Protein 8C8U (pdb70)

Solvent-accessible surface area: 48154 Å² total; per-residue (Å²): 81,165,152,40,90,69,194,35,55,10,84,101,9,14,98,93,0,36,116,55,10,108,180,30,99,9,35,83,73,3,24,116,88,23,130,79,100,90,45,10,5,10,5,12,16,14,16,37,0,54,28,88,8,95,6,28,49,0,6,4,7,0,0,5,1,0,6,1,5,4,23,8,4,49,16,38,14,1,40,19,34,8,2,11,23,1,6,3,84,99,8,7,90,41,1,29,184,122,46,66,35,69,45,145,132,59,3,81,164,92,25,25,90,42,0,0,54,59,0,54,116,29,0,54,84,73,59,163,79,0,66,56,0,2,87,50,0,1,5,20,18,59,28,125,81,32,10,28,0,34,76,46,43,4,0,17,1,0,0,14,2,1,0,30,0,32,100,112,55,16,9,77,85,10,44,82,11,27,39,5,0,6,68,50,78,64,61,14,58,98,133,54,16,68,103,10,120,98,116,52,141,33,37,2,0,5,0,28,0,75,4,95,160,102,126,47,13,26,0,0,2,77,12,52,44,0,10,8,1,4,0,3,0,0,0,0,0,32,79,130,29,30,0,1,47,0,67,33,75,118,12,12,16,0,0,0,82,81,11,1,121,133,13,7,99,63,170,58,64,70,77,30,108,41,103,0,75,98,6,115,39,33,50,6,64,12,15,11,103,75,6,148,22,124,114,21,30,63,1,4,26,10,119,75,6,64,70,146,58,12,1,0,2,46,15,0,2,1,0,17,8,127,53,26,41,96,0,3,137,116,56,48,34,24,64,15,37,0,5,40,71,96,0,53,2,41,79,74,0,77,88,16,100,40,87,37,0,43,98,0,14,74,46,0,8,158,84,0,53,112,84,109,28,34,41,52,112,61,153,46,111,53,57,35,31,28,3,132,168,50,90,20,31,4,6,132,13,1,37,95,12,4,4,0,67,0,50,55,50,50,133,57,0,46,135,9,3,92,80,1,80,0,20,25,91,126,5,30,113,20,126,0,9,131,56,0,91,113,17,98,20,23,43,0,9,77,163,22,24,0,0,1,0,0,0,0,0,35,2,108,51,55,120,68,52,23,14,0,49,9,28,146,51,0,50,141,56,16,50,76,175,10,68,114,89,26,45,0,0,15,28,51,0,53,108,5,53,0,57,1,86,100,62,82,22,54,0,104,18,6,86,18,0,0,9,28,104,0,0,4,0,0,3,0,0,3,15,20,29,41,63,81,90,64,60,155,47,9,107,97,6,29,38,0,21,3,0,1,28,20,37,100,36,3,176,5,6,0,22,1,0,0,0,0,0,2,2,34,49,24,131,17,0,1,86,71,0,0,1,8,7,96,6,28,24,96,120,27,79,134,12,40,208,110,129,67,31,56,52,55,0,31,88,3,8,86,82,15,1,0,1,1,0,0,9,7,1,4,10,145,29,19,6,69,64,72,21,122,2,10,86,131,44,0,74,88,8,37,38,146,5,2,43,29,3,9,79,5,4,6,21,2,1,83,25,0,102,80,45,53,19,49,62,155,97,138,51,149,61,127,68,32,79,14,0,80,3,0,7,0,45,0,9,4,6,1,77,95,0,39,96,54,4,88,85,8,25,3,29,26,0,0,121,31,0,32,72,1,1,98,22,1,30,78,10,0,5,88,52,0,79,91,29,2,129,49,179,47,61,90,14,79,1,1,0,0,0,45,0,0,36,42,0,0,24,16,0,1,28,0,0,0,0,0,0,0,2,1,0,1,12,0,8,59,21,20,45,61,146,15,0,6,61,18,90,19,20,85,41,54,105,126,72,20,61,107,136,5,9,143,14,1,44,8,0,47,74,0,5,105,12,0,82,48,4,1,99,105,92,102,26,117,54,73,25,0,0,77,11,0,7,0,34,6,130,104,138,68,14,85,18,154,38,4,76,110,28,0,64,84,11,1,25,6,80,63,5,56,40,24,126,76,19,78,142,11,6,44,50,68,42,138,41,24,148,179,108,19,61,105,67,107,40,51,88,44,28,54,75,53,55,120,122,87,82,51,43,70,5,43,64,23,49,70,78,77,54,34,94,46,78,55,85,113,70,81,73,97,33,61,91,49,42,94,87,96,94,54,52,91,173,25,53,9,32,25,58,64,87,106,6,24,0,4,1,21,31,49,86,73,145,99,10,63,29,15,3,17,0,70,28,1,12,114,9,1,68,74,20,20,136,138,69,128,49,80,66,85,39,128,12,16,2,22,0,13,17,68,114,112,0,70,123,0,2,75,110,33,89,91,32,0,84,145,66,10,70,13,119,42,36,38,62,83,161,107,29,164,128,31,56,82,26,118,2,29,126,51,129,1,42,1,81,42,45,152,139,166

Secondary structure (DSSP, 8-state):
-----TTS-HHHHHHHHHHHHHHTTHHHHHHHTTTTSPB--B-PPP--TTS---HHHHHHHHHHHHHHHHHHHTT-B-----EE---SHHHHHHHHHHHT--HHHHHHHH-HHHHHHHHHHHTTTTHHHHHHHHHHHT----TTS-EETTSHHHHHHHHHHHHHHHHTT-EEEEEEEEEEETTTTEEPPHHHHHTTEEEEEEEEEEEEEEBTTSSSEEEEEEES-GGGGGG--EEEE-TTSEEEEEEETTEEEEEEGGGHHHHS-S--EEEEEEEHHHHTT-BB--S---S--SS--BEEE-TT--SSSTTS-EEE-GGG-HHHHHHHHHTTPPP---B-TTSBB-TTSGGGTTSBGGGGHHHHHHHHHHTT-EEEEEEEEEEEEB-TTT-PBPEEEEEEEEEE-GGGGHHHHHHHHHT-EEESGGGIIIIIHHHHHT---EE-EE-SSSSPBP--EEETTT--EE---SHHHHHHHBSS---TT--SSTTGGGG--EE-TTT--EEEE-S-EE-HHHHHHTHHHHTTTTTTS-HHHHHHT-SBSBEEEEGGGTTTHHHHHHHHHHHHHSS-SBSEEEEEPPPB-TTSPBP-TTTT----HHHHHHHH-HHHHHHHHHSSS-TTS--B--HHHHHHHIIIIIIHHHHHHHHHHHHHHHTT--TTS-------HHHHHHHHHHHHHHHHHHHHHHTT-HHHHHHHHHHHHHHIIIIIIGGGHHHHH-SS--HHHHHHHHHHHHHHHHHHHHHTTTSHHHHHHHHHHHHSS-GGGSPPPPP-GGG--HHHHHHHHHHHHHHHHHHHHHHHTT--TTS-EEEEEEE-SS--S-GGGSHHHHHHHHTEEEEEEES--TTTEEEEEEE-TTT--S---HHHHHHHT--HHHHHHHHHHHHS-EEEE-SS-EEEESSSEEEEEEEPTTEEEEEETTEEEEEE----HHHHHHHHHHHHHHHHHHHHHHTT--TT--EEEEEE--HHHHHHHHHTHHHHHHHS-EEEEEE-SS-SS-EEEEETTEEEEEEEE---

InterPro domains:
  IPR001412 Aminoacyl-tRNA synthetase, class I, conserved site [PS00178] (47-58)
  IPR002300 Aminoacyl-tRNA synthetase, class Ia [PF00133] (17-620)
  IPR002301 Isoleucine-tRNA ligase [PR00984] (40-51)
  IPR002301 Isoleucine-tRNA ligase [PR00984] (220-243)
  IPR002301 Isoleucine-tRNA ligase [PR00984] (382-397)
  IPR002301 Isoleucine-tRNA ligase [PR00984] (509-522)
  IPR002301 Isoleucine-tRNA ligase [PR00984] (549-558)
  IPR002301 Isoleucine-tRNA ligase [TIGR00392] (6-827)
  IPR009008 Valyl/Leucyl/Isoleucyl-tRNA synthetase, editing domain [SSF50677] (198-384)
  IPR009080 Aminoacyl-tRNA synthetase, class Ia, anticodon-binding [SSF47323] (645-878)
  IPR013155 Methionyl/Valyl/Leucyl/Isoleucyl-tRNA synthetase, anticodon-binding [PF08264] (675-818)
  IPR014729 Rossmann-like alpha/beta/alpha sandwich fold [G3DSA:3.40.50.620] (1-216)
  IPR014729 Rossmann-like alpha/beta/alpha sandwich fold [G3DSA:3.40.50.620] (335-629)
  IPR023586 Isoleucine-tRNA ligase, type 2 [MF_02003] (2-1018)
  IPR023586 Isoleucine-tRNA ligase, type 2 [PTHR42780] (4-1009)
  IPR033709 Isoleucyl tRNA synthetase type 2, anticodon-binding domain [cd07961] (629-803)

Sequence (1028 aa):
MKEVNVRESSSQEREQRIQQQWQKGNVFQQQSVQNREGYPSFVFYEGPPTANGLPHVGHALGRTIKDVVARYKTMTGHQVIRKAGWDTHGLPVELGVEKQLGISGKHDIEKYGVEAFINKCKESVFVYEKQWRTFTEQLGYWVDMEDPYITLENSYIESVWNVLGTIHDKGLLYKGHRVSPYCPSCQTSLSSHEVAQGYKDVKDLTVTVKFKVKNRDNEYFLGWTTTPWTLPSNVALAVHEEMSYVRAEQGDSVYIVAEALADKVLKGEYSVLSHHKGNELKGMSYEPPFNFVKVEKGHEVVTADYVTDQSGTGVVHLAPAYGEDDYRVVKENGFSFVNVVDEKGQYTSEVPPFQGRFVKDCDVDIVRYLANQDVLYHKEKHEHSYPFCWRCDSPLLYYANESWFIQTTALKEQFLKNNESVKWYPDHIKHGRFGKFLENMVDWNISRKRYWGTPLNVWECEGCQHQVAPKSIKELQKHASHHYVDDSIELHKPYVDDVQLTCPVCSGEMKRTPEVIDVWFDSGSMPFAQYHYPFENSELFQKQFPADVIAEGIDQTTRGWFYSLMAVSTLFTGKAPYKRVLSLGHVLDENGQKMSKSKGNALDPVDLIHHTFGADALRWALLADDSAPWNPKKFSERVVQEAKSKVIDTLVNVYGFYVLYAKLDGYDPEQTYELKKTKLDEWILSRLHSTVKRATVHLEDYGFTSAAREIAVFIEELSNWYVRRSRDRFWSEGMDGEKAAAYDTLHEVLVTLSQLLAPFTPFVADDVHENLTGKSVHLADYPACDQTKVNEKLEKEMAAVLQVVELGRSIRNTHSLKVKQPLQSLSLVVTEEDVEWKAYRDVIKDELNVKNFNVEQDDDKVLSYVLKLDFKQAGPKFGKQVNEVNQASEEKGKEFVEQGKLSVTLASGENLTLETEDVLVEKVPKEGFAVASNGMYTAVLDTALTEELVQEGVAREVIRAVQDYRKKLDLPVNSRINLELSGDEEVQKAVAKFETLLQENLLLHSLSVKETIKNGETVKVGTKQVVLRVLNQS

B-factor: mean 40.5, std 16.94, range [14.44, 107.88]

Foldseek 3Di:
DDFADLPPAQVRLLVVLLVVCVVVVPLVVLQVVLVVWAAAFEDAQAEFQLDADFVQVLLQLLLVLLLQLQVSQARHRYADAYAHLQFDDVLLVVLCVVVVHDDDVVCVVVPLVVSQVSSVVSTNPRVVNVVVVCSQLVRDHDPVQHYYCQAQLLLLLLLLLLQLLVVVVQKDKDKAWAKAALVVLDGDDPVQQVVFKDKDKDKKFWWFWAFPPDFAETEIWIDPQLLLQLQFFEKEAAQAFKWFQWDDPRHTYIFTPLCCVPAADDDTDTPDMDGLNVQFFTATHGLHPLADKPFGRGYDYDNVQDPPDTRRIYTARLFFDRVSVVRCVVVVTDHDDQADSNQAGDCSVVVRGGHRSRVCNVVSQVSSVVVVTTNDMDMDIDMFTARPVPRDGITTGMDIAMWGQLVVCLVLLLVQLVQACEVVRCCSCPVQVVCSVVDDIGRWWDPDFTAQFQQWWAFPPPRDIRRDSRPVSLQVFFPDHDDPPQRRGPPSQQPTWGQDPPPRGIIGGDRTHTDSLLSSLCCLASRQSPPVDDPVVSVSNFQHAERERAPVCSVGNCVSVSSSCCSRPSHGRYHYYHHAAQAAALVRHGDDDVVPRGDGVVVLCVVQNSLLVLLLSQEDDGRHPHYRDDSVSSVVSSVLPVSLLSVLLSVLVQLCVVQVPDPVDDDQADEALLLLQLLQLLLVLLVVLVVCVVVSNSHVNSVSLSVSSCCCRVPSCVLCVCLSVDPDCDRHVNSSSVSSLVSLQLSLLSCCSRRVSVSQVSNCVSPVDGSSSHRRDHRDVVSHDVLSNVQVVVVVVQLVFLVVQCVVVVNDQLQEFAEKEKAFQDPRHPVVSCFVVSCVSNRHPYYHYDPACQVWWAKQKDFQCVVPVPDPPPVQSVVQSVVVNRVQRSVCVVVQKHWTQGPHGIDIGHVRMDMDTHTDPQWDWDDDDRMIMITRNDDDLLSVLSSLVSLVLVQVVVVCVVVVHRQPDAWAKEKEFDPSSVVSCVVCVVVSVVSHRYPYYHYDNDDDPFDWDDSPNTTMTMDTDDDD

Organism: Priestia megaterium (strain ATCC 14581 / DSM 32 / CCUG 1817 / JCM 2506 / NBRC 15308 / NCIMB 9376 / NCTC 10342 / NRRL B-14308 / VKM B-512 / Ford 19) (NCBI:txid1348623)

CATH classification: 1.10.730.10

Structure (mmCIF, N/CA/C/O backbone):
data_8C8U
#
_entry.id   8C8U
#
_cell.length_a   89.580
_cell.length_b   124.830
_cell.length_c   114.460
_cell.angle_alpha   90.000
_cell.angle_beta   90.000
_cell.angle_gamma   90.000
#
_symmetry.space_group_name_H-M   'P 21 21 2'
#
loop_
_entity.id
_entity.type
_entity.pdbx_description
1 polymer 'Isoleucine--tRNA ligase'
2 non-polymer 'ZINC ION'
3 non-polymer MUPIROCIN
4 non-polymer 'L(+)-TARTARIC ACID'
5 non-polymer 'PENTAETHYLENE GLYCOL'
6 water water
#
loop_
_atom_site.group_PDB
_atom_site.id
_atom_site.type_symbol
_atom_site.label_atom_id
_atom_site.label_alt_id
_atom_site.label_comp_id
_atom_site.label_asym_id
_atom_site.label_entity_id
_atom_site.label_seq_id
_atom_site.pdbx_PDB_ins_code
_atom_site.Cartn_x
_atom_site.Cartn_y
_atom_site.Cartn_z
_atom_site.occupancy
_atom_site.B_iso_or_equiv
_atom_site.auth_seq_id
_atom_site.auth_comp_id
_atom_site.auth_asym_id
_atom_site.auth_atom_id
_atom_site.pdbx_PDB_model_num
ATOM 1 N N . MET A 1 1 ? -25.93900 20.96200 2.38200 1.000 69.78000 1 MET A N 1
ATOM 2 C CA . MET A 1 1 ? -24.82400 20.34900 3.09900 1.000 56.05000 1 MET A CA 1
ATOM 3 C C . MET A 1 1 ? -23.99900 19.44400 2.19700 1.000 62.64000 1 MET A C 1
ATOM 4 O O . MET A 1 1 ? -24.53400 18.51900 1.57800 1.000 64.39000 1 MET A O 1
ATOM 9 N N . LYS A 1 2 ? -22.69700 19.71200 2.13000 1.000 54.78000 2 LYS A N 1
ATOM 10 C CA . LYS A 1 2 ? -21.78800 18.81700 1.43600 1.000 52.46000 2 LYS A CA 1
ATOM 11 C C . LYS A 1 2 ? -21.63300 17.52700 2.23200 1.000 58.94000 2 LYS A C 1
ATOM 12 O O . LYS A 1 2 ? -21.77100 17.50900 3.45700 1.000 51.69000 2 LYS A O 1
ATOM 18 N N . GLU A 1 3 ? -21.34900 16.43700 1.52300 1.000 61.10000 3 GLU A N 1
ATOM 19 C CA . GLU A 1 3 ? -21.10200 15.17500 2.20100 1.000 62.08000 3 GLU A CA 1
ATOM 20 C C . GLU A 1 3 ? -19.83500 15.26500 3.05300 1.000 61.90000 3 GLU A C 1
ATOM 21 O O . GLU A 1 3 ? -18.98200 16.13500 2.86000 1.000 63.30000 3 GLU A O 1
ATOM 27 N N . VAL A 1 4 ? -19.73100 14.35700 4.01900 1.000 55.39000 4 VAL A N 1
ATOM 28 C CA . VAL A 1 4 ? -18.62300 14.31700 4.96600 1.000 55.76000 4 VAL A CA 1
ATOM 29 C C . VAL A 1 4 ? -17.86400 13.01700 4.75000 1.000 61.62000 4 VAL A C 1
ATOM 30 O O . VAL A 1 4 ? -18.45900 11.93200 4.79600 1.000 59.46000 4 VAL A O 1
ATOM 34 N N . ASN A 1 5 ? -16.55900 13.12400 4.50200 1.000 56.64000 5 ASN A N 1
ATOM 35 C CA . ASN A 1 5 ? -15.66000 11.97200 4.57400 1.000 54.54000 5 ASN A CA 1
ATOM 36 C C . ASN A 1 5 ? -15.12500 11.92100 6.00000 1.000 62.19000 5 ASN A C 1
ATOM 37 O O . ASN A 1 5 ? -14.26500 12.72200 6.37700 1.000 58.45000 5 ASN A O 1
ATOM 42 N N . VAL A 1 6 ? -15.63500 10.98400 6.80900 1.000 57.81000 6 VAL A N 1
ATOM 43 C CA . VAL A 1 6 ? -15.14000 10.87100 8.18000 1.000 58.35000 6 VAL A CA 1
ATOM 44 C C . VAL A 1 6 ? -13.72200 10.31900 8.24400 1.000 60.54000 6 VAL A C 1
ATOM 45 O O . VAL A 1 6 ? -13.08300 10.40000 9.30500 1.000 50.53000 6 VAL A O 1
ATOM 49 N N . ARG A 1 7 ? -13.21000 9.77300 7.13100 1.000 57.43000 7 ARG A N 1
ATOM 50 C CA . ARG A 1 7 ? -11.82500 9.32800 7.02600 1.000 55.40000 7 ARG A CA 1
ATOM 51 C C . ARG A 1 7 ? -10.87900 10.38600 6.45000 1.000 57.97000 7 ARG A C 1
ATOM 52 O O . ARG A 1 7 ? -9.66300 10.14100 6.44200 1.000 50.64000 7 ARG A O 1
ATOM 60 N N . GLU A 1 8 ? -11.40200 11.52500 5.94900 1.000 56.03000 8 GLU A N 1
ATOM 61 C CA . GLU A 1 8 ? -10.56500 12.63200 5.46900 1.000 44.43000 8 GLU A CA 1
ATOM 62 C C . GLU A 1 8 ? -9.51900 12.96600 6.51900 1.000 40.18000 8 GLU A C 1
ATOM 63 O O . GLU A 1 8 ? -9.81300 12.98900 7.71500 1.000 44.85000 8 GLU A O 1
ATOM 69 N N . SER A 1 9 ? -8.28200 13.17800 6.08300 1.000 35.42000 9 SER A N 1
ATOM 70 C CA . SER A 1 9 ? -7.24100 13.42900 7.06900 1.000 38.58000 9 SER A CA 1
ATOM 71 C C . SER A 1 9 ? -7.43700 14.80400 7.70500 1.000 31.87000 9 SER A C 1
ATOM 72 O O . SER A 1 9 ? -8.10400 15.68400 7.15200 1.000 31.78000 9 SER A O 1
ATOM 75 N N A SER A 1 10 ? -6.86200 14.97500 8.89900 0.560 30.67000 10 SER A N 1
ATOM 76 N N B SER A 1 10 ? -6.86700 14.96400 8.90400 0.440 30.77000 10 SER A N 1
ATOM 77 C CA A SER A 1 10 ? -6.91900 16.27600 9.55600 0.560 35.77000 10 SER A CA 1
ATOM 78 C CA B SER A 1 10 ? -6.89600 16.26000 9.57400 0.440 35.75000 10 SER A CA 1
ATOM 79 C C A SER A 1 10 ? -6.24500 17.34400 8.70800 0.560 35.19000 10 SER A C 1
ATOM 80 C C B SER A 1 10 ? -6.24200 17.33500 8.71700 0.440 35.16000 10 SER A C 1
ATOM 81 O O A SER A 1 10 ? -6.76100 18.46200 8.57600 0.560 34.66000 10 SER A O 1
ATOM 82 O O B SER A 1 10 ? -6.76900 18.44900 8.59600 0.440 34.63000 10 SER A O 1
ATOM 87 N N . GLN A 1 11 ? -5.09800 17.01300 8.10700 1.000 32.02000 11 GLN A N 1
ATOM 88 C CA . GLN A 1 11 ? -4.39300 17.98700 7.28200 1.000 41.07000 11 GLN A CA 1
ATOM 89 C C . GLN A 1 11 ? -5.25800 18.45400 6.11400 1.000 37.63000 11 GLN A C 1
ATOM 90 O O . GLN A 1 11 ? -5.25300 19.63800 5.76700 1.000 34.59000 11 GLN A O 1
ATOM 96 N N . GLU A 1 12 ? -6.02300 17.54300 5.51000 1.000 34.37000 12 GLU A N 1
ATOM 97 C CA . GLU A 1 12 ? -6.88800 17.93000 4.40100 1.000 35.65000 12 GLU A CA 1
ATOM 98 C C . GLU A 1 12 ? -8.06800 18.76600 4.87700 1.000 31.58000 12 GLU A C 1
ATOM 99 O O . GLU A 1 12 ? -8.47600 19.71000 4.19900 1.000 31.65000 12 GLU A O 1
ATOM 105 N N . ARG A 1 13 ? -8.67400 18.39200 6.00500 1.000 30.92000 13 ARG A N 1
ATOM 106 C CA . ARG A 1 13 ? -9.77500 19.17800 6.54100 1.000 30.74000 13 ARG A CA 1
ATOM 107 C C . ARG A 1 13 ? -9.30700 20.59000 6.86600 1.000 33.98000 13 ARG A C 1
ATOM 108 O O . ARG A 1 13 ? -9.92900 21.58000 6.45800 1.000 30.50000 13 ARG A O 1
ATOM 116 N N . GLU A 1 14 ? -8.18200 20.70300 7.57000 1.000 28.71000 14 GLU A N 1
ATOM 117 C CA . GLU A 1 14 ? -7.74300 22.01600 8.01800 1.000 29.93000 14 GLU A CA 1
ATOM 118 C C . GLU A 1 14 ? -7.30500 22.89600 6.85300 1.000 30.12000 14 GLU A C 1
ATOM 119 O O . GLU A 1 14 ? -7.51500 24.11100 6.89600 1.000 27.87000 14 GLU A O 1
ATOM 125 N N . GLN A 1 15 ? -6.71200 22.31300 5.80300 1.000 30.72000 15 GLN A N 1
ATOM 126 C CA . GLN A 1 15 ? -6.38700 23.11200 4.62200 1.000 33.07000 15 GLN A CA 1
ATOM 127 C C . GLN A 1 15 ? -7.65300 23.56300 3.89500 1.000 34.07000 15 GLN A C 1
ATOM 128 O O . GLN A 1 15 ? -7.71600 24.68300 3.38100 1.000 38.26000 15 GLN A O 1
ATOM 134 N N . ARG A 1 16 ? -8.67900 22.71300 3.86600 1.000 36.38000 16 ARG A N 1
ATOM 135 C CA . ARG A 1 16 ? -9.95800 23.10000 3.27500 1.000 31.71000 16 ARG A CA 1
ATOM 136 C C . ARG A 1 16 ? -10.59200 24.27000 4.03000 1.000 36.33000 16 ARG A C 1
ATOM 137 O O . ARG A 1 16 ? -11.13300 25.19700 3.41600 1.000 33.38000 16 ARG A O 1
ATOM 145 N N . ILE A 1 17 ? -10.54700 24.24400 5.36800 1.000 28.04000 17 ILE A N 1
ATOM 146 C CA . ILE A 1 17 ? -11.13100 25.33200 6.14100 1.000 31.44000 17 ILE A CA 1
ATOM 147 C C . ILE A 1 17 ? -10.28900 26.59500 5.99400 1.000 33.12000 17 ILE A C 1
ATOM 148 O O . ILE A 1 17 ? -10.81700 27.70800 5.89700 1.000 31.85000 17 ILE A O 1
ATOM 153 N N . GLN A 1 18 ? -8.96800 26.43900 5.97400 1.000 32.81000 18 GLN A N 1
ATOM 154 C CA . GLN A 1 18 ? -8.09800 27.58200 5.73900 1.000 32.80000 18 GLN A CA 1
ATOM 155 C C . GLN A 1 18 ? -8.45700 28.26300 4.42300 1.000 37.85000 18 GLN A C 1
ATOM 156 O O . GLN A 1 18 ? -8.52100 29.49600 4.33800 1.000 35.37000 18 GLN A O 1
ATOM 162 N N . GLN A 1 19 ? -8.75700 27.46500 3.39900 1.000 36.15000 19 GLN A N 1
ATOM 163 C CA . GLN A 1 19 ? -9.13700 28.02900 2.11400 1.000 35.51000 19 GLN A CA 1
ATOM 164 C C . GLN A 1 19 ? -10.47500 28.75600 2.19800 1.000 37.12000 19 GLN A C 1
ATOM 165 O O . GLN A 1 19 ? -10.63400 29.82600 1.59600 1.000 43.30000 19 GLN A O 1
ATOM 171 N N . GLN A 1 20 ? -11.43800 28.22000 2.96000 1.000 35.23000 20 GLN A N 1
ATOM 172 C CA . GLN A 1 20 ? -12.67500 28.96600 3.19800 1.000 33.97000 20 GLN A CA 1
ATOM 173 C C . GLN A 1 20 ? -12.39200 30.30900 3.86900 1.000 39.41000 20 GLN A C 1
ATOM 174 O O . GLN A 1 20 ? -13.03000 31.32200 3.54900 1.000 34.84000 20 GLN A O 1
ATOM 180 N N . TRP A 1 21 ? -11.45700 30.33100 4.82600 1.000 36.92000 21 TRP A N 1
ATOM 181 C CA . TRP A 1 21 ? -11.18500 31.55700 5.57700 1.000 29.35000 21 TRP A CA 1
ATOM 182 C C . TRP A 1 21 ? -10.59300 32.63700 4.67200 1.000 30.68000 21 TRP A C 1
ATOM 183 O O . TRP A 1 21 ? -10.94800 33.81800 4.78800 1.000 33.14000 21 TRP A O 1
ATOM 194 N N . GLN A 1 22 ? -9.68600 32.25900 3.77300 1.000 33.69000 22 GLN A N 1
ATOM 195 C CA . GLN A 1 22 ? -9.14800 33.23200 2.82700 1.000 36.33000 22 GLN A CA 1
ATOM 196 C C . GLN A 1 22 ? -10.23000 33.69800 1.86300 1.000 42.52000 22 GLN A C 1
ATOM 197 O O . GLN A 1 22 ? -10.42200 34.90200 1.66300 1.000 45.01000 22 GLN A O 1
ATOM 203 N N . LYS A 1 23 ? -10.95200 32.74800 1.26700 1.000 40.18000 23 LYS A N 1
ATOM 204 C CA . LYS A 1 23 ? -12.00300 33.07900 0.31000 1.000 43.79000 23 LYS A CA 1
ATOM 205 C C . LYS A 1 23 ? -13.03700 34.02300 0.90900 1.000 44.48000 23 LYS A C 1
ATOM 206 O O . LYS A 1 23 ? -13.53500 34.92500 0.22500 1.000 46.65000 23 LYS A O 1
ATOM 212 N N . GLY A 1 24 ? -13.37900 33.82900 2.17400 1.000 39.92000 24 GLY A N 1
ATOM 213 C CA . GLY A 1 24 ? -14.39500 34.63300 2.81300 1.000 38.40000 24 GLY A CA 1
ATOM 214 C C . GLY A 1 24 ? -13.88300 35.82800 3.57700 1.000 34.63000 24 GLY A C 1
ATOM 215 O O . GLY A 1 24 ? -14.67900 36.53200 4.20900 1.000 36.64000 24 GLY A O 1
ATOM 216 N N . ASN A 1 25 ? -12.57500 36.07900 3.53000 1.000 37.12000 25 ASN A N 1
ATOM 217 C CA . ASN A 1 25 ? -11.92900 37.11000 4.34700 1.000 40.44000 25 ASN A CA 1
ATOM 218 C C . ASN A 1 25 ? -12.41200 37.06400 5.79900 1.000 37.56000 25 ASN A C 1
ATOM 219 O O . ASN A 1 25 ? -12.75500 38.08300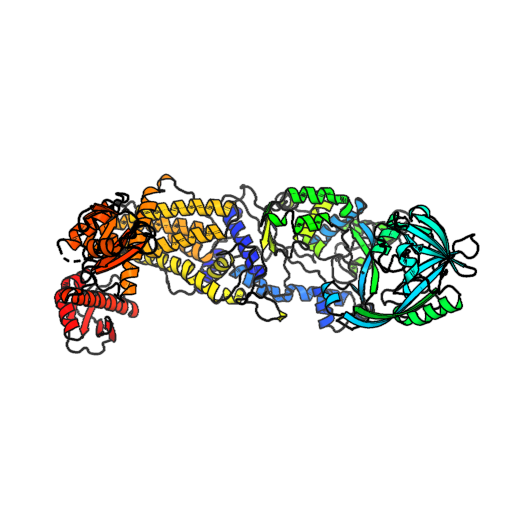 6.39400 1.000 34.24000 25 ASN A O 1
ATOM 224 N N . VAL A 1 26 ? -12.42200 35.85700 6.38300 1.000 36.88000 26 VAL A N 1
ATOM 225 C CA . VAL A 1 26 ? -13.18100 35.66100 7.61800 1.000 34.44000 26 VAL A CA 1
ATOM 226 C C . VAL A 1 26 ? -12.50900 36.35300 8.79900 1.000 31.73000 26 VAL A C 1
ATOM 227 O O . VAL A 1 26 ? -13.18500 36.94000 9.64900 1.000 28.11000 26 VAL A O 1
ATOM 231 N N . PHE A 1 27 ? -11.18000 36.29400 8.88500 1.000 32.37000 27 PHE A N 1
ATOM 232 C CA . PHE A 1 27 ? -10.50800 36.94000 10.00800 1.000 32.52000 27 PHE A CA 1
ATOM 233 C C . PHE A 1 27 ? -10.80800 38.43900 10.02100 1.000 33.32000 27 PHE A C 1
ATOM 234 O O . PHE A 1 27 ? -11.24700 38.98800 11.03900 1.000 36.32000 27 PHE A O 1
ATOM 242 N N . GLN A 1 28 ? -10.63000 39.10700 8.88200 1.000 32.07000 28 GLN A N 1
ATOM 243 C CA . GLN A 1 28 ? -10.89000 40.54000 8.84500 1.000 34.27000 28 GLN A CA 1
ATOM 244 C C . GLN A 1 28 ? -12.36300 40.83200 9.08500 1.000 38.18000 28 GLN A C 1
ATOM 245 O O . GLN A 1 28 ? -12.70100 41.80800 9.76400 1.000 32.80000 28 GLN A O 1
ATOM 251 N N A GLN A 1 29 ? -13.25700 39.99500 8.54500 0.550 34.62000 29 GLN A N 1
ATOM 252 N N B GLN A 1 29 ? -13.25300 39.98900 8.55400 0.450 34.65000 29 GLN A N 1
ATOM 253 C CA A GLN A 1 29 ? -14.68400 40.18100 8.80600 0.550 36.55000 29 GLN A CA 1
ATOM 254 C CA B GLN A 1 29 ? -14.67900 40.17300 8.81100 0.450 36.57000 29 GLN A CA 1
ATOM 255 C C A GLN A 1 29 ? -15.00000 40.03100 10.29000 0.550 37.00000 29 GLN A C 1
ATOM 256 C C B GLN A 1 29 ? -14.99600 40.03000 10.29300 0.450 37.01000 29 GLN A C 1
ATOM 257 O O A GLN A 1 29 ? -15.84900 40.75200 10.82300 0.550 37.22000 29 GLN A O 1
ATOM 258 O O B GLN A 1 29 ? -15.83500 40.76400 10.82600 0.450 37.23000 29 GLN A O 1
ATOM 269 N N . SER A 1 30 ? -14.33400 39.09100 10.97700 1.000 34.88000 30 SER A N 1
ATOM 270 C CA . SER A 1 30 ? -14.59100 38.90900 12.40600 1.000 30.43000 30 SER A CA 1
ATOM 271 C C . SER A 1 30 ? -14.25300 40.16300 13.20200 1.000 32.86000 30 SER A C 1
ATOM 272 O O . SER A 1 30 ? -14.86800 40.42200 14.24500 1.000 29.56000 30 SER A O 1
ATOM 275 N N . VAL A 1 31 ? -13.31500 40.97000 12.71100 1.000 31.20000 31 VAL A N 1
ATOM 276 C CA . VAL A 1 31 ? -12.95300 42.21000 13.39700 1.000 37.15000 31 VAL A CA 1
ATOM 277 C C . VAL A 1 31 ? -13.86600 43.35800 12.98500 1.000 34.58000 31 VAL A C 1
ATOM 278 O O . VAL A 1 31 ? -14.40800 44.04100 13.85100 1.000 29.19000 31 VAL A O 1
ATOM 282 N N . GLN A 1 32 ? -14.08600 43.54600 11.67400 1.000 35.22000 32 GLN A N 1
ATOM 283 C CA . GLN A 1 32 ? -14.96600 44.62000 11.19900 1.000 43.15000 32 GLN A CA 1
ATOM 284 C C . GLN A 1 32 ? -16.37100 44.49900 11.76900 1.000 42.35000 32 GLN A C 1
ATOM 285 O O . GLN A 1 32 ? -16.99400 45.50800 12.12200 1.000 40.47000 32 GLN A O 1
ATOM 291 N N . ASN A 1 33 ? -16.91000 43.27900 11.82000 1.000 44.82000 33 ASN A N 1
ATOM 292 C CA . ASN A 1 33 ? -18.26300 43.10700 12.33400 1.000 36.13000 33 ASN A CA 1
ATOM 293 C C . ASN A 1 33 ? -18.38500 43.56900 13.76500 1.000 33.36000 33 ASN A C 1
ATOM 294 O O . ASN A 1 33 ? -19.50600 43.78500 14.23100 1.000 45.81000 33 ASN A O 1
ATOM 299 N N . ARG A 1 34 ? -17.26700 43.73000 14.47900 1.000 33.33000 34 ARG A N 1
ATOM 300 C CA . ARG A 1 34 ? -17.29400 44.24300 15.84600 1.000 30.89000 34 ARG A CA 1
ATOM 301 C C . ARG A 1 34 ? -16.95600 45.73600 15.94700 1.000 31.40000 34 ARG A C 1
ATOM 302 O O . ARG A 1 34 ? -16.71800 46.23800 17.05500 1.000 34.20000 34 ARG A O 1
ATOM 310 N N . GLU A 1 35 ? -16.93100 46.45900 14.82700 1.000 38.73000 35 GLU A N 1
ATOM 311 C CA . GLU A 1 35 ? -16.75400 47.91100 14.88300 1.000 41.19000 35 GLU A CA 1
ATOM 312 C C . GLU A 1 35 ? -17.89600 48.53200 15.67900 1.000 36.59000 35 GLU A C 1
ATOM 313 O O . GLU A 1 35 ? -19.07000 48.28600 15.38500 1.000 38.89000 35 GLU A O 1
ATOM 319 N N . GLY A 1 36 ? -17.55200 49.29100 16.71800 1.000 32.39000 36 GLY A N 1
ATOM 320 C CA . GLY A 1 36 ? -18.51400 49.85500 17.63500 1.000 37.09000 36 GLY A CA 1
ATOM 321 C C . GLY A 1 36 ? -18.63800 49.12000 18.95500 1.000 45.65000 36 GLY A C 1
ATOM 322 O O . GLY A 1 36 ? -19.10100 49.71500 19.93800 1.000 34.51000 36 GLY A O 1
ATOM 323 N N . TYR A 1 37 ? -18.24900 47.83600 19.00400 1.000 32.74000 37 TYR A N 1
ATOM 324 C CA . TYR A 1 37 ? -18.31000 47.09000 20.24700 1.000 31.79000 37 TYR A CA 1
ATOM 325 C C . TYR A 1 37 ? -17.12400 47.45100 21.13100 1.000 30.47000 37 TYR A C 1
ATOM 326 O O . TYR A 1 37 ? -16.10000 47.90600 20.63900 1.000 33.35000 37 TYR A O 1
ATOM 335 N N . PRO A 1 38 ? -17.23400 47.25300 22.44200 1.000 34.25000 38 PRO A N 1
ATOM 336 C CA . PRO A 1 38 ? -16.09800 47.55100 23.32000 1.000 30.84000 38 PRO A CA 1
ATOM 337 C C . PRO A 1 38 ? -14.83600 46.80800 22.89500 1.000 39.33000 38 PRO A C 1
ATOM 338 O O . PRO A 1 38 ? -14.88100 45.69100 22.36800 1.000 33.24000 38 PRO A O 1
ATOM 342 N N . SER A 1 39 ? -13.69900 47.45800 23.11100 1.000 35.12000 39 SER A N 1
ATOM 343 C CA . SER A 1 39 ? -12.41400 46.90600 22.71100 1.000 35.42000 39 SER A CA 1
ATOM 344 C C . SER A 1 39 ? -11.89700 45.95400 23.78200 1.000 33.72000 39 SER A C 1
ATOM 345 O O . SER A 1 39 ? -12.02900 46.21200 24.98200 1.000 39.76000 39 SER A O 1
ATOM 348 N N . PHE A 1 40 ? -11.32300 44.84000 23.34000 1.000 27.92000 40 PHE A N 1
ATOM 349 C CA . PHE A 1 40 ? -10.59400 43.94500 24.22100 1.000 27.44000 40 PHE A CA 1
ATOM 350 C C . PHE A 1 40 ? -9.15800 43.90100 23.72400 1.000 25.33000 40 PHE A C 1
ATOM 351 O O . PHE A 1 40 ? -8.92300 43.71300 22.52600 1.000 26.40000 40 PHE A O 1
ATOM 359 N N . VAL A 1 41 ? -8.20300 44.13200 24.62300 1.000 20.10000 41 VAL A N 1
ATOM 360 C CA . VAL A 1 41 ? -6.81700 44.37300 24.22500 1.000 24.43000 41 VAL A CA 1
ATOM 361 C C . VAL A 1 41 ? -5.92200 43.26100 24.77500 1.000 21.71000 41 VAL A C 1
ATOM 362 O O . VAL A 1 41 ? -5.97300 42.96000 25.96800 1.000 20.66000 41 VAL A O 1
ATOM 366 N N . PHE A 1 42 ? -5.05900 42.69500 23.92900 1.000 19.96000 42 PHE A N 1
ATOM 367 C CA . PHE A 1 42 ? -3.98600 41.84200 24.43400 1.000 23.80000 42 PHE A CA 1
ATOM 368 C C . PHE A 1 42 ? -2.69800 42.20700 23.71200 1.000 22.66000 42 PHE A C 1
ATOM 369 O O . PHE A 1 42 ? -2.72800 42.64900 22.56000 1.000 21.97000 42 PHE A O 1
ATOM 377 N N . TYR A 1 43 ? -1.57300 42.07100 24.41600 1.000 19.37000 43 TYR A N 1
ATOM 378 C CA . TYR A 1 43 ? -0.23800 42.20800 23.84400 1.000 22.83000 43 TYR A CA 1
ATOM 379 C C . TYR A 1 43 ? 0.43600 40.84500 23.81300 1.000 29.54000 43 TYR A C 1
ATOM 380 O O . TYR A 1 43 ? 0.41300 40.11300 24.81000 1.000 23.56000 43 TYR A O 1
ATOM 389 N N . GLU A 1 44 ? 1.08700 40.52300 22.69600 1.000 23.40000 44 GLU A N 1
ATOM 390 C CA . GLU A 1 44 ? 1.98900 39.37600 22.68000 1.000 21.16000 44 GLU A CA 1
ATOM 391 C C . GLU A 1 44 ? 3.41300 39.83100 22.98200 1.000 22.14000 44 GLU A C 1
ATOM 392 O O . GLU A 1 44 ? 3.84300 40.89100 22.52400 1.000 21.97000 44 GLU A O 1
ATOM 398 N N . GLY A 1 45 ? 4.16400 39.01000 23.73000 1.000 22.44000 45 GLY A N 1
ATOM 399 C CA . GLY A 1 45 ? 5.57800 39.27400 23.90200 1.000 19.36000 45 GLY A CA 1
ATOM 400 C C . GLY A 1 45 ? 6.26900 38.95300 22.59400 1.000 24.29000 45 GLY A C 1
ATOM 401 O O . GLY A 1 45 ? 6.17600 37.83000 22.09600 1.000 20.46000 45 GLY A O 1
ATOM 402 N N . PRO A 1 46 ? 6.95900 39.92000 22.00100 1.000 23.05000 46 PRO A N 1
ATOM 403 C CA . PRO A 1 46 ? 7.42900 39.73500 20.62400 1.000 21.73000 46 PRO A CA 1
ATOM 404 C C . PRO A 1 46 ? 8.52700 38.68800 20.54400 1.000 21.18000 46 PRO A C 1
ATOM 405 O O . PRO A 1 46 ? 9.55800 38.78600 21.22700 1.000 22.90000 46 PRO A O 1
ATOM 409 N N . PRO A 1 47 ? 8.32800 37.66200 19.69800 1.000 22.82000 47 PRO A N 1
ATOM 410 C CA . PRO A 1 47 ? 9.33300 36.61500 19.50800 1.000 22.43000 47 PRO A CA 1
ATOM 411 C C . PRO A 1 47 ? 10.39100 37.02500 18.49200 1.000 24.01000 47 PRO A C 1
ATOM 412 O O . PRO A 1 47 ? 10.36800 38.15900 18.03900 1.000 21.87000 47 PRO A O 1
ATOM 416 N N . THR A 1 48 ? 11.30900 36.13800 18.10200 1.000 31.82000 48 THR A N 1
ATOM 417 C CA . THR A 1 48 ? 12.33200 36.48800 17.11600 1.000 30.45000 48 THR A CA 1
ATOM 418 C C . THR A 1 48 ? 12.41500 35.42000 16.04700 1.000 33.06000 48 THR A C 1
ATOM 419 O O . THR A 1 48 ? 12.35400 34.22900 16.36200 1.000 25.19000 48 THR A O 1
ATOM 423 N N . ALA A 1 49 ? 12.58600 35.83700 14.78500 1.000 28.16000 49 ALA A N 1
ATOM 424 C CA . ALA A 1 49 ? 12.61300 34.87000 13.69300 1.000 31.80000 49 ALA A CA 1
ATOM 425 C C . ALA A 1 49 ? 14.03100 34.43300 13.31400 1.000 32.21000 49 ALA A C 1
ATOM 426 O O . ALA A 1 49 ? 14.23500 33.93400 12.20300 1.000 39.47000 49 ALA A O 1
ATOM 428 N N . ASN A 1 50 ? 15.01500 34.60700 14.20000 1.000 35.81000 50 ASN A N 1
ATOM 429 C CA . ASN A 1 50 ? 16.29800 33.93000 14.03300 1.000 30.81000 50 ASN A CA 1
ATOM 430 C C . ASN A 1 50 ? 16.30600 32.52500 14.63800 1.000 35.94000 50 ASN A C 1
ATOM 431 O O . ASN A 1 50 ? 17.35400 31.87300 14.63900 1.000 34.69000 50 ASN A O 1
ATOM 436 N N . GLY A 1 51 ? 15.18200 32.06900 15.19200 1.000 37.39000 51 GLY A N 1
ATOM 437 C CA . GLY A 1 51 ? 15.02400 30.67900 15.56500 1.000 33.07000 51 GLY A CA 1
ATOM 438 C C . GLY A 1 51 ? 13.65100 30.20500 15.13900 1.000 30.87000 51 GLY A C 1
ATOM 439 O O . GLY A 1 51 ? 12.74900 31.00700 14.88600 1.000 35.82000 51 GLY A O 1
ATOM 440 N N . LEU A 1 52 ? 13.50300 28.88800 15.06200 1.000 32.53000 52 LEU A N 1
ATOM 441 C CA . LEU A 1 52 ? 12.21600 28.31300 14.71200 1.000 27.20000 52 LEU A CA 1
ATOM 442 C C . LEU A 1 52 ? 11.24100 28.43600 15.88300 1.000 30.30000 52 LEU A C 1
ATOM 443 O O . LEU A 1 52 ? 11.65600 28.43600 17.04900 1.000 25.31000 52 LEU A O 1
ATOM 448 N N . PRO A 1 53 ? 9.94000 28.54300 15.60400 1.000 27.63000 53 PRO A N 1
ATOM 449 C CA . PRO A 1 53 ? 8.96100 28.50000 16.69200 1.000 23.30000 53 PRO A CA 1
ATOM 450 C C . PRO A 1 53 ? 8.97500 27.12700 17.34400 1.000 27.25000 53 PRO A C 1
ATOM 451 O O . PRO A 1 53 ? 9.23700 26.10100 16.69500 1.000 22.97000 53 PRO A O 1
ATOM 455 N N . HIS A 1 54 ? 8.69800 27.10900 18.64900 1.000 21.31000 54 HIS A N 1
ATOM 456 C CA . HIS A 1 54 ? 8.68600 25.85500 19.40000 1.000 19.61000 54 HIS A CA 1
ATOM 457 C C . HIS A 1 54 ? 7.37400 25.74900 20.16800 1.000 24.54000 54 HIS A C 1
ATOM 458 O O . HIS A 1 54 ? 6.52600 26.64700 20.11300 1.000 22.38000 54 HIS A O 1
ATOM 465 N N . VAL A 1 55 ? 7.21400 24.63600 20.89300 1.000 19.55000 55 VAL A N 1
ATOM 466 C CA . VAL A 1 55 ? 5.93900 24.33600 21.53900 1.000 19.94000 55 VAL A CA 1
ATOM 467 C C . VAL A 1 55 ? 5.64500 25.30400 22.69500 1.000 17.94000 55 VAL A C 1
ATOM 468 O O . VAL A 1 55 ? 4.49200 25.43000 23.11500 1.000 21.91000 55 VAL A O 1
ATOM 472 N N . GLY A 1 56 ? 6.64400 26.01700 23.20100 1.000 18.53000 56 GLY A N 1
ATOM 473 C CA . GLY A 1 56 ? 6.35500 27.12000 24.10900 1.000 18.74000 56 GLY A CA 1
ATOM 474 C C . GLY A 1 56 ? 5.56400 28.22900 23.43500 1.000 21.67000 56 GLY A C 1
ATOM 475 O O . GLY A 1 56 ? 4.63000 28.78100 24.02400 1.000 20.88000 56 GLY A O 1
ATOM 476 N N . HIS A 1 57 ? 5.96000 28.60900 22.20700 1.000 22.44000 57 HIS A N 1
ATOM 477 C CA . HIS A 1 57 ? 5.17200 29.58200 21.44000 1.000 22.41000 57 HIS A CA 1
ATOM 478 C C . HIS A 1 57 ? 3.78700 29.03400 21.15200 1.000 19.93000 57 HIS A C 1
ATOM 479 O O . HIS A 1 57 ? 2.80200 29.77300 21.17900 1.000 19.68000 57 HIS A O 1
ATOM 486 N N . ALA A 1 58 ? 3.69900 27.74300 20.82000 1.000 18.38000 58 ALA A N 1
ATOM 487 C CA . ALA A 1 58 ? 2.40200 27.16300 20.49200 1.000 20.65000 58 ALA A CA 1
ATOM 488 C C . ALA A 1 58 ? 1.45600 27.20900 21.69800 1.000 18.96000 58 ALA A C 1
ATOM 489 O O . ALA A 1 58 ? 0.25400 27.46300 21.55200 1.000 18.87000 58 ALA A O 1
ATOM 491 N N . LEU A 1 59 ? 1.97700 26.94800 22.89800 1.000 20.93000 59 LEU A N 1
ATOM 492 C CA . LEU A 1 59 ? 1.14300 27.04600 24.10400 1.000 20.66000 59 LEU A CA 1
ATOM 493 C C . LEU A 1 59 ? 0.63500 28.47000 24.31100 1.000 20.53000 59 LEU A C 1
ATOM 494 O O . LEU A 1 59 ? -0.56900 28.69700 24.50300 1.000 20.61000 59 LEU A O 1
ATOM 499 N N . GLY A 1 60 ? 1.53800 29.44900 24.27400 1.000 19.55000 60 GLY A N 1
ATOM 500 C CA . GLY A 1 60 ? 1.12100 30.82200 24.48000 1.000 18.56000 60 GLY A CA 1
ATOM 501 C C . GLY A 1 60 ? 0.24400 31.36400 23.36400 1.000 23.24000 60 GLY A C 1
ATOM 502 O O . GLY A 1 60 ? -0.64700 32.17600 23.61700 1.000 22.88000 60 GLY A O 1
ATOM 503 N N . ARG A 1 61 ? 0.49000 30.95300 22.11500 1.000 20.94000 61 ARG A N 1
ATOM 504 C CA . ARG A 1 61 ? -0.35200 31.49000 21.05400 1.000 23.97000 61 ARG A CA 1
ATOM 505 C C . ARG A 1 61 ? -1.70200 30.79100 21.01200 1.000 21.86000 61 ARG A C 1
ATOM 506 O O . ARG A 1 61 ? -2.70800 31.42700 20.67100 1.000 22.25000 61 ARG A O 1
ATOM 514 N N . THR A 1 62 ? -1.77700 29.52400 21.44200 1.000 20.95000 62 THR A N 1
ATOM 515 C CA . THR A 1 62 ? -3.09500 28.89700 21.57100 1.000 23.70000 62 THR A CA 1
ATOM 516 C C . THR A 1 62 ? -3.93700 29.63600 22.60500 1.000 21.28000 62 THR A C 1
ATOM 517 O O . THR A 1 62 ? -5.11900 29.92300 22.38000 1.000 21.34000 62 THR A O 1
ATOM 521 N N . ILE A 1 63 ? -3.34200 29.96500 23.74700 1.000 19.71000 63 ILE A N 1
ATOM 522 C CA . ILE A 1 63 ? -4.10800 30.62300 24.79500 1.000 25.61000 63 ILE A CA 1
ATOM 523 C C . ILE A 1 63 ? -4.53700 32.02800 24.36800 1.000 21.42000 63 ILE A C 1
ATOM 524 O O . ILE A 1 63 ? -5.69000 32.42800 24.56900 1.000 22.65000 63 ILE A O 1
ATOM 529 N N . LYS A 1 64 ? -3.63600 32.79400 23.75400 1.000 20.98000 64 LYS A N 1
ATOM 530 C CA . LYS A 1 64 ? -4.03800 34.11900 23.29000 1.000 22.58000 64 LYS A CA 1
ATOM 531 C C . LYS A 1 64 ? -5.14400 34.01200 22.24700 1.000 27.72000 64 LYS A C 1
ATOM 532 O O . LYS A 1 64 ? -6.07700 34.82000 22.24300 1.000 23.55000 64 LYS A O 1
ATOM 538 N N . ASP A 1 65 ? -5.06100 33.01200 21.35700 1.000 20.77000 65 ASP A N 1
ATOM 539 C CA . ASP A 1 65 ? -6.06200 32.90300 20.29800 1.000 21.73000 65 ASP A CA 1
ATOM 540 C C . ASP A 1 65 ? -7.41000 32.46100 20.84900 1.000 25.46000 65 ASP A C 1
ATOM 541 O O . ASP A 1 65 ? -8.45300 32.96000 20.40900 1.000 23.16000 65 ASP A O 1
ATOM 546 N N . VAL A 1 66 ? -7.41100 31.52700 21.81400 1.000 23.65000 66 VAL A N 1
ATOM 547 C CA . VAL A 1 66 ? -8.65300 31.15600 22.48700 1.000 22.89000 66 VAL A CA 1
ATOM 548 C C . VAL A 1 66 ? -9.32300 32.40400 23.06700 1.000 25.35000 66 VAL A C 1
ATOM 549 O O . VAL A 1 66 ? -10.52100 32.64800 22.86500 1.000 24.71000 66 VAL A O 1
ATOM 553 N N . VAL A 1 67 ? -8.55800 33.19800 23.82300 1.000 24.74000 67 VAL A N 1
ATOM 554 C CA . VAL A 1 67 ? -9.11200 34.41200 24.43000 1.000 25.41000 67 VAL A CA 1
ATOM 555 C C . VAL A 1 67 ? -9.65200 35.35300 23.36100 1.000 26.81000 67 VAL A C 1
ATOM 556 O O . VAL A 1 67 ? -10.75900 35.88800 23.49000 1.000 24.21000 67 VAL A O 1
ATOM 560 N N . ALA A 1 68 ? -8.88400 35.57000 22.28500 1.000 23.10000 68 ALA A N 1
ATOM 561 C CA . ALA A 1 68 ? -9.31300 36.52300 21.26000 1.000 24.79000 68 ALA A CA 1
ATOM 562 C C . ALA A 1 68 ? -10.60000 36.07000 20.57400 1.000 28.61000 68 ALA A C 1
ATOM 563 O O . ALA A 1 68 ? -11.51700 36.88200 20.35400 1.000 25.03000 68 ALA A O 1
ATOM 565 N N . ARG A 1 69 ? -10.68200 34.78000 20.21900 1.000 22.99000 69 ARG A N 1
ATOM 566 C CA . ARG A 1 69 ? -11.90300 34.24100 19.60900 1.000 23.24000 69 ARG A CA 1
ATOM 567 C C . ARG A 1 69 ? -13.07800 34.29500 20.57400 1.000 25.36000 69 ARG A C 1
ATOM 568 O O . ARG A 1 69 ? -14.18500 34.67100 20.18100 1.000 27.27000 69 ARG A O 1
ATOM 576 N N . TYR A 1 70 ? -12.86300 33.90100 21.83700 1.000 26.68000 70 TYR A N 1
ATOM 577 C CA . TYR A 1 70 ? -13.94700 33.93100 22.81100 1.000 21.38000 70 TYR A CA 1
ATOM 578 C C . TYR A 1 70 ? -14.44700 35.35700 23.03300 1.000 31.36000 70 TYR A C 1
ATOM 579 O O . TYR A 1 70 ? -15.66000 35.59700 23.07000 1.000 27.48000 70 TYR A O 1
ATOM 588 N N . LYS A 1 71 ? -13.53300 36.32300 23.16200 1.000 26.42000 71 LYS A N 1
ATOM 589 C CA . LYS A 1 71 ? -13.98600 37.69200 23.41400 1.000 31.14000 71 LYS A CA 1
ATOM 590 C C . LYS A 1 71 ? -14.63200 38.30800 22.17300 1.000 25.01000 71 LYS A C 1
ATOM 591 O O . LYS A 1 71 ? -15.56200 39.11700 22.29300 1.000 31.84000 71 LYS A O 1
ATOM 597 N N . THR A 1 72 ? -14.18000 37.92500 20.97900 1.000 26.12000 72 THR A N 1
ATOM 598 C CA . THR A 1 72 ? -14.89300 38.31600 19.77000 1.000 25.44000 72 THR A CA 1
ATOM 599 C C . THR A 1 72 ? -16.33000 37.80100 19.79500 1.000 31.27000 72 THR A C 1
ATOM 600 O O . THR A 1 72 ? -17.26800 38.54400 19.49900 1.000 26.97000 72 THR A O 1
ATOM 604 N N . MET A 1 73 ? -16.52900 36.52200 20.16400 1.000 29.43000 73 MET A N 1
ATOM 605 C CA . MET A 1 73 ? -17.86800 35.93900 20.13500 1.000 27.69000 73 MET A CA 1
ATOM 606 C C . MET A 1 73 ? -18.77100 36.47200 21.24200 1.000 29.98000 73 MET A C 1
ATOM 607 O O . MET A 1 73 ? -19.99500 36.39700 21.09800 1.000 25.97000 73 MET A O 1
ATOM 612 N N . THR A 1 74 ? -18.21400 36.98400 22.34400 1.000 26.08000 74 THR A N 1
ATOM 613 C CA . THR A 1 74 ? -19.02900 37.54100 23.41500 1.000 29.23000 74 THR A CA 1
ATOM 614 C C . THR A 1 74 ? -19.16600 39.05900 23.31300 1.000 31.49000 74 THR A C 1
ATOM 615 O O . THR A 1 74 ? -19.48600 39.71200 24.30900 1.000 33.52000 74 THR A O 1
ATOM 619 N N . GLY A 1 75 ? -18.91200 39.63400 22.14000 1.000 28.78000 75 GLY A N 1
ATOM 620 C CA . GLY A 1 75 ? -19.21100 41.04100 21.90600 1.000 33.22000 75 GLY A CA 1
ATOM 621 C C . GLY A 1 75 ? -18.09300 42.03800 22.16000 1.000 35.51000 75 GLY A C 1
ATOM 622 O O . GLY A 1 75 ? -18.32400 43.11300 22.72900 1.000 30.25000 75 GLY A O 1
ATOM 623 N N . HIS A 1 76 ? -16.88200 41.71400 21.72000 1.000 29.69000 76 HIS A N 1
ATOM 624 C CA . HIS A 1 76 ? -15.75700 42.63300 21.79000 1.000 28.43000 76 HIS A CA 1
ATOM 625 C C . HIS A 1 76 ? -15.07300 42.66900 20.43700 1.000 28.86000 76 HIS A C 1
ATOM 626 O O . HIS A 1 76 ? -15.06000 41.67500 19.70700 1.000 27.84000 76 HIS A O 1
ATOM 633 N N . GLN A 1 77 ? -14.50100 43.82400 20.10200 1.000 26.00000 77 GLN A N 1
ATOM 634 C CA . GLN A 1 77 ? -13.59000 43.92500 18.97300 1.000 28.90000 77 GLN A CA 1
ATOM 635 C C . GLN A 1 77 ? -12.17900 43.68400 19.48600 1.000 31.74000 77 GLN A C 1
ATOM 636 O O . GLN A 1 77 ? -11.74400 44.33800 20.44000 1.000 27.90000 77 GLN A O 1
ATOM 642 N N . VAL A 1 78 ? -11.46600 42.75000 18.85100 1.000 30.31000 78 VAL A N 1
ATOM 643 C CA . VAL A 1 78 ? -10.14900 42.32100 19.31300 1.000 26.94000 78 VAL A CA 1
ATOM 644 C C . VAL A 1 78 ? -9.15400 42.55700 18.18900 1.000 28.19000 78 VAL A C 1
ATOM 645 O O . VAL A 1 78 ? -9.04400 41.74100 17.27200 1.000 27.15000 78 VAL A O 1
ATOM 649 N N . ILE A 1 79 ? -8.40500 43.65900 18.26400 1.000 23.69000 79 ILE A N 1
ATOM 650 C CA . ILE A 1 79 ? -7.35200 43.93500 17.29000 1.000 22.64000 79 ILE A CA 1
ATOM 651 C C . ILE A 1 79 ? -6.14900 43.05400 17.60100 1.000 29.96000 79 ILE A C 1
ATOM 652 O O . ILE A 1 79 ? -5.66500 43.02400 18.73500 1.000 32.92000 79 ILE A O 1
ATOM 657 N N . ARG A 1 80 ? -5.64800 42.34800 16.59900 1.000 28.93000 80 ARG A N 1
ATOM 658 C CA . ARG A 1 80 ? -4.48500 41.48800 16.77000 1.000 26.94000 80 ARG A CA 1
ATOM 659 C C . ARG A 1 80 ? -3.26400 42.16700 16.18200 1.000 32.56000 80 ARG A C 1
ATOM 660 O O . ARG A 1 80 ? -3.32100 42.70000 15.07100 1.000 36.86000 80 ARG A O 1
ATOM 668 N N . LYS A 1 81 ? -2.15500 42.12000 16.91000 1.000 22.66000 81 LYS A N 1
ATOM 669 C CA . LYS A 1 81 ? -0.92100 42.71300 16.43700 1.000 25.66000 81 LYS A CA 1
ATOM 670 C C . LYS A 1 81 ? 0.23000 41.79400 16.79400 1.000 28.79000 81 LYS A C 1
ATOM 671 O O . LYS A 1 81 ? 0.27400 41.24400 17.90000 1.000 30.16000 81 LYS A O 1
ATOM 677 N N . ALA A 1 82 ? 1.14800 41.61700 15.85900 1.000 26.52000 82 ALA A N 1
ATOM 678 C CA . ALA A 1 82 ? 2.36300 40.86200 16.12300 1.000 28.92000 82 ALA A CA 1
ATOM 679 C C . ALA A 1 82 ? 3.58500 41.73200 15.87400 1.000 23.28000 82 ALA A C 1
ATOM 680 O O . ALA A 1 82 ? 3.53000 42.74000 15.16800 1.000 23.96000 82 ALA A O 1
ATOM 682 N N . GLY A 1 83 ? 4.70500 41.33100 16.46800 1.000 20.69000 83 GLY A N 1
ATOM 683 C CA . GLY A 1 83 ? 5.93100 42.06200 16.24900 1.000 22.58000 83 GLY A CA 1
ATOM 684 C C . GLY A 1 83 ? 7.11900 41.13800 16.34600 1.000 22.16000 83 GLY A C 1
ATOM 685 O O . GLY A 1 83 ? 6.99100 39.96000 16.66900 1.000 21.75000 83 GLY A O 1
ATOM 686 N N . TRP A 1 84 ? 8.28800 41.69300 16.05900 1.000 22.71000 84 TRP A N 1
ATOM 687 C CA . TRP A 1 84 ? 9.53800 40.95000 16.06500 1.000 24.93000 84 TRP A CA 1
ATOM 688 C C . TRP A 1 84 ? 10.52100 41.71500 16.93100 1.000 22.39000 84 TRP A C 1
ATOM 689 O O . TRP A 1 84 ? 10.70600 42.91200 16.72700 1.000 22.64000 84 TRP A O 1
ATOM 700 N N . ASP A 1 85 ? 11.16200 41.01300 17.86300 1.000 22.01000 85 ASP A N 1
ATOM 701 C CA . ASP A 1 85 ? 12.14200 41.56300 18.80400 1.000 24.15000 85 ASP A CA 1
ATOM 702 C C . ASP A 1 85 ? 13.51400 41.24100 18.21100 1.000 25.28000 85 ASP A C 1
ATOM 703 O O . ASP A 1 85 ? 13.98000 40.10200 18.28900 1.000 26.64000 85 ASP A O 1
ATOM 708 N N . THR A 1 86 ? 14.15600 42.23400 17.59900 1.000 23.30000 86 THR A N 1
ATOM 709 C CA . THR A 1 86 ? 15.28200 41.96800 16.71300 1.000 26.44000 86 THR A CA 1
ATOM 710 C C . THR A 1 86 ? 16.64800 42.35200 17.27600 1.000 26.19000 86 THR A C 1
ATOM 711 O O . THR A 1 86 ? 17.66300 41.97400 16.68200 1.000 30.17000 86 THR A O 1
ATOM 715 N N . HIS A 1 87 ? 16.72400 43.10800 18.36700 1.000 24.78000 87 HIS A N 1
ATOM 716 C CA . HIS A 1 87 ? 18.02100 43.47800 18.90200 1.000 27.41000 87 HIS A CA 1
ATOM 717 C C . HIS A 1 87 ? 18.40800 42.35300 19.87100 1.000 31.75000 87 HIS A C 1
ATOM 718 O O . HIS A 1 87 ? 17.79000 41.28500 19.89400 1.000 38.95000 87 HIS A O 1
ATOM 725 N N . GLY A 1 88 ? 19.39000 42.53800 20.72200 1.000 34.03000 88 GLY A N 1
ATOM 726 C CA . GLY A 1 88 ? 19.56800 41.38700 21.60700 1.000 33.35000 88 GLY A CA 1
ATOM 727 C C . GLY A 1 88 ? 20.90000 40.71200 21.40500 1.000 32.42000 88 GLY A C 1
ATOM 728 O O . GLY A 1 88 ? 21.32400 40.47000 20.26600 1.000 33.76000 88 GLY A O 1
ATOM 729 N N . LEU A 1 89 ? 21.58600 40.48300 22.52000 1.000 31.43000 89 LEU A N 1
ATOM 730 C CA . LEU A 1 89 ? 22.93500 39.93500 22.47300 1.000 31.57000 89 LEU A CA 1
ATOM 731 C C . LEU A 1 89 ? 23.07300 38.65600 21.65100 1.000 35.90000 89 LEU A C 1
ATOM 732 O O . LEU A 1 89 ? 24.09300 38.52500 20.95600 1.000 34.30000 89 LEU A O 1
ATOM 737 N N . PRO A 1 90 ? 22.15400 37.68400 21.69500 1.000 34.53000 90 PRO A N 1
ATOM 738 C CA . PRO A 1 90 ? 22.36300 36.46800 20.89400 1.000 31.65000 90 PRO A CA 1
ATOM 739 C C . PRO A 1 90 ? 22.55800 36.74900 19.41600 1.000 35.39000 90 PRO A C 1
ATOM 740 O O . PRO A 1 90 ? 23.34500 36.04800 18.76400 1.000 33.91000 90 PRO A O 1
ATOM 744 N N . VAL A 1 91 ? 21.87900 37.76700 18.87500 1.000 30.70000 91 VAL A N 1
ATOM 745 C CA . VAL A 1 91 ? 22.06000 38.12600 17.47400 1.000 32.42000 91 VAL A CA 1
ATOM 746 C C . VAL A 1 91 ? 23.50700 38.51400 17.20900 1.000 37.66000 91 VAL A C 1
ATOM 747 O O . VAL A 1 91 ? 24.12600 38.05400 16.24400 1.000 36.57000 91 VAL A O 1
ATOM 751 N N . GLU A 1 92 ? 24.05400 39.40300 18.04300 1.000 33.34000 92 GLU A N 1
ATOM 752 C CA . GLU A 1 92 ? 25.43900 39.82800 17.86100 1.000 35.25000 92 GLU A CA 1
ATOM 753 C C . GLU A 1 92 ? 26.40900 38.66700 18.06900 1.000 34.83000 92 GLU A C 1
ATOM 754 O O . GLU A 1 92 ? 27.39400 38.53400 17.33700 1.000 38.64000 92 GLU A O 1
ATOM 760 N N . LEU A 1 93 ? 26.16000 37.83100 19.07600 1.000 34.76000 93 LEU A N 1
ATOM 761 C CA . LEU A 1 93 ? 27.04100 36.68500 19.31100 1.000 37.98000 93 LEU A CA 1
ATOM 762 C C . LEU A 1 93 ? 27.00600 35.71200 18.13800 1.000 36.48000 93 LEU A C 1
ATOM 763 O O . LEU A 1 93 ? 28.04700 35.18400 17.73000 1.000 41.27000 93 LEU A O 1
ATOM 768 N N . GLY A 1 94 ? 25.82400 35.48600 17.56400 1.000 38.47000 94 GLY A N 1
ATOM 769 C CA . GLY A 1 94 ? 25.73300 34.62100 16.39600 1.000 37.04000 94 GLY A CA 1
ATOM 770 C C . GLY A 1 94 ? 26.51400 35.14600 15.20800 1.000 43.00000 94 GLY A C 1
ATOM 771 O O . GLY A 1 94 ? 27.05000 34.37000 14.41800 1.000 43.01000 94 GLY A O 1
ATOM 772 N N . VAL A 1 95 ? 26.61000 36.46500 15.06700 1.000 39.01000 95 VAL A N 1
ATOM 773 C CA . VAL A 1 95 ? 27.38400 37.00200 13.95200 1.000 41.17000 95 VAL A CA 1
ATOM 774 C C . VAL A 1 95 ? 28.87800 36.90800 14.23300 1.000 45.18000 95 VAL A C 1
ATOM 775 O O . VAL A 1 95 ? 29.67400 36.60800 13.33400 1.000 43.52000 95 VAL A O 1
ATOM 779 N N . GLU A 1 96 ? 29.28100 37.16100 15.48000 1.000 43.27000 96 GLU A N 1
ATOM 780 C CA . GLU A 1 96 ? 30.67300 36.96900 15.86800 1.000 45.80000 96 GLU A CA 1
ATOM 781 C C . GLU A 1 96 ? 31.12100 35.53200 15.62100 1.000 50.05000 96 GLU A C 1
ATOM 782 O O . GLU A 1 96 ? 32.22100 35.30000 15.10900 1.000 55.22000 96 GLU A O 1
ATOM 788 N N . LYS A 1 97 ? 30.27800 34.55700 15.97200 1.000 46.19000 97 LYS A N 1
ATOM 789 C CA . LYS A 1 97 ? 30.63600 33.15300 15.76900 1.000 49.38000 97 LYS A CA 1
ATOM 790 C C . LYS A 1 97 ? 30.68300 32.79900 14.28800 1.000 51.06000 97 LYS A C 1
ATOM 791 O O . LYS A 1 97 ? 31.52700 32.00400 13.86200 1.000 54.32000 97 LYS A O 1
ATOM 797 N N . GLN A 1 98 ? 29.80000 33.40100 13.49700 1.000 48.60000 98 GLN A N 1
ATOM 798 C CA . GLN A 1 98 ? 29.75500 33.17500 12.05900 1.000 50.60000 98 GLN A CA 1
ATOM 799 C C . GLN A 1 98 ? 30.94700 33.79700 11.34200 1.000 55.36000 98 GLN A C 1
ATOM 800 O O . GLN A 1 98 ? 31.41300 33.25500 10.33300 1.000 56.55000 98 GLN A O 1
ATOM 806 N N . LEU A 1 99 ? 31.45100 34.92500 11.83800 1.000 52.49000 99 LEU A N 1
ATOM 807 C CA . LEU A 1 99 ? 32.57500 35.61100 11.21200 1.000 52.71000 99 LEU A CA 1
ATOM 808 C C . LEU A 1 99 ? 33.92300 35.24500 11.81200 1.000 50.93000 99 LEU A C 1
ATOM 809 O O . LEU A 1 99 ? 34.95500 35.55500 11.20900 1.000 56.90000 99 LEU A O 1
ATOM 814 N N . GLY A 1 100 ? 33.94200 34.63500 12.99000 1.000 59.05000 100 GLY A N 1
ATOM 815 C CA . GLY A 1 100 ? 35.19700 34.29900 13.62700 1.000 62.58000 100 GLY A CA 1
ATOM 816 C C . GLY A 1 100 ? 35.95300 35.45700 14.23500 1.000 61.59000 100 GLY A C 1
ATOM 817 O O . GLY A 1 100 ? 37.16800 35.35800 14.41700 1.000 66.00000 100 GLY A O 1
ATOM 818 N N . ILE A 1 101 ? 35.27800 36.55600 14.57100 1.000 65.23000 101 ILE A N 1
ATOM 819 C CA . ILE A 1 101 ? 35.93700 37.70300 15.18400 1.000 60.42000 101 ILE A CA 1
ATOM 820 C C . ILE A 1 101 ? 35.17600 38.11600 16.43600 1.000 63.43000 101 ILE A C 1
ATOM 821 O O . ILE A 1 101 ? 34.00000 37.79500 16.61000 1.000 63.77000 101 ILE A O 1
ATOM 826 N N . SER A 1 102 ? 35.86800 38.84600 17.31000 1.000 63.16000 102 SER A N 1
ATOM 827 C CA . SER A 1 102 ? 35.26200 39.40200 18.51500 1.000 61.14000 102 SER A CA 1
ATOM 828 C C . SER A 1 102 ? 36.04000 40.64000 18.92800 1.000 63.35000 102 SER A C 1
ATOM 829 O O . SER A 1 102 ? 37.10900 40.94100 18.38600 1.000 65.58000 102 SER A O 1
ATOM 832 N N . GLY A 1 103 ? 35.50400 41.34600 19.91300 1.000 57.20000 103 GLY A N 1
ATOM 833 C CA . GLY A 1 103 ? 36.18900 42.48800 20.47000 1.000 68.15000 103 GLY A CA 1
ATOM 834 C C . GLY A 1 103 ? 36.16700 43.69500 19.55100 1.000 67.88000 103 GLY A C 1
ATOM 835 O O . GLY A 1 103 ? 35.92400 43.60300 18.34700 1.000 66.46000 103 GLY A O 1
ATOM 836 N N . LYS A 1 104 ? 36.45900 44.85400 20.15100 1.000 65.29000 104 LYS A N 1
ATOM 837 C CA . LYS A 1 104 ? 36.29100 46.12200 19.44700 1.000 67.28000 104 LYS A CA 1
ATOM 838 C C . LYS A 1 104 ? 37.26100 46.26100 18.27800 1.000 68.08000 104 LYS A C 1
ATOM 839 O O . LYS A 1 104 ? 36.89400 46.79200 17.22200 1.000 63.57000 104 LYS A O 1
ATOM 845 N N . HIS A 1 105 ? 38.50300 45.79600 18.44000 1.000 70.19000 105 HIS A N 1
ATOM 846 C CA . HIS A 1 105 ? 39.49500 46.01500 17.39100 1.000 69.16000 105 HIS A CA 1
ATOM 847 C C . HIS A 1 105 ? 39.16400 45.22400 16.12800 1.000 65.87000 105 HIS A C 1
ATOM 848 O O . HIS A 1 105 ? 39.29900 45.74200 15.01300 1.000 66.47000 105 HIS A O 1
ATOM 855 N N . ASP A 1 106 ? 38.72600 43.97100 16.27800 1.000 67.15000 106 ASP A N 1
ATOM 856 C CA . ASP A 1 106 ? 38.45700 43.13500 15.11100 1.000 66.79000 106 ASP A CA 1
ATOM 857 C C . ASP A 1 106 ? 37.16500 43.53100 14.40900 1.000 63.88000 106 ASP A C 1
ATOM 858 O O . ASP A 1 106 ? 37.08600 43.47000 13.17600 1.000 58.52000 106 ASP A O 1
ATOM 863 N N . ILE A 1 107 ? 36.13700 43.91200 15.17100 1.000 62.64000 107 ILE A N 1
ATOM 864 C CA . ILE A 1 107 ? 34.88300 44.31300 14.54600 1.000 53.68000 107 ILE A CA 1
ATOM 865 C C . ILE A 1 107 ? 35.07900 45.58900 13.75000 1.000 50.05000 107 ILE A C 1
ATOM 866 O O . ILE A 1 107 ? 34.54600 45.73600 12.64600 1.000 52.62000 107 ILE A O 1
ATOM 871 N N . GLU A 1 108 ? 35.85800 46.52700 14.28500 1.000 58.68000 108 GLU A N 1
ATOM 872 C CA . GLU A 1 108 ? 36.09000 47.77500 13.57300 1.000 53.83000 108 GLU A CA 1
ATOM 873 C C . GLU A 1 108 ? 37.08400 47.59200 12.43900 1.000 58.44000 108 GLU A C 1
ATOM 874 O O . GLU A 1 108 ? 36.94600 48.22300 11.38500 1.000 55.69000 108 GLU A O 1
ATOM 880 N N . LYS A 1 109 ? 38.09100 46.73800 12.64100 1.000 62.89000 109 LYS A N 1
ATOM 881 C CA . LYS A 1 109 ? 38.89800 46.26000 11.52300 1.000 62.50000 109 LYS A CA 1
ATOM 882 C C . LYS A 1 109 ? 38.00700 45.70400 10.41700 1.000 61.12000 109 LYS A C 1
ATOM 883 O O . LYS A 1 109 ? 38.23700 45.96000 9.22800 1.000 69.22000 109 LYS A O 1
ATOM 889 N N . TYR A 1 110 ? 36.96100 44.96500 10.79800 1.000 58.08000 110 TYR A N 1
ATOM 890 C CA . TYR A 1 110 ? 36.03000 44.40100 9.82400 1.000 59.98000 110 TYR A CA 1
ATOM 891 C C . TYR A 1 110 ? 35.13600 45.47300 9.20200 1.000 57.28000 110 TYR A C 1
ATOM 892 O O . TYR A 1 110 ? 34.74400 45.34800 8.03200 1.000 53.71000 110 TYR A O 1
ATOM 901 N N . GLY A 1 111 ? 34.80700 46.52500 9.95900 1.000 62.17000 111 GLY A N 1
ATOM 902 C CA . GLY A 1 111 ? 33.87300 47.55300 9.52500 1.000 53.34000 111 GLY A CA 1
ATOM 903 C C . GLY A 1 111 ? 32.56400 47.48500 10.29100 1.000 51.36000 111 GLY A C 1
ATOM 904 O O . GLY A 1 111 ? 31.79800 46.52900 10.12700 1.000 47.74000 111 GLY A O 1
ATOM 905 N N . VAL A 1 112 ? 32.30000 48.48300 11.14000 1.000 45.24000 112 VAL A N 1
ATOM 906 C CA . VAL A 1 112 ? 31.09000 48.45900 11.96500 1.000 45.07000 112 VAL A CA 1
ATOM 907 C C . VAL A 1 112 ? 29.84900 48.35700 11.09000 1.000 37.00000 112 VAL A C 1
ATOM 908 O O . VAL A 1 112 ? 28.96600 47.52200 11.32200 1.000 38.02000 112 VAL A O 1
ATOM 912 N N . GLU A 1 113 ? 29.76200 49.20400 10.06400 1.000 43.57000 113 GLU A N 1
ATOM 913 C CA . GLU A 1 113 ? 28.60700 49.15400 9.17800 1.000 44.36000 113 GLU A CA 1
ATOM 914 C C . GLU A 1 113 ? 28.39400 47.75100 8.60800 1.000 46.10000 113 GLU A C 1
ATOM 915 O O . GLU A 1 113 ? 27.27500 47.21700 8.63500 1.000 45.09000 113 GLU A O 1
ATOM 921 N N . ALA A 1 114 ? 29.46500 47.13200 8.09500 1.000 47.28000 114 ALA A N 1
ATOM 922 C CA . ALA A 1 114 ? 29.33800 45.78900 7.53600 1.000 46.02000 114 ALA A CA 1
ATOM 923 C C . ALA A 1 114 ? 28.90300 44.79600 8.60200 1.000 45.29000 114 ALA A C 1
ATOM 924 O O . ALA A 1 114 ? 28.07200 43.91500 8.34300 1.000 47.41000 114 ALA A O 1
ATOM 926 N N . PHE A 1 115 ? 29.45500 44.92100 9.81100 1.000 43.89000 115 PHE A N 1
ATOM 927 C CA . PHE A 1 115 ? 29.02900 44.06100 10.91200 1.000 45.63000 115 PHE A CA 1
ATOM 928 C C . PHE A 1 115 ? 27.54800 44.26500 11.22900 1.000 43.22000 115 PHE A C 1
ATOM 929 O O . PHE A 1 115 ? 26.80800 43.29700 11.41600 1.000 41.95000 115 PHE A O 1
ATOM 937 N N . ILE A 1 116 ? 27.09600 45.52100 11.26800 1.000 42.73000 116 ILE A N 1
ATOM 938 C CA . ILE A 1 116 ? 25.68700 45.81200 11.52200 1.000 40.69000 116 ILE A CA 1
ATOM 939 C C . ILE A 1 116 ? 24.79700 45.16500 10.46100 1.000 44.70000 116 ILE A C 1
ATOM 940 O O . ILE A 1 116 ? 23.69400 44.68600 10.76100 1.000 38.05000 116 ILE A O 1
ATOM 945 N N . ASN A 1 117 ? 25.26500 45.11800 9.20800 1.000 43.04000 117 ASN A N 1
ATOM 946 C CA . ASN A 1 117 ? 24.42900 44.53900 8.15500 1.000 49.29000 117 ASN A CA 1
ATOM 947 C C . ASN A 1 117 ? 24.27700 43.03000 8.30900 1.000 37.51000 117 ASN A C 1
ATOM 948 O O . ASN A 1 117 ? 23.21200 42.49400 7.99400 1.000 41.43000 117 ASN A O 1
ATOM 953 N N . LYS A 1 118 ? 25.31100 42.32800 8.78800 1.000 39.51000 118 LYS A N 1
ATOM 954 C CA . LYS A 1 118 ? 25.16000 40.89800 9.05300 1.000 40.80000 118 LYS A CA 1
ATOM 955 C C . LYS A 1 118 ? 24.10800 40.64700 10.12400 1.000 38.60000 118 LYS A C 1
ATOM 956 O O . LYS A 1 118 ? 23.29600 39.72300 10.00100 1.000 36.67000 118 LYS A O 1
ATOM 962 N N . CYS A 1 119 ? 24.11700 41.45000 11.19500 1.000 38.99000 119 CYS A N 1
ATOM 963 C CA . CYS A 1 119 ? 23.10000 41.30900 12.23100 1.000 36.39000 119 CYS A CA 1
ATOM 964 C C . CYS A 1 119 ? 21.70800 41.46600 11.64500 1.000 31.60000 119 CYS A C 1
ATOM 965 O O . CYS A 1 119 ? 20.81000 40.66300 11.92000 1.000 33.58000 119 CYS A O 1
ATOM 968 N N . LYS A 1 120 ? 21.51200 42.50200 10.82700 1.000 35.74000 120 LYS A N 1
ATOM 969 C CA . LYS A 1 120 ? 20.22400 42.69000 10.17600 1.000 36.16000 120 LYS A CA 1
ATOM 970 C C . LYS A 1 120 ? 19.82000 41.45800 9.39100 1.000 42.50000 120 LYS A C 1
ATOM 971 O O . LYS A 1 120 ? 18.66800 41.01700 9.46200 1.000 41.72000 120 LYS A O 1
ATOM 977 N N . GLU A 1 121 ? 20.76700 40.88100 8.64500 1.000 44.01000 121 GLU A N 1
ATOM 978 C CA . GLU A 1 121 ? 20.45400 39.75000 7.78300 1.000 47.23000 121 GLU A CA 1
ATOM 979 C C . GLU A 1 121 ? 20.05700 38.53100 8.59600 1.000 44.26000 121 GLU A C 1
ATOM 980 O O . GLU A 1 121 ? 19.19800 37.75800 8.16700 1.000 47.02000 121 GLU A O 1
ATOM 986 N N . SER A 1 122 ? 20.62500 38.37900 9.79400 1.000 37.46000 122 SER A N 1
ATOM 987 C CA . SER A 1 122 ? 20.44400 37.16900 10.57400 1.000 40.90000 122 SER A CA 1
ATOM 988 C C . SER A 1 122 ? 19.08000 37.06200 11.24600 1.000 40.46000 122 SER A C 1
ATOM 989 O O . SER A 1 122 ? 18.70700 35.95800 11.66100 1.000 33.83000 122 SER A O 1
ATOM 992 N N . VAL A 1 123 ? 18.31800 38.15800 11.37000 1.000 36.99000 123 VAL A N 1
ATOM 993 C CA . VAL A 1 123 ? 17.16700 38.11200 12.27400 1.000 38.28000 123 VAL A CA 1
ATOM 994 C C . VAL A 1 123 ? 15.89100 37.59800 11.62400 1.000 33.78000 123 VAL A C 1
ATOM 995 O O . VAL A 1 123 ? 14.92900 37.29500 12.34500 1.000 32.18000 123 VAL A O 1
ATOM 999 N N . PHE A 1 124 ? 15.82700 37.50200 10.29500 1.000 30.29000 124 PHE A N 1
ATOM 1000 C CA . PHE A 1 124 ? 14.61400 36.99000 9.66100 1.000 30.99000 124 PHE A CA 1
ATOM 1001 C C . PHE A 1 124 ? 14.84700 35.70300 8.87000 1.000 34.41000 124 PHE A C 1
ATOM 1002 O O . PHE A 1 124 ? 14.09900 35.39300 7.93800 1.000 37.31000 124 PHE A O 1
ATOM 1010 N N . VAL A 1 125 ? 15.83100 34.90700 9.27000 1.000 26.49000 125 VAL A N 1
ATOM 1011 C CA . VAL A 1 125 ? 16.15800 33.73300 8.46900 1.000 31.37000 125 VAL A CA 1
ATOM 1012 C C . VAL A 1 125 ? 15.03300 32.70300 8.49900 1.000 34.36000 125 VAL A C 1
ATOM 1013 O O . VAL A 1 125 ? 14.86100 31.94500 7.54000 1.000 29.92000 125 VAL A O 1
ATOM 1017 N N . TYR A 1 126 ? 14.20800 32.68300 9.54900 1.000 27.39000 126 TYR A N 1
ATOM 1018 C CA . TYR A 1 126 ? 13.15800 31.67600 9.65800 1.000 36.55000 126 TYR A CA 1
ATOM 1019 C C . TYR A 1 126 ? 11.76600 32.26200 9.46700 1.000 31.10000 126 TYR A C 1
ATOM 1020 O O . TYR A 1 126 ? 10.77800 31.70500 9.95400 1.000 29.91000 126 TYR A O 1
ATOM 1029 N N . GLU A 1 127 ? 11.68100 33.37000 8.73000 1.000 27.51000 127 GLU A N 1
ATOM 1030 C CA . GLU A 1 127 ? 10.41500 34.07500 8.59200 1.000 32.07000 127 GLU A CA 1
ATOM 1031 C C . GLU A 1 127 ? 9.36200 33.19500 7.93900 1.000 28.21000 127 GLU A C 1
ATOM 1032 O O . GLU A 1 127 ? 8.18900 33.23000 8.31800 1.000 31.38000 127 GLU A O 1
ATOM 1038 N N . LYS A 1 128 ? 9.76700 32.39200 6.95600 1.000 33.12000 128 LYS A N 1
ATOM 1039 C CA . LYS A 1 128 ? 8.81900 31.54800 6.24000 1.000 29.01000 128 LYS A CA 1
ATOM 1040 C C . LYS A 1 128 ? 8.27700 30.43300 7.13800 1.000 28.23000 128 LYS A C 1
ATOM 1041 O O . LYS A 1 128 ? 7.07800 30.14000 7.11600 1.000 24.95000 128 LYS A O 1
ATOM 1047 N N . GLN A 1 129 ? 9.14000 29.82000 7.94400 1.000 27.41000 129 GLN A N 1
ATOM 1048 C CA . GLN A 1 129 ? 8.66700 28.83400 8.90500 1.000 30.59000 129 GLN A CA 1
ATOM 1049 C C . GLN A 1 129 ? 7.70900 29.46500 9.91200 1.000 31.52000 129 GLN A C 1
ATOM 1050 O O . GLN A 1 129 ? 6.71000 28.84600 10.29300 1.000 26.88000 129 GLN A O 1
ATOM 1056 N N . TRP A 1 130 ? 8.00500 30.69100 10.36500 1.000 25.42000 130 TRP A N 1
ATOM 1057 C CA . TRP A 1 130 ? 7.08300 31.37300 11.26600 1.000 27.98000 130 TRP A CA 1
ATOM 1058 C C . TRP A 1 130 ? 5.72400 31.59100 10.61800 1.000 30.19000 130 TRP A C 1
ATOM 1059 O O . TRP A 1 130 ? 4.69200 31.41400 11.27500 1.000 22.09000 130 TRP A O 1
ATOM 1070 N N . ARG A 1 131 ? 5.69300 31.98500 9.33300 1.000 24.37000 131 ARG A N 1
ATOM 1071 C CA . ARG A 1 131 ? 4.40200 32.19800 8.67800 1.000 28.64000 131 ARG A CA 1
ATOM 1072 C C . ARG A 1 131 ? 3.59900 30.91200 8.63400 1.000 23.84000 131 ARG A C 1
ATOM 1073 O O . ARG A 1 131 ? 2.40300 30.90700 8.94400 1.000 27.06000 131 ARG A O 1
ATOM 1081 N N . THR A 1 132 ? 4.23900 29.80300 8.24200 1.000 26.30000 132 THR A N 1
ATOM 1082 C CA . THR A 1 132 ? 3.52300 28.53400 8.14000 1.000 28.37000 132 THR A CA 1
ATOM 1083 C C . THR A 1 132 ? 2.98000 28.10100 9.49700 1.000 25.71000 132 THR A C 1
ATOM 1084 O O . THR A 1 132 ? 1.81400 27.71200 9.61400 1.000 26.24000 132 THR A O 1
ATOM 1088 N N . PHE A 1 133 ? 3.81800 28.18500 10.53500 1.000 27.38000 133 PHE A N 1
ATOM 1089 C CA . PHE A 1 133 ? 3.41500 27.83400 11.89900 1.000 22.60000 133 PHE A CA 1
ATOM 1090 C C . PHE A 1 133 ? 2.20500 28.64000 12.34900 1.000 23.01000 133 PHE A C 1
ATOM 1091 O O . PHE A 1 133 ? 1.20700 28.07900 12.82000 1.000 26.80000 133 PHE A O 1
ATOM 1099 N N . THR A 1 134 ? 2.27800 29.96300 12.18100 1.000 23.48000 134 THR A N 1
ATOM 1100 C CA . THR A 1 134 ? 1.20500 30.86300 12.58500 1.000 24.86000 134 THR A CA 1
ATOM 1101 C C . THR A 1 134 ? -0.10700 30.53300 11.88100 1.000 28.50000 134 THR A C 1
ATOM 1102 O O . THR A 1 134 ? -1.15600 30.42400 12.52300 1.000 22.53000 134 THR A O 1
ATOM 1106 N N . GLU A 1 135 ? -0.06800 30.37900 10.55100 1.000 26.85000 135 GLU A N 1
ATOM 1107 C CA . GLU A 1 135 ? -1.28200 30.06000 9.80000 1.000 26.45000 135 GLU A CA 1
ATOM 1108 C C . GLU A 1 135 ? -1.84800 28.70000 10.18200 1.000 23.80000 135 GLU A C 1
ATOM 1109 O O . GLU A 1 135 ? -3.06000 28.55800 10.38800 1.000 24.09000 135 GLU A O 1
ATOM 1115 N N . GLN A 1 136 ? -0.98900 27.67300 10.23000 1.000 24.16000 136 GLN A N 1
ATOM 1116 C CA . GLN A 1 1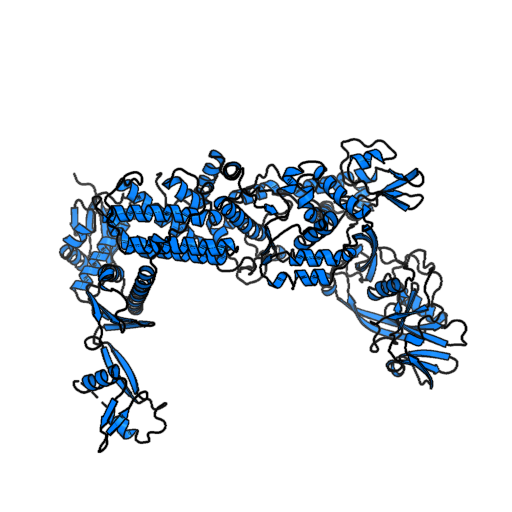36 ? -1.46700 26.31400 10.48000 1.000 29.19000 136 GLN A CA 1
ATOM 1117 C C . GLN A 1 136 ? -1.97100 26.14000 11.90900 1.000 26.19000 136 GLN A C 1
ATOM 1118 O O . GLN A 1 136 ? -2.85100 25.29900 12.16100 1.000 22.31000 136 GLN A O 1
ATOM 1124 N N . LEU A 1 137 ? -1.44300 26.91800 12.85800 1.000 23.88000 137 LEU A N 1
ATOM 1125 C CA . LEU A 1 137 ? -1.98300 26.81500 14.22000 1.000 21.42000 137 LEU A CA 1
ATOM 1126 C C . LEU A 1 137 ? -3.34000 27.48600 14.35000 1.000 25.12000 137 LEU A C 1
ATOM 1127 O O . LEU A 1 137 ? -4.05300 27.25200 15.33800 1.000 24.25000 137 LEU A O 1
ATOM 1132 N N . GLY A 1 138 ? -3.74700 28.26200 13.35000 1.000 24.89000 138 GLY A N 1
ATOM 1133 C CA . GLY A 1 138 ? -4.96000 29.03300 13.48100 1.000 25.01000 138 GLY A CA 1
ATOM 1134 C C . GLY A 1 138 ? -4.82300 30.24500 14.38400 1.000 22.46000 138 GLY A C 1
ATOM 1135 O O . GLY A 1 138 ? -5.81800 30.70100 14.94400 1.000 23.12000 138 GLY A O 1
ATOM 1136 N N . TYR A 1 139 ? -3.61200 30.78700 14.52200 1.000 23.45000 139 TYR A N 1
ATOM 1137 C CA . TYR A 1 139 ? -3.38000 32.02400 15.27000 1.000 26.28000 139 TYR A CA 1
ATOM 1138 C C . TYR A 1 139 ? -3.60000 33.19400 14.31900 1.000 24.23000 139 TYR A C 1
ATOM 1139 O O . TYR A 1 139 ? -2.71200 33.54100 13.54000 1.000 21.95000 139 TYR A O 1
ATOM 1148 N N . TRP A 1 140 ? -4.78600 33.81200 14.37700 1.000 25.31000 140 TRP A N 1
ATOM 1149 C CA . TRP A 1 140 ? -5.13800 34.85600 13.42000 1.000 29.41000 140 TRP A CA 1
ATOM 1150 C C . TRP A 1 140 ? -4.42500 36.16400 13.77100 1.000 29.17000 140 TRP A C 1
ATOM 1151 O O . TRP A 1 140 ? -4.56700 36.68000 14.88500 1.000 24.14000 140 TRP A O 1
ATOM 1162 N N . VAL A 1 141 ? -3.69000 36.70000 12.80200 1.000 29.55000 141 VAL A N 1
ATOM 1163 C CA . VAL A 1 141 ? -2.94100 37.94700 12.91500 1.000 34.02000 141 VAL A CA 1
ATOM 1164 C C . VAL A 1 141 ? -2.47600 38.28500 11.50500 1.000 32.14000 141 VAL A C 1
ATOM 1165 O O . VAL A 1 141 ? -2.32800 37.38800 10.67300 1.000 33.20000 141 VAL A O 1
ATOM 1169 N N . ASP A 1 142 ? -2.26600 39.56700 11.20500 1.000 29.98000 142 ASP A N 1
ATOM 1170 C CA . ASP A 1 142 ? -1.76500 39.97300 9.89200 1.000 31.58000 142 ASP A CA 1
ATOM 1171 C C . ASP A 1 142 ? -0.24300 39.93300 9.92400 1.000 32.98000 142 ASP A C 1
ATOM 1172 O O . ASP A 1 142 ? 0.39500 40.79600 10.52900 1.000 33.87000 142 ASP A O 1
ATOM 1177 N N . MET A 1 143 ? 0.35000 38.95000 9.26100 1.000 32.87000 143 MET A N 1
ATOM 1178 C CA . MET A 1 143 ? 1.79900 38.90400 9.27400 1.000 30.49000 143 MET A CA 1
ATOM 1179 C C . MET A 1 143 ? 2.44200 39.86200 8.28400 1.000 33.75000 143 MET A C 1
ATOM 1180 O O . MET A 1 143 ? 3.67200 39.97700 8.27500 1.000 29.94000 143 MET A O 1
ATOM 1185 N N . GLU A 1 144 ? 1.65700 40.56000 7.46800 1.000 30.76000 144 GLU A N 1
ATOM 1186 C CA . GLU A 1 144 ? 2.21800 41.61300 6.63000 1.000 34.09000 144 GLU A CA 1
ATOM 1187 C C . GLU A 1 144 ? 2.33800 42.94000 7.34700 1.000 31.49000 144 GLU A C 1
ATOM 1188 O O . GLU A 1 144 ? 2.89900 43.87200 6.77300 1.000 31.73000 144 GLU A O 1
ATOM 1194 N N . ASP A 1 145 ? 1.81200 43.06400 8.56900 1.000 30.22000 145 ASP A N 1
ATOM 1195 C CA . ASP A 1 145 ? 1.80200 44.34400 9.29100 1.000 28.87000 145 ASP A CA 1
ATOM 1196 C C . ASP A 1 145 ? 2.37700 44.20600 10.70200 1.000 28.10000 145 ASP A C 1
ATOM 1197 O O . ASP A 1 145 ? 1.74100 44.60200 11.69000 1.000 28.73000 145 ASP A O 1
ATOM 1202 N N . PRO A 1 146 ? 3.58100 43.66300 10.86800 1.000 27.54000 146 PRO A N 1
ATOM 1203 C CA . PRO A 1 146 ? 4.17100 43.56700 12.20700 1.000 26.30000 146 PRO A CA 1
ATOM 1204 C C . PRO A 1 146 ? 4.84500 44.87300 12.59500 1.000 28.99000 146 PRO A C 1
ATOM 1205 O O . PRO A 1 146 ? 5.18900 45.69600 11.75000 1.000 25.16000 146 PRO A O 1
ATOM 1209 N N . TYR A 1 147 ? 5.05200 45.05400 13.89200 1.000 23.91000 147 TYR A N 1
ATOM 1210 C CA . TYR A 1 147 ? 6.06000 46.03600 14.27000 1.000 27.20000 147 TYR A CA 1
ATOM 1211 C C . TYR A 1 147 ? 7.38600 45.30200 14.34800 1.000 22.87000 147 TYR A C 1
ATOM 1212 O O . TYR A 1 147 ? 7.42200 44.08300 14.50400 1.000 22.86000 147 TYR A O 1
ATOM 1221 N N . ILE A 1 148 ? 8.48100 46.05000 14.23700 1.000 22.03000 148 ILE A N 1
ATOM 1222 C CA . ILE A 1 148 ? 9.81300 45.46400 14.12500 1.000 22.33000 148 ILE A CA 1
ATOM 1223 C C . ILE A 1 148 ? 10.76500 46.37200 14.88000 1.000 25.25000 148 ILE A C 1
ATOM 1224 O O . ILE A 1 148 ? 10.88000 47.55900 14.54500 1.000 24.39000 148 ILE A O 1
ATOM 1229 N N . THR A 1 149 ? 11.47300 45.82300 15.88000 1.000 22.42000 149 THR A N 1
ATOM 1230 C CA . THR A 1 149 ? 12.14200 46.73900 16.80900 1.000 22.86000 149 THR A CA 1
ATOM 1231 C C . THR A 1 149 ? 13.36800 47.40000 16.19200 1.000 28.20000 149 THR A C 1
ATOM 1232 O O . THR A 1 149 ? 13.84900 48.40200 16.74200 1.000 20.94000 149 THR A O 1
ATOM 1236 N N . LEU A 1 150 ? 13.87700 46.88000 15.06400 1.000 23.85000 150 LEU A N 1
ATOM 1237 C CA . LEU A 1 150 ? 14.99100 47.53900 14.39100 1.000 23.25000 150 LEU A CA 1
ATOM 1238 C C . LEU A 1 150 ? 14.55000 48.65700 13.45400 1.000 23.85000 150 LEU A C 1
ATOM 1239 O O . LEU A 1 150 ? 15.41400 49.31700 12.87500 1.000 23.63000 150 LEU A O 1
ATOM 1244 N N . GLU A 1 151 ? 13.24600 48.86900 13.25800 1.000 24.53000 151 GLU A N 1
ATOM 1245 C CA . GLU A 1 151 ? 12.79700 49.94200 12.37600 1.000 30.66000 151 GLU A CA 1
ATOM 1246 C C . GLU A 1 151 ? 12.93200 51.30000 13.04700 1.000 25.11000 151 GLU A C 1
ATOM 1247 O O . GLU A 1 151 ? 12.74100 51.44200 14.25700 1.000 25.10000 151 GLU A O 1
ATOM 1253 N N . ASN A 1 152 ? 13.24500 52.31100 12.23600 1.000 22.31000 152 ASN A N 1
ATOM 1254 C CA . ASN A 1 152 ? 13.45500 53.66300 12.76400 1.000 27.60000 152 ASN A CA 1
ATOM 1255 C C . ASN A 1 152 ? 12.28200 54.14700 13.60900 1.000 24.10000 152 ASN A C 1
ATOM 1256 O O . ASN A 1 152 ? 12.47700 54.73000 14.68200 1.000 23.66000 152 ASN A O 1
ATOM 1261 N N . SER A 1 153 ? 11.05400 53.95700 13.13100 1.000 22.05000 153 SER A N 1
ATOM 1262 C CA . SER A 1 153 ? 9.91400 54.49000 13.88300 1.000 24.69000 153 SER A CA 1
ATOM 1263 C C . SER A 1 153 ? 9.81400 53.85100 15.27100 1.000 23.86000 153 SER A C 1
ATOM 1264 O O . SER A 1 153 ? 9.59700 54.55100 16.27200 1.000 22.82000 153 SER A O 1
ATOM 1267 N N . TYR A 1 154 ? 9.99600 52.52900 15.35500 1.000 22.71000 154 TYR A N 1
ATOM 1268 C CA . TYR A 1 154 ? 10.02000 51.87300 16.66300 1.000 22.31000 154 TYR A CA 1
ATOM 1269 C C . TYR A 1 154 ? 11.08300 52.49300 17.55300 1.000 22.24000 154 TYR A C 1
ATOM 1270 O O . TYR A 1 154 ? 10.82300 52.84400 18.71300 1.000 21.03000 154 TYR A O 1
ATOM 1279 N N . ILE A 1 155 ? 12.30600 52.59400 17.03400 1.000 21.38000 155 ILE A N 1
ATOM 1280 C CA . ILE A 1 155 ? 13.41200 53.12100 17.82800 1.000 23.92000 155 ILE A CA 1
ATOM 1281 C C . ILE A 1 155 ? 13.12400 54.56100 18.23700 1.000 23.92000 155 ILE A C 1
ATOM 1282 O O . ILE A 1 155 ? 13.44100 54.97200 19.36000 1.000 20.90000 155 ILE A O 1
ATOM 1287 N N . GLU A 1 156 ? 12.47500 55.33900 17.35100 1.000 24.31000 156 GLU A N 1
ATOM 1288 C CA . GLU A 1 156 ? 12.17900 56.73400 17.67400 1.000 23.35000 156 GLU A CA 1
ATOM 1289 C C . GLU A 1 156 ? 11.22500 56.85600 18.86200 1.000 22.97000 156 GLU A C 1
ATOM 1290 O O . GLU A 1 156 ? 11.35600 57.77400 19.68300 1.000 18.64000 156 GLU A O 1
ATOM 1296 N N . SER A 1 157 ? 10.24900 55.95200 18.96800 1.000 24.14000 157 SER A N 1
ATOM 1297 C CA . SER A 1 157 ? 9.36900 55.94600 20.13700 1.000 20.68000 157 SER A CA 1
ATOM 1298 C C . SER A 1 157 ? 10.11800 55.53300 21.40700 1.000 22.26000 157 SER A C 1
ATOM 1299 O O . SER A 1 157 ? 9.82600 56.03400 22.50600 1.000 19.96000 157 SER A O 1
ATOM 1302 N N . VAL A 1 158 ? 11.06900 54.60400 21.28400 1.000 20.67000 158 VAL A N 1
ATOM 1303 C CA . VAL A 1 158 ? 11.87200 54.20100 22.43900 1.000 22.33000 158 VAL A CA 1
ATOM 1304 C C . VAL A 1 158 ? 12.74000 55.36900 22.91500 1.000 19.95000 158 VAL A C 1
ATOM 1305 O O . VAL A 1 158 ? 12.86200 55.61300 24.12100 1.000 24.53000 158 VAL A O 1
ATOM 1309 N N . TRP A 1 159 ? 13.37700 56.08100 21.97800 1.000 19.30000 159 TRP A N 1
ATOM 1310 C CA . TRP A 1 159 ? 14.11500 57.30300 22.31400 1.000 23.45000 159 TRP A CA 1
ATOM 1311 C C . TRP A 1 159 ? 13.22000 58.32400 22.99600 1.000 24.96000 159 TRP A C 1
ATOM 1312 O O . TRP A 1 159 ? 13.65800 59.03300 23.91300 1.000 22.78000 159 TRP A O 1
ATOM 1323 N N . ASN A 1 160 ? 11.98400 58.47300 22.51200 1.000 23.40000 160 ASN A N 1
ATOM 1324 C CA . ASN A 1 160 ? 11.08600 59.43500 23.14700 1.000 24.06000 160 ASN A CA 1
ATOM 1325 C C . ASN A 1 160 ? 10.83900 59.07100 24.60700 1.000 24.51000 160 ASN A C 1
ATOM 1326 O O . ASN A 1 160 ? 10.86000 59.94700 25.48400 1.000 26.13000 160 ASN A O 1
ATOM 1331 N N . VAL A 1 161 ? 10.60600 57.78000 24.89300 1.000 23.76000 161 VAL A N 1
ATOM 1332 C CA . VAL A 1 161 ? 10.42800 57.35100 26.28300 1.000 22.48000 161 VAL A CA 1
ATOM 1333 C C . VAL A 1 161 ? 11.68900 57.62700 27.09000 1.000 22.79000 161 VAL A C 1
ATOM 1334 O O . VAL A 1 161 ? 11.62600 58.13700 28.21600 1.000 21.26000 161 VAL A O 1
ATOM 1338 N N . LEU A 1 162 ? 12.84800 57.22800 26.55300 1.000 22.58000 162 LEU A N 1
ATOM 1339 C CA . LEU A 1 162 ? 14.10600 57.42400 27.26900 1.000 23.80000 162 LEU A CA 1
ATOM 1340 C C . LEU A 1 162 ? 14.38300 58.90300 27.51000 1.000 25.02000 162 LEU A C 1
ATOM 1341 O O . LEU A 1 162 ? 14.88700 59.27800 28.57200 1.000 22.26000 162 LEU A O 1
ATOM 1346 N N . GLY A 1 163 ? 14.07500 59.76000 26.53700 1.000 22.59000 163 GLY A N 1
ATOM 1347 C CA . GLY A 1 163 ? 14.31800 61.18300 26.73600 1.000 27.78000 163 GLY A CA 1
ATOM 1348 C C . GLY A 1 163 ? 13.40700 61.75700 27.80700 1.000 28.78000 163 GLY A C 1
ATOM 1349 O O . GLY A 1 163 ? 13.82400 62.58200 28.61500 1.000 27.73000 163 GLY A O 1
ATOM 1350 N N . THR A 1 164 ? 12.16500 61.27700 27.85800 1.000 26.06000 164 THR A N 1
ATOM 1351 C CA . THR A 1 164 ? 11.24000 61.65700 28.91700 1.000 25.34000 164 THR A CA 1
ATOM 1352 C C . THR A 1 164 ? 11.76300 61.24400 30.28700 1.000 28.96000 164 THR A C 1
ATOM 1353 O O . THR A 1 164 ? 11.65000 62.01000 31.25300 1.000 28.69000 164 THR A O 1
ATOM 1357 N N . ILE A 1 165 ? 12.30300 60.02000 30.39200 1.000 22.08000 165 ILE A N 1
ATOM 1358 C CA . ILE A 1 165 ? 12.92900 59.54500 31.62700 1.000 25.41000 165 ILE A CA 1
ATOM 1359 C C . ILE A 1 165 ? 14.11100 60.42800 32.01200 1.000 31.43000 165 ILE A C 1
ATOM 1360 O O . ILE A 1 165 ? 14.30100 60.78200 33.18700 1.000 30.57000 165 ILE A O 1
ATOM 1365 N N . HIS A 1 166 ? 14.93800 60.77100 31.03300 1.000 26.52000 166 HIS A N 1
ATOM 1366 C CA . HIS A 1 166 ? 16.07400 61.63800 31.29200 1.000 29.74000 166 HIS A CA 1
ATOM 1367 C C . HIS A 1 166 ? 15.62300 62.99700 31.80000 1.000 30.08000 166 HIS A C 1
ATOM 1368 O O . HIS A 1 166 ? 16.26400 63.56600 32.69000 1.000 30.63000 166 HIS A O 1
ATOM 1375 N N . ASP A 1 167 ? 14.52200 63.52900 31.23700 1.000 27.45000 167 ASP A N 1
ATOM 1376 C CA . ASP A 1 167 ? 13.98000 64.81800 31.66900 1.000 35.60000 167 ASP A CA 1
ATOM 1377 C C . ASP A 1 167 ? 13.65800 64.81700 33.15500 1.000 35.65000 167 ASP A C 1
ATOM 1378 O O . ASP A 1 167 ? 13.74800 65.85700 33.81600 1.000 30.88000 167 ASP A O 1
ATOM 1383 N N . LYS A 1 168 ? 13.18800 63.68500 33.66900 1.000 32.44000 168 LYS A N 1
ATOM 1384 C CA . LYS A 1 168 ? 12.84700 63.52700 35.07400 1.000 31.61000 168 LYS A CA 1
ATOM 1385 C C . LYS A 1 168 ? 14.06900 63.32300 35.95700 1.000 30.01000 168 LYS A C 1
ATOM 1386 O O . LYS A 1 168 ? 13.90500 63.09700 37.15600 1.000 36.87000 168 LYS A O 1
ATOM 1392 N N . GLY A 1 169 ? 15.27600 63.36500 35.39800 1.000 32.45000 169 GLY A N 1
ATOM 1393 C CA . GLY A 1 169 ? 16.46900 63.06600 36.17100 1.000 31.65000 169 GLY A CA 1
ATOM 1394 C C . GLY A 1 169 ? 16.61700 61.62900 36.62500 1.000 34.15000 169 GLY A C 1
ATOM 1395 O O . GLY A 1 169 ? 17.31700 61.36700 37.60800 1.000 31.69000 169 GLY A O 1
ATOM 1396 N N . LEU A 1 170 ? 15.98800 60.67200 35.94700 1.000 28.23000 170 LEU A N 1
ATOM 1397 C CA . LEU A 1 170 ? 16.04100 59.28900 36.40700 1.000 30.73000 170 LEU A CA 1
ATOM 1398 C C . LEU A 1 170 ? 17.01700 58.41500 35.62500 1.000 32.18000 170 LEU A C 1
ATOM 1399 O O . LEU A 1 170 ? 17.04800 57.20400 35.84700 1.000 33.87000 170 LEU A O 1
ATOM 1404 N N . LEU A 1 171 ? 17.81500 58.98700 34.73000 1.000 31.77000 171 LEU A N 1
ATOM 1405 C CA . LEU A 1 171 ? 18.77300 58.23700 33.92300 1.000 33.29000 171 LEU A CA 1
ATOM 1406 C C . LEU A 1 171 ? 20.16700 58.76700 34.23400 1.000 35.06000 171 LEU A C 1
ATOM 1407 O O . LEU A 1 171 ? 20.46200 59.93100 33.95400 1.000 40.73000 171 LEU A O 1
ATOM 1412 N N . TYR A 1 172 ? 21.02500 57.92200 34.81600 1.000 30.87000 172 TYR A N 1
ATOM 1413 C CA . TYR A 1 172 ? 22.28500 58.39800 35.37200 1.000 34.46000 172 TYR A CA 1
ATOM 1414 C C . TYR A 1 172 ? 23.40300 57.40300 35.08100 1.000 36.56000 172 TYR A C 1
ATOM 1415 O O . TYR A 1 172 ? 23.15800 56.23900 34.74300 1.000 35.96000 172 TYR A O 1
ATOM 1424 N N . LYS A 1 173 ? 24.64700 57.88000 35.20300 1.000 40.39000 173 LYS A N 1
ATOM 1425 C CA . LYS A 1 173 ? 25.83400 57.03900 35.05600 1.000 38.19000 173 LYS A CA 1
ATOM 1426 C C . LYS A 1 173 ? 26.29600 56.59800 36.43100 1.000 41.91000 173 LYS A C 1
ATOM 1427 O O . LYS A 1 173 ? 26.38400 57.42100 37.34600 1.000 40.19000 173 LYS A O 1
ATOM 1433 N N . GLY A 1 174 ? 26.60300 55.31000 36.56800 1.000 35.10000 174 GLY A N 1
ATOM 1434 C CA . GLY A 1 174 ? 26.93100 54.75500 37.86700 1.000 36.97000 174 GLY A CA 1
ATOM 1435 C C . GLY A 1 174 ? 27.80200 53.52600 37.77200 1.000 35.61000 174 GLY A C 1
ATOM 1436 O O . GLY A 1 174 ? 28.35600 53.24400 36.71200 1.000 35.12000 174 GLY A O 1
ATOM 1437 N N . HIS A 1 175 ? 27.95400 52.79200 38.87000 1.000 38.10000 175 HIS A N 1
ATOM 1438 C CA . HIS A 1 175 ? 28.72200 51.55600 38.86700 1.000 38.67000 175 HIS A CA 1
ATOM 1439 C C . HIS A 1 175 ? 27.96100 50.49300 39.64500 1.000 34.46000 175 HIS A C 1
ATOM 1440 O O . HIS A 1 175 ? 27.23500 50.78900 40.59900 1.000 42.04000 175 HIS A O 1
ATOM 1447 N N . ARG A 1 176 ? 28.13200 49.25000 39.23200 1.000 34.50000 176 ARG A N 1
ATOM 1448 C CA . ARG A 1 176 ? 27.57800 48.12300 39.97300 1.000 39.22000 176 ARG A CA 1
ATOM 1449 C C . ARG A 1 176 ? 28.59000 46.98500 39.99400 1.000 36.31000 176 ARG A C 1
ATOM 1450 O O . ARG A 1 176 ? 29.17100 46.64000 38.96200 1.000 40.63000 176 ARG A O 1
ATOM 1458 N N . VAL A 1 177 ? 28.81300 46.42700 41.17300 1.000 37.02000 177 VAL A N 1
ATOM 1459 C CA . VAL A 1 177 ? 29.77200 45.34200 41.34700 1.000 31.98000 177 VAL A CA 1
ATOM 1460 C C . VAL A 1 177 ? 29.11100 44.02300 40.96400 1.000 37.53000 177 VAL A C 1
ATOM 1461 O O . VAL A 1 177 ? 27.95900 43.76100 41.33300 1.000 36.41000 177 VAL A O 1
ATOM 1465 N N . SER A 1 178 ? 29.84000 43.17200 40.24800 1.000 35.02000 178 SER A N 1
ATOM 1466 C CA . SER A 1 178 ? 29.33600 41.84800 39.90200 1.000 45.07000 178 SER A CA 1
ATOM 1467 C C . SER A 1 178 ? 30.51400 40.91300 39.69500 1.000 46.58000 178 SER A C 1
ATOM 1468 O O . SER A 1 178 ? 31.64600 41.37100 39.48100 1.000 40.87000 178 SER A O 1
ATOM 1471 N N . PRO A 1 179 ? 30.29300 39.59000 39.76300 1.000 49.14000 179 PRO A N 1
ATOM 1472 C CA . PRO A 1 179 ? 31.34900 38.65400 39.36000 1.000 41.90000 179 PRO A CA 1
ATOM 1473 C C . PRO A 1 179 ? 31.71100 38.89300 37.90500 1.000 45.85000 179 PRO A C 1
ATOM 1474 O O . PRO A 1 179 ? 30.85500 39.20600 37.07800 1.000 48.93000 179 PRO A O 1
ATOM 1478 N N . TYR A 1 180 ? 32.99500 38.77300 37.59600 1.000 39.88000 180 TYR A N 1
ATOM 1479 C CA . TYR A 1 180 ? 33.48700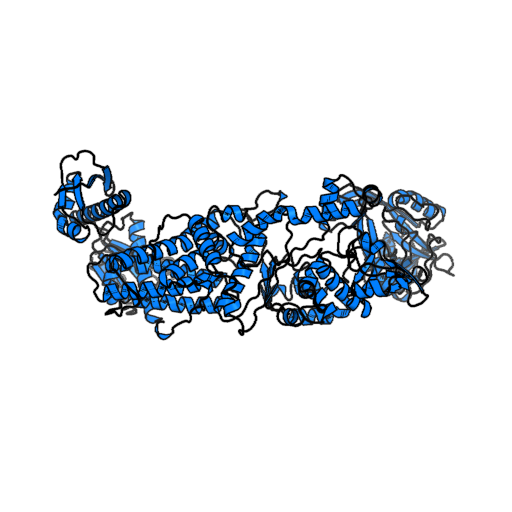 39.34900 36.35600 1.000 43.71000 180 TYR A CA 1
ATOM 1480 C C . TYR A 1 180 ? 34.66500 38.52800 35.86200 1.000 47.74000 180 TYR A C 1
ATOM 1481 O O . TYR A 1 180 ? 35.54200 38.17000 36.65300 1.000 48.04000 180 TYR A O 1
ATOM 1490 N N . CYS A 1 181 ? 34.68200 38.21800 34.56500 1.000 46.23000 181 CYS A N 1
ATOM 1491 C CA . CYS A 1 181 ? 35.86200 37.58100 34.00100 1.000 49.41000 181 CYS A CA 1
ATOM 1492 C C . CYS A 1 181 ? 36.72400 38.63200 33.33200 1.000 43.66000 181 CYS A C 1
ATOM 1493 O O . CYS A 1 181 ? 36.23400 39.33900 32.43700 1.000 50.30000 181 CYS A O 1
ATOM 1496 N N . PRO A 1 182 ? 37.99000 38.78500 33.73100 1.000 49.13000 182 PRO A N 1
ATOM 1497 C CA . PRO A 1 182 ? 38.84900 39.79700 33.09900 1.000 50.35000 182 PRO A CA 1
ATOM 1498 C C . PRO A 1 182 ? 39.36000 39.40000 31.72600 1.000 52.13000 182 PRO A C 1
ATOM 1499 O O . PRO A 1 182 ? 39.90100 40.26000 31.01100 1.000 49.83000 182 PRO A O 1
ATOM 1503 N N . SER A 1 183 ? 39.22500 38.12500 31.36000 1.000 57.79000 183 SER A N 1
ATOM 1504 C CA . SER A 1 183 ? 39.64300 37.63500 30.04900 1.000 58.91000 183 SER A CA 1
ATOM 1505 C C . SER A 1 183 ? 38.54200 37.84600 29.01200 1.000 54.19000 183 SER A C 1
ATOM 1506 O O . SER A 1 183 ? 38.74400 38.53700 28.00700 1.000 55.31000 183 SER A O 1
ATOM 1509 N N . CYS A 1 184 ? 37.35700 37.27500 29.25800 1.000 50.92000 184 CYS A N 1
ATOM 1510 C CA . CYS A 1 184 ? 36.21600 37.49300 28.37200 1.000 57.28000 184 CYS A CA 1
ATOM 1511 C C . CYS A 1 184 ? 35.65900 38.90700 28.46700 1.000 58.83000 184 CYS A C 1
ATOM 1512 O O . CYS A 1 184 ? 34.90600 39.31800 27.57700 1.000 60.33000 184 CYS A O 1
ATOM 1515 N N . GLN A 1 185 ? 35.99100 39.64500 29.52600 1.000 57.66000 185 GLN A N 1
ATOM 1516 C CA . GLN A 1 185 ? 35.44700 40.97500 29.79500 1.000 46.97000 185 GLN A CA 1
ATOM 1517 C C . GLN A 1 185 ? 33.91800 40.94900 29.83300 1.000 49.56000 185 GLN A C 1
ATOM 1518 O O . GLN A 1 185 ? 33.24100 41.65000 29.08500 1.000 56.32000 185 GLN A O 1
ATOM 1524 N N . THR A 1 186 ? 33.37800 40.13600 30.74700 1.000 51.67000 186 THR A N 1
ATOM 1525 C CA . THR A 1 186 ? 31.93300 40.00700 30.90100 1.000 52.13000 186 THR A CA 1
ATOM 1526 C C . THR A 1 186 ? 31.57900 39.57300 32.32100 1.000 52.85000 186 THR A C 1
ATOM 1527 O O . THR A 1 186 ? 32.36500 38.90200 32.99800 1.000 51.30000 186 THR A O 1
ATOM 1531 N N . SER A 1 187 ? 30.36400 39.94500 32.74800 1.000 48.17000 187 SER A N 1
ATOM 1532 C CA . SER A 1 187 ? 29.82200 39.58000 34.05600 1.000 51.57000 187 SER A CA 1
ATOM 1533 C C . SER A 1 187 ? 29.09200 38.24000 33.99900 1.000 60.17000 187 SER A C 1
ATOM 1534 O O . SER A 1 187 ? 28.18100 38.05300 33.18600 1.000 62.59000 187 SER A O 1
ATOM 1537 N N . LEU A 1 188 ? 29.46100 37.33100 34.89500 1.000 58.62000 188 LEU A N 1
ATOM 1538 C CA . LEU A 1 188 ? 28.89800 35.99100 34.94900 1.000 55.60000 188 LEU A CA 1
ATOM 1539 C C . LEU A 1 188 ? 27.75900 35.92000 35.96100 1.000 62.77000 188 LEU A C 1
ATOM 1540 O O . LEU A 1 188 ? 27.70000 36.69200 36.92000 1.000 59.02000 188 LEU A O 1
ATOM 1545 N N . SER A 1 189 ? 26.84600 34.98200 35.73200 1.000 65.91000 189 SER A N 1
ATOM 1546 C CA . SER A 1 189 ? 25.72600 34.75300 36.62800 1.000 57.62000 189 SER A CA 1
ATOM 1547 C C . SER A 1 189 ? 26.14100 33.84100 37.78000 1.000 68.16000 189 SER A C 1
ATOM 1548 O O . SER A 1 189 ? 27.17500 33.16500 37.72900 1.000 67.70000 189 SER A O 1
ATOM 1551 N N . SER A 1 190 ? 25.31300 33.82700 38.83200 1.000 68.62000 190 SER A N 1
ATOM 1552 C CA . SER A 1 190 ? 25.57200 32.93900 39.96400 1.000 73.61000 190 SER A CA 1
ATOM 1553 C C . SER A 1 190 ? 25.66400 31.49000 39.50800 1.000 72.17000 190 SER A C 1
ATOM 1554 O O . SER A 1 190 ? 26.53800 30.74100 39.96200 1.000 72.48000 190 SER A O 1
ATOM 1557 N N . HIS A 1 191 ? 24.77800 31.08500 38.59500 1.000 71.31000 191 HIS A N 1
ATOM 1558 C CA . HIS A 1 191 ? 24.85200 29.74100 38.03500 1.000 75.84000 191 HIS A CA 1
ATOM 1559 C C . HIS A 1 191 ? 26.15100 29.53800 37.26200 1.000 78.64000 191 HIS A C 1
ATOM 1560 O O . HIS A 1 191 ? 26.78200 28.47800 37.36200 1.000 78.88000 191 HIS A O 1
ATOM 1567 N N . GLU A 1 192 ? 26.57400 30.54600 36.49000 1.000 68.79000 192 GLU A N 1
ATOM 1568 C CA . GLU A 1 192 ? 27.85100 30.44800 35.78800 1.000 68.35000 192 GLU A CA 1
ATOM 1569 C C . GLU A 1 192 ? 29.01700 30.37400 36.76300 1.000 72.91000 192 GLU A C 1
ATOM 1570 O O . GLU A 1 192 ? 29.99600 29.65500 36.51700 1.000 71.23000 192 GLU A O 1
ATOM 1576 N N . VAL A 1 193 ? 28.93400 31.12000 37.86700 1.000 68.64000 193 VAL A N 1
ATOM 1577 C CA . VAL A 1 193 ? 29.99600 31.09500 38.86500 1.000 64.26000 193 VAL A CA 1
ATOM 1578 C C . VAL A 1 193 ? 30.04100 29.74300 39.56700 1.000 68.18000 193 VAL A C 1
ATOM 1579 O O . VAL A 1 193 ? 31.12400 29.21400 39.85300 1.000 65.30000 193 VAL A O 1
ATOM 1583 N N . ALA A 1 194 ? 28.87000 29.16000 39.85300 1.000 66.35000 194 ALA A N 1
ATOM 1584 C CA . ALA A 1 194 ? 28.82200 27.89700 40.58800 1.000 72.46000 194 ALA A CA 1
ATOM 1585 C C . ALA A 1 194 ? 29.41900 26.75000 39.78400 1.000 69.07000 194 ALA A C 1
ATOM 1586 O O . ALA A 1 194 ? 29.89900 25.77000 40.36700 1.000 70.36000 194 ALA A O 1
ATOM 1588 N N . GLN A 1 195 ? 29.41200 26.86300 38.45200 1.000 67.75000 195 GLN A N 1
ATOM 1589 C CA . GLN A 1 195 ? 29.95000 25.83200 37.57200 1.000 73.49000 195 GLN A CA 1
ATOM 1590 C C . GLN A 1 195 ? 31.47400 25.78800 37.54400 1.000 67.94000 195 GLN A C 1
ATOM 1591 O O . GLN A 1 195 ? 32.03400 24.80400 37.05100 1.000 69.28000 195 GLN A O 1
ATOM 1597 N N . GLY A 1 196 ? 32.15900 26.81400 38.04800 1.000 70.77000 196 GLY A N 1
ATOM 1598 C CA . GLY A 1 196 ? 33.57700 26.95100 37.76700 1.000 67.71000 196 GLY A CA 1
ATOM 1599 C C . GLY A 1 196 ? 34.52100 27.08100 38.94700 1.000 65.34000 196 GLY A C 1
ATOM 1600 O O . GLY A 1 196 ? 35.65700 27.52900 38.77000 1.000 68.49000 196 GLY A O 1
ATOM 1601 N N . TYR A 1 197 ? 34.09100 26.68700 40.14400 1.000 67.03000 197 TYR A N 1
ATOM 1602 C CA . TYR A 1 197 ? 34.98600 26.73800 41.29000 1.000 66.30000 197 TYR A CA 1
ATOM 1603 C C . TYR A 1 197 ? 36.17800 25.79500 41.09000 1.000 70.04000 197 TYR A C 1
ATOM 1604 O O . TYR A 1 197 ? 36.19800 24.93700 40.20100 1.000 73.29000 197 TYR A O 1
ATOM 1613 N N . LYS A 1 198 ? 37.18000 25.96800 41.94800 1.000 68.58000 198 LYS A N 1
ATOM 1614 C CA . LYS A 1 198 ? 38.45400 25.26500 41.87800 1.000 65.37000 198 LYS A CA 1
ATOM 1615 C C . LYS A 1 198 ? 39.23600 25.61300 43.13700 1.000 70.57000 198 LYS A C 1
ATOM 1616 O O . LYS A 1 198 ? 39.09300 26.71600 43.67600 1.000 68.25000 198 LYS A O 1
ATOM 1622 N N . ASP A 1 199 ? 40.05000 24.66700 43.60600 1.000 69.13000 199 ASP A N 1
ATOM 1623 C CA . ASP A 1 199 ? 40.77300 24.82300 44.86800 1.000 73.39000 199 ASP A CA 1
ATOM 1624 C C . ASP A 1 199 ? 42.12300 25.49100 44.64100 1.000 76.85000 199 ASP A C 1
ATOM 1625 O O . ASP A 1 199 ? 42.83300 25.16800 43.68300 1.000 76.65000 199 ASP A O 1
ATOM 1630 N N . VAL A 1 200 ? 42.48200 26.42100 45.53500 1.000 67.83000 200 VAL A N 1
ATOM 1631 C CA . VAL A 1 200 ? 43.71500 27.18600 45.39700 1.000 67.54000 200 VAL A CA 1
ATOM 1632 C C . VAL A 1 200 ? 44.32700 27.44500 46.77000 1.000 66.50000 200 VAL A C 1
ATOM 1633 O O . VAL A 1 200 ? 43.65400 27.38200 47.80300 1.000 61.75000 200 VAL A O 1
ATOM 1637 N N . LYS A 1 201 ? 45.63600 27.70800 46.75900 1.000 63.49000 201 LYS A N 1
ATOM 1638 C CA . LYS A 1 201 ? 46.38200 28.20800 47.90900 1.000 71.13000 201 LYS A CA 1
ATOM 1639 C C . LYS A 1 201 ? 46.83800 29.63200 47.60500 1.000 70.29000 201 LYS A C 1
ATOM 1640 O O . LYS A 1 201 ? 47.56000 29.85100 46.62400 1.000 62.47000 201 LYS A O 1
ATOM 1646 N N . ASP A 1 202 ? 46.42500 30.59100 48.43900 1.000 64.99000 202 ASP A N 1
ATOM 1647 C CA . ASP A 1 202 ? 46.87500 31.98400 48.32500 1.000 62.87000 202 ASP A CA 1
ATOM 1648 C C . ASP A 1 202 ? 47.04600 32.56700 49.73300 1.000 62.45000 202 ASP A C 1
ATOM 1649 O O . ASP A 1 202 ? 46.98300 31.85100 50.73600 1.000 60.81000 202 ASP A O 1
ATOM 1654 N N . LEU A 1 203 ? 47.26600 33.88100 49.80700 1.000 51.90000 203 LEU A N 1
ATOM 1655 C CA . LEU A 1 203 ? 47.65300 34.56900 51.03500 1.000 49.10000 203 LEU A CA 1
ATOM 1656 C C . LEU A 1 203 ? 46.52200 35.43300 51.58500 1.000 51.96000 203 LEU A C 1
ATOM 1657 O O . LEU A 1 203 ? 45.88300 36.18300 50.84000 1.000 41.12000 203 LEU A O 1
ATOM 1662 N N . THR A 1 204 ? 46.31400 35.36800 52.90000 1.000 47.67000 204 THR A N 1
ATOM 1663 C CA . THR A 1 204 ? 45.51300 36.35300 53.61400 1.000 44.49000 204 THR A CA 1
ATOM 1664 C C . THR A 1 204 ? 46.42100 37.12700 54.56200 1.000 43.21000 204 THR A C 1
ATOM 1665 O O . THR A 1 204 ? 47.41400 36.58800 55.05900 1.000 40.52000 204 THR A O 1
ATOM 1669 N N . VAL A 1 205 ? 46.10800 38.41300 54.78300 1.000 34.19000 205 VAL A N 1
ATOM 1670 C CA . VAL A 1 205 ? 46.99000 39.26100 55.57200 1.000 33.54000 205 VAL A CA 1
ATOM 1671 C C . VAL A 1 205 ? 46.18300 40.08400 56.56800 1.000 30.46000 205 VAL A C 1
ATOM 1672 O O . VAL A 1 205 ? 45.02200 40.43200 56.33500 1.000 31.95000 205 VAL A O 1
ATOM 1676 N N . THR A 1 206 ? 46.81800 40.37800 57.69100 1.000 28.59000 206 THR A N 1
ATOM 1677 C CA . THR A 1 206 ? 46.32500 41.33100 58.67600 1.000 29.20000 206 THR A CA 1
ATOM 1678 C C . THR A 1 206 ? 47.20900 42.56700 58.58200 1.000 24.68000 206 THR A C 1
ATOM 1679 O O . THR A 1 206 ? 48.43100 42.46600 58.73200 1.000 30.22000 206 THR A O 1
ATOM 1683 N N . VAL A 1 207 ? 46.59600 43.72200 58.32500 1.000 24.33000 207 VAL A N 1
ATOM 1684 C CA . VAL A 1 207 ? 47.30500 44.93600 57.92100 1.000 23.18000 207 VAL A CA 1
ATOM 1685 C C . VAL A 1 207 ? 47.13700 46.00600 58.98600 1.000 20.52000 207 VAL A C 1
ATOM 1686 O O . VAL A 1 207 ? 46.05300 46.14000 59.56700 1.000 23.51000 207 VAL A O 1
ATOM 1690 N N . LYS A 1 208 ? 48.20500 46.78200 59.23600 1.000 19.52000 208 LYS A N 1
ATOM 1691 C CA . LYS A 1 208 ? 48.14000 47.90500 60.17200 1.000 23.56000 208 LYS A CA 1
ATOM 1692 C C . LYS A 1 208 ? 47.72500 49.19500 59.46400 1.000 29.99000 208 LYS A C 1
ATOM 1693 O O . LYS A 1 208 ? 48.34500 49.60600 58.46700 1.000 24.14000 208 LYS A O 1
ATOM 1699 N N . PHE A 1 209 ? 46.68500 49.83400 59.99800 1.000 21.36000 209 PHE A N 1
ATOM 1700 C CA . PHE A 1 209 ? 46.22200 51.15800 59.57000 1.000 29.99000 209 PHE A CA 1
ATOM 1701 C C . PHE A 1 209 ? 46.46200 52.13600 60.72500 1.000 25.44000 209 PHE A C 1
ATOM 1702 O O . PHE A 1 209 ? 45.66000 52.20500 61.66300 1.000 21.43000 209 PHE A O 1
ATOM 1710 N N . LYS A 1 210 ? 47.54300 52.91800 60.64200 1.000 27.40000 210 LYS A N 1
ATOM 1711 C CA . LYS A 1 210 ? 47.94800 53.77100 61.76100 1.000 28.23000 210 LYS A CA 1
ATOM 1712 C C . LYS A 1 210 ? 46.93100 54.87300 62.04100 1.000 26.94000 210 LYS A C 1
ATOM 1713 O O . LYS A 1 210 ? 46.49100 55.57800 61.12500 1.000 28.89000 210 LYS A O 1
ATOM 1719 N N . VAL A 1 211 ? 46.58300 55.03900 63.32100 1.000 21.07000 211 VAL A N 1
ATOM 1720 C CA . VAL A 1 211 ? 45.70900 56.13000 63.74900 1.000 26.96000 211 VAL A CA 1
ATOM 1721 C C . VAL A 1 211 ? 46.47500 57.44700 63.69200 1.000 26.50000 211 VAL A C 1
ATOM 1722 O O . VAL A 1 211 ? 47.54300 57.58800 64.30700 1.000 28.21000 211 VAL A O 1
ATOM 1726 N N . LYS A 1 212 ? 45.92200 58.43100 62.97200 1.000 24.91000 212 LYS A N 1
ATOM 1727 C CA . LYS A 1 212 ? 46.58400 59.72600 62.86400 1.000 26.49000 212 LYS A CA 1
ATOM 1728 C C . LYS A 1 212 ? 46.64400 60.41800 64.21900 1.000 28.61000 212 LYS A C 1
ATOM 1729 O O . LYS A 1 212 ? 45.66100 60.42300 64.96800 1.000 26.22000 212 LYS A O 1
ATOM 1735 N N . ASN A 1 213 ? 47.80300 61.04000 64.50000 1.000 26.33000 213 ASN A N 1
ATOM 1736 C CA . ASN A 1 213 ? 48.06800 61.84700 65.71000 1.000 27.98000 213 ASN A CA 1
ATOM 1737 C C . ASN A 1 213 ? 47.91800 61.03000 66.99300 1.000 26.76000 213 ASN A C 1
ATOM 1738 O O . ASN A 1 213 ? 47.45000 61.52900 68.02200 1.000 26.57000 213 ASN A O 1
ATOM 1743 N N . ARG A 1 214 ? 48.26800 59.76400 66.91200 1.000 27.65000 214 ARG A N 1
ATOM 1744 C CA . ARG A 1 214 ? 48.46000 58.93700 68.08900 1.000 32.79000 214 ARG A CA 1
ATOM 1745 C C . ARG A 1 214 ? 49.82800 58.30300 67.99500 1.000 37.73000 214 ARG A C 1
ATOM 1746 O O . ARG A 1 214 ? 50.39800 58.15400 66.90900 1.000 37.43000 214 ARG A O 1
ATOM 1754 N N . ASP A 1 215 ? 50.34800 57.95700 69.15600 1.000 39.24000 215 ASP A N 1
ATOM 1755 C CA . ASP A 1 215 ? 51.63300 57.29700 69.28200 1.000 46.24000 215 ASP A CA 1
ATOM 1756 C C . ASP A 1 215 ? 51.42500 55.78900 69.12800 1.000 40.47000 215 ASP A C 1
ATOM 1757 O O . ASP A 1 215 ? 50.84000 55.14400 70.00400 1.000 44.27000 215 ASP A O 1
ATOM 1762 N N . ASN A 1 216 ? 51.86100 55.24800 67.99400 1.000 34.32000 216 ASN A N 1
ATOM 1763 C CA . ASN A 1 216 ? 52.00200 53.80700 67.76400 1.000 35.11000 216 ASN A CA 1
ATOM 1764 C C . ASN A 1 216 ? 50.72200 53.01100 68.04200 1.000 36.32000 216 ASN A C 1
ATOM 1765 O O . ASN A 1 216 ? 50.76600 51.93100 68.64000 1.000 29.62000 216 ASN A O 1
ATOM 1770 N N . GLU A 1 217 ? 49.57700 53.52700 67.56100 1.000 31.90000 217 GLU A N 1
ATOM 1771 C CA . GLU A 1 217 ? 48.30100 52.81100 67.58400 1.000 26.65000 217 GLU A CA 1
ATOM 1772 C C . GLU A 1 217 ? 47.79200 52.59000 66.16900 1.000 27.19000 217 GLU A C 1
ATOM 1773 O O . GLU A 1 217 ? 47.88600 53.48000 65.31700 1.000 24.67000 217 GLU A O 1
ATOM 1779 N N . TYR A 1 218 ? 47.19300 51.42300 65.95000 1.000 21.98000 218 TYR A N 1
ATOM 1780 C CA . TYR A 1 218 ? 46.79900 50.98100 64.61600 1.000 27.94000 218 TYR A CA 1
ATOM 1781 C C . TYR A 1 218 ? 45.49000 50.22100 64.71400 1.000 26.97000 218 TYR A C 1
ATOM 1782 O O . TYR A 1 218 ? 45.33900 49.36600 65.58800 1.000 24.35000 218 TYR A O 1
ATOM 1791 N N . PHE A 1 219 ? 44.56300 50.49600 63.80100 1.000 24.49000 219 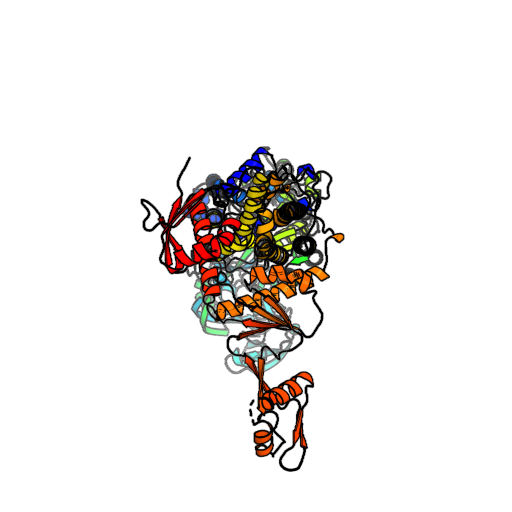PHE A N 1
ATOM 1792 C CA . PHE A 1 219 ? 43.55400 49.49400 63.49100 1.000 21.42000 219 PHE A CA 1
ATOM 1793 C C . PHE A 1 219 ? 44.23200 48.32500 62.78800 1.000 27.13000 219 PHE A C 1
ATOM 1794 O O . PHE A 1 219 ? 45.19300 48.51500 62.03200 1.000 23.95000 219 PHE A O 1
ATOM 1802 N N . LEU A 1 220 ? 43.77000 47.10600 63.06900 1.000 20.89000 220 LEU A N 1
ATOM 1803 C CA . LEU A 1 220 ? 44.16100 45.93300 62.29500 1.000 24.69000 220 LEU A CA 1
ATOM 1804 C C . LEU A 1 220 ? 43.00200 45.52300 61.40500 1.000 25.10000 220 LEU A C 1
ATOM 1805 O O . LEU A 1 220 ? 41.88200 45.31400 61.89500 1.000 25.00000 220 LEU A O 1
ATOM 1810 N N . GLY A 1 221 ? 43.28600 45.37700 60.11000 1.000 22.90000 221 GLY A N 1
ATOM 1811 C CA . GLY A 1 221 ? 42.31000 44.86600 59.16200 1.000 27.07000 221 GLY A CA 1
ATOM 1812 C C . GLY A 1 221 ? 42.80100 43.60800 58.45900 1.000 26.13000 221 GLY A C 1
ATOM 1813 O O . GLY A 1 221 ? 43.94500 43.56500 57.98900 1.000 28.34000 221 GLY A O 1
ATOM 1814 N N . TRP A 1 222 ? 41.93800 42.60200 58.36500 1.000 26.21000 222 TRP A N 1
ATOM 1815 C CA . TRP A 1 222 ? 42.24600 41.31500 57.74100 1.000 30.63000 222 TRP A CA 1
ATOM 1816 C C . TRP A 1 222 ? 41.63400 41.23600 56.33900 1.000 28.13000 222 TRP A C 1
ATOM 1817 O O . TRP A 1 222 ? 40.50000 41.66500 56.13100 1.000 33.84000 222 TRP A O 1
ATOM 1828 N N . THR A 1 223 ? 42.38300 40.69500 55.37500 1.000 26.80000 223 THR A N 1
ATOM 1829 C CA . THR A 1 223 ? 41.84000 40.60000 54.01900 1.000 38.22000 223 THR A CA 1
ATOM 1830 C C . THR A 1 223 ? 42.36500 39.36100 53.29800 1.000 35.31000 223 THR A C 1
ATOM 1831 O O . THR A 1 223 ? 43.51600 38.95700 53.48200 1.000 34.49000 223 THR A O 1
ATOM 1835 N N . THR A 1 224 ? 41.50500 38.77400 52.45200 1.000 40.35000 224 THR A N 1
ATOM 1836 C CA . THR A 1 224 ? 41.90400 37.67300 51.57700 1.000 45.68000 224 THR A CA 1
ATOM 1837 C C . THR A 1 224 ? 42.38400 38.13800 50.20900 1.000 46.98000 224 THR A C 1
ATOM 1838 O O . THR A 1 224 ? 42.88800 37.31000 49.43900 1.000 40.58000 224 THR A O 1
ATOM 1842 N N . THR A 1 225 ? 42.24200 39.42900 49.88900 1.000 31.44000 225 THR A N 1
ATOM 1843 C CA . THR A 1 225 ? 42.58300 39.97800 48.57300 1.000 33.85000 225 THR A CA 1
ATOM 1844 C C . THR A 1 225 ? 43.51900 41.16400 48.76100 1.000 36.71000 225 THR A C 1
ATOM 1845 O O . THR A 1 225 ? 43.09000 42.32900 48.73800 1.000 36.13000 225 THR A O 1
ATOM 1849 N N . PRO A 1 226 ? 44.80700 40.90200 48.95400 1.000 33.41000 226 PRO A N 1
ATOM 1850 C CA . PRO A 1 226 ? 45.77700 42.00100 49.07100 1.000 36.28000 226 PRO A CA 1
ATOM 1851 C C . PRO A 1 226 ? 45.68700 43.03000 47.95700 1.000 35.73000 226 PRO A C 1
ATOM 1852 O O . PRO A 1 226 ? 45.93600 44.22000 48.20700 1.000 31.97000 226 PRO A O 1
ATOM 1856 N N . TRP A 1 227 ? 45.33100 42.62300 46.73400 1.000 32.71000 227 TRP A N 1
ATOM 1857 C CA . TRP A 1 227 ? 45.39200 43.56300 45.62000 1.000 28.19000 227 TRP A CA 1
ATOM 1858 C C . TRP A 1 227 ? 44.33400 44.65300 45.71600 1.000 26.83000 227 TRP A C 1
ATOM 1859 O O . TRP A 1 227 ? 44.44300 45.65800 45.01200 1.000 27.14000 227 TRP A O 1
ATOM 1870 N N . THR A 1 228 ? 43.32500 44.50100 46.57300 1.000 26.45000 228 THR A N 1
ATOM 1871 C CA . THR A 1 228 ? 42.41800 45.61300 46.80600 1.000 31.31000 228 THR A CA 1
ATOM 1872 C C . THR A 1 228 ? 42.96200 46.63400 47.80500 1.000 30.18000 228 THR A C 1
ATOM 1873 O O . THR A 1 228 ? 42.36000 47.69800 47.94200 1.000 28.90000 228 THR A O 1
ATOM 1877 N N . LEU A 1 229 ? 44.08800 46.36800 48.47500 1.000 28.72000 229 LEU A N 1
ATOM 1878 C CA . LEU A 1 229 ? 44.57600 47.32000 49.47600 1.000 28.16000 229 LEU A CA 1
ATOM 1879 C C . LEU A 1 229 ? 44.98900 48.68800 48.92200 1.000 30.96000 229 LEU A C 1
ATOM 1880 O O . LEU A 1 229 ? 44.69100 49.69900 49.57900 1.000 31.39000 229 LEU A O 1
ATOM 1885 N N . PRO A 1 230 ? 45.65400 48.80800 47.75700 1.000 28.53000 230 PRO A N 1
ATOM 1886 C CA . PRO A 1 230 ? 45.96400 50.17000 47.25500 1.000 29.50000 230 PRO A CA 1
ATOM 1887 C C . PRO A 1 230 ? 44.72700 51.03300 47.01600 1.000 27.75000 230 PRO A C 1
ATOM 1888 O O . PRO A 1 230 ? 44.85100 52.25600 46.88300 1.000 25.26000 230 PRO A O 1
ATOM 1892 N N . SER A 1 231 ? 43.54000 50.43400 46.99300 1.000 26.26000 231 SER A N 1
ATOM 1893 C CA . SER A 1 231 ? 42.28300 51.10700 46.71000 1.000 26.69000 231 SER A CA 1
ATOM 1894 C C . SER A 1 231 ? 41.42400 51.26600 47.96800 1.000 27.04000 231 SER A C 1
ATOM 1895 O O . SER A 1 231 ? 40.21000 51.47100 47.87000 1.000 27.30000 231 SER A O 1
ATOM 1898 N N . ASN A 1 232 ? 42.02800 51.14700 49.15100 1.000 25.01000 232 ASN A N 1
ATOM 1899 C CA . ASN A 1 232 ? 41.28800 51.35300 50.39200 1.000 28.84000 232 ASN A CA 1
ATOM 1900 C C . ASN A 1 232 ? 40.66900 52.74600 50.44600 1.000 19.82000 232 ASN A C 1
ATOM 1901 O O . ASN A 1 232 ? 41.31900 53.74800 50.14100 1.000 25.34000 232 ASN A O 1
ATOM 1906 N N . VAL A 1 233 ? 39.39700 52.79800 50.83300 1.000 24.94000 233 VAL A N 1
ATOM 1907 C CA . VAL A 1 233 ? 38.65900 54.04100 50.99700 1.000 29.45000 233 VAL A CA 1
ATOM 1908 C C . VAL A 1 233 ? 38.17400 54.22100 52.44200 1.000 24.47000 233 VAL A C 1
ATOM 1909 O O . VAL A 1 233 ? 38.06800 55.35700 52.92900 1.000 25.85000 233 VAL A O 1
ATOM 1913 N N . ALA A 1 234 ? 37.88800 53.12400 53.14700 1.000 26.74000 234 ALA A N 1
ATOM 1914 C CA . ALA A 1 234 ? 37.37500 53.24100 54.51300 1.000 23.32000 234 ALA A CA 1
ATOM 1915 C C . ALA A 1 234 ? 37.66700 51.96900 55.30400 1.000 23.22000 234 ALA A C 1
ATOM 1916 O O . ALA A 1 234 ? 38.07100 50.93800 54.75000 1.000 25.06000 234 ALA A O 1
ATOM 1918 N N . LEU A 1 235 ? 37.45900 52.06700 56.62600 1.000 23.76000 235 LEU A N 1
ATOM 1919 C CA . LEU A 1 235 ? 37.39400 50.92200 57.53500 1.000 25.95000 235 LEU A CA 1
ATOM 1920 C C . LEU A 1 235 ? 36.01000 50.88400 58.16200 1.000 23.94000 235 LEU A C 1
ATOM 1921 O O . LEU A 1 235 ? 35.54300 51.89400 58.69000 1.000 28.81000 235 LEU A O 1
ATOM 1926 N N . ALA A 1 236 ? 35.36000 49.72400 58.13200 1.000 25.20000 236 ALA A N 1
ATOM 1927 C CA . ALA A 1 236 ? 34.03800 49.59100 58.72600 1.000 26.34000 236 ALA A CA 1
ATOM 1928 C C . ALA A 1 236 ? 34.11200 48.78000 60.00800 1.000 27.07000 236 ALA A C 1
ATOM 1929 O O . ALA A 1 236 ? 34.80100 47.75600 60.06300 1.000 27.47000 236 ALA A O 1
ATOM 1931 N N . VAL A 1 237 ? 33.40900 49.25900 61.03500 1.000 27.68000 237 VAL A N 1
ATOM 1932 C CA . VAL A 1 237 ? 33.17300 48.51300 62.26200 1.000 29.67000 237 VAL A CA 1
ATOM 1933 C C . VAL A 1 237 ? 31.66700 48.41200 62.46400 1.000 31.36000 237 VAL A C 1
ATOM 1934 O O . VAL A 1 237 ? 30.88100 49.12000 61.82800 1.000 29.57000 237 VAL A O 1
ATOM 1938 N N . HIS A 1 238 ? 31.27300 47.54900 63.39400 1.000 29.59000 238 HIS A N 1
ATOM 1939 C CA . HIS A 1 238 ? 29.87600 47.46700 63.79500 1.000 31.70000 238 HIS A CA 1
ATOM 1940 C C . HIS A 1 238 ? 29.64100 48.36200 65.00000 1.000 33.43000 238 HIS A C 1
ATOM 1941 O O . HIS A 1 238 ? 30.35600 48.28000 66.00800 1.000 30.40000 238 HIS A O 1
ATOM 1948 N N . GLU A 1 239 ? 28.63300 49.21200 64.86900 1.000 31.98000 239 GLU A N 1
ATOM 1949 C CA . GLU A 1 239 ? 28.15900 50.18200 65.84500 1.000 32.13000 239 GLU A CA 1
ATOM 1950 C C . GLU A 1 239 ? 28.09800 49.65000 67.26900 1.000 35.46000 239 GLU A C 1
ATOM 1951 O O . GLU A 1 239 ? 28.44100 50.36600 68.22100 1.000 35.39000 239 GLU A O 1
ATOM 1957 N N . GLU A 1 240 ? 27.64700 48.40300 67.42700 1.000 37.83000 240 GLU A N 1
ATOM 1958 C CA . GLU A 1 240 ? 27.37700 47.85900 68.74500 1.000 40.38000 240 GLU A CA 1
ATOM 1959 C C . GLU A 1 240 ? 28.40000 46.84000 69.21500 1.000 39.97000 240 GLU A C 1
ATOM 1960 O O . GLU A 1 240 ? 28.35900 46.46300 70.38700 1.000 42.48000 240 GLU A O 1
ATOM 1966 N N . MET A 1 241 ? 29.31500 46.39700 68.35300 1.000 35.72000 241 MET A N 1
ATOM 1967 C CA . MET A 1 241 ? 30.31600 45.42200 68.76600 1.000 34.45000 241 MET A CA 1
ATOM 1968 C C . MET A 1 241 ? 31.31800 46.05800 69.72500 1.000 32.21000 241 MET A C 1
ATOM 1969 O O . MET A 1 241 ? 31.54300 47.27300 69.71100 1.000 31.15000 241 MET A O 1
ATOM 1974 N N . SER A 1 242 ? 31.92200 45.22600 70.57300 1.000 30.26000 242 SER A N 1
ATOM 1975 C CA . SER A 1 242 ? 32.92900 45.71400 71.51100 1.000 30.08000 242 SER A CA 1
ATOM 1976 C C . SER A 1 242 ? 34.31200 45.56200 70.89500 1.000 25.68000 242 SER A C 1
ATOM 1977 O O . SER A 1 242 ? 34.62000 44.53100 70.29600 1.000 27.06000 242 SER A O 1
ATOM 1980 N N . TYR A 1 243 ? 35.13600 46.59900 71.04700 1.000 28.33000 243 TYR A N 1
ATOM 1981 C CA . TYR A 1 243 ? 36.50100 46.64000 70.54200 1.000 25.38000 243 TYR A CA 1
ATOM 1982 C C . TYR A 1 243 ? 37.43700 46.94100 71.70600 1.000 24.66000 243 TYR A C 1
ATOM 1983 O O . TYR A 1 243 ? 37.04800 47.61000 72.65900 1.000 27.26000 243 TYR A O 1
ATOM 1992 N N . VAL A 1 244 ? 38.67000 46.43100 71.63400 1.000 24.15000 244 VAL A N 1
ATOM 1993 C CA . VAL A 1 244 ? 39.69500 46.70800 72.63100 1.000 28.28000 244 VAL A CA 1
ATOM 1994 C C . VAL A 1 244 ? 40.84900 47.45700 71.98200 1.000 25.28000 244 VAL A C 1
ATOM 1995 O O . VAL A 1 244 ? 41.14400 47.28100 70.79500 1.000 24.18000 244 VAL A O 1
ATOM 1999 N N . ARG A 1 245 ? 41.48300 48.32300 72.77700 1.000 21.46000 245 ARG A N 1
ATOM 2000 C CA . ARG A 1 245 ? 42.84700 48.78300 72.53000 1.000 26.35000 245 ARG A CA 1
ATOM 2001 C C . ARG A 1 245 ? 43.78300 47.79300 73.23200 1.000 22.25000 245 ARG A C 1
ATOM 2002 O O . ARG A 1 245 ? 43.80100 47.71400 74.46300 1.000 26.05000 245 ARG A O 1
ATOM 2010 N N . ALA A 1 246 ? 44.52400 47.00800 72.45400 1.000 21.91000 246 ALA A N 1
ATOM 2011 C CA . ALA A 1 246 ? 45.34900 45.92000 72.96400 1.000 23.31000 246 ALA A CA 1
ATOM 2012 C C . ALA A 1 246 ? 46.81600 46.28700 72.81300 1.000 28.65000 246 ALA A C 1
ATOM 2013 O O . ALA A 1 246 ? 47.27700 46.54700 71.70000 1.000 24.06000 246 ALA A O 1
ATOM 2015 N N . GLU A 1 247 ? 47.56300 46.26900 73.91300 1.000 24.60000 247 GLU A N 1
ATOM 2016 C CA . GLU A 1 247 ? 48.97600 46.61100 73.86000 1.000 24.96000 247 GLU A CA 1
ATOM 2017 C C . GLU A 1 247 ? 49.85400 45.37000 73.71600 1.000 26.38000 247 GLU A C 1
ATOM 2018 O O . GLU A 1 247 ? 49.65900 44.37500 74.42100 1.000 26.25000 247 GLU A O 1
ATOM 2024 N N . GLN A 1 248 ? 50.81600 45.42900 72.78800 1.000 26.97000 248 GLN A N 1
ATOM 2025 C CA . GLN A 1 248 ? 51.83600 44.39700 72.61300 1.000 30.16000 248 GLN A CA 1
ATOM 2026 C C . GLN A 1 248 ? 53.17900 45.10000 72.45000 1.000 38.18000 248 GLN A C 1
ATOM 2027 O O . GLN A 1 248 ? 53.40800 45.77700 71.44200 1.000 32.20000 248 GLN A O 1
ATOM 2033 N N . GLY A 1 249 ? 54.07200 44.95000 73.42600 1.000 33.08000 249 GLY A N 1
ATOM 2034 C CA . GLY A 1 249 ? 55.31200 45.70900 73.36500 1.000 27.13000 249 GLY A CA 1
ATOM 2035 C C . GLY A 1 249 ? 55.05800 47.19600 73.17100 1.000 36.54000 249 GLY A C 1
ATOM 2036 O O . GLY A 1 249 ? 54.33900 47.81200 73.95900 1.000 31.31000 249 GLY A O 1
ATOM 2037 N N . ASP A 1 250 ? 55.58700 47.78000 72.09900 1.000 37.04000 250 ASP A N 1
ATOM 2038 C CA . ASP A 1 250 ? 55.53000 49.22400 71.92300 1.000 38.85000 250 ASP A CA 1
ATOM 2039 C C . ASP A 1 250 ? 54.31700 49.70500 71.12600 1.000 40.37000 250 ASP A C 1
ATOM 2040 O O . ASP A 1 250 ? 54.21400 50.90600 70.85300 1.000 35.94000 250 ASP A O 1
ATOM 2045 N N . SER A 1 251 ? 53.39100 48.82200 70.76900 1.000 28.92000 251 SER A N 1
ATOM 2046 C CA . SER A 1 251 ? 52.28100 49.21700 69.90900 1.000 30.59000 251 SER A CA 1
ATOM 2047 C C . SER A 1 251 ? 50.95100 48.84100 70.53400 1.000 31.29000 251 SER A C 1
ATOM 2048 O O . SER A 1 251 ? 50.85100 47.94700 71.38600 1.000 30.20000 251 SER A O 1
ATOM 2051 N N . VAL A 1 252 ? 49.93100 49.56100 70.09200 1.000 22.68000 252 VAL A N 1
ATOM 2052 C CA . VAL A 1 252 ? 48.55000 49.35700 70.49100 1.000 24.14000 252 VAL A CA 1
ATOM 2053 C C . VAL A 1 252 ? 47.77000 48.99000 69.23500 1.000 28.99000 252 VAL A C 1
ATOM 2054 O O . VAL A 1 252 ? 47.89000 49.67100 68.20700 1.000 27.18000 252 VAL A O 1
ATOM 2058 N N . TYR A 1 253 ? 46.98300 47.92000 69.30900 1.000 21.23000 253 TYR A N 1
ATOM 2059 C CA . TYR A 1 253 ? 46.16500 47.50000 68.17600 1.000 21.55000 253 TYR A CA 1
ATOM 2060 C C . TYR A 1 253 ? 44.69300 47.52200 68.54500 1.000 25.84000 253 TYR A C 1
ATOM 2061 O O . TYR A 1 253 ? 44.31100 47.10000 69.64300 1.000 26.42000 253 TYR A O 1
ATOM 2070 N N . ILE A 1 254 ? 43.87400 47.97800 67.60800 1.000 24.31000 254 ILE A N 1
ATOM 2071 C CA . ILE A 1 254 ? 42.43200 48.09300 67.79600 1.000 26.42000 254 ILE A CA 1
ATOM 2072 C C . ILE A 1 254 ? 41.76500 46.99700 66.97300 1.000 25.66000 254 ILE A C 1
ATOM 2073 O O . ILE A 1 254 ? 41.83400 47.00200 65.73500 1.000 20.61000 254 ILE A O 1
ATOM 2078 N N . VAL A 1 255 ? 41.12500 46.05600 67.66600 1.000 23.39000 255 VAL A N 1
ATOM 2079 C CA . VAL A 1 255 ? 40.39200 44.93700 67.07800 1.000 26.21000 255 VAL A CA 1
ATOM 2080 C C . VAL A 1 255 ? 39.18500 44.64600 67.96500 1.000 27.68000 255 VAL A C 1
ATOM 2081 O O . VAL A 1 255 ? 39.08200 45.13300 69.10300 1.000 25.93000 255 VAL A O 1
ATOM 2085 N N . ALA A 1 256 ? 38.28800 43.81000 67.45500 1.000 22.82000 256 ALA A N 1
ATOM 2086 C CA . ALA A 1 256 ? 37.10700 43.40100 68.21400 1.000 25.96000 256 ALA A CA 1
ATOM 2087 C C . ALA A 1 256 ? 37.50100 42.56800 69.42300 1.000 24.81000 256 ALA A C 1
ATOM 2088 O O . ALA A 1 256 ? 38.39500 41.71900 69.34900 1.000 24.51000 256 ALA A O 1
ATOM 2090 N N . GLU A 1 257 ? 36.81100 42.80300 70.54600 1.000 25.89000 257 GLU A N 1
ATOM 2091 C CA . GLU A 1 257 ? 37.15300 42.09000 71.77500 1.000 29.41000 257 GLU A CA 1
ATOM 2092 C C . GLU A 1 257 ? 37.06500 40.58100 71.58400 1.000 30.09000 257 GLU A C 1
ATOM 2093 O O . GLU A 1 257 ? 37.96900 39.83900 71.99500 1.000 29.16000 257 GLU A O 1
ATOM 2099 N N . ALA A 1 258 ? 36.01500 40.11300 70.91700 1.000 31.11000 258 ALA A N 1
ATOM 2100 C CA . ALA A 1 258 ? 35.80300 38.67100 70.79900 1.000 32.08000 258 ALA A CA 1
ATOM 2101 C C . ALA A 1 258 ? 36.77200 38.00600 69.83800 1.000 34.16000 258 ALA A C 1
ATOM 2102 O O . ALA A 1 258 ? 36.89000 36.77700 69.86600 1.000 33.83000 258 ALA A O 1
ATOM 2104 N N . LEU A 1 259 ? 37.47800 38.76600 68.99600 1.000 30.52000 259 LEU A N 1
ATOM 2105 C CA . LEU A 1 259 ? 38.39100 38.17000 68.02700 1.000 24.94000 259 LEU A CA 1
ATOM 2106 C C . LEU A 1 259 ? 39.85700 38.37100 68.37500 1.000 29.32000 259 LEU A C 1
ATOM 2107 O O . LEU A 1 259 ? 40.72500 37.80900 67.68800 1.000 24.64000 259 LEU A O 1
ATOM 2112 N N . ALA A 1 260 ? 40.14900 39.14700 69.42400 1.000 26.66000 260 ALA A N 1
ATOM 2113 C CA . ALA A 1 260 ? 41.52500 39.49800 69.73700 1.000 27.70000 260 ALA A CA 1
ATOM 2114 C C . ALA A 1 260 ? 42.37500 38.26400 70.02000 1.000 27.30000 260 ALA A C 1
ATOM 2115 O O . ALA A 1 260 ? 43.55200 38.22900 69.65100 1.000 24.59000 260 ALA A O 1
ATOM 2117 N N . ASP A 1 261 ? 41.82000 37.26300 70.71900 1.000 25.42000 261 ASP A N 1
ATOM 2118 C CA . ASP A 1 261 ? 42.62300 36.07000 71.04300 1.000 27.70000 261 ASP A CA 1
ATOM 2119 C C . ASP A 1 261 ? 43.00100 35.28700 69.79800 1.000 28.60000 261 ASP A C 1
ATOM 2120 O O . ASP A 1 261 ? 44.01900 34.58700 69.79200 1.000 34.39000 261 ASP A O 1
ATOM 2125 N N . LYS A 1 262 ? 42.19600 35.37800 68.74800 1.000 26.07000 262 LYS A N 1
ATOM 2126 C CA . LYS A 1 262 ? 42.49600 34.67200 67.50400 1.000 31.61000 262 LYS A CA 1
ATOM 2127 C C . LYS A 1 262 ? 43.43400 35.48200 66.62100 1.000 36.40000 262 LYS A C 1
ATOM 2128 O O . LYS A 1 262 ? 44.42300 34.94900 66.09400 1.000 33.62000 262 LYS A O 1
ATOM 2134 N N . VAL A 1 263 ? 43.14900 36.78400 66.48900 1.000 25.63000 263 VAL A N 1
ATOM 2135 C CA . VAL A 1 263 ? 43.79600 37.62100 65.49100 1.000 30.17000 263 VAL A CA 1
ATOM 2136 C C . VAL A 1 263 ? 45.15200 38.13500 65.96900 1.000 32.63000 263 VAL A C 1
ATOM 2137 O O . VAL A 1 263 ? 46.08200 38.28500 65.16500 1.000 29.25000 263 VAL A O 1
ATOM 2141 N N . LEU A 1 264 ? 45.29800 38.43500 67.26600 1.000 24.09000 264 LEU A N 1
ATOM 2142 C CA . LEU A 1 264 ? 46.59100 38.89200 67.76800 1.000 32.42000 264 LEU A CA 1
ATOM 2143 C C . LEU A 1 264 ? 47.47500 37.68300 68.03600 1.000 28.24000 264 LEU A C 1
ATOM 2144 O O . LEU A 1 264 ? 47.00300 36.66100 68.53300 1.000 25.27000 264 LEU A O 1
ATOM 2149 N N . LYS A 1 265 ? 48.75500 37.80400 67.71500 1.000 26.76000 265 LYS A N 1
ATOM 2150 C CA . LYS A 1 265 ? 49.71200 36.72300 67.90400 1.000 31.16000 265 LYS A CA 1
ATOM 2151 C C . LYS A 1 265 ? 50.53800 37.00300 69.14800 1.000 33.03000 265 LYS A C 1
ATOM 2152 O O . LYS A 1 265 ? 51.12700 38.08300 69.27300 1.000 34.00000 265 LYS A O 1
ATOM 2158 N N . GLY A 1 266 ? 50.58600 36.03900 70.06200 1.000 30.71000 266 GLY A N 1
ATOM 2159 C CA . GLY A 1 266 ? 51.19300 36.30000 71.35400 1.000 32.97000 266 GLY A CA 1
ATOM 2160 C C . GLY A 1 266 ? 50.23700 37.02400 72.29200 1.000 31.06000 266 GLY A C 1
ATOM 2161 O O . GLY A 1 266 ? 49.10800 37.38800 71.94200 1.000 30.15000 266 GLY A O 1
ATOM 2162 N N . GLU A 1 267 ? 50.71000 37.24000 73.51600 1.000 25.75000 267 GLU A N 1
ATOM 2163 C CA . GLU A 1 267 ? 49.89700 37.86000 74.55700 1.000 29.49000 267 GLU A CA 1
ATOM 2164 C C . GLU A 1 267 ? 49.68400 39.35000 74.27900 1.000 26.05000 267 GLU A C 1
ATOM 2165 O O . GLU A 1 267 ? 50.42200 39.97100 73.51900 1.000 26.23000 267 GLU A O 1
ATOM 2171 N N . TYR A 1 268 ? 48.65700 39.91700 74.91800 1.000 21.90000 268 TYR A N 1
ATOM 2172 C CA . TYR A 1 268 ? 48.38200 41.34800 74.85900 1.000 26.97000 268 TYR A CA 1
ATOM 2173 C C . TYR A 1 268 ? 47.71700 41.77500 76.16500 1.000 24.98000 268 TYR A C 1
ATOM 2174 O O . TYR A 1 268 ? 47.07600 40.96300 76.84900 1.000 22.64000 268 TYR A O 1
ATOM 2183 N N . SER A 1 269 ? 47.88000 43.05000 76.50900 1.000 27.75000 269 SER A N 1
ATOM 2184 C CA . SER A 1 269 ? 47.16800 43.66500 77.62700 1.000 24.73000 269 SER A CA 1
ATOM 2185 C C . SER A 1 269 ? 46.00900 44.47000 77.07800 1.000 25.32000 269 SER A C 1
ATOM 2186 O O . SER A 1 269 ? 46.16200 45.16100 76.07500 1.000 26.09000 269 SER A O 1
ATOM 2189 N N . VAL A 1 270 ? 44.86300 44.40600 77.74100 1.000 24.44000 270 VAL A N 1
ATOM 2190 C CA . VAL A 1 270 ? 43.73700 45.25200 77.35300 1.000 24.88000 270 VAL A CA 1
ATOM 2191 C C . VAL A 1 270 ? 43.88500 46.60500 78.03000 1.000 28.18000 270 VAL A C 1
ATOM 2192 O O . VAL A 1 270 ? 43.86200 46.70600 79.26600 1.000 26.26000 270 VAL A O 1
ATOM 2196 N N . LEU A 1 271 ? 44.04600 47.65100 77.22300 1.000 20.85000 271 LEU A N 1
ATOM 2197 C CA . LEU A 1 271 ? 44.15200 48.99300 77.77600 1.000 25.09000 271 LEU A CA 1
ATOM 2198 C C . LEU A 1 271 ? 42.79600 49.62500 78.00200 1.000 29.61000 271 LEU A C 1
ATOM 2199 O O . LEU A 1 271 ? 42.64400 50.40200 78.94900 1.000 26.96000 271 LEU A O 1
ATOM 2204 N N . SER A 1 272 ? 41.81100 49.31800 77.15900 1.000 21.21000 272 SER A N 1
ATOM 2205 C CA . SER A 1 272 ? 40.50800 49.97600 77.22900 1.000 23.49000 272 SER A CA 1
ATOM 2206 C C . SER A 1 272 ? 39.54500 49.26400 76.28600 1.000 28.20000 272 SER A C 1
ATOM 2207 O O . SER A 1 272 ? 39.95800 48.53900 75.37500 1.000 23.56000 272 SER A O 1
ATOM 2210 N N . HIS A 1 273 ? 38.25600 49.46200 76.54100 1.000 24.57000 273 HIS A N 1
ATOM 2211 C CA . HIS A 1 273 ? 37.15900 48.89800 75.77400 1.000 25.85000 273 HIS A CA 1
ATOM 2212 C C . HIS A 1 273 ? 36.36500 50.02600 75.12800 1.000 30.28000 273 HIS A C 1
ATOM 2213 O O . HIS A 1 273 ? 36.27800 51.12800 75.68000 1.000 29.12000 273 HIS A O 1
ATOM 2220 N N . HIS A 1 274 ? 35.77600 49.74600 73.96300 1.000 27.87000 274 HIS A N 1
ATOM 2221 C CA . HIS A 1 274 ? 35.02900 50.74500 73.19700 1.000 24.37000 274 HIS A CA 1
ATOM 2222 C C . HIS A 1 274 ? 33.96200 50.05400 72.35400 1.000 29.74000 274 HIS A C 1
ATOM 2223 O O . HIS A 1 274 ? 34.22300 49.00400 71.76200 1.000 34.28000 274 HIS A O 1
ATOM 2230 N N . LYS A 1 275 ? 32.76800 50.64300 72.29700 1.000 32.93000 275 LYS A N 1
ATOM 2231 C CA . LYS A 1 275 ? 31.80200 50.27000 71.26600 1.000 33.47000 275 LYS A CA 1
ATOM 2232 C C . LYS A 1 275 ? 32.24600 50.81900 69.91400 1.000 30.01000 275 LYS A C 1
ATOM 2233 O O . LYS A 1 275 ? 32.91800 51.84400 69.83100 1.000 30.09000 275 LYS A O 1
ATOM 2239 N N . GLY A 1 276 ? 31.85300 50.13000 68.84600 1.000 27.09000 276 GLY A N 1
ATOM 2240 C CA . GLY A 1 276 ? 32.25700 50.55700 67.51800 1.000 28.53000 276 GLY A CA 1
ATOM 2241 C C . GLY A 1 276 ? 31.79900 51.95300 67.17500 1.000 30.89000 276 GLY A C 1
ATOM 2242 O O . GLY A 1 276 ? 32.51000 52.69500 66.48200 1.000 26.59000 276 GLY A O 1
ATOM 2243 N N . ASN A 1 277 ? 30.63100 52.35600 67.68000 1.000 30.26000 277 ASN A N 1
ATOM 2244 C CA . ASN A 1 277 ? 30.17800 53.71500 67.43000 1.000 32.00000 277 ASN A CA 1
ATOM 2245 C C . ASN A 1 277 ? 31.15100 54.76200 67.96800 1.000 33.00000 277 ASN A C 1
ATOM 2246 O O . ASN A 1 277 ? 31.19600 55.87300 67.43100 1.000 29.88000 277 ASN A O 1
ATOM 2251 N N . GLU A 1 278 ? 31.96400 54.43200 68.98100 1.000 31.87000 278 GLU A N 1
ATOM 2252 C CA . GLU A 1 278 ? 32.95200 55.40500 69.45100 1.000 31.41000 278 GLU A CA 1
ATOM 2253 C C . GLU A 1 278 ? 34.13400 55.54400 68.50800 1.000 28.82000 278 GLU A C 1
ATOM 2254 O O . GLU A 1 278 ? 34.84400 56.55600 68.56700 1.000 29.31000 278 GLU A O 1
ATOM 2260 N N . LEU A 1 279 ? 34.38900 54.54000 67.67400 1.000 28.69000 279 LEU A N 1
ATOM 2261 C CA . LEU A 1 279 ? 35.47500 54.59800 66.70100 1.000 26.54000 279 LEU A CA 1
ATOM 2262 C C . LEU A 1 279 ? 35.09100 55.35500 65.42800 1.000 29.20000 279 LEU A C 1
ATOM 2263 O O . LEU A 1 279 ? 35.98600 55.74500 64.66700 1.000 24.96000 279 LEU A O 1
ATOM 2268 N N . LYS A 1 280 ? 33.80300 55.60200 65.20800 1.000 30.88000 280 LYS A N 1
ATOM 2269 C CA . LYS A 1 280 ? 33.35000 56.23500 63.97100 1.000 32.37000 280 LYS A CA 1
ATOM 2270 C C . LYS A 1 280 ? 33.97000 57.61700 63.78600 1.000 31.27000 280 LYS A C 1
ATOM 2271 O O . LYS A 1 280 ? 34.05300 58.41600 64.72200 1.000 32.69000 280 LYS A O 1
ATOM 2277 N N . GLY A 1 281 ? 34.40500 57.90200 62.55900 1.000 26.01000 281 GLY A N 1
ATOM 2278 C CA . GLY A 1 281 ? 35.04400 59.15500 62.26100 1.000 23.48000 281 GLY A CA 1
ATOM 2279 C C . GLY A 1 281 ? 36.52800 59.22900 62.55900 1.000 29.52000 281 GLY A C 1
ATOM 2280 O O . GLY A 1 281 ? 37.15700 60.22500 62.18800 1.000 25.58000 281 GLY A O 1
ATOM 2281 N N . MET A 1 282 ? 37.12800 58.21300 63.18600 1.000 22.91000 282 MET A N 1
ATOM 2282 C CA . MET A 1 282 ? 38.57400 58.23800 63.42300 1.000 22.17000 282 MET A CA 1
ATOM 2283 C C . MET A 1 282 ? 39.35000 58.15500 62.10700 1.000 24.18000 282 MET A C 1
ATOM 2284 O O . MET A 1 282 ? 39.09300 57.27000 61.28800 1.000 22.50000 282 MET A O 1
ATOM 2289 N N . SER A 1 283 ? 40.33800 59.04700 61.93500 1.000 27.08000 283 SER A N 1
ATOM 2290 C CA . SER A 1 283 ? 41.18600 59.08900 60.74300 1.000 25.62000 283 SER A CA 1
ATOM 2291 C C . SER A 1 283 ? 42.36300 58.15000 60.87400 1.000 25.16000 283 SER A C 1
ATOM 2292 O O . SER A 1 283 ? 42.96500 58.03100 61.94600 1.000 21.92000 283 SER A O 1
ATOM 2295 N N . TYR A 1 284 ? 42.72700 57.52100 59.76300 1.000 21.67000 284 TYR A N 1
ATOM 2296 C CA . TYR A 1 284 ? 43.85900 56.60700 59.75600 1.000 24.26000 284 TYR A CA 1
ATOM 2297 C C . TYR A 1 284 ? 44.65600 56.81500 58.48000 1.000 29.39000 284 TYR A C 1
ATOM 2298 O O . TYR A 1 284 ? 44.17300 57.41200 57.50500 1.000 23.99000 284 TYR A O 1
ATOM 2307 N N . GLU A 1 285 ? 45.87800 56.26800 58.50100 1.000 26.68000 285 GLU A N 1
ATOM 2308 C CA . GLU A 1 285 ? 46.76800 56.22300 57.34900 1.000 31.84000 285 GLU A CA 1
ATOM 2309 C C . GLU A 1 285 ? 46.58200 54.91200 56.57600 1.000 30.81000 285 GLU A C 1
ATOM 2310 O O . GLU A 1 285 ? 46.72800 53.82700 57.16400 1.000 27.99000 285 GLU A O 1
ATOM 2316 N N . PRO A 1 286 ? 46.27500 54.96200 55.28600 1.000 27.20000 286 PRO A N 1
ATOM 2317 C CA . PRO A 1 286 ? 46.15300 53.74200 54.49600 1.000 28.40000 286 PRO A CA 1
ATOM 2318 C C . PRO A 1 286 ? 47.52600 53.15500 54.21800 1.000 24.25000 286 PRO A C 1
ATOM 2319 O O . PRO A 1 286 ? 48.54200 53.85800 54.31500 1.000 25.63000 286 PRO A O 1
ATOM 2323 N N . PRO A 1 287 ? 47.60800 51.87500 53.86700 1.000 25.57000 287 PRO A N 1
ATOM 2324 C CA . PRO A 1 287 ? 48.93600 51.28800 53.60700 1.000 30.76000 287 PRO A CA 1
ATOM 2325 C C . PRO A 1 287 ? 49.59700 51.80600 52.34000 1.000 32.51000 287 PRO A C 1
ATOM 2326 O O . PRO A 1 287 ? 50.83000 51.80300 52.26000 1.000 35.42000 287 PRO A O 1
ATOM 2330 N N . PHE A 1 288 ? 48.82000 52.26800 51.35800 1.000 30.91000 288 PHE A N 1
ATOM 2331 C CA . PHE A 1 288 ? 49.33100 52.91100 50.15200 1.000 31.40000 288 PHE A CA 1
ATOM 2332 C C . PHE A 1 288 ? 48.67000 54.27400 50.00700 1.000 33.05000 288 PHE A C 1
ATOM 2333 O O . PHE A 1 288 ? 47.48500 54.43500 50.32400 1.000 30.01000 288 PHE A O 1
ATOM 2341 N N . ASN A 1 289 ? 49.40400 55.26700 49.51700 1.000 31.77000 289 ASN A N 1
ATOM 2342 C CA . ASN A 1 289 ? 48.71400 56.53900 49.35500 1.000 35.42000 289 ASN A CA 1
ATOM 2343 C C . ASN A 1 289 ? 48.88000 57.13900 47.96500 1.000 34.04000 289 ASN A C 1
ATOM 2344 O O . ASN A 1 289 ? 48.81400 58.36300 47.81400 1.000 38.52000 289 ASN A O 1
ATOM 2349 N N . PHE A 1 290 ? 49.04400 56.32600 46.92100 1.000 35.38000 290 PHE A N 1
ATOM 2350 C CA . PHE A 1 290 ? 49.10900 56.99600 45.62600 1.000 40.55000 290 PHE A CA 1
ATOM 2351 C C . PHE A 1 290 ? 47.75900 57.18200 44.94800 1.000 38.33000 290 PHE A C 1
ATOM 2352 O O . PHE A 1 290 ? 47.65400 58.06700 44.09400 1.000 39.00000 290 PHE A O 1
ATOM 2360 N N . VAL A 1 291 ? 46.70800 56.43800 45.28900 1.000 34.75000 291 VAL A N 1
ATOM 2361 C CA . VAL A 1 291 ? 45.43100 56.74600 44.65300 1.000 28.92000 291 VAL A CA 1
ATOM 2362 C C . VAL A 1 291 ? 44.69500 57.80000 45.46700 1.000 34.65000 291 VAL A C 1
ATOM 2363 O O . VAL A 1 291 ? 44.64500 57.76200 46.70600 1.000 30.07000 291 VAL A O 1
ATOM 2367 N N . LYS A 1 292 ? 44.19800 58.79000 44.75400 1.000 34.78000 292 LYS A N 1
ATOM 2368 C CA . LYS A 1 292 ? 43.51900 59.91700 45.35100 1.000 30.03000 292 LYS A CA 1
ATOM 2369 C C . LYS A 1 292 ? 42.15200 59.47500 45.84900 1.000 34.63000 292 LYS A C 1
ATOM 2370 O O . LYS A 1 292 ? 41.34100 58.96700 45.07100 1.000 29.15000 292 LYS A O 1
ATOM 2376 N N . VAL A 1 293 ? 41.88300 59.63600 47.14000 1.000 26.38000 293 VAL A N 1
ATOM 2377 C CA . VAL A 1 293 ? 40.51800 59.50100 47.62100 1.000 27.57000 293 VAL A CA 1
ATOM 2378 C C . VAL A 1 293 ? 40.18200 60.79200 48.33700 1.000 36.03000 293 VAL A C 1
ATOM 2379 O O . VAL A 1 293 ? 40.79200 61.14800 49.36100 1.000 27.05000 293 VAL A O 1
ATOM 2383 N N . GLU A 1 294 ? 39.26100 61.53700 47.72600 1.000 29.84000 294 GLU A N 1
ATOM 2384 C CA . GLU A 1 294 ? 38.95000 62.88800 48.15300 1.000 32.30000 294 GLU A CA 1
ATOM 2385 C C . GLU A 1 294 ? 38.23900 62.89100 49.49700 1.000 35.81000 294 GLU A C 1
ATOM 2386 O O . GLU A 1 294 ? 38.55500 63.71200 50.36500 1.000 32.47000 294 GLU A O 1
ATOM 2392 N N . LYS A 1 295 ? 37.29800 61.96900 49.70300 1.000 32.15000 295 LYS A N 1
ATOM 2393 C CA . LYS A 1 295 ? 36.62600 61.82200 50.99100 1.000 31.93000 295 LYS A CA 1
ATOM 2394 C C . LYS A 1 295 ? 36.74400 60.37600 51.43700 1.000 24.77000 295 LYS A C 1
ATOM 2395 O O . LYS A 1 295 ? 36.23800 59.47300 50.76400 1.000 28.05000 295 LYS A O 1
ATOM 2401 N N . GLY A 1 296 ? 37.39500 60.15700 52.57000 1.000 26.70000 296 GLY A N 1
ATOM 2402 C CA . GLY A 1 296 ? 37.56200 58.80100 53.06200 1.000 25.12000 296 GLY A CA 1
ATOM 2403 C C . GLY A 1 296 ? 38.68200 58.73100 54.08500 1.000 26.31000 296 GLY A C 1
ATOM 2404 O O . GLY A 1 296 ? 39.02400 59.72900 54.71600 1.000 23.54000 296 GLY A O 1
ATOM 2405 N N . HIS A 1 297 ? 39.21800 57.51100 54.22400 1.000 28.12000 297 HIS A N 1
ATOM 2406 C CA . HIS A 1 297 ? 40.24900 57.13900 55.19800 1.000 26.23000 297 HIS A CA 1
ATOM 2407 C C . HIS A 1 297 ? 39.81300 57.50800 56.61700 1.000 24.92000 297 HIS A C 1
ATOM 2408 O O . HIS A 1 297 ? 40.57800 58.04700 57.42000 1.000 23.98000 297 HIS A O 1
ATOM 2415 N N . GLU A 1 298 ? 38.56400 57.17700 56.92300 1.000 22.64000 298 GLU A N 1
ATOM 2416 C CA . GLU A 1 298 ? 38.00700 57.28900 58.26300 1.000 25.99000 298 GLU A CA 1
ATOM 2417 C C . GLU A 1 298 ? 37.25500 56.00900 58.55000 1.000 28.68000 298 GLU A C 1
ATOM 2418 O O . GLU A 1 298 ? 36.86400 55.29100 57.63300 1.000 23.40000 298 GLU A O 1
ATOM 2424 N N . VAL A 1 299 ? 37.06600 55.72800 59.84100 1.000 24.40000 299 VAL A N 1
ATOM 2425 C CA . VAL A 1 299 ? 36.21200 54.62600 60.27100 1.000 22.56000 299 VAL A CA 1
ATOM 2426 C C . VAL A 1 299 ? 34.75400 55.00300 60.06000 1.000 27.62000 299 VAL A C 1
ATOM 2427 O O . VAL A 1 299 ? 34.33000 56.13200 60.38500 1.000 27.70000 299 VAL A O 1
ATOM 2431 N N . VAL A 1 300 ? 33.98300 54.05900 59.50700 1.000 24.98000 300 VAL A N 1
ATOM 2432 C CA . VAL A 1 300 ? 32.52900 54.14700 59.39700 1.000 30.84000 300 VAL A CA 1
ATOM 2433 C C . VAL A 1 300 ? 31.91600 52.95900 60.13500 1.000 29.64000 300 VAL A C 1
ATOM 2434 O O . VAL A 1 300 ? 32.58200 51.95000 60.39300 1.000 26.29000 300 VAL A O 1
ATOM 2438 N N . THR A 1 301 ? 30.63000 53.08200 60.48000 1.000 28.66000 301 THR A N 1
ATOM 2439 C CA . THR A 1 301 ? 29.88300 51.96800 61.06500 1.000 29.09000 301 THR A CA 1
ATOM 2440 C C . THR A 1 301 ? 28.92800 51.38600 60.03100 1.000 37.41000 301 THR A C 1
ATOM 2441 O O . THR A 1 301 ? 28.33500 52.12300 59.23900 1.000 39.50000 301 THR A O 1
ATOM 2445 N N . ALA A 1 302 ? 28.79800 50.05700 60.02700 1.000 36.88000 302 ALA A N 1
ATOM 2446 C CA . ALA A 1 302 ? 27.90400 49.37400 59.10100 1.000 42.16000 302 ALA A CA 1
ATOM 2447 C C . ALA A 1 302 ? 27.41000 48.08700 59.73700 1.000 42.26000 302 ALA A C 1
ATOM 2448 O O . ALA A 1 302 ? 28.19700 47.33700 60.32100 1.000 40.77000 302 ALA A O 1
ATOM 2450 N N . ASP A 1 303 ? 26.11400 47.81100 59.56500 1.000 46.31000 303 ASP A N 1
ATOM 2451 C CA . ASP A 1 303 ? 25.47700 46.70000 60.26900 1.000 48.80000 303 ASP A CA 1
ATOM 2452 C C . ASP A 1 303 ? 25.96900 45.33500 59.81500 1.000 45.23000 303 ASP A C 1
ATOM 2453 O O . ASP A 1 303 ? 25.81400 44.36700 60.56700 1.000 49.55000 303 ASP A O 1
ATOM 2458 N N . TYR A 1 304 ? 26.54000 45.21900 58.61300 1.000 39.52000 304 TYR A N 1
ATOM 2459 C CA . TYR A 1 304 ? 26.89300 43.89900 58.10100 1.000 38.74000 304 TYR A CA 1
ATOM 2460 C C . TYR A 1 304 ? 28.19600 43.36000 58.69200 1.000 45.52000 304 TYR A C 1
ATOM 2461 O O . TYR A 1 304 ? 28.48800 42.16600 58.52900 1.000 40.74000 304 TYR A O 1
ATOM 2470 N N . VAL A 1 305 ? 28.97100 44.20400 59.38000 1.000 44.60000 305 VAL A N 1
ATOM 2471 C CA . VAL A 1 305 ? 30.19800 43.76000 60.03600 1.000 42.93000 305 VAL A CA 1
ATOM 2472 C C . VAL A 1 305 ? 29.84100 42.81300 61.17400 1.000 42.45000 305 VAL A C 1
ATOM 2473 O O . VAL A 1 305 ? 29.02000 43.14000 62.04000 1.000 40.67000 305 VAL A O 1
ATOM 2477 N N . THR A 1 306 ? 30.46600 41.64400 61.18400 1.000 42.41000 306 THR A N 1
ATOM 2478 C CA . THR A 1 306 ? 30.16300 40.59300 62.13600 1.000 50.97000 306 THR A CA 1
ATOM 2479 C C . THR A 1 306 ? 31.37700 40.32200 63.01500 1.000 54.54000 306 THR A C 1
ATOM 2480 O O . THR A 1 306 ? 32.50200 40.73900 62.72000 1.000 49.87000 306 THR A O 1
ATOM 2484 N N . ASP A 1 307 ? 31.13500 39.58300 64.09700 1.000 53.62000 307 ASP A N 1
ATOM 2485 C CA . ASP A 1 307 ? 32.19100 39.15000 65.00100 1.000 55.13000 307 ASP A CA 1
ATOM 2486 C C . ASP A 1 307 ? 32.72800 37.75600 64.67000 1.000 57.25000 307 ASP A C 1
ATOM 2487 O O . ASP A 1 307 ? 33.32100 37.11300 65.54000 1.000 55.51000 307 ASP A O 1
ATOM 2492 N N . GLN A 1 308 ?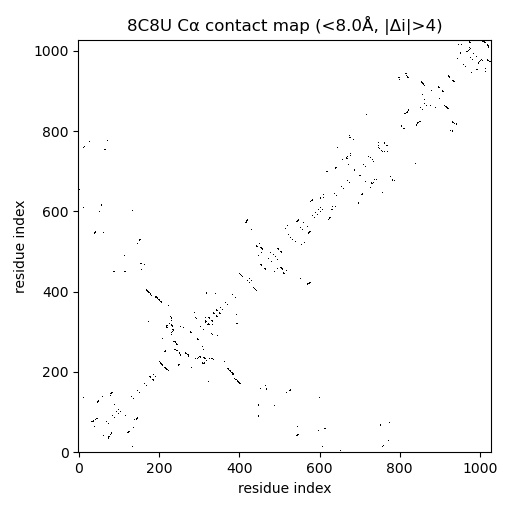 32.55700 37.28200 63.43700 1.000 51.68000 308 GLN A N 1
ATOM 2493 C CA . GLN A 1 308 ? 32.89300 35.90200 63.11000 1.000 67.31000 308 GLN A CA 1
ATOM 2494 C C . GLN A 1 308 ? 33.99500 35.75900 62.06900 1.000 65.38000 308 GLN A C 1
ATOM 2495 O O . GLN A 1 308 ? 34.29400 34.63200 61.66200 1.000 72.71000 308 GLN A O 1
ATOM 2501 N N . SER A 1 309 ? 34.60700 36.85100 61.62200 1.000 62.28000 309 SER A N 1
ATOM 2502 C CA . SER A 1 309 ? 35.66600 36.70500 60.63200 1.000 63.12000 309 SER A CA 1
ATOM 2503 C C . SER A 1 309 ? 36.46700 37.99700 60.55100 1.000 52.61000 309 SER A C 1
ATOM 2504 O O . SER A 1 309 ? 35.94700 39.08800 60.80500 1.000 57.44000 309 SER A O 1
ATOM 2507 N N . GLY A 1 310 ? 37.73400 37.85600 60.17000 1.000 46.53000 310 GLY A N 1
ATOM 2508 C CA . GLY A 1 310 ? 38.61600 38.99500 60.18700 1.000 46.36000 310 GLY A CA 1
ATOM 2509 C C . GLY A 1 310 ? 38.85900 39.47200 61.60800 1.000 37.89000 310 GLY A C 1
ATOM 2510 O O . GLY A 1 310 ? 38.87200 38.69600 62.57500 1.000 32.13000 310 GLY A O 1
ATOM 2511 N N . THR A 1 311 ? 39.01200 40.78400 61.73400 1.000 25.18000 311 THR A N 1
ATOM 2512 C CA . THR A 1 311 ? 39.33500 41.41800 62.99900 1.000 32.30000 311 THR A CA 1
ATOM 2513 C C . THR A 1 311 ? 38.16200 42.15300 63.61000 1.000 26.01000 311 THR A C 1
ATOM 2514 O O . THR A 1 311 ? 38.31600 42.72200 64.69800 1.000 26.97000 311 THR A O 1
ATOM 2518 N N . GLY A 1 312 ? 37.02400 42.21700 62.91500 1.000 24.24000 312 GLY A N 1
ATOM 2519 C CA . GLY A 1 312 ? 35.96000 43.15200 63.25000 1.000 23.64000 312 GLY A CA 1
ATOM 2520 C C . GLY A 1 312 ? 36.12800 44.53900 62.66500 1.000 26.45000 312 GLY A C 1
ATOM 2521 O O . GLY A 1 312 ? 35.24000 45.39100 62.84900 1.000 23.06000 312 GLY A O 1
ATOM 2522 N N . VAL A 1 313 ? 37.24700 44.81200 61.99900 1.000 24.36000 313 VAL A N 1
ATOM 2523 C CA . VAL A 1 313 ? 37.48900 46.08700 61.32500 1.000 22.11000 313 VAL A CA 1
ATOM 2524 C C . VAL A 1 313 ? 37.75700 45.76500 59.85900 1.000 28.38000 313 VAL A C 1
ATOM 2525 O O . VAL A 1 313 ? 38.75200 45.10700 59.54800 1.000 25.66000 313 VAL A O 1
ATOM 2529 N N . VAL A 1 314 ? 36.89000 46.23600 58.96100 1.000 25.90000 314 VAL A N 1
ATOM 2530 C CA . VAL A 1 314 ? 36.84100 45.71800 57.59400 1.000 22.97000 314 VAL A CA 1
ATOM 2531 C C . VAL A 1 314 ? 37.32400 46.78800 56.60900 1.000 25.38000 314 VAL A C 1
ATOM 2532 O O . VAL A 1 314 ? 36.75300 47.88000 56.52600 1.000 27.20000 314 VAL A O 1
ATOM 2536 N N . HIS A 1 315 ? 38.39200 46.46000 55.88900 1.000 25.54000 315 HIS A N 1
ATOM 2537 C CA . HIS A 1 315 ? 38.91800 47.27500 54.80200 1.000 30.56000 315 HIS A CA 1
ATOM 2538 C C . HIS A 1 315 ? 37.91100 47.33600 53.65400 1.000 27.26000 315 HIS A C 1
ATOM 2539 O O . HIS A 1 315 ? 37.38900 46.30400 53.23300 1.000 27.31000 315 HIS A O 1
ATOM 2546 N N . LEU A 1 316 ? 37.59000 48.54600 53.18600 1.000 29.49000 316 LEU A N 1
ATOM 2547 C CA . LEU A 1 316 ? 36.63300 48.73800 52.09100 1.000 30.78000 316 LEU A CA 1
ATOM 2548 C C . LEU A 1 316 ? 37.30300 49.30700 50.84600 1.000 30.65000 316 LEU A C 1
ATOM 2549 O O . LEU A 1 316 ? 37.97400 50.35100 50.90900 1.000 28.50000 316 LEU A O 1
ATOM 2554 N N . ALA A 1 317 ? 37.09400 48.62700 49.71600 1.000 26.92000 317 ALA A N 1
ATOM 2555 C CA . ALA A 1 317 ? 37.51200 49.07700 48.38800 1.000 29.79000 317 ALA A CA 1
ATOM 2556 C C . ALA A 1 317 ? 36.25400 49.03500 47.52100 1.000 29.14000 317 ALA A C 1
ATOM 2557 O O . ALA A 1 317 ? 35.81300 47.94800 47.12800 1.000 29.48000 317 ALA A O 1
ATOM 2559 N N . PRO A 1 318 ? 35.63700 50.18900 47.24200 1.000 27.19000 318 PRO A N 1
ATOM 2560 C CA . PRO A 1 318 ? 34.24000 50.18000 46.76400 1.000 31.01000 318 PRO A CA 1
ATOM 2561 C C . PRO A 1 318 ? 34.03100 49.55900 45.37800 1.000 34.09000 318 PRO A C 1
ATOM 2562 O O . PRO A 1 318 ? 32.90100 49.16300 45.07000 1.000 32.09000 318 PRO A O 1
ATOM 2566 N N . ALA A 1 319 ? 35.06000 49.46800 44.53600 1.000 31.63000 319 ALA A N 1
ATOM 2567 C CA . ALA A 1 319 ? 34.88900 48.88100 43.20800 1.000 29.11000 319 ALA A CA 1
ATOM 2568 C C . ALA A 1 319 ? 34.98900 47.35300 43.20000 1.000 37.12000 319 ALA A C 1
ATOM 2569 O O . ALA A 1 319 ? 34.70600 46.73600 42.16400 1.000 31.60000 319 ALA A O 1
ATOM 2571 N N . TYR A 1 320 ? 35.39800 46.71500 44.30600 1.000 28.06000 320 TYR A N 1
ATOM 2572 C CA . TYR A 1 320 ? 35.67400 45.27700 44.29000 1.000 26.64000 320 TYR A CA 1
ATOM 2573 C C . TYR A 1 320 ? 34.84200 44.50900 45.31500 1.000 33.17000 320 TYR A C 1
ATOM 2574 O O . TYR A 1 320 ? 35.23000 43.41700 45.73700 1.000 38.58000 320 TYR A O 1
ATOM 2583 N N . GLY A 1 321 ? 33.69900 45.05900 45.71300 1.000 29.83000 321 GLY A N 1
ATOM 2584 C CA . GLY A 1 321 ? 32.78900 44.37600 46.60600 1.000 32.06000 321 GLY A CA 1
ATOM 2585 C C . GLY A 1 321 ? 31.46500 45.10300 46.71400 1.000 30.55000 321 GLY A C 1
ATOM 2586 O O . GLY A 1 321 ? 31.42400 46.33500 46.74700 1.000 27.67000 321 GLY A O 1
ATOM 2587 N N . GLU A 1 322 ? 30.37500 44.33500 46.76900 1.000 37.26000 322 GLU A N 1
ATOM 2588 C CA . GLU A 1 322 ? 29.03300 44.91000 46.81400 1.000 37.96000 322 GLU A CA 1
ATOM 2589 C C . GLU A 1 322 ? 28.75700 45.60500 48.14400 1.000 37.59000 322 GLU A C 1
ATOM 2590 O O . GLU A 1 322 ? 28.11700 46.66600 48.18300 1.000 33.89000 322 GLU A O 1
ATOM 2596 N N . ASP A 1 323 ? 29.17900 45.00100 49.25500 1.000 38.50000 323 ASP A N 1
ATOM 2597 C CA . ASP A 1 323 ? 29.04100 45.69500 50.52800 1.000 35.93000 323 ASP A CA 1
ATOM 2598 C C . ASP A 1 323 ? 29.93400 46.92900 50.55200 1.000 28.56000 323 ASP A C 1
ATOM 2599 O O . ASP A 1 323 ? 29.50100 48.00300 50.98100 1.000 30.13000 323 ASP A O 1
ATOM 2604 N N . ASP A 1 324 ? 31.18300 46.78500 50.09100 1.000 31.26000 324 ASP A N 1
ATOM 2605 C CA . ASP A 1 324 ? 32.09500 47.92400 50.02200 1.000 29.04000 324 ASP A CA 1
ATOM 2606 C C . ASP A 1 324 ? 31.44700 49.08200 49.28700 1.000 32.21000 324 ASP A C 1
ATOM 2607 O O . ASP A 1 324 ? 31.46800 50.22400 49.76100 1.000 29.76000 324 ASP A O 1
ATOM 2612 N N . TYR A 1 325 ? 30.87100 48.79700 48.11700 1.000 28.76000 325 TYR A N 1
ATOM 2613 C CA . TYR A 1 325 ? 30.27600 49.85400 47.30200 1.000 29.82000 325 TYR A CA 1
ATOM 2614 C C . TYR A 1 325 ? 29.18100 50.56300 48.07200 1.000 29.54000 325 TYR A C 1
ATOM 2615 O O . TYR A 1 325 ? 29.18700 51.79400 48.20900 1.000 31.39000 325 TYR A O 1
ATOM 2624 N N . ARG A 1 326 ? 28.24300 49.78400 48.60200 1.000 30.55000 326 ARG A N 1
ATOM 2625 C CA . ARG A 1 326 ? 27.09300 50.32900 49.31900 1.000 35.34000 326 ARG A CA 1
ATOM 2626 C C . ARG A 1 326 ? 27.51800 51.20200 50.49400 1.000 34.37000 326 ARG A C 1
ATOM 2627 O O . ARG A 1 326 ? 26.99000 52.30500 50.68900 1.000 31.69000 326 ARG A O 1
ATOM 2635 N N . VAL A 1 327 ? 28.46300 50.71100 51.30100 1.000 31.77000 327 VAL A N 1
ATOM 2636 C CA . VAL A 1 327 ? 28.80200 51.38600 52.55500 1.000 30.99000 327 VAL A CA 1
ATOM 2637 C C . VAL A 1 327 ? 29.54800 52.68200 52.27000 1.000 27.50000 327 VAL A C 1
ATOM 2638 O O . VAL A 1 327 ? 29.26000 53.72700 52.87100 1.000 30.74000 327 VAL A O 1
ATOM 2642 N N . VAL A 1 328 ? 30.49700 52.64300 51.33100 1.000 32.78000 328 VAL A N 1
ATOM 2643 C CA . VAL A 1 328 ? 31.20300 53.85800 50.91800 1.000 27.00000 328 VAL A CA 1
ATOM 2644 C C . VAL A 1 328 ? 30.20400 54.91800 50.46700 1.000 32.90000 328 VAL A C 1
ATOM 2645 O O . VAL A 1 328 ? 30.25600 56.07600 50.89900 1.000 28.46000 328 VAL A O 1
ATOM 2649 N N . LYS A 1 329 ? 29.24400 54.51800 49.63300 1.000 37.40000 329 LYS A N 1
ATOM 2650 C CA . LYS A 1 329 ? 28.25300 55.44900 49.09500 1.000 32.83000 329 LYS A CA 1
ATOM 2651 C C . LYS A 1 329 ? 27.34000 55.98500 50.19100 1.000 35.28000 329 LYS A C 1
ATOM 2652 O O . LYS A 1 329 ? 27.06800 57.19000 50.24000 1.000 42.20000 329 LYS A O 1
ATOM 2658 N N . GLU A 1 330 ? 26.85400 55.10000 51.07700 1.000 38.07000 330 GLU A N 1
ATOM 2659 C CA . GLU A 1 330 ? 26.05300 55.50700 52.23500 1.000 33.62000 330 GLU A CA 1
ATOM 2660 C C . GLU A 1 330 ? 26.71800 56.59900 53.04900 1.000 33.37000 330 GLU A C 1
ATOM 2661 O O . GLU A 1 330 ? 26.03500 57.37100 53.73700 1.000 33.14000 330 GLU A O 1
ATOM 2667 N N . ASN A 1 331 ? 28.04400 56.64100 53.05000 1.000 34.41000 331 ASN A N 1
ATOM 2668 C CA . ASN A 1 331 ? 28.77200 57.60500 53.86600 1.000 34.25000 331 ASN A CA 1
ATOM 2669 C C . ASN A 1 331 ? 29.27100 58.80500 53.07000 1.000 35.58000 331 ASN A C 1
ATOM 2670 O O . ASN A 1 331 ? 29.94800 59.66600 53.63400 1.000 33.77000 331 ASN A O 1
ATOM 2675 N N . GLY A 1 332 ? 28.94400 58.89500 51.78500 1.000 35.75000 332 GLY A N 1
ATOM 2676 C CA . GLY A 1 332 ? 29.40500 60.03000 51.01700 1.000 30.03000 332 GLY A CA 1
ATOM 2677 C C . GLY A 1 332 ? 30.89100 60.01100 50.75100 1.000 33.26000 332 GLY A C 1
ATOM 2678 O O . GLY A 1 332 ? 31.49500 61.07200 50.60100 1.000 31.46000 332 GLY A O 1
ATOM 2679 N N . PHE A 1 333 ? 31.50600 58.82800 50.70900 1.000 32.23000 333 PHE A N 1
ATOM 2680 C CA . PHE A 1 333 ? 32.93900 58.70600 50.47500 1.000 29.67000 333 PHE A CA 1
ATOM 2681 C C . PHE A 1 333 ? 33.19100 58.45100 48.99400 1.000 29.65000 333 PHE A C 1
ATOM 2682 O O . PHE A 1 333 ? 32.31000 57.98800 48.27000 1.000 27.42000 333 PHE A O 1
ATOM 2690 N N . SER A 1 334 ? 34.42400 58.71200 48.56600 1.000 31.08000 334 SER A N 1
ATOM 2691 C CA . SER A 1 334 ? 34.75400 58.68600 47.14600 1.000 33.40000 334 SER A CA 1
ATOM 2692 C C . SER A 1 334 ? 34.70100 57.27500 46.58400 1.000 30.81000 334 SER A C 1
ATOM 2693 O O . SER A 1 334 ? 35.24200 56.33300 47.17500 1.000 26.83000 334 SER A O 1
ATOM 2696 N N . PHE A 1 335 ? 34.09100 57.14100 45.40100 1.000 28.00000 335 PHE A N 1
ATOM 2697 C CA . PHE A 1 335 ? 34.24700 55.92400 44.61200 1.000 27.62000 335 PHE A CA 1
ATOM 2698 C C . PHE A 1 335 ? 35.53100 56.02400 43.80500 1.000 31.14000 335 PHE A C 1
ATOM 2699 O O . PHE A 1 335 ? 35.78100 57.03500 43.14400 1.000 31.96000 335 PHE A O 1
ATOM 2707 N N . VAL A 1 336 ? 36.33900 54.97500 43.85100 1.000 31.28000 336 VAL A N 1
ATOM 2708 C CA . VAL A 1 336 ? 37.57000 54.91100 43.08100 1.000 28.64000 336 VAL A CA 1
ATOM 2709 C C . VAL A 1 336 ? 37.65600 53.51900 42.46500 1.000 32.42000 336 VAL A C 1
ATOM 2710 O O . VAL A 1 336 ? 37.13900 52.54100 43.01900 1.000 29.67000 336 VAL A O 1
ATOM 2714 N N . ASN A 1 337 ? 38.33100 53.43100 41.31800 1.000 34.30000 337 ASN A N 1
ATOM 2715 C CA . ASN A 1 337 ? 38.54700 52.15300 40.63400 1.000 28.30000 337 ASN A CA 1
ATOM 2716 C C . ASN A 1 337 ? 39.88000 52.24900 39.91900 1.000 30.02000 337 ASN A C 1
ATOM 2717 O O . ASN A 1 337 ? 40.02200 53.06700 39.00800 1.000 35.05000 337 ASN A O 1
ATOM 2722 N N . VAL A 1 338 ? 40.84400 51.43300 40.32200 1.000 29.89000 338 VAL A N 1
ATOM 2723 C CA . VAL A 1 338 ? 42.20800 51.53100 39.81800 1.000 26.90000 338 VAL A CA 1
ATOM 2724 C C . VAL A 1 338 ? 42.57400 50.31300 38.97600 1.000 35.88000 338 VAL A C 1
ATOM 2725 O O . VAL A 1 338 ? 43.75600 50.01500 38.80100 1.000 34.73000 338 VAL A O 1
ATOM 2729 N N . VAL A 1 339 ? 41.56500 49.60800 38.45800 1.000 32.68000 339 VAL A N 1
ATOM 2730 C CA . VAL A 1 339 ? 41.74200 48.38900 37.67800 1.000 32.73000 339 VAL A CA 1
ATOM 2731 C C . VAL A 1 339 ? 40.96400 48.54900 36.36600 1.000 37.81000 339 VAL A C 1
ATOM 2732 O O . VAL A 1 339 ? 39.84400 49.07600 36.35700 1.000 31.52000 339 VAL A O 1
ATOM 2736 N N . ASP A 1 340 ? 41.56800 48.13200 35.24700 1.000 38.05000 340 ASP A N 1
ATOM 2737 C CA . ASP A 1 340 ? 40.87800 48.27300 33.96700 1.000 41.18000 340 ASP A CA 1
ATOM 2738 C C . ASP A 1 340 ? 40.03400 47.02900 33.68300 1.000 42.98000 340 ASP A C 1
ATOM 2739 O O . ASP A 1 340 ? 39.95000 46.09800 34.49100 1.000 37.68000 340 ASP A O 1
ATOM 2744 N N . GLU A 1 341 ? 39.39600 47.01200 32.50900 1.000 43.20000 341 GLU A N 1
ATOM 2745 C CA . GLU A 1 341 ? 38.45500 45.94500 32.18600 1.000 43.66000 341 GLU A CA 1
ATOM 2746 C C . GLU A 1 341 ? 39.14100 44.59900 31.98200 1.000 41.67000 341 GLU A C 1
ATOM 2747 O O . GLU A 1 341 ? 38.45100 43.57200 31.90700 1.000 41.78000 341 GLU A O 1
ATOM 2753 N N . LYS A 1 342 ? 40.47000 44.57700 31.89200 1.000 44.03000 342 LYS A N 1
ATOM 2754 C CA . LYS A 1 342 ? 41.24000 43.34500 31.78900 1.000 40.35000 342 LYS A CA 1
ATOM 2755 C C . LYS A 1 342 ? 41.75800 42.85900 33.14300 1.000 42.34000 342 LYS A C 1
ATOM 2756 O O . LYS A 1 342 ? 42.60800 41.96000 33.19100 1.000 40.78000 342 LYS A O 1
ATOM 2762 N N . GLY A 1 343 ? 41.26900 43.42600 34.24500 1.000 41.84000 343 GLY A N 1
ATOM 2763 C CA . GLY A 1 343 ? 41.80100 43.06700 35.54600 1.000 32.80000 343 GLY A CA 1
ATOM 2764 C C . GLY A 1 343 ? 43.20500 43.56700 35.81100 1.000 31.45000 343 GLY A C 1
ATOM 2765 O O . GLY A 1 343 ? 43.90000 43.00500 36.65400 1.000 37.69000 343 GLY A O 1
ATOM 2766 N N . GLN A 1 344 ? 43.64600 44.61600 35.12400 1.000 36.12000 344 GLN A N 1
ATOM 2767 C CA . GLN A 1 344 ? 45.00500 45.11700 35.28000 1.000 37.11000 344 GLN A CA 1
ATOM 2768 C C . GLN A 1 344 ? 44.98600 46.47500 35.97000 1.000 36.87000 344 GLN A C 1
ATOM 2769 O O . GLN A 1 344 ? 44.10400 47.30200 35.71500 1.000 39.61000 344 GLN A O 1
ATOM 2775 N N . TYR A 1 345 ? 45.96100 46.69500 36.84800 1.000 35.41000 345 TYR A N 1
ATOM 2776 C CA . TYR A 1 345 ? 46.11300 48.00000 37.47600 1.000 37.95000 345 TYR A CA 1
ATOM 2777 C C . TYR A 1 345 ? 46.28600 49.09100 36.42300 1.000 44.16000 345 TYR A C 1
ATOM 2778 O O . TYR A 1 345 ? 47.03800 48.92900 35.45700 1.000 41.87000 345 TYR A O 1
ATOM 2787 N N . THR A 1 346 ? 45.60500 50.22200 36.63100 1.000 36.71000 346 THR A N 1
ATOM 2788 C CA . THR A 1 346 ? 45.77800 51.39100 35.78000 1.000 37.47000 346 THR A CA 1
ATOM 2789 C C . THR A 1 346 ? 47.01700 52.17700 36.21300 1.000 41.48000 346 THR A C 1
ATOM 2790 O O . THR A 1 346 ? 47.73800 51.79700 37.13900 1.000 38.88000 346 THR A O 1
ATOM 2794 N N . SER A 1 347 ? 47.26800 53.30100 35.53700 1.000 44.90000 347 SER A N 1
ATOM 2795 C CA . SER A 1 347 ? 48.38800 54.16000 35.91600 1.000 49.60000 347 SER A CA 1
ATOM 2796 C C . SER A 1 347 ? 48.22600 54.77200 37.31000 1.000 44.38000 347 SER A C 1
ATOM 2797 O O . SER A 1 347 ? 49.18300 55.35700 37.82600 1.000 44.20000 347 SER A O 1
ATOM 2800 N N . GLU A 1 348 ? 47.05000 54.64300 37.93300 1.000 42.21000 348 GLU A N 1
ATOM 2801 C CA . GLU A 1 348 ? 46.84900 55.14300 39.28500 1.000 42.82000 348 GLU A CA 1
ATOM 2802 C C . GLU A 1 348 ? 47.60900 54.33800 40.33500 1.000 41.43000 348 GLU A C 1
ATOM 2803 O O . GLU A 1 348 ? 47.75800 54.81000 41.46700 1.000 41.33000 348 GLU A O 1
ATOM 2809 N N . VAL A 1 349 ? 48.07900 53.14100 39.99600 1.000 39.06000 349 VAL A N 1
ATOM 2810 C CA . VAL A 1 349 ? 48.91300 52.33100 40.88100 1.000 38.91000 349 VAL A CA 1
ATOM 2811 C C . VAL A 1 349 ? 50.25100 52.14800 40.17700 1.000 43.54000 349 VAL A C 1
ATOM 2812 O O . VAL A 1 349 ? 50.51300 51.06700 39.61600 1.000 37.23000 349 VAL A O 1
ATOM 2816 N N . PRO A 1 350 ? 51.11500 53.16500 40.18300 1.000 40.24000 350 PRO A N 1
ATOM 2817 C CA . PRO A 1 350 ? 52.30200 53.16000 39.30700 1.000 44.84000 350 PRO A CA 1
ATOM 2818 C C . PRO A 1 350 ? 53.17600 51.92800 39.48200 1.000 42.05000 350 PRO A C 1
ATOM 2819 O O . PRO A 1 350 ? 53.49900 51.28000 38.47700 1.000 44.89000 350 PRO A O 1
ATOM 2823 N N . PRO A 1 351 ? 53.55800 51.52700 40.70700 1.000 42.62000 351 PRO A N 1
ATOM 2824 C CA . PRO A 1 351 ? 54.51500 50.40700 40.82300 1.000 45.05000 351 PRO A CA 1
ATOM 2825 C C . PRO A 1 351 ? 53.99200 49.04800 40.33100 1.000 44.45000 351 PRO A C 1
ATOM 2826 O O . PRO A 1 351 ? 54.79800 48.12700 40.17600 1.000 43.82000 351 PRO A O 1
ATOM 2830 N N . PHE A 1 352 ? 52.69100 48.88700 40.08300 1.000 43.96000 352 PHE A N 1
ATOM 2831 C CA . PHE A 1 352 ? 52.13200 47.61400 39.63100 1.000 45.23000 352 PHE A CA 1
ATOM 2832 C C . PHE A 1 352 ? 51.36000 47.76200 38.32900 1.000 45.75000 352 PHE A C 1
ATOM 2833 O O . PHE A 1 352 ? 50.65200 46.82900 37.92000 1.000 40.42000 352 PHE A O 1
ATOM 2841 N N . GLN A 1 353 ? 51.48600 48.91400 37.68100 1.000 44.07000 353 GLN A N 1
ATOM 2842 C CA . GLN A 1 353 ? 50.65300 49.28400 36.55100 1.000 47.88000 353 GLN A CA 1
ATOM 2843 C C . GLN A 1 353 ? 50.76000 48.27200 35.41700 1.000 42.08000 353 GLN A C 1
ATOM 2844 O O . GLN A 1 353 ? 51.84800 47.79300 35.08800 1.000 42.39000 353 GLN A O 1
ATOM 2850 N N . GLY A 1 354 ? 49.61300 47.93000 34.83400 1.000 41.45000 354 GLY A N 1
ATOM 2851 C CA . GLY A 1 354 ? 49.57000 47.00200 33.72800 1.000 44.00000 354 GLY A CA 1
ATOM 2852 C C . GLY A 1 354 ? 49.57000 45.53600 34.09500 1.000 48.27000 354 GLY A C 1
ATOM 2853 O O . GLY A 1 354 ? 49.29400 44.70300 33.22000 1.000 46.34000 354 GLY A O 1
ATOM 2854 N N . ARG A 1 355 ? 49.86500 45.18100 35.34500 1.000 41.88000 355 ARG A N 1
ATOM 2855 C CA . ARG A 1 355 ? 49.90000 43.78300 35.75200 1.000 36.42000 355 ARG A CA 1
ATOM 2856 C C . ARG A 1 355 ? 48.52600 43.31500 36.22400 1.000 42.41000 355 ARG A C 1
ATOM 2857 O O . ARG A 1 355 ? 47.72000 44.09500 36.74200 1.000 41.13000 355 ARG A O 1
ATOM 2865 N N . PHE A 1 356 ? 48.26400 42.02500 36.03100 1.000 36.55000 356 PHE A N 1
ATOM 2866 C CA . PHE A 1 356 ? 47.02200 41.42900 36.50100 1.000 44.61000 356 PHE A CA 1
ATOM 2867 C C . PHE A 1 356 ? 47.00500 41.45900 38.02200 1.000 40.36000 356 PHE A C 1
ATOM 2868 O O . PHE A 1 356 ? 47.98800 41.06400 38.65400 1.000 41.46000 356 PHE A O 1
ATOM 2876 N N . VAL A 1 357 ? 45.88300 41.90500 38.61100 1.000 37.88000 357 VAL A N 1
ATOM 2877 C CA . VAL A 1 357 ? 45.87900 42.21100 40.04800 1.000 38.03000 357 VAL A CA 1
ATOM 2878 C C . VAL A 1 357 ? 46.23300 40.98500 40.87700 1.000 42.48000 357 VAL A C 1
ATOM 2879 O O . VAL A 1 357 ? 46.98300 41.08800 41.85800 1.000 40.54000 357 VAL A O 1
ATOM 2883 N N . LYS A 1 358 ? 45.73200 39.80200 40.49300 1.000 36.75000 358 LYS A N 1
ATOM 2884 C CA . LYS A 1 358 ? 45.97400 38.62400 41.32300 1.000 41.19000 358 LYS A CA 1
ATOM 2885 C C . LYS A 1 358 ? 47.43500 38.20000 41.27500 1.000 45.84000 358 LYS A C 1
ATOM 2886 O O . LYS A 1 358 ? 47.95400 37.65400 42.25900 1.000 43.66000 358 LYS A O 1
ATOM 2892 N N . ASP A 1 359 ? 48.11900 38.47800 40.16200 1.000 45.06000 359 ASP A N 1
ATOM 2893 C CA . ASP A 1 359 ? 49.54900 38.22800 40.05600 1.000 43.96000 359 ASP A CA 1
ATOM 2894 C C . ASP A 1 359 ? 50.37500 39.12600 40.96400 1.000 45.35000 359 ASP A C 1
ATOM 2895 O O . ASP A 1 359 ? 51.57100 38.86000 41.13900 1.000 47.54000 359 ASP A O 1
ATOM 2900 N N . CYS A 1 360 ? 49.79200 40.19300 41.51300 1.000 44.89000 360 CYS A N 1
ATOM 2901 C CA . CYS A 1 360 ? 50.53700 41.14800 42.32500 1.000 40.03000 360 CYS A CA 1
ATOM 2902 C C . CYS A 1 360 ? 50.44800 40.87100 43.82100 1.000 42.28000 360 CYS A C 1
ATOM 2903 O O . CYS A 1 360 ? 51.12300 41.55800 44.59600 1.000 39.01000 360 CYS A O 1
ATOM 2906 N N . ASP A 1 361 ? 49.63800 39.89000 44.23600 1.000 42.74000 361 ASP A N 1
ATOM 2907 C CA . ASP A 1 361 ? 49.40500 39.62900 45.65900 1.000 43.69000 361 ASP A CA 1
ATOM 2908 C C . ASP A 1 361 ? 50.71000 39.44500 46.42900 1.000 43.11000 361 ASP A C 1
ATOM 2909 O O . ASP A 1 361 ? 50.89800 40.02700 47.50400 1.000 36.81000 361 ASP A O 1
ATOM 2914 N N . VAL A 1 362 ? 51.63200 38.64400 45.88900 1.000 45.04000 362 VAL A N 1
ATOM 2915 C CA . VAL A 1 362 ? 52.88900 38.37700 46.59200 1.000 45.21000 362 VAL A CA 1
ATOM 2916 C C . VAL A 1 362 ? 53.69100 39.66100 46.76600 1.000 41.74000 362 VAL A C 1
ATOM 2917 O O . VAL A 1 362 ? 54.18700 39.96300 47.86300 1.000 41.99000 362 VAL A O 1
ATOM 2921 N N . ASP A 1 363 ? 53.83400 40.43400 45.68300 1.000 41.37000 363 ASP A N 1
ATOM 2922 C CA . ASP A 1 363 ? 54.60000 41.67700 45.73200 1.000 44.39000 363 ASP A CA 1
ATOM 2923 C C . ASP A 1 363 ? 53.98800 42.68900 46.69500 1.000 46.96000 363 ASP A C 1
ATOM 2924 O O . ASP A 1 363 ? 54.71900 43.46700 47.32300 1.000 40.81000 363 ASP A O 1
ATOM 2929 N N . ILE A 1 364 ? 52.65800 42.71300 46.81200 1.000 40.59000 364 ILE A N 1
ATOM 2930 C CA . ILE A 1 364 ? 52.03600 43.63000 47.76700 1.000 40.80000 364 ILE A CA 1
ATOM 2931 C C . ILE A 1 364 ? 52.34900 43.20100 49.19900 1.000 35.31000 364 ILE A C 1
ATOM 2932 O O . ILE A 1 364 ? 52.63600 44.04000 50.05800 1.000 41.41000 364 ILE A O 1
ATOM 2937 N N . VAL A 1 365 ? 52.33000 41.89400 49.47400 1.000 39.02000 365 VAL A N 1
ATOM 2938 C CA . VAL A 1 365 ? 52.62700 41.42800 50.82900 1.000 35.97000 365 VAL A CA 1
ATOM 2939 C C . VAL A 1 365 ? 54.08300 41.71500 51.19000 1.000 36.40000 365 VAL A C 1
ATOM 2940 O O . VAL A 1 365 ? 54.38900 42.09800 52.32400 1.000 38.44000 365 VAL A O 1
ATOM 2944 N N . ARG A 1 366 ? 55.00200 41.56700 50.23000 1.000 42.55000 366 ARG A N 1
ATOM 2945 C CA . ARG A 1 366 ? 56.38700 41.97200 50.46700 1.000 44.50000 366 ARG A CA 1
ATOM 2946 C C . ARG A 1 366 ? 56.49400 43.46200 50.73500 1.000 42.85000 366 ARG A C 1
ATOM 2947 O O . ARG A 1 366 ? 57.32400 43.90200 51.54500 1.000 44.56000 366 ARG A O 1
ATOM 2955 N N . TYR A 1 367 ? 55.67500 44.26200 50.05000 1.000 41.51000 367 TYR A N 1
ATOM 2956 C CA . TYR A 1 367 ? 55.70400 45.70000 50.27800 1.000 39.83000 367 TYR A CA 1
ATOM 2957 C C . TYR A 1 367 ? 55.19000 46.04700 51.67500 1.000 40.04000 367 TYR A C 1
ATOM 2958 O O . TYR A 1 367 ? 55.79000 46.86400 52.38400 1.000 40.60000 367 TYR A O 1
ATOM 2967 N N . LEU A 1 368 ? 54.05900 45.45900 52.07300 1.000 36.35000 368 LEU A N 1
ATOM 2968 C CA . LEU A 1 368 ? 53.53600 45.68400 53.42100 1.000 33.31000 368 LEU A CA 1
ATOM 2969 C C . LEU A 1 368 ? 54.58300 45.32900 54.47900 1.000 32.85000 368 LEU A C 1
ATOM 2970 O O . LEU A 1 368 ? 54.84100 46.10800 55.40300 1.000 34.24000 368 LEU A O 1
ATOM 2975 N N . ALA A 1 369 ? 55.23000 44.16700 54.32800 1.000 37.76000 369 ALA A N 1
ATOM 2976 C CA . ALA A 1 369 ? 56.26000 43.76700 55.28600 1.000 38.59000 369 ALA A CA 1
ATOM 2977 C C . ALA A 1 369 ? 57.43100 44.73300 55.25700 1.000 43.87000 369 ALA A C 1
ATOM 2978 O O . ALA A 1 369 ? 57.95300 45.12500 56.30600 1.000 43.98000 369 ALA A O 1
ATOM 2980 N N . ASN A 1 370 ? 57.83200 45.15900 54.06100 1.000 46.89000 370 ASN A N 1
ATOM 2981 C CA . ASN A 1 370 ? 58.93700 46.09700 53.93900 1.000 43.40000 370 ASN A CA 1
ATOM 2982 C C . ASN A 1 370 ? 58.60500 47.45900 54.54100 1.000 46.66000 370 ASN A C 1
ATOM 2983 O O . ASN A 1 370 ? 59.51000 48.18900 54.96400 1.000 45.51000 370 ASN A O 1
ATOM 2988 N N . GLN A 1 371 ? 57.32800 47.82600 54.58600 1.000 41.91000 371 GLN A N 1
ATOM 2989 C CA . GLN A 1 371 ? 56.91400 49.12000 55.09500 1.000 35.27000 371 GLN A CA 1
ATOM 2990 C C . GLN A 1 371 ? 56.45000 49.06300 56.54800 1.000 36.03000 371 GLN A C 1
ATOM 2991 O O . GLN A 1 371 ? 55.98700 50.07800 57.07800 1.000 36.64000 371 GLN A O 1
ATOM 2997 N N . ASP A 1 372 ? 56.57000 47.90400 57.19200 1.000 39.73000 372 ASP A N 1
ATOM 2998 C CA . ASP A 1 372 ? 56.22200 47.71200 58.60100 1.000 46.09000 372 ASP A CA 1
ATOM 2999 C C . ASP A 1 372 ? 54.72900 47.86900 58.86200 1.000 45.98000 372 ASP A C 1
ATOM 3000 O O . ASP A 1 372 ? 54.33700 48.29200 59.95000 1.000 41.38000 372 ASP A O 1
ATOM 3005 N N . VAL A 1 373 ? 53.87500 47.52200 57.89600 1.000 37.83000 373 VAL A N 1
ATOM 3006 C CA . VAL A 1 373 ? 52.43500 47.55900 58.11500 1.000 30.04000 373 VAL A CA 1
ATOM 3007 C C . VAL A 1 373 ? 51.80200 46.18100 57.98700 1.000 33.45000 373 VAL A C 1
ATOM 3008 O O . VAL A 1 373 ? 50.57500 46.06200 57.98200 1.000 34.20000 373 VAL A O 1
ATOM 3012 N N . LEU A 1 374 ? 52.60700 45.12600 57.89300 1.000 33.63000 374 LEU A N 1
ATOM 3013 C CA . LEU A 1 374 ? 52.08000 43.76800 57.83900 1.000 34.58000 374 LEU A CA 1
ATOM 3014 C C . LEU A 1 374 ? 52.11600 43.19900 59.25100 1.000 37.31000 374 LEU A C 1
ATOM 3015 O O . LEU A 1 374 ? 53.19400 42.92600 59.78300 1.000 43.40000 374 LEU A O 1
ATOM 3020 N N . TYR A 1 375 ? 50.94100 43.00700 59.85000 1.000 37.92000 375 TYR A N 1
ATOM 3021 C CA . TYR A 1 375 ? 50.91900 42.47400 61.20400 1.000 35.87000 375 TYR A CA 1
ATOM 3022 C C . TYR A 1 375 ? 51.09300 40.96700 61.19900 1.000 39.23000 375 TYR A C 1
ATOM 3023 O O . TYR A 1 375 ? 51.79600 40.42800 62.05600 1.000 34.05000 375 TYR A O 1
ATOM 3032 N N . HIS A 1 376 ? 50.45600 40.28400 60.24500 1.000 39.66000 376 HIS A N 1
ATOM 3033 C CA . HIS A 1 376 ? 50.47300 38.83300 60.13500 1.000 35.40000 376 HIS A CA 1
ATOM 3034 C C . HIS A 1 376 ? 50.04800 38.42200 58.73100 1.000 38.84000 376 HIS A C 1
ATOM 3035 O O . HIS A 1 376 ? 49.19600 39.06400 58.10800 1.000 33.88000 376 HIS A O 1
ATOM 3042 N N . LYS A 1 377 ? 50.62400 37.32300 58.26300 1.000 36.57000 377 LYS A N 1
ATOM 3043 C CA . LYS A 1 377 ? 50.21200 36.67700 57.02500 1.000 42.91000 377 LYS A CA 1
ATOM 3044 C C . LYS A 1 377 ? 50.04800 35.18400 57.27400 1.000 42.97000 377 LYS A C 1
ATOM 3045 O O . LYS A 1 377 ? 50.65500 34.62100 58.19100 1.000 44.99000 377 LYS A O 1
ATOM 3051 N N . GLU A 1 378 ? 49.19200 34.54600 56.48200 1.000 45.76000 378 GLU A N 1
ATOM 3052 C CA . GLU A 1 378 ? 49.10900 33.09400 56.54000 1.000 46.44000 378 GLU A CA 1
ATOM 3053 C C . GLU A 1 378 ? 48.71400 32.53700 55.17800 1.000 55.33000 378 GLU A C 1
ATOM 3054 O O . GLU A 1 378 ? 48.06300 33.21200 54.37100 1.000 52.69000 378 GLU A O 1
ATOM 3060 N N . LYS A 1 379 ? 49.15500 31.30000 54.93200 1.000 53.95000 379 LYS A N 1
ATOM 3061 C CA . LYS A 1 379 ? 48.75400 30.52500 53.76300 1.000 50.84000 379 LYS A CA 1
ATOM 3062 C C . LYS A 1 379 ? 47.28200 30.14800 53.87200 1.000 52.63000 379 LYS A C 1
ATOM 3063 O O . LYS A 1 379 ? 46.80200 29.75400 54.93800 1.000 63.32000 379 LYS A O 1
ATOM 3069 N N . HIS A 1 380 ? 46.55700 30.28100 52.76600 1.000 62.50000 380 HIS A N 1
ATOM 3070 C CA . HIS A 1 380 ? 45.10700 30.10700 52.75300 1.000 65.22000 380 HIS A CA 1
ATOM 3071 C C . HIS A 1 380 ? 44.74400 29.09200 51.68200 1.000 72.23000 380 HIS A C 1
ATOM 3072 O O . HIS A 1 380 ? 45.00700 29.31700 50.49500 1.000 69.11000 380 HIS A O 1
ATOM 3079 N N . GLU A 1 381 ? 44.13600 27.98800 52.09500 1.000 73.17000 381 GLU A N 1
ATOM 3080 C CA . GLU A 1 381 ? 43.69900 26.94900 51.17400 1.000 73.31000 381 GLU A CA 1
ATOM 3081 C C . GLU A 1 381 ? 42.17700 26.95600 51.15200 1.000 71.24000 381 GLU A C 1
ATOM 3082 O O . GLU A 1 381 ? 41.53500 26.76600 52.19300 1.000 71.25000 381 GLU A O 1
ATOM 3088 N N . HIS A 1 382 ? 41.60900 27.22100 49.97900 1.000 64.56000 382 HIS A N 1
ATOM 3089 C CA . HIS A 1 382 ? 40.17100 27.39600 49.84000 1.000 64.05000 382 HIS A CA 1
ATOM 3090 C C . HIS A 1 382 ? 39.82700 27.30100 48.36400 1.000 60.38000 382 HIS A C 1
ATOM 3091 O O . HIS A 1 382 ? 40.71100 27.25900 47.50300 1.000 64.02000 382 HIS A O 1
ATOM 3098 N N . SER A 1 383 ? 38.52600 27.28000 48.08300 1.000 67.13000 383 SER A N 1
ATOM 3099 C CA . SER A 1 383 ? 38.00900 27.20000 46.72400 1.000 71.17000 383 SER A CA 1
ATOM 3100 C C . SER A 1 383 ? 37.68800 28.59500 46.20300 1.000 70.55000 383 SER A C 1
ATOM 3101 O O . SER A 1 383 ? 37.09300 29.41600 46.91000 1.000 70.60000 383 SER A O 1
ATOM 3104 N N . TYR A 1 384 ? 38.07200 28.84600 44.95400 1.000 71.14000 384 TYR A N 1
ATOM 3105 C CA . TYR A 1 384 ? 37.93400 30.14200 44.31300 1.000 69.21000 384 TYR A CA 1
ATOM 3106 C C . TYR A 1 384 ? 37.23800 29.97800 42.97100 1.000 70.47000 384 TYR A C 1
ATOM 3107 O O . TYR A 1 384 ? 37.51400 29.01600 42.23400 1.000 62.41000 384 TYR A O 1
ATOM 3116 N N . PRO A 1 385 ? 36.32400 30.88700 42.61600 1.000 68.64000 385 PRO A N 1
ATOM 3117 C CA . PRO A 1 385 ? 35.58400 30.73900 41.35600 1.000 62.88000 385 PRO A CA 1
ATOM 3118 C C . PRO A 1 385 ? 36.43300 31.09300 40.14600 1.000 62.12000 385 PRO A C 1
ATOM 3119 O O . PRO A 1 385 ? 37.16000 32.08700 40.14100 1.000 62.91000 385 PRO A O 1
ATOM 3123 N N . PHE A 1 386 ? 36.32000 30.27600 39.10400 1.000 61.59000 386 PHE A N 1
ATOM 3124 C CA . PHE A 1 386 ? 36.99900 30.52900 37.84500 1.000 55.39000 386 PHE A CA 1
ATOM 3125 C C . PHE A 1 386 ? 35.98600 30.61900 36.71600 1.000 63.08000 386 PHE A C 1
ATOM 3126 O O . PHE A 1 386 ? 34.80600 30.28400 36.86700 1.000 68.41000 386 PHE A O 1
ATOM 3134 N N . CYS A 1 387 ? 36.47200 31.07100 35.56500 1.000 60.29000 387 CYS A N 1
ATOM 3135 C CA . CYS A 1 387 ? 35.63500 31.23700 34.38400 1.000 67.72000 387 CYS A CA 1
ATOM 3136 C C . CYS A 1 387 ? 35.52800 29.90200 33.64900 1.000 72.38000 387 CYS A C 1
ATOM 3137 O O . CYS A 1 387 ? 36.51100 29.42600 33.07100 1.000 66.31000 387 CYS A O 1
ATOM 3140 N N . TRP A 1 388 ? 34.33300 29.30000 33.66100 1.000 70.62000 388 TRP A N 1
ATOM 3141 C CA . TRP A 1 388 ? 34.11000 28.07300 32.89900 1.000 70.72000 388 TRP A CA 1
ATOM 3142 C C . TRP A 1 388 ? 34.60600 28.20800 31.46500 1.000 71.75000 388 TRP A C 1
ATOM 3143 O O . TRP A 1 388 ? 35.08600 27.23100 30.87500 1.000 72.22000 388 TRP A O 1
ATOM 3154 N N . ARG A 1 389 ? 34.53200 29.41900 30.90400 1.000 68.93000 389 ARG A N 1
ATOM 3155 C CA . ARG A 1 389 ? 34.83300 29.65400 29.50000 1.000 65.62000 389 ARG A CA 1
ATOM 3156 C C . ARG A 1 389 ? 36.32400 29.80100 29.21400 1.000 71.33000 389 ARG A C 1
ATOM 3157 O O . ARG A 1 389 ? 36.73100 29.60600 28.06200 1.000 65.11000 389 ARG A O 1
ATOM 3165 N N . CYS A 1 390 ? 37.15100 30.14600 30.22000 1.000 63.79000 390 CYS A N 1
ATOM 3166 C CA . CYS A 1 390 ? 38.59200 30.19200 29.99000 1.000 61.58000 390 CYS A CA 1
ATOM 3167 C C . CYS A 1 390 ? 39.43000 29.81700 31.20400 1.000 65.76000 390 CYS A C 1
ATOM 3168 O O . CYS A 1 390 ? 40.65800 29.88000 31.11000 1.000 66.52000 390 CYS A O 1
ATOM 3171 N N . ASP A 1 391 ? 38.82200 29.38800 32.31400 1.000 65.47000 391 ASP A N 1
ATOM 3172 C CA . ASP A 1 391 ? 39.44200 29.23900 33.63500 1.000 72.68000 391 ASP A CA 1
ATOM 3173 C C . ASP A 1 391 ? 40.46000 30.33000 33.97400 1.000 69.51000 391 ASP A C 1
ATOM 3174 O O . ASP A 1 391 ? 41.46300 30.06800 34.64800 1.000 68.77000 391 ASP A O 1
ATOM 3179 N N . SER A 1 392 ? 40.19900 31.56000 33.54200 1.000 61.42000 392 SER A N 1
ATOM 3180 C CA . SER A 1 392 ? 40.79400 32.69700 34.22400 1.000 65.20000 392 SER A CA 1
ATOM 3181 C C . SER A 1 392 ? 40.11800 32.85600 35.58500 1.000 58.30000 392 SER A C 1
ATOM 3182 O O . SER A 1 392 ? 38.92000 32.58300 35.71800 1.000 60.46000 392 SER A O 1
ATOM 3185 N N . PRO A 1 393 ? 40.85100 33.25300 36.61900 1.000 59.46000 393 PRO A N 1
ATOM 3186 C CA . PRO A 1 393 ? 40.18700 33.57000 37.89100 1.000 55.85000 393 PRO A CA 1
ATOM 3187 C C . PRO A 1 393 ? 39.18300 34.69800 37.68800 1.000 48.90000 393 PRO A C 1
ATOM 3188 O O . PRO A 1 393 ? 39.38700 35.58600 36.86000 1.000 52.32000 393 PRO A O 1
ATOM 3192 N N . LEU A 1 394 ? 38.07100 34.63600 38.42300 1.000 48.16000 394 LEU A N 1
ATOM 3193 C CA . LEU A 1 394 ? 37.09900 35.71700 38.37300 1.000 49.85000 394 LEU A CA 1
ATOM 3194 C C . LEU A 1 394 ? 37.49000 36.83600 39.34600 1.000 43.15000 394 LEU A C 1
ATOM 3195 O O . LEU A 1 394 ? 38.43500 36.72000 40.13100 1.000 44.79000 394 LEU A O 1
ATOM 3200 N N . LEU A 1 395 ? 36.74800 37.94000 39.27800 1.000 42.25000 395 LEU A N 1
ATOM 3201 C CA . LEU A 1 395 ? 36.93500 39.06700 40.17800 1.000 33.57000 395 LEU A CA 1
ATOM 3202 C C . LEU A 1 395 ? 35.58500 39.67600 40.50000 1.000 43.07000 395 LEU A C 1
ATOM 3203 O O . LEU A 1 395 ? 34.66600 39.64600 39.68200 1.000 45.19000 395 LEU A O 1
ATOM 3208 N N . TYR A 1 396 ? 35.48400 40.27200 41.67900 1.000 37.78000 396 TYR A N 1
ATOM 3209 C CA . TYR A 1 396 ? 34.39300 41.19100 41.94800 1.000 40.78000 396 TYR A CA 1
ATOM 3210 C C . TYR A 1 396 ? 34.76900 42.54500 41.35500 1.000 39.44000 396 TYR A C 1
ATOM 3211 O O . TYR A 1 396 ? 35.77300 43.14800 41.75700 1.000 37.00000 396 TYR A O 1
ATOM 3220 N N . TYR A 1 397 ? 33.98300 43.02400 40.40200 1.000 37.36000 397 TYR A N 1
ATOM 3221 C CA . TYR A 1 397 ? 34.39400 44.19900 39.64600 1.000 36.97000 397 TYR A CA 1
ATOM 3222 C C . TYR A 1 397 ? 33.19800 45.07100 39.30600 1.000 37.47000 397 TYR A C 1
ATOM 3223 O O . TYR A 1 397 ? 32.13500 44.56500 38.94200 1.000 40.03000 397 TYR A O 1
ATOM 3232 N N . ALA A 1 398 ? 33.38800 46.38600 39.40600 1.000 35.79000 398 ALA A N 1
ATOM 3233 C CA . ALA A 1 398 ? 32.36300 47.36600 39.06700 1.000 38.86000 398 ALA A CA 1
ATOM 3234 C C . ALA A 1 398 ? 32.68900 47.97700 37.70400 1.000 46.75000 398 ALA A C 1
ATOM 3235 O O . ALA A 1 398 ? 33.68500 48.69000 37.55700 1.000 41.02000 398 ALA A O 1
ATOM 3237 N N . ASN A 1 399 ? 31.86200 47.68700 36.70600 1.000 51.51000 399 ASN A N 1
ATOM 3238 C CA . ASN A 1 399 ? 31.94300 48.40600 35.44200 1.000 41.83000 399 ASN A CA 1
ATOM 3239 C C . ASN A 1 399 ? 31.15100 49.70100 35.54100 1.000 40.56000 399 ASN A C 1
ATOM 3240 O O . ASN A 1 399 ? 30.17100 49.79600 36.28400 1.000 42.41000 399 ASN A O 1
ATOM 3245 N N . GLU A 1 400 ? 31.58500 50.71300 34.80200 1.000 40.85000 400 GLU A N 1
ATOM 3246 C CA . GLU A 1 400 ? 30.76400 51.90600 34.67100 1.000 40.00000 400 GLU A CA 1
ATOM 3247 C C . GLU A 1 400 ? 29.66000 51.65200 33.64900 1.000 43.61000 400 GLU A C 1
ATOM 3248 O O . GLU A 1 400 ? 29.87600 50.98000 32.63600 1.000 45.19000 400 GLU A O 1
ATOM 3254 N N . SER A 1 401 ? 28.47400 52.18900 33.92300 1.000 35.63000 401 SER A N 1
ATOM 3255 C CA . SER A 1 401 ? 27.26700 51.77900 33.21800 1.000 36.68000 401 SER A CA 1
ATOM 3256 C C . SER A 1 401 ? 26.21800 52.86400 33.41100 1.000 35.17000 401 SER A C 1
ATOM 3257 O O . SER A 1 401 ? 26.33200 53.70200 34.31000 1.000 33.10000 401 SER A O 1
ATOM 3260 N N . TRP A 1 402 ? 25.18700 52.83800 32.56900 1.000 32.11000 402 TRP A N 1
ATOM 3261 C CA . TRP A 1 402 ? 24.04100 53.72600 32.73300 1.000 27.51000 402 TRP A CA 1
ATOM 3262 C C . TRP A 1 402 ? 22.88300 52.99500 33.40700 1.000 27.42000 402 TRP A C 1
ATOM 3263 O O . TRP A 1 402 ? 22.61100 51.82800 33.10000 1.000 33.11000 402 TRP A O 1
ATOM 3274 N N . PHE A 1 403 ? 22.16500 53.71200 34.28100 1.000 27.21000 403 PHE A N 1
ATOM 3275 C CA . PHE A 1 403 ? 21.09300 53.15300 35.08600 1.000 30.71000 403 PHE A CA 1
ATOM 3276 C C . PHE A 1 403 ? 19.83500 54.00100 34.95100 1.000 28.07000 403 PHE A C 1
ATOM 3277 O O . PHE A 1 403 ? 19.90300 55.21800 34.75900 1.000 27.33000 403 PHE A O 1
ATOM 3285 N N . ILE A 1 404 ? 18.67700 53.35000 35.03100 1.000 27.63000 404 ILE A N 1
ATOM 3286 C CA . ILE A 1 404 ? 17.42500 54.06500 35.25000 1.000 28.22000 404 ILE A CA 1
ATOM 3287 C C . ILE A 1 404 ? 17.04800 53.88700 36.71000 1.000 29.98000 404 ILE A C 1
ATOM 3288 O O . ILE A 1 404 ? 17.06400 52.76200 37.22400 1.000 24.39000 404 ILE A O 1
ATOM 3293 N N . GLN A 1 405 ? 16.75700 54.99800 37.39700 1.000 31.26000 405 GLN A N 1
ATOM 3294 C CA . GLN A 1 405 ? 16.51200 54.96200 38.84400 1.000 30.31000 405 GLN A CA 1
ATOM 3295 C C . GLN A 1 405 ? 15.07800 54.49400 39.12400 1.000 26.60000 405 GLN A C 1
ATOM 3296 O O . GLN A 1 405 ? 14.23300 55.22200 39.64600 1.000 28.22000 405 GLN A O 1
ATOM 3302 N N . THR A 1 406 ? 14.80300 53.23100 38.76800 1.000 25.97000 406 THR A N 1
ATOM 3303 C CA . THR A 1 406 ? 13.46000 52.69900 39.00300 1.000 28.14000 406 THR A CA 1
ATOM 3304 C C . THR A 1 406 ? 13.10100 52.70500 40.49000 1.000 32.37000 406 THR A C 1
ATOM 3305 O O . THR A 1 406 ? 11.91900 52.82600 40.84000 1.000 30.64000 406 THR A O 1
ATOM 3309 N N . THR A 1 407 ? 14.09600 52.57200 41.37500 1.000 26.92000 407 THR A N 1
ATOM 3310 C CA . THR A 1 407 ? 13.80600 52.58900 42.81400 1.000 34.67000 407 THR A CA 1
ATOM 3311 C C . THR A 1 407 ? 13.16800 53.90100 43.24700 1.000 32.22000 407 THR A C 1
ATOM 3312 O O . THR A 1 407 ? 12.41500 53.92600 44.22400 1.000 33.13000 407 THR A O 1
ATOM 3316 N N . ALA A 1 408 ? 13.41800 54.99100 42.51800 1.000 33.44000 408 ALA A N 1
ATOM 3317 C CA . ALA A 1 408 ? 12.75500 56.24600 42.84400 1.000 33.04000 408 ALA A CA 1
ATOM 3318 C C . ALA A 1 408 ? 11.23900 56.14400 42.73000 1.000 39.28000 408 ALA A C 1
ATOM 3319 O O . ALA A 1 408 ? 10.53300 56.97600 43.30800 1.000 32.38000 408 ALA A O 1
ATOM 3321 N N . LEU A 1 409 ? 10.71900 55.15200 41.99600 1.000 32.78000 409 LEU A N 1
ATOM 3322 C CA . LEU A 1 409 ? 9.28100 54.98500 41.81200 1.000 33.48000 409 LEU A CA 1
ATOM 3323 C C . LEU A 1 409 ? 8.78200 53.67100 42.40100 1.000 36.17000 409 LEU A C 1
ATOM 3324 O O . LEU A 1 409 ? 7.72800 53.17500 41.99300 1.000 32.38000 409 LEU A O 1
ATOM 3329 N N . LYS A 1 410 ? 9.53200 53.09000 43.33400 1.000 33.80000 410 LYS A N 1
ATOM 3330 C CA . LYS A 1 410 ? 9.17000 51.78900 43.87400 1.000 30.53000 410 LYS A CA 1
ATOM 3331 C C . LYS A 1 410 ? 7.72800 51.76300 44.35400 1.000 32.72000 410 LYS A C 1
ATOM 3332 O O . LYS A 1 410 ? 7.01500 50.78000 44.13900 1.000 32.00000 410 LYS A O 1
ATOM 3338 N N . GLU A 1 411 ? 7.27100 52.84100 44.98800 1.000 34.53000 411 GLU A N 1
ATOM 3339 C CA . GLU A 1 411 ? 5.91900 52.84900 45.52500 1.000 34.17000 411 GLU A CA 1
ATOM 3340 C C . GLU A 1 411 ? 4.88300 52.78600 44.41000 1.000 35.03000 411 GLU A C 1
ATOM 3341 O O . GLU A 1 411 ? 3.84900 52.12100 44.55200 1.000 29.02000 411 GLU A O 1
ATOM 3347 N N . GLN A 1 412 ? 5.13900 53.46400 43.29000 1.000 28.50000 412 GLN A N 1
ATOM 3348 C CA . GLN A 1 412 ? 4.23000 53.34400 42.15600 1.000 31.38000 412 GLN A CA 1
ATOM 3349 C C . GLN A 1 412 ? 4.25400 51.92700 41.56500 1.000 27.16000 412 GLN A C 1
ATOM 3350 O O . GLN A 1 412 ? 3.20000 51.40000 41.18500 1.000 26.92000 412 GLN A O 1
ATOM 3356 N N . PHE A 1 413 ? 5.43400 51.28700 41.48800 1.000 24.82000 413 PHE A N 1
ATOM 3357 C CA . PHE A 1 413 ? 5.48700 49.90000 41.00600 1.000 23.78000 413 PHE A CA 1
ATOM 3358 C C . PHE A 1 413 ? 4.56000 49.01600 41.82200 1.000 34.15000 413 PHE A C 1
ATOM 3359 O O . PHE A 1 413 ? 3.80600 48.19500 41.27600 1.000 27.44000 413 PHE A O 1
ATOM 3367 N N . LEU A 1 414 ? 4.64700 49.14000 43.14800 1.000 29.56000 414 LEU A N 1
ATOM 3368 C CA . LEU A 1 414 ? 3.87700 48.26800 44.02200 1.000 31.36000 414 LEU A CA 1
ATOM 3369 C C . LEU A 1 414 ? 2.38800 48.52900 43.87300 1.000 28.12000 414 LEU A C 1
ATOM 3370 O O . LEU A 1 414 ? 1.58700 47.59500 43.84100 1.000 33.05000 414 LEU A O 1
ATOM 3375 N N . LYS A 1 415 ? 2.00900 49.79600 43.76500 1.000 29.34000 415 LYS A N 1
ATOM 3376 C CA . LYS A 1 415 ? 0.60800 50.14500 43.59400 1.000 27.78000 415 LYS A CA 1
ATOM 3377 C C . LYS A 1 415 ? 0.06200 49.59100 42.28600 1.000 36.99000 415 LYS A C 1
ATOM 3378 O O . LYS A 1 415 ? -1.06600 49.08100 42.23300 1.000 29.41000 415 LYS A O 1
ATOM 3384 N N . ASN A 1 416 ? 0.84800 49.68800 41.21500 1.000 28.52000 416 ASN A N 1
ATOM 3385 C CA . ASN A 1 416 ? 0.38900 49.18500 39.92800 1.000 30.00000 416 ASN A CA 1
ATOM 3386 C C . ASN A 1 416 ? 0.23800 47.67100 39.95300 1.000 25.86000 416 ASN A C 1
ATOM 3387 O O . ASN A 1 416 ? -0.76000 47.13600 39.44900 1.000 28.73000 416 ASN A O 1
ATOM 3392 N N . ASN A 1 417 ? 1.21100 46.97100 40.54100 1.000 29.46000 417 ASN A N 1
ATOM 3393 C CA . ASN A 1 417 ? 1.10400 45.52700 40.70400 1.000 28.62000 417 ASN A CA 1
ATOM 3394 C C . ASN A 1 417 ? -0.15500 45.14400 41.47700 1.000 29.61000 417 ASN A C 1
ATOM 3395 O O . ASN A 1 417 ? -0.82900 44.16900 41.13200 1.000 28.03000 417 ASN A O 1
ATOM 3400 N N . GLU A 1 418 ? -0.48500 45.89400 42.53200 1.000 35.93000 418 GLU A N 1
ATOM 3401 C CA . GLU A 1 418 ? -1.68900 45.58800 43.31000 1.000 31.01000 418 GLU A CA 1
ATOM 3402 C C . GLU A 1 418 ? -2.94600 45.58700 42.44200 1.000 28.82000 418 GLU A C 1
ATOM 3403 O O . GLU A 1 418 ? -3.91200 44.88500 42.75700 1.000 36.30000 418 GLU A O 1
ATOM 3409 N N . SER A 1 419 ? -2.95600 46.36700 41.35800 1.000 26.68000 419 SER A N 1
ATOM 3410 C CA . SER A 1 419 ? -4.10600 46.41500 40.46500 1.000 30.17000 419 SER A CA 1
ATOM 3411 C C . SER A 1 419 ? -4.18400 45.22800 39.50900 1.000 30.97000 419 SER A C 1
ATOM 3412 O O . SER A 1 419 ? -5.20900 45.07300 38.83500 1.000 28.42000 419 SER A O 1
ATOM 3415 N N . VAL A 1 420 ? -3.16500 44.38500 39.44800 1.000 26.55000 420 VAL A N 1
ATOM 3416 C CA . VAL A 1 420 ? -3.11400 43.29800 38.45900 1.000 25.95000 420 VAL A CA 1
ATOM 3417 C C . VAL A 1 420 ? -3.71900 42.02600 39.03600 1.000 30.66000 420 VAL A C 1
ATOM 3418 O O . VAL A 1 420 ? -3.45300 41.66200 40.18500 1.000 29.16000 420 VAL A O 1
ATOM 3422 N N . LYS A 1 421 ? -4.52500 41.32900 38.23400 1.000 24.71000 421 LYS A N 1
ATOM 3423 C CA . LYS A 1 421 ? -4.96400 39.97800 38.55600 1.000 25.68000 421 LYS A CA 1
ATOM 3424 C C . LYS A 1 421 ? -3.98300 38.98100 37.94500 1.000 29.11000 421 LYS A C 1
ATOM 3425 O O . LYS A 1 421 ? -3.85400 38.91100 36.71800 1.000 24.11000 421 LYS A O 1
ATOM 3431 N N . TRP A 1 422 ? -3.28500 38.22800 38.78900 1.000 22.67000 422 TRP A N 1
ATOM 3432 C CA . TRP A 1 422 ? -2.31300 37.24200 38.34000 1.000 28.70000 422 TRP A CA 1
ATOM 3433 C C . TRP A 1 422 ? -2.90900 35.83700 38.36600 1.000 26.96000 422 TRP A C 1
ATOM 3434 O O . TRP A 1 422 ? -3.71800 35.49900 39.23500 1.000 27.16000 422 TRP A O 1
ATOM 3445 N N . TYR A 1 423 ? -2.49500 35.01200 37.41000 1.000 27.08000 423 TYR A N 1
ATOM 3446 C CA . TYR A 1 423 ? -2.88800 33.60100 37.36600 1.000 22.50000 423 TYR A CA 1
ATOM 3447 C C . TYR A 1 423 ? -1.62000 32.76700 37.29100 1.000 24.43000 423 TYR A C 1
ATOM 3448 O O . TYR A 1 423 ? -0.93300 32.79400 36.24800 1.000 23.16000 423 TYR A O 1
ATOM 3457 N N . PRO A 1 424 ? -1.28100 31.99200 38.32200 1.000 27.08000 424 PRO A N 1
ATOM 3458 C CA . PRO A 1 424 ? -2.10000 31.82400 39.53000 1.000 21.92000 424 PRO A CA 1
ATOM 3459 C C . PRO A 1 424 ? -1.89700 32.98000 40.52400 1.000 26.88000 424 PRO A C 1
ATOM 3460 O O . PRO A 1 424 ? -0.92400 33.74400 40.41500 1.000 26.78000 424 PRO A O 1
ATOM 3464 N N . ASP A 1 425 ? -2.80400 33.08200 41.50300 1.000 25.46000 425 ASP A N 1
ATOM 3465 C CA . ASP A 1 425 ? -2.87200 34.26800 42.35000 1.000 29.11000 425 ASP A CA 1
ATOM 3466 C C . ASP A 1 425 ? -1.57300 34.51600 43.10700 1.000 29.63000 425 ASP A C 1
ATOM 3467 O O . ASP A 1 425 ? -1.17100 35.67200 43.29900 1.000 26.14000 425 ASP A O 1
ATOM 3472 N N . HIS A 1 426 ? -0.88200 33.45600 43.52200 1.000 24.41000 426 HIS A N 1
ATOM 3473 C CA . HIS A 1 426 ? 0.24800 33.65800 44.42900 1.000 27.21000 426 HIS A CA 1
ATOM 3474 C C . HIS A 1 426 ? 1.43700 34.35000 43.77100 1.000 30.58000 426 HIS A C 1
ATOM 3475 O O . HIS A 1 426 ? 2.31700 34.84500 44.49000 1.000 26.09000 426 HIS A O 1
ATOM 3482 N N . ILE A 1 427 ? 1.49700 34.41100 42.43300 1.000 24.65000 427 ILE A N 1
ATOM 3483 C CA . ILE A 1 427 ? 2.59400 35.16100 41.81300 1.000 25.55000 427 ILE A CA 1
ATOM 3484 C C . ILE A 1 427 ? 2.56500 36.63700 42.22600 1.000 25.41000 427 ILE A C 1
ATOM 3485 O O . ILE A 1 427 ? 3.61500 37.29800 42.30000 1.000 25.31000 427 ILE A O 1
ATOM 3490 N N . LYS A 1 428 ? 1.37100 37.19100 42.43500 1.000 27.09000 428 LYS A N 1
ATOM 3491 C CA . LYS A 1 428 ? 1.24400 38.63500 42.64800 1.000 20.73000 428 LYS A CA 1
ATOM 3492 C C . LYS A 1 428 ? 2.09500 39.10400 43.82300 1.000 29.72000 428 LYS A C 1
ATOM 3493 O O . LYS A 1 428 ? 2.90300 40.02700 43.68700 1.000 27.18000 428 LYS A O 1
ATOM 3499 N N . HIS A 1 429 ? 1.92800 38.48600 44.99200 1.000 31.36000 429 HIS A N 1
ATOM 3500 C CA . HIS A 1 429 ? 2.74600 38.84200 46.14600 1.000 34.82000 429 HIS A CA 1
ATOM 3501 C C . HIS A 1 429 ? 3.88000 37.86000 46.38800 1.000 36.68000 429 HIS A C 1
ATOM 3502 O O . HIS A 1 429 ? 4.66700 38.06900 47.31600 1.000 37.93000 429 HIS A O 1
ATOM 3509 N N . GLY A 1 430 ? 4.01200 36.82900 45.55000 1.000 30.09000 430 GLY A N 1
ATOM 3510 C CA . GLY A 1 430 ? 5.14200 35.91800 45.61100 1.000 34.55000 430 GLY A CA 1
ATOM 3511 C C . GLY A 1 430 ? 6.22800 36.27300 44.61200 1.000 34.92000 430 GLY A C 1
ATOM 3512 O O . GLY A 1 430 ? 6.85300 37.33100 44.74200 1.000 32.32000 430 GLY A O 1
ATOM 3513 N N . ARG A 1 431 ? 6.43400 35.42200 43.59500 1.000 28.71000 431 ARG A N 1
ATOM 3514 C CA . ARG A 1 431 ? 7.56500 35.58300 42.67600 1.000 33.90000 431 ARG A CA 1
ATOM 3515 C C . ARG A 1 431 ? 7.68300 37.00800 42.15500 1.000 29.54000 431 ARG A C 1
ATOM 3516 O O . ARG A 1 431 ? 8.77100 37.59100 42.16000 1.000 32.68000 431 ARG A O 1
ATOM 3524 N N . PHE A 1 432 ? 6.57100 37.59600 41.71300 1.000 28.20000 432 PHE A N 1
ATOM 3525 C CA . PHE A 1 432 ? 6.67200 38.92700 41.12800 1.000 27.20000 432 PHE A CA 1
ATOM 3526 C C . PHE A 1 432 ? 6.75600 40.00900 42.20300 1.000 31.05000 432 PHE A C 1
ATOM 3527 O O . PHE A 1 432 ? 7.68600 40.82000 42.18800 1.000 28.84000 432 PHE A O 1
ATOM 3535 N N . GLY A 1 433 ? 5.80100 40.03100 43.14300 1.000 29.71000 433 GLY A N 1
ATOM 3536 C CA . GLY A 1 433 ? 5.78600 41.08400 44.15600 1.000 26.52000 433 GLY A CA 1
ATOM 3537 C C . GLY A 1 433 ? 7.08500 41.16700 44.93800 1.000 26.85000 433 GLY A C 1
ATOM 3538 O O . GLY A 1 433 ? 7.54500 42.25800 45.28000 1.000 30.24000 433 GLY A O 1
ATOM 3539 N N . LYS A 1 434 ? 7.68400 40.01300 45.24700 1.000 29.09000 434 LYS A N 1
ATOM 3540 C CA . LYS A 1 434 ? 8.93200 40.00000 46.00500 1.000 33.17000 434 LYS A CA 1
ATOM 3541 C C . LYS A 1 434 ? 10.09700 40.47600 45.16100 1.000 35.75000 434 LYS A C 1
ATOM 3542 O O . LYS A 1 434 ? 11.03200 41.08000 45.68800 1.000 32.82000 434 LYS A O 1
ATOM 3548 N N . PHE A 1 435 ? 10.07400 40.19900 43.85700 1.000 30.53000 435 PHE A N 1
ATOM 3549 C CA . PHE A 1 435 ? 11.06000 40.81500 42.97700 1.000 31.35000 435 PHE A CA 1
ATOM 3550 C C . PHE A 1 435 ? 10.96000 42.34200 43.01500 1.000 33.00000 435 PHE A C 1
ATOM 3551 O O . PHE A 1 435 ? 11.98400 43.03400 43.08200 1.000 33.79000 435 PHE A O 1
ATOM 3559 N N . LEU A 1 436 ? 9.74000 42.89200 43.00600 1.000 27.50000 436 LEU A N 1
ATOM 3560 C CA . LEU A 1 436 ? 9.59300 44.34600 43.12000 1.000 27.69000 436 LEU A CA 1
ATOM 3561 C C . LEU A 1 436 ? 10.09200 44.85800 44.46700 1.000 38.92000 436 LEU A C 1
ATOM 3562 O O . LEU A 1 436 ? 10.74100 45.91000 44.54300 1.000 33.14000 436 LEU A O 1
ATOM 3567 N N . GLU A 1 437 ? 9.74600 44.15200 45.55000 1.000 36.72000 437 GLU A N 1
ATOM 3568 C CA . GLU A 1 437 ? 10.14200 44.57900 46.88800 1.000 40.37000 437 GLU A CA 1
ATOM 3569 C C . GLU A 1 437 ? 11.65900 44.68200 47.01800 1.000 42.56000 437 GLU A C 1
ATOM 3570 O O . GLU A 1 437 ? 12.16600 45.55800 47.72600 1.000 45.38000 437 GLU A O 1
ATOM 3576 N N . ASN A 1 438 ? 12.39900 43.81500 46.33500 1.000 36.51000 438 ASN A N 1
ATOM 3577 C CA . ASN A 1 438 ? 13.85300 43.82800 46.37100 1.000 37.98000 438 ASN A CA 1
ATOM 3578 C C . ASN A 1 438 ? 14.45600 44.52600 45.15600 1.000 34.03000 438 ASN A C 1
ATOM 3579 O O . ASN A 1 438 ? 15.58900 44.22900 44.77400 1.000 34.52000 438 ASN A O 1
ATOM 3584 N N . MET A 1 439 ? 13.71400 45.44600 44.55300 1.000 37.39000 439 MET A N 1
ATOM 3585 C CA . MET A 1 439 ? 14.14400 46.12900 43.32900 1.000 37.10000 439 MET A CA 1
ATOM 3586 C C . MET A 1 439 ? 15.48800 46.83300 43.48800 1.000 34.58000 439 MET A C 1
ATOM 3587 O O . MET A 1 439 ? 15.74900 47.48500 44.50000 1.000 33.58000 439 MET A O 1
ATOM 3592 N N . VAL A 1 440 ? 16.33900 46.71300 42.46700 1.000 33.91000 440 VAL A N 1
ATOM 3593 C CA . VAL A 1 440 ? 17.50200 47.58000 42.30700 1.000 27.26000 440 VAL A CA 1
ATOM 3594 C C . VAL A 1 440 ? 17.32000 48.35200 41.00500 1.000 33.26000 440 VAL A C 1
ATOM 3595 O O . VAL A 1 440 ? 16.46200 48.02800 40.18700 1.000 32.53000 440 VAL A O 1
ATOM 3599 N N . ASP A 1 441 ? 18.12500 49.39400 40.82200 1.000 25.50000 441 ASP A N 1
ATOM 3600 C CA . ASP A 1 441 ? 17.96700 50.21800 39.62900 1.000 30.24000 441 ASP A CA 1
ATOM 3601 C C . ASP A 1 441 ? 18.31200 49.42700 38.35800 1.000 28.18000 441 ASP A C 1
ATOM 3602 O O . ASP A 1 441 ? 19.10200 48.47400 38.36700 1.000 29.63000 441 ASP A O 1
ATOM 3607 N N . TRP A 1 442 ? 17.70900 49.85200 37.25200 1.000 32.59000 442 TRP A N 1
ATOM 3608 C CA . TRP A 1 442 ? 17.77200 49.12900 35.99000 1.000 26.15000 442 TRP A CA 1
ATOM 3609 C C . TRP A 1 442 ? 19.06700 49.48300 35.28400 1.000 21.03000 442 TRP A C 1
ATOM 3610 O O . TRP A 1 442 ? 19.22700 50.60200 34.80300 1.000 28.93000 442 TRP A O 1
ATOM 3621 N N . ASN A 1 443 ? 19.99100 48.53600 35.21700 1.000 25.05000 443 ASN A N 1
ATOM 3622 C CA . ASN A 1 443 ? 21.23300 48.71200 34.47300 1.000 27.78000 443 ASN A CA 1
ATOM 3623 C C . ASN A 1 443 ? 20.90200 48.61700 32.98900 1.000 30.23000 443 ASN A C 1
ATOM 3624 O O . ASN A 1 443 ? 20.72200 47.52000 32.46100 1.000 26.72000 443 ASN A O 1
ATOM 3629 N N . ILE A 1 444 ? 20.86400 49.76300 32.30100 1.000 28.40000 444 ILE A N 1
ATOM 3630 C CA . ILE A 1 444 ? 20.23900 49.85300 30.98200 1.000 30.98000 444 ILE A CA 1
ATOM 3631 C C . ILE A 1 444 ? 21.22100 49.78400 29.80700 1.000 30.32000 444 ILE A C 1
ATOM 3632 O O . ILE A 1 444 ? 20.80400 49.44000 28.69100 1.000 30.91000 444 ILE A O 1
ATOM 3637 N N . SER A 1 445 ? 22.50100 50.07400 30.01300 1.000 28.48000 445 SER A N 1
ATOM 3638 C CA . SER A 1 445 ? 23.40600 50.16900 28.87500 1.000 28.54000 445 SER A CA 1
ATOM 3639 C C . SER A 1 445 ? 24.07900 48.82700 28.58000 1.000 29.13000 445 SER A C 1
ATOM 3640 O O . SER A 1 445 ? 24.23000 47.96800 29.45900 1.000 28.25000 445 SER A O 1
ATOM 3643 N N . ARG A 1 446 ? 24.46100 48.64000 27.31600 1.000 25.81000 446 ARG A N 1
ATOM 3644 C CA . ARG A 1 446 ? 25.18300 47.44400 26.89000 1.000 29.48000 446 ARG A CA 1
ATOM 3645 C C . ARG A 1 446 ? 26.29500 47.86200 25.94500 1.000 33.10000 446 ARG A C 1
ATOM 3646 O O . ARG A 1 446 ? 26.07200 48.68200 25.05600 1.000 28.30000 446 ARG A O 1
ATOM 3654 N N . LYS A 1 447 ? 27.48400 47.28700 26.14000 1.000 28.31000 447 LYS A N 1
ATOM 3655 C CA . LYS A 1 447 ? 28.67600 47.64500 25.37000 1.000 35.35000 447 LYS A CA 1
ATOM 3656 C C . LYS A 1 447 ? 28.80000 46.73800 24.14800 1.000 36.23000 447 LYS A C 1
ATOM 3657 O O . LYS A 1 447 ? 29.67800 45.88700 24.05100 1.000 35.44000 447 LYS A O 1
ATOM 3663 N N . ARG A 1 448 ? 27.89500 46.93300 23.19700 1.000 33.53000 448 ARG A N 1
ATOM 3664 C CA . ARG A 1 448 ? 27.93100 46.15800 21.97000 1.000 30.74000 448 ARG A CA 1
ATOM 3665 C C . ARG A 1 448 ? 27.45500 47.04800 20.83100 1.000 31.84000 448 ARG A C 1
ATOM 3666 O O . ARG A 1 448 ? 27.08500 48.21100 21.03900 1.000 29.10000 448 ARG A O 1
ATOM 3674 N N . TYR A 1 449 ? 27.48400 46.50000 19.61300 1.000 31.22000 449 TYR A N 1
ATOM 3675 C CA . TYR A 1 449 ? 27.24200 47.28400 18.40800 1.000 29.13000 449 TYR A CA 1
ATOM 3676 C C . TYR A 1 449 ? 25.79000 47.24800 17.93200 1.000 34.06000 449 TYR A C 1
ATOM 3677 O O . TYR A 1 449 ? 25.27500 48.26400 17.43600 1.000 27.43000 449 TYR A O 1
ATOM 3686 N N . TRP A 1 450 ? 25.13200 46.09800 18.05400 1.000 26.20000 450 TRP A N 1
ATOM 3687 C CA . TRP A 1 450 ? 23.77400 45.90500 17.56000 1.000 28.43000 450 TRP A CA 1
ATOM 3688 C C . TRP A 1 450 ? 22.79400 46.15600 18.70000 1.000 27.69000 450 TRP A C 1
ATOM 3689 O O . TRP A 1 450 ? 22.86300 45.49600 19.74000 1.000 26.59000 450 TRP A O 1
ATOM 3700 N N . GLY A 1 451 ? 21.89500 47.10200 18.50300 1.000 28.12000 451 GLY A N 1
ATOM 3701 C CA . GLY A 1 451 ? 20.88600 47.39500 19.50100 1.000 23.32000 451 GLY A CA 1
ATOM 3702 C C . GLY A 1 451 ? 20.40300 48.82000 19.35700 1.000 27.25000 451 GLY A C 1
ATOM 3703 O O . GLY A 1 451 ? 20.93700 49.61200 18.57300 1.000 23.47000 451 GLY A O 1
ATOM 3704 N N . THR A 1 452 ? 19.35400 49.12900 20.10700 1.000 26.31000 452 THR A N 1
ATOM 3705 C CA . THR A 1 452 ? 18.87800 50.51200 20.15900 1.000 24.98000 452 THR A CA 1
ATOM 3706 C C . THR A 1 452 ? 19.96100 51.38900 20.77600 1.000 20.81000 452 THR A C 1
ATOM 3707 O O . THR A 1 452 ? 20.33800 51.16600 21.93400 1.000 23.01000 452 THR A O 1
ATOM 3711 N N . PRO A 1 453 ? 20.47100 52.39200 20.06100 1.000 23.45000 453 PRO A N 1
ATOM 3712 C CA . PRO A 1 453 ? 21.48200 53.28400 20.65200 1.000 23.76000 453 PRO A CA 1
ATOM 3713 C C . PRO A 1 453 ? 20.91800 54.05800 21.83400 1.000 24.01000 453 PRO A C 1
ATOM 3714 O O . PRO A 1 453 ? 19.82100 54.62600 21.76900 1.000 22.66000 453 PRO A O 1
ATOM 3718 N N . LEU A 1 454 ? 21.68100 54.09400 22.92000 1.000 20.06000 454 LEU A N 1
ATOM 3719 C CA . LEU A 1 454 ? 21.31500 54.96700 24.03200 1.000 23.81000 454 LEU A CA 1
ATOM 3720 C C . LEU A 1 454 ? 21.43900 56.42300 23.59600 1.000 27.87000 454 LEU A C 1
ATOM 3721 O O . LEU A 1 454 ? 22.53300 56.88600 23.26200 1.000 27.89000 454 LEU A O 1
ATOM 3726 N N . ASN A 1 455 ? 20.32700 57.15700 23.63200 1.000 24.14000 455 ASN A N 1
ATOM 3727 C CA . ASN A 1 455 ? 20.25800 58.48500 23.04400 1.000 26.15000 455 ASN A CA 1
ATOM 3728 C C . ASN A 1 455 ? 20.67800 59.56000 24.05000 1.000 25.96000 455 ASN A C 1
ATOM 3729 O O . ASN A 1 455 ? 19.92400 60.47900 24.34000 1.000 23.78000 455 ASN A O 1
ATOM 3734 N N . VAL A 1 456 ? 21.88600 59.43300 24.59200 1.000 23.98000 456 VAL A N 1
ATOM 3735 C CA . VAL A 1 456 ? 22.44300 60.46000 25.47200 1.000 26.88000 456 VAL A CA 1
ATOM 3736 C C . VAL A 1 456 ? 23.74200 60.96400 24.85700 1.000 28.01000 456 VAL A C 1
ATOM 3737 O O . VAL A 1 456 ? 24.66000 60.17600 24.59600 1.000 31.23000 456 VAL A O 1
ATOM 3741 N N . TRP A 1 457 ? 23.79600 62.27200 24.60400 1.000 27.21000 457 TRP A N 1
ATOM 3742 C CA . TRP A 1 457 ? 24.98000 62.98300 24.13900 1.000 28.10000 457 TRP A CA 1
ATOM 3743 C C . TRP A 1 457 ? 25.57600 63.75800 25.30800 1.000 34.65000 457 TRP A C 1
ATOM 3744 O O . TRP A 1 457 ? 24.83800 64.37800 26.08100 1.000 34.51000 457 TRP A O 1
ATOM 3755 N N . GLU A 1 458 ? 26.90700 63.70800 25.45200 1.000 30.25000 458 GLU A N 1
ATOM 3756 C CA . GLU A 1 458 ? 27.61300 64.40900 26.53200 1.000 33.05000 458 GLU A CA 1
ATOM 3757 C C . GLU A 1 458 ? 28.60600 65.41500 25.96100 1.000 37.47000 458 GLU A C 1
ATOM 3758 O O . GLU A 1 458 ? 29.44400 65.04900 25.12900 1.000 32.98000 458 GLU A O 1
ATOM 3764 N N . CYS A 1 459 ? 28.54300 66.65900 26.44500 1.000 40.27000 459 CYS A N 1
ATOM 3765 C CA . CYS A 1 459 ? 29.44000 67.71800 25.97900 1.000 42.05000 459 CYS A CA 1
ATOM 3766 C C . CYS A 1 459 ? 30.87800 67.43000 26.40600 1.000 43.47000 459 CYS A C 1
ATOM 3767 O O . CYS A 1 459 ? 31.15100 67.24800 27.59400 1.000 39.95000 459 CYS A O 1
ATOM 3770 N N . GLU A 1 460 ? 31.80600 67.40900 25.44100 1.000 44.89000 460 GLU A N 1
ATOM 3771 C CA . GLU A 1 460 ? 33.20800 67.15900 25.77900 1.000 46.37000 460 GLU A CA 1
ATOM 3772 C C . GLU A 1 460 ? 33.79800 68.27200 26.63600 1.000 50.46000 460 GLU A C 1
ATOM 3773 O O . GLU A 1 460 ? 34.78500 68.03700 27.34000 1.000 61.32000 460 GLU A O 1
ATOM 3779 N N . GLY A 1 461 ? 33.21000 69.46700 26.60500 1.000 50.09000 461 GLY A N 1
ATOM 3780 C CA . GLY A 1 461 ? 33.64900 70.56500 27.44000 1.000 50.80000 461 GLY A CA 1
ATOM 3781 C C . GLY A 1 461 ? 33.23900 70.44100 28.89500 1.000 57.05000 461 GLY A C 1
ATOM 3782 O O . GLY A 1 461 ? 34.09900 70.35300 29.77900 1.000 62.09000 461 GLY A O 1
ATOM 3783 N N . CYS A 1 462 ? 31.93100 70.40900 29.16200 1.000 53.19000 462 CYS A N 1
ATOM 3784 C CA . CYS A 1 462 ? 31.42200 70.49700 30.52700 1.000 54.21000 462 CYS A CA 1
ATOM 3785 C C . CYS A 1 462 ? 30.61400 69.28200 30.97400 1.000 50.62000 462 CYS A C 1
ATOM 3786 O O . CYS A 1 462 ? 30.03800 69.31200 32.06700 1.000 53.36000 462 CYS A O 1
ATOM 3789 N N . GLN A 1 463 ? 30.54400 68.22500 30.16800 1.000 50.28000 463 GLN A N 1
ATOM 3790 C CA . GLN A 1 463 ? 29.86300 66.96900 30.48300 1.000 53.39000 463 GLN A CA 1
ATOM 3791 C C . GLN A 1 463 ? 28.34300 67.09900 30.54300 1.000 48.91000 463 GLN A C 1
ATOM 3792 O O . GLN A 1 463 ? 27.68000 66.11800 30.89600 1.000 49.33000 463 GLN A O 1
ATOM 3798 N N . HIS A 1 464 ? 27.76900 68.25900 30.20700 1.000 43.01000 464 HIS A N 1
ATOM 3799 C CA . HIS A 1 464 ? 26.31700 68.39800 30.11100 1.000 46.60000 464 HIS A CA 1
ATOM 3800 C C . HIS A 1 464 ? 25.72200 67.31800 29.20300 1.000 39.54000 464 HIS A C 1
ATOM 3801 O O . HIS A 1 464 ? 26.37000 66.85600 28.26000 1.000 38.95000 464 HIS A O 1
ATOM 3808 N N . GLN A 1 465 ? 24.48500 66.90100 29.51400 1.000 36.83000 465 GLN A N 1
ATOM 3809 C CA . GLN A 1 465 ? 23.78900 65.81700 28.81900 1.000 35.05000 465 GLN A CA 1
ATOM 3810 C C . GLN A 1 465 ? 22.58000 66.35500 28.05100 1.000 35.47000 465 GLN A C 1
ATOM 3811 O O . GLN A 1 465 ? 21.77900 67.12100 28.59900 1.000 38.89000 465 GLN A O 1
ATOM 3817 N N . VAL A 1 466 ? 22.44500 65.95200 26.78300 1.000 35.02000 466 VAL A N 1
ATOM 3818 C CA . VAL A 1 466 ? 21.22300 66.17900 26.01100 1.000 29.08000 466 VAL A CA 1
ATOM 3819 C C . VAL A 1 466 ? 20.74600 64.82000 25.49700 1.000 34.20000 466 VAL A C 1
ATOM 3820 O O . VAL A 1 466 ? 21.56000 64.00000 25.05700 1.000 28.59000 466 VAL A O 1
ATOM 3824 N N . ALA A 1 467 ? 19.42400 64.57600 25.56200 1.000 27.41000 467 ALA A N 1
ATOM 3825 C CA . ALA A 1 467 ? 18.81700 63.30700 25.14700 1.000 28.41000 467 ALA A CA 1
ATOM 3826 C C . ALA A 1 467 ? 17.73700 63.53700 24.10200 1.000 27.52000 467 ALA A C 1
ATOM 3827 O O . ALA A 1 467 ? 16.55800 63.73500 24.44400 1.000 28.61000 467 ALA A O 1
ATOM 3829 N N . PRO A 1 468 ? 18.06000 63.49200 22.81300 1.000 24.83000 468 PRO A N 1
ATOM 3830 C CA . PRO A 1 468 ? 17.05100 63.78500 21.78300 1.000 27.34000 468 PRO A CA 1
ATOM 3831 C C . PRO A 1 468 ? 15.88200 62.80200 21.84000 1.000 26.45000 468 PRO A C 1
ATOM 3832 O O . PRO A 1 468 ? 16.07500 61.58300 21.91100 1.000 26.16000 468 PRO A O 1
ATOM 3836 N N . LYS A 1 469 ? 14.65800 63.34000 21.82000 1.000 23.43000 469 LYS A N 1
ATOM 3837 C CA . LYS A 1 469 ? 13.46600 62.49300 21.88300 1.000 25.43000 469 LYS A CA 1
ATOM 3838 C C . LYS A 1 469 ? 13.05200 61.95800 20.52500 1.000 27.40000 469 LYS A C 1
ATOM 3839 O O . LYS A 1 469 ? 12.14800 61.11600 20.45600 1.000 21.83000 469 LYS A O 1
ATOM 3845 N N . SER A 1 470 ? 13.65500 62.45200 19.44500 1.000 25.93000 470 SER A N 1
ATOM 3846 C CA . SER A 1 470 ? 13.12700 62.21900 18.11000 1.000 26.64000 470 SER A CA 1
ATOM 3847 C C . SER A 1 470 ? 14.20500 62.52800 17.08500 1.000 25.95000 470 SER A C 1
ATOM 3848 O O . SER A 1 470 ? 15.26300 63.07500 17.40100 1.000 24.09000 470 SER A O 1
ATOM 3851 N N . ILE A 1 471 ? 13.91900 62.17100 15.84100 1.000 27.30000 471 ILE A N 1
ATOM 3852 C CA . ILE A 1 471 ? 14.83800 62.54300 14.77300 1.000 23.21000 471 ILE A CA 1
ATOM 3853 C C . ILE A 1 471 ? 14.87000 64.05700 14.61900 1.000 26.34000 471 ILE A C 1
ATOM 3854 O O . ILE A 1 471 ? 15.93900 64.65900 14.42600 1.000 27.85000 471 ILE A O 1
ATOM 3859 N N . LYS A 1 472 ? 13.71600 64.70600 14.77900 1.000 26.57000 472 LYS A N 1
ATOM 3860 C CA . LYS A 1 472 ? 13.67500 66.16400 14.64800 1.000 25.55000 472 LYS A CA 1
ATOM 3861 C C . LYS A 1 472 ? 14.57800 66.84700 15.67300 1.000 24.59000 472 LYS A C 1
ATOM 3862 O O . LYS A 1 472 ? 15.29000 67.80500 15.34500 1.000 29.32000 472 LYS A O 1
ATOM 3868 N N . GLU A 1 473 ? 14.55000 66.38000 16.92600 1.000 23.51000 473 GLU A N 1
ATOM 3869 C CA . GLU A 1 473 ? 15.41200 66.95700 17.95200 1.000 22.36000 473 GLU A CA 1
ATOM 3870 C C . GLU A 1 473 ? 16.88100 66.66600 17.67600 1.000 26.45000 473 GLU A C 1
ATOM 3871 O O . GLU A 1 473 ? 17.74800 67.49900 17.97100 1.000 26.45000 473 GLU A O 1
ATOM 3877 N N . LEU A 1 474 ? 17.18300 65.47300 17.16400 1.000 24.83000 474 LEU A N 1
ATOM 3878 C CA . LEU A 1 474 ? 18.56200 65.14600 16.80600 1.000 25.55000 474 LEU A CA 1
ATOM 3879 C C . LEU A 1 474 ? 19.06900 66.10700 15.73900 1.000 27.64000 474 LEU A C 1
ATOM 3880 O O . LEU A 1 474 ? 20.15600 66.68800 15.86300 1.000 30.53000 474 LEU A O 1
ATOM 3885 N N . GLN A 1 475 ? 18.26200 66.30700 14.70000 1.000 25.94000 475 GLN A N 1
ATOM 3886 C CA . GLN A 1 475 ? 18.61300 67.19600 13.60300 1.000 29.69000 475 GLN A CA 1
ATOM 3887 C C . GLN A 1 475 ? 18.72400 68.64700 14.06600 1.000 32.63000 475 GLN A C 1
ATOM 3888 O O . GLN A 1 475 ? 19.56200 69.40300 13.55900 1.000 30.38000 475 GLN A O 1
ATOM 3894 N N . LYS A 1 476 ? 17.86200 69.06200 14.99900 1.000 25.43000 476 LYS A N 1
ATOM 3895 C CA . LYS A 1 476 ? 17.84000 70.45400 15.43600 1.000 34.50000 476 LYS A CA 1
ATOM 3896 C C . LYS A 1 476 ? 19.08600 70.79600 16.23100 1.000 32.76000 476 LYS A C 1
ATOM 3897 O O . LYS A 1 476 ? 19.62100 71.90900 16.11900 1.000 35.31000 476 LYS A O 1
ATOM 3903 N N . HIS A 1 477 ? 19.53900 69.87300 17.06900 1.000 30.89000 477 HIS A N 1
ATOM 3904 C CA . HIS A 1 477 ? 20.66600 70.13300 17.94500 1.000 33.33000 477 HIS A CA 1
ATOM 3905 C C . HIS A 1 477 ? 22.00300 69.78600 17.31800 1.000 34.11000 477 HIS A C 1
ATOM 3906 O O . HIS A 1 477 ? 23.03700 70.13300 17.89600 1.000 35.32000 477 HIS A O 1
ATOM 3913 N N . ALA A 1 478 ? 22.01100 69.10500 16.17000 1.000 32.94000 478 ALA A N 1
ATOM 3914 C CA . ALA A 1 478 ? 23.26900 68.64900 15.59700 1.000 32.34000 478 ALA A CA 1
ATOM 3915 C C . ALA A 1 478 ? 24.08900 69.84300 15.12400 1.000 35.24000 478 ALA A C 1
ATOM 3916 O O . ALA A 1 478 ? 23.55900 70.78000 14.52700 1.000 34.57000 478 ALA A O 1
ATOM 3918 N N . SER A 1 479 ? 25.39200 69.80900 15.40700 1.000 36.39000 479 SER A N 1
ATOM 3919 C CA . SER A 1 479 ? 26.30400 70.85900 14.97300 1.000 37.66000 479 SER A CA 1
ATOM 3920 C C . SER A 1 479 ? 26.58500 70.81500 13.47600 1.000 40.52000 479 SER A C 1
ATOM 3921 O O . SER A 1 479 ? 27.30900 71.67700 12.97100 1.000 39.81000 479 SER A O 1
ATOM 3924 N N A HIS A 1 480 ? 25.98500 69.86700 12.76700 0.540 36.09000 480 HIS A N 1
ATOM 3925 N N B HIS A 1 480 ? 26.05800 69.83000 12.75400 0.460 36.12000 480 HIS A N 1
ATOM 3926 C CA A HIS A 1 480 ? 26.15300 69.68100 11.33400 0.540 34.69000 480 HIS A CA 1
ATOM 3927 C CA B HIS A 1 480 ? 26.15500 69.77400 11.30000 0.460 34.72000 480 HIS A CA 1
ATOM 3928 C C A HIS A 1 480 ? 24.81600 69.24000 10.75900 0.540 33.39000 480 HIS A C 1
ATOM 3929 C C B HIS A 1 480 ? 24.85600 69.19800 10.75700 0.460 33.41000 480 HIS A C 1
ATOM 3930 O O A HIS A 1 480 ? 23.88100 68.91900 11.49500 0.540 35.53000 480 HIS A O 1
ATOM 3931 O O B HIS A 1 480 ? 23.99900 68.73600 11.51000 0.460 35.53000 480 HIS A O 1
ATOM 3944 N N . TYR A 1 481 ? 24.71600 69.21400 9.43600 1.000 30.36000 481 TYR A N 1
ATOM 3945 C CA . TYR A 1 481 ? 23.49800 68.70600 8.81700 1.000 32.27000 481 TYR A CA 1
ATOM 3946 C C . TYR A 1 481 ? 23.30700 67.20800 9.11600 1.000 34.79000 481 TYR A C 1
ATOM 3947 O O . TYR A 1 481 ? 24.27100 66.44800 9.23700 1.000 33.64000 481 TYR A O 1
ATOM 3956 N N . VAL A 1 482 ? 22.04200 66.80200 9.27100 1.000 29.43000 482 VAL A N 1
ATOM 3957 C CA . VAL A 1 482 ? 21.64100 65.40700 9.47800 1.000 29.14000 482 VAL A CA 1
ATOM 3958 C C . VAL A 1 482 ? 20.43300 65.14700 8.60100 1.000 27.78000 482 VAL A C 1
ATOM 3959 O O . VAL A 1 482 ? 19.37600 65.75100 8.81300 1.000 28.98000 482 VAL A O 1
ATOM 3963 N N . ASP A 1 483 ? 20.56900 64.20900 7.66100 1.000 30.61000 483 ASP A N 1
ATOM 3964 C CA . ASP A 1 483 ? 19.53100 63.93500 6.67500 1.000 29.06000 483 ASP A CA 1
ATOM 3965 C C . ASP A 1 483 ? 18.29900 63.29300 7.31100 1.000 32.29000 483 ASP A C 1
ATOM 3966 O O . ASP A 1 483 ? 18.38200 62.62500 8.34600 1.000 34.71000 483 ASP A O 1
ATOM 3971 N N . ASP A 1 484 ? 17.13300 63.50800 6.68400 1.000 31.10000 484 ASP A N 1
ATOM 3972 C CA . ASP A 1 484 ? 15.91200 62.88800 7.20400 1.000 33.46000 484 ASP A CA 1
ATOM 3973 C C . ASP A 1 484 ? 16.04300 61.37500 7.30200 1.000 34.08000 484 ASP A C 1
ATOM 3974 O O . ASP A 1 484 ? 15.35500 60.74300 8.11200 1.000 29.71000 484 ASP A O 1
ATOM 3979 N N . SER A 1 485 ? 16.90300 60.78100 6.48100 1.000 32.03000 485 SER A N 1
ATOM 3980 C CA . SER A 1 485 ? 16.97600 59.33700 6.31900 1.000 42.02000 485 SER A CA 1
ATOM 3981 C C . SER A 1 485 ? 17.91000 58.67100 7.32200 1.000 34.95000 485 SER A C 1
ATOM 3982 O O . SER A 1 485 ? 18.17800 57.47300 7.18800 1.000 36.12000 485 SER A O 1
ATOM 3985 N N . ILE A 1 486 ? 18.43000 59.42800 8.29500 1.000 33.97000 486 ILE A N 1
ATOM 3986 C CA . ILE A 1 486 ? 19.41800 58.89900 9.23600 1.000 32.17000 486 ILE A CA 1
ATOM 3987 C C . ILE A 1 486 ? 18.86200 57.65300 9.91500 1.000 27.35000 486 ILE A C 1
ATOM 3988 O O . ILE A 1 486 ? 17.71300 57.62500 10.38100 1.000 27.58000 486 ILE A O 1
ATOM 3993 N N . GLU A 1 487 ? 19.66300 56.59400 9.92100 1.000 33.70000 487 GLU A N 1
ATOM 3994 C CA . GLU A 1 487 ? 19.28300 55.32900 10.53300 1.000 28.98000 487 GLU A CA 1
ATOM 3995 C C . GLU A 1 487 ? 19.64700 55.38100 12.01100 1.000 24.82000 487 GLU A C 1
ATOM 3996 O O . GLU A 1 487 ? 20.77600 55.72700 12.35300 1.000 26.45000 487 GLU A O 1
ATOM 4002 N N . LEU A 1 488 ? 18.68800 55.04600 12.88500 1.000 27.17000 488 LEU A N 1
ATOM 4003 C CA . LEU A 1 488 ? 18.89400 55.11500 14.33500 1.000 26.55000 488 LEU A CA 1
ATOM 4004 C C . LEU A 1 488 ? 19.59600 53.85200 14.86700 1.000 26.94000 488 LEU A C 1
ATOM 4005 O O . LEU A 1 488 ? 19.08700 53.11000 15.71800 1.000 23.27000 488 LEU A O 1
ATOM 4010 N N . HIS A 1 489 ? 20.78900 53.60000 14.31200 1.000 28.32000 489 HIS A N 1
ATOM 4011 C CA . HIS A 1 489 ? 21.68200 52.53000 14.74800 1.000 26.58000 489 HIS A CA 1
ATOM 4012 C C . HIS A 1 489 ? 23.10800 53.06800 14.74200 1.000 25.71000 489 HIS A C 1
ATOM 4013 O O . HIS A 1 489 ? 23.41300 54.04500 14.05700 1.000 29.47000 489 HIS A O 1
ATOM 4020 N N . LYS A 1 490 ? 23.97700 52.40900 15.50200 1.000 28.54000 490 LYS A N 1
ATOM 4021 C CA . LYS A 1 490 ? 25.40800 52.51700 15.27200 1.000 32.63000 490 LYS A CA 1
ATOM 4022 C C . LYS A 1 490 ? 25.74800 51.93600 13.89800 1.000 33.39000 490 LYS A C 1
ATOM 4023 O O . LYS A 1 490 ? 25.11600 50.97200 13.44000 1.000 29.16000 490 LYS A O 1
ATOM 4029 N N . PRO A 1 491 ? 26.73600 52.51200 13.20000 1.000 30.67000 491 PRO A N 1
ATOM 4030 C CA . PRO A 1 491 ? 27.56300 53.64900 13.61000 1.000 29.78000 491 PRO A CA 1
ATOM 4031 C C . PRO A 1 491 ? 26.98500 55.00800 13.21700 1.000 31.74000 491 PRO A C 1
ATOM 4032 O O . PRO A 1 491 ? 27.58700 56.02600 13.55400 1.000 32.06000 491 PRO A O 1
ATOM 4036 N N . TYR A 1 492 ? 25.85400 55.01000 12.50000 1.000 30.66000 492 TYR A N 1
ATOM 4037 C CA . TYR A 1 492 ? 25.34200 56.24400 11.90200 1.000 33.11000 492 TYR A CA 1
ATOM 4038 C C . TYR A 1 492 ? 25.14700 57.33400 12.94200 1.000 35.98000 492 TYR A C 1
ATOM 4039 O O . TYR A 1 492 ? 25.49300 58.49900 12.70400 1.000 29.16000 492 TYR A O 1
ATOM 4048 N N . VAL A 1 493 ? 24.58900 56.97900 14.10400 1.000 28.70000 493 VAL A N 1
ATOM 4049 C CA . VAL A 1 493 ? 24.36400 57.98100 15.14000 1.000 26.49000 493 VAL A CA 1
ATOM 4050 C C . VAL A 1 493 ? 25.63600 58.32800 15.90200 1.000 34.08000 493 VAL A C 1
ATOM 4051 O O . VAL A 1 493 ? 25.67000 59.35500 16.58900 1.000 32.24000 493 VAL A O 1
ATOM 4055 N N . ASP A 1 494 ? 26.68500 57.50200 15.82700 1.000 32.31000 494 ASP A N 1
ATOM 4056 C CA . ASP A 1 494 ? 27.93000 57.89700 16.47900 1.000 32.12000 494 ASP A CA 1
ATOM 4057 C C . ASP A 1 494 ? 28.63700 59.00400 15.71700 1.000 31.98000 494 ASP A C 1
ATOM 4058 O O . ASP A 1 494 ? 29.44600 59.73000 16.30700 1.000 34.45000 494 ASP A O 1
ATOM 4063 N N . ASP A 1 495 ? 28.32900 59.16400 14.43600 1.000 32.76000 495 ASP A N 1
ATOM 4064 C CA . ASP A 1 495 ? 28.87700 60.25100 13.63000 1.000 37.38000 495 ASP A CA 1
ATOM 4065 C C . ASP A 1 495 ? 28.09700 61.55800 13.77300 1.000 38.81000 495 ASP A C 1
ATOM 4066 O O . ASP A 1 495 ? 28.46000 62.55500 13.13900 1.000 36.81000 495 ASP A O 1
ATOM 4071 N N . VAL A 1 496 ? 27.05000 61.59500 14.58500 1.000 33.67000 496 VAL A N 1
ATOM 4072 C CA . VAL A 1 496 ? 26.29800 62.82100 14.81700 1.000 32.52000 496 VAL A CA 1
ATOM 4073 C C . VAL A 1 496 ? 26.78800 63.44500 16.11900 1.000 32.13000 496 VAL A C 1
ATOM 4074 O O . VAL A 1 496 ? 26.77100 62.79700 17.17600 1.000 31.93000 496 VAL A O 1
ATOM 4078 N N . GLN A 1 497 ? 27.24500 64.69200 16.04100 1.000 29.88000 497 GLN A N 1
ATOM 4079 C CA . GLN A 1 497 ? 27.58700 65.49400 17.21300 1.000 35.54000 497 GLN A CA 1
ATOM 4080 C C . GLN A 1 497 ? 26.61600 66.66600 17.37600 1.000 32.28000 497 GLN A C 1
ATOM 4081 O O . GLN A 1 497 ? 26.07400 67.19400 16.40000 1.000 30.94000 497 GLN A O 1
ATOM 4087 N N . LEU A 1 498 ? 26.38900 67.06500 18.62200 1.000 31.92000 498 LEU A N 1
ATOM 4088 C CA . LEU A 1 498 ? 25.47700 68.15700 18.92100 1.000 36.39000 498 LEU A CA 1
ATOM 4089 C C . LEU A 1 498 ? 26.23600 69.34900 19.49100 1.000 38.96000 498 LEU A C 1
ATOM 4090 O O . LEU A 1 498 ? 27.35300 69.22400 19.99800 1.000 31.06000 498 LEU A O 1
ATOM 4095 N N . THR A 1 499 ? 25.57800 70.50200 19.41600 1.000 37.65000 499 THR A N 1
ATOM 4096 C CA . THR A 1 499 ? 26.06400 71.74300 20.00400 1.000 36.63000 499 THR A CA 1
ATOM 4097 C C . THR A 1 499 ? 25.55500 71.83200 21.43400 1.000 31.94000 499 THR A C 1
ATOM 4098 O O . THR A 1 499 ? 24.34300 71.82800 21.66400 1.000 34.68000 499 THR A O 1
ATOM 4102 N N . CYS A 1 500 ? 26.47400 71.90200 22.38500 1.000 35.29000 500 CYS A N 1
ATOM 4103 C CA . CYS A 1 500 ? 26.10900 71.93200 23.79900 1.000 44.61000 500 CYS A CA 1
ATOM 4104 C C . CYS A 1 500 ? 25.33900 73.20000 24.12700 1.000 41.55000 500 CYS A C 1
ATOM 4105 O O . CYS A 1 500 ? 25.86000 74.29500 23.91300 1.000 40.45000 500 CYS A O 1
ATOM 4108 N N . PRO A 1 501 ? 24.10800 73.10800 24.63400 1.000 46.08000 501 PRO A N 1
ATOM 4109 C CA . PRO A 1 501 ? 23.34000 74.33400 24.92300 1.000 41.15000 501 PRO A CA 1
ATOM 4110 C C . PRO A 1 501 ? 23.92800 75.17900 26.04000 1.000 42.26000 501 PRO A C 1
ATOM 4111 O O . PRO A 1 501 ? 23.56400 76.35200 26.16300 1.000 49.60000 501 PRO A O 1
ATOM 4115 N N . VAL A 1 502 ? 24.80200 74.61400 26.86800 1.000 46.45000 502 VAL A N 1
ATOM 4116 C CA . VAL A 1 502 ? 25.41600 75.36700 27.95200 1.000 43.96000 502 VAL A CA 1
ATOM 4117 C C . VAL A 1 502 ? 26.57100 76.21400 27.42900 1.000 51.21000 502 VAL A C 1
ATOM 4118 O O . VAL A 1 502 ? 26.56400 77.44600 27.54100 1.000 50.52000 502 VAL A O 1
ATOM 4122 N N . CYS A 1 503 ? 27.57500 75.56700 26.83800 1.000 42.97000 503 CYS A N 1
ATOM 4123 C CA . CYS A 1 503 ? 28.79900 76.24300 26.44800 1.000 47.81000 503 CYS A CA 1
ATOM 4124 C C . CYS A 1 503 ? 29.05000 76.24400 24.94900 1.000 48.54000 503 CYS A C 1
ATOM 4125 O O . CYS A 1 503 ? 30.08700 76.75400 24.51800 1.000 47.58000 503 CYS A O 1
ATOM 4128 N N . SER A 1 504 ? 28.14000 75.69200 24.15000 1.000 46.02000 504 SER A N 1
ATOM 4129 C CA . SER A 1 504 ? 28.25900 75.57500 22.69400 1.000 39.62000 504 SER A CA 1
ATOM 4130 C C . SER A 1 504 ? 29.43900 74.70300 22.25600 1.000 39.23000 504 SER A C 1
ATOM 4131 O O . SER A 1 504 ? 29.81000 74.71000 21.07900 1.000 45.79000 504 SER A O 1
ATOM 4134 N N . GLY A 1 505 ? 30.02600 73.90300 23.17100 1.000 42.80000 505 GLY A N 1
ATOM 4135 C CA . GLY A 1 505 ? 31.00500 72.90900 22.77000 1.000 39.95000 505 GLY A CA 1
ATOM 4136 C C . GLY A 1 505 ? 30.37000 71.68900 22.08900 1.000 38.56000 505 GLY A C 1
ATOM 4137 O O . GLY A 1 505 ? 29.15400 71.56000 21.99100 1.000 36.82000 505 GLY A O 1
ATOM 4138 N N . GLU A 1 506 ? 31.21800 70.78500 21.60200 1.000 35.83000 506 GLU A N 1
ATOM 4139 C CA . GLU A 1 506 ? 30.73600 69.59800 20.89600 1.000 38.94000 506 GLU A CA 1
ATOM 4140 C C . GLU A 1 506 ? 30.28700 68.51000 21.87100 1.000 38.98000 506 GLU A C 1
ATOM 4141 O O . GLU A 1 506 ? 30.99900 68.18300 22.82200 1.000 34.18000 506 GLU A O 1
ATOM 4147 N N . MET A 1 507 ? 29.11600 67.93700 21.61500 1.000 35.19000 507 MET A N 1
ATOM 4148 C CA . MET A 1 507 ? 28.59900 66.81000 22.38200 1.000 38.15000 507 MET A CA 1
ATOM 4149 C C . MET A 1 507 ? 28.74800 65.53600 21.56300 1.000 36.28000 507 MET A C 1
ATOM 4150 O O . MET A 1 507 ? 28.48600 65.53000 20.35400 1.000 34.44000 507 MET A O 1
ATOM 4155 N N . LYS A 1 508 ? 29.16800 64.46200 22.22500 1.000 33.48000 508 LYS A N 1
ATOM 4156 C CA . LYS A 1 508 ? 29.33700 63.16300 21.59100 1.000 32.73000 508 LYS A CA 1
ATOM 4157 C C . LYS A 1 508 ? 28.43000 62.13400 22.25400 1.000 34.40000 508 LYS A C 1
ATOM 4158 O O . LYS A 1 508 ? 28.25000 62.15000 23.47300 1.000 35.54000 508 LYS A O 1
ATOM 4164 N N . ARG A 1 509 ? 27.87400 61.23000 21.45100 1.000 28.76000 509 ARG A N 1
ATOM 4165 C CA . ARG A 1 509 ? 26.97200 60.21900 21.99400 1.000 28.72000 509 ARG A CA 1
ATOM 4166 C C . ARG A 1 509 ? 27.74100 59.22400 22.85400 1.000 33.59000 509 ARG A C 1
ATOM 4167 O O . ARG A 1 509 ? 28.85900 58.82400 22.51800 1.000 29.61000 509 ARG A O 1
ATOM 4175 N N . THR A 1 510 ? 27.14800 58.84700 23.98100 1.000 28.98000 510 THR A N 1
ATOM 4176 C CA . THR A 1 510 ? 27.67800 57.73100 24.73600 1.000 31.00000 510 THR A CA 1
ATOM 4177 C C . THR A 1 510 ? 27.64300 56.49300 23.83600 1.000 32.79000 510 THR A C 1
ATOM 4178 O O . THR A 1 510 ? 26.74300 56.35800 22.99900 1.000 33.67000 510 THR A O 1
ATOM 4182 N N . PRO A 1 511 ? 28.64800 55.62100 23.90300 1.000 33.21000 511 PRO A N 1
ATOM 4183 C CA . PRO A 1 511 ? 28.78900 54.59800 22.84500 1.000 30.98000 511 PRO A CA 1
ATOM 4184 C C . PRO A 1 511 ? 27.81900 53.41800 22.93300 1.000 28.53000 511 PRO A C 1
ATOM 4185 O O . PRO A 1 511 ? 27.69100 52.67500 21.94900 1.000 29.58000 511 PRO A O 1
ATOM 4189 N N . GLU A 1 512 ? 27.14800 53.20800 24.06200 1.000 27.78000 512 GLU A N 1
ATOM 4190 C CA . GLU A 1 512 ? 26.43200 51.96100 24.31500 1.000 28.81000 512 GLU A CA 1
ATOM 4191 C C . GLU A 1 512 ? 25.09800 51.88500 23.57100 1.000 27.48000 512 GLU A C 1
ATOM 4192 O O . GLU A 1 512 ? 24.54800 52.89400 23.12000 1.000 26.63000 512 GLU A O 1
ATOM 4198 N N . VAL A 1 513 ? 24.57300 50.65400 23.46700 1.000 27.32000 513 VAL A N 1
ATOM 4199 C CA . VAL A 1 513 ? 23.18600 50.42700 23.07300 1.000 26.12000 513 VAL A CA 1
ATOM 4200 C C . VAL A 1 513 ? 22.45300 50.10400 24.37100 1.000 26.37000 513 VAL A C 1
ATOM 4201 O O . VAL A 1 513 ? 23.09500 50.03100 25.42600 1.000 25.25000 513 VAL A O 1
ATOM 4205 N N . ILE A 1 514 ? 21.12500 49.86700 24.31700 1.000 22.77000 514 ILE A N 1
ATOM 4206 C CA . ILE A 1 514 ? 20.32600 49.61600 25.52800 1.000 22.06000 514 ILE A CA 1
ATOM 4207 C C . ILE A 1 514 ? 19.91100 48.14300 25.61700 1.000 27.97000 514 ILE A C 1
ATOM 4208 O O . ILE A 1 514 ? 19.79000 47.42600 24.62000 1.000 23.58000 514 ILE A O 1
ATOM 4213 N N . ASP A 1 515 ? 19.65800 47.71400 26.85900 1.000 21.68000 515 ASP A N 1
ATOM 4214 C CA . ASP A 1 515 ? 19.10500 46.40100 27.17300 1.000 26.23000 515 ASP A CA 1
ATOM 4215 C C . ASP A 1 515 ? 17.92900 46.06600 26.26500 1.000 24.96000 515 ASP A C 1
ATOM 4216 O O . ASP A 1 515 ? 16.99400 46.85700 26.12400 1.000 22.54000 515 ASP A O 1
ATOM 4221 N N . VAL A 1 516 ? 17.97500 44.87800 25.66300 1.000 25.24000 516 VAL A N 1
ATOM 4222 C CA . VAL A 1 516 ? 16.89400 44.46600 24.76800 1.000 22.89000 516 VAL A CA 1
ATOM 4223 C C . VAL A 1 516 ? 15.57600 44.37900 25.52500 1.000 23.59000 516 VAL A C 1
ATOM 4224 O O . VAL A 1 516 ? 14.51200 44.57400 24.93400 1.000 23.48000 516 VAL A O 1
ATOM 4228 N N . TRP A 1 517 ? 15.61300 44.13400 26.84900 1.000 20.34000 517 TRP A N 1
ATOM 4229 C CA . TRP A 1 517 ? 14.35900 44.12300 27.60500 1.000 19.68000 517 TRP A CA 1
ATOM 4230 C C . TRP A 1 517 ? 13.68000 45.49500 27.60500 1.000 22.73000 517 TRP A C 1
ATOM 4231 O O . TRP A 1 517 ? 12.44700 45.56500 27.72900 1.000 22.31000 517 TRP A O 1
ATOM 4242 N N . PHE A 1 518 ? 14.43600 46.58300 27.41600 1.000 24.23000 518 PHE A N 1
ATOM 4243 C CA . PHE A 1 518 ? 13.79300 47.88800 27.29100 1.000 22.88000 518 PHE A CA 1
ATOM 4244 C C . PHE A 1 518 ? 13.03300 48.01600 25.96900 1.000 16.58000 518 PHE A C 1
ATOM 4245 O O . PHE A 1 518 ? 11.91900 48.55100 25.95700 1.000 20.43000 518 PHE A O 1
ATOM 4253 N N . ASP A 1 519 ? 13.61600 47.54700 24.84600 1.000 21.83000 519 ASP A N 1
ATOM 4254 C CA . ASP A 1 519 ? 12.89000 47.52400 23.57000 1.000 23.13000 519 ASP A CA 1
ATOM 4255 C C . ASP A 1 519 ? 11.53800 46.83000 23.70200 1.000 22.41000 519 ASP A C 1
ATOM 4256 O O . ASP A 1 519 ? 10.49900 47.38100 23.30600 1.000 20.90000 519 ASP A O 1
ATOM 4261 N N . SER A 1 520 ? 11.53200 45.58800 24.20900 1.000 19.67000 520 SER A N 1
ATOM 4262 C CA . SER A 1 520 ? 10.27900 44.82400 24.26400 1.000 20.31000 520 SER A CA 1
ATOM 4263 C C . SER A 1 520 ? 9.31700 45.35400 25.32500 1.000 17.09000 520 SER A C 1
ATOM 4264 O O . SER A 1 520 ? 8.09400 45.32600 25.11500 1.000 20.20000 520 SER A O 1
ATOM 4267 N N . GLY A 1 521 ? 9.82700 45.84900 26.45700 1.000 18.72000 521 GLY A N 1
ATOM 4268 C CA . GLY A 1 521 ? 8.96100 46.51900 27.42400 1.000 18.12000 521 GLY A CA 1
ATOM 4269 C C . GLY A 1 521 ? 8.32800 47.79600 26.88700 1.000 20.55000 521 GLY A C 1
ATOM 4270 O O . GLY A 1 521 ? 7.28800 48.24200 27.40200 1.000 17.52000 521 GLY A O 1
ATOM 4271 N N . SER A 1 522 ? 8.91700 48.38300 25.84900 1.000 14.88000 522 SER A N 1
ATOM 4272 C CA . SER A 1 522 ? 8.38200 49.59000 25.21400 1.000 14.44000 522 SER A CA 1
ATOM 4273 C C . SER A 1 522 ? 7.30500 49.31600 24.15700 1.000 21.66000 522 SER A C 1
ATOM 4274 O O . SER A 1 522 ? 6.77300 50.28800 23.57500 1.000 22.02000 522 SER A O 1
ATOM 4277 N N . MET A 1 523 ? 6.95900 48.05000 23.89500 1.000 19.55000 523 MET A N 1
ATOM 4278 C CA . MET A 1 523 ? 6.06900 47.76800 22.77400 1.000 19.39000 523 MET A CA 1
ATOM 4279 C C . MET A 1 523 ? 4.68700 48.40900 22.88400 1.000 18.18000 523 MET A C 1
ATOM 4280 O O . MET A 1 523 ? 4.10100 48.65400 21.82100 1.000 20.37000 523 MET A O 1
ATOM 4285 N N . PRO A 1 524 ? 4.10300 48.68600 24.06600 1.000 18.72000 524 PRO A N 1
ATOM 4286 C CA . PRO A 1 524 ? 2.77600 49.32300 24.05100 1.000 21.39000 524 PRO A CA 1
ATOM 4287 C C . PRO A 1 524 ? 2.79900 50.71000 23.43900 1.000 21.84000 524 PRO A C 1
ATOM 4288 O O . PRO A 1 524 ? 1.80900 51.12200 22.82100 1.000 23.51000 524 PRO A O 1
ATOM 4292 N N . PHE A 1 525 ? 3.92300 51.41100 23.54900 1.000 20.44000 525 PHE A N 1
ATOM 4293 C CA . PHE A 1 525 ? 4.08900 52.75200 23.02000 1.000 20.22000 525 PHE A CA 1
ATOM 4294 C C . PHE A 1 525 ? 4.74500 52.76100 21.64700 1.000 23.59000 525 PHE A C 1
ATOM 4295 O O . PHE A 1 525 ? 4.36400 53.55800 20.78500 1.000 25.44000 525 PHE A O 1
ATOM 4303 N N . ALA A 1 526 ? 5.69300 51.86800 21.40600 1.000 19.21000 526 ALA A N 1
ATOM 4304 C CA . ALA A 1 526 ? 6.46100 51.92100 20.16500 1.000 24.01000 526 ALA A CA 1
ATOM 4305 C C . ALA A 1 526 ? 5.81600 51.15500 19.01800 1.000 23.64000 526 ALA A C 1
ATOM 4306 O O . ALA A 1 526 ? 6.10400 51.46100 17.84600 1.000 24.85000 526 ALA A O 1
ATOM 4308 N N . GLN A 1 527 ? 4.95900 50.17300 19.31200 1.000 18.83000 527 GLN A N 1
ATOM 4309 C CA . GLN A 1 527 ? 4.35000 49.36900 18.24700 1.000 19.03000 527 GLN A CA 1
ATOM 4310 C C . GLN A 1 527 ? 3.57500 50.21900 17.24700 1.000 24.08000 527 GLN A C 1
ATOM 4311 O O . GLN A 1 527 ? 3.47300 49.83800 16.07600 1.000 24.60000 527 GLN A O 1
ATOM 4317 N N . TYR A 1 528 ? 2.99900 51.34100 17.68400 1.000 22.99000 528 TYR A N 1
ATOM 4318 C CA . TYR A 1 528 ? 2.25400 52.23500 16.80100 1.000 26.78000 528 TYR A CA 1
ATOM 4319 C C . TYR A 1 528 ? 2.93600 53.58700 16.61300 1.000 24.14000 528 TYR A C 1
ATOM 4320 O O . TYR A 1 528 ? 2.28800 54.53300 16.14500 1.000 21.36000 528 TYR A O 1
ATOM 4329 N N . HIS A 1 529 ? 4.22900 53.70100 16.96000 1.000 19.00000 529 HIS A N 1
ATOM 4330 C CA . HIS A 1 529 ? 4.98900 54.94300 16.75300 1.000 24.72000 529 HIS A CA 1
ATOM 4331 C C . HIS A 1 529 ? 4.34900 56.11700 17.50200 1.000 26.74000 529 HIS A C 1
ATOM 4332 O O . HIS A 1 529 ? 4.30300 57.26000 17.02100 1.000 25.48000 529 HIS A O 1
ATOM 4339 N N . TYR A 1 530 ? 3.87600 55.83500 18.71000 1.000 24.87000 530 TYR A N 1
ATOM 4340 C CA . TYR A 1 530 ? 3.31800 56.83500 19.61600 1.000 22.48000 530 TYR A CA 1
ATOM 4341 C C . TYR A 1 530 ? 4.43800 57.63300 20.28800 1.000 23.77000 530 TYR A C 1
ATOM 4342 O O . TYR A 1 530 ? 5.48000 57.06300 20.63400 1.000 24.68000 530 TYR A O 1
ATOM 4351 N N . PRO A 1 531 ? 4.26300 58.96500 20.49900 1.000 23.14000 531 PRO A N 1
ATOM 4352 C CA . PRO A 1 531 ? 3.12900 59.86300 20.20800 1.000 23.58000 531 PRO A CA 1
ATOM 4353 C C . PRO A 1 531 ? 3.17300 60.54200 18.84700 1.000 31.16000 531 PRO A C 1
ATOM 4354 O O . PRO A 1 531 ? 2.35100 61.42300 18.58200 1.000 23.99000 531 PRO A O 1
ATOM 4358 N N . PHE A 1 532 ? 4.14300 60.16700 18.01800 1.000 21.81000 532 PHE A N 1
ATOM 4359 C CA . PHE A 1 532 ? 4.31700 60.81800 16.72300 1.000 27.46000 532 PHE A CA 1
ATOM 4360 C C . PHE A 1 532 ? 3.13100 60.56800 15.79200 1.000 31.28000 532 PHE A C 1
ATOM 4361 O O . PHE A 1 532 ? 2.76700 61.44400 14.99700 1.000 28.38000 532 PHE A O 1
ATOM 4369 N N . GLU A 1 533 ? 2.53400 59.38000 15.84500 1.000 25.13000 533 GLU A N 1
ATOM 4370 C CA . GLU A 1 533 ? 1.30000 59.11800 15.11400 1.000 27.88000 533 GLU A CA 1
ATOM 4371 C C . GLU A 1 533 ? 0.40900 58.22800 15.95500 1.000 24.74000 533 GLU A C 1
ATOM 4372 O O . GLU A 1 533 ? 0.78700 57.80800 17.05800 1.000 23.06000 533 GLU A O 1
ATOM 4378 N N . ASN A 1 534 ? -0.78600 57.94400 15.41000 1.000 21.69000 534 ASN A N 1
ATOM 4379 C CA . ASN A 1 534 ? -1.69100 56.90500 15.93600 1.000 28.47000 534 ASN A CA 1
ATOM 4380 C C . ASN A 1 534 ? -2.10500 57.12500 17.38300 1.000 32.31000 534 ASN A C 1
ATOM 4381 O O . ASN A 1 534 ? -2.19800 56.16400 18.15600 1.000 24.09000 534 ASN A O 1
ATOM 4386 N N . SER A 1 535 ? -2.38100 58.37200 17.78100 1.000 27.94000 535 SER A N 1
ATOM 4387 C CA . SER A 1 535 ? -2.69700 58.55900 19.20100 1.000 23.23000 535 SER A CA 1
ATOM 4388 C C . SER A 1 535 ? -4.04400 57.93300 19.57500 1.000 24.11000 535 SER A C 1
ATOM 4389 O O . SER A 1 535 ? -4.18300 57.38400 20.67100 1.000 25.37000 535 SER A O 1
ATOM 4392 N N . GLU A 1 536 ? -5.05300 58.00000 18.69400 1.000 23.47000 536 GLU A N 1
ATOM 4393 C CA . GLU A 1 536 ? -6.32900 57.33400 18.99600 1.000 28.79000 536 GLU A CA 1
ATOM 4394 C C . GLU A 1 536 ? -6.16500 55.81500 19.09000 1.000 29.46000 536 GLU A C 1
ATOM 4395 O O . GLU A 1 536 ? -6.72000 55.17300 19.99700 1.000 25.70000 536 GLU A O 1
ATOM 4401 N N . LEU A 1 537 ? -5.43700 55.22300 18.14300 1.000 21.97000 537 LEU A N 1
ATOM 4402 C CA . LEU A 1 537 ? -5.24600 53.77600 18.14500 1.000 24.20000 537 LEU A CA 1
ATOM 4403 C C . LEU A 1 537 ? -4.48000 53.33600 19.38200 1.000 26.02000 537 LEU A C 1
ATOM 4404 O O . LEU A 1 537 ? -4.84700 52.34400 20.02600 1.000 24.06000 537 LEU A O 1
ATOM 4409 N N . PHE A 1 538 ? -3.40500 54.05900 19.72200 1.000 24.41000 538 PHE A N 1
ATOM 4410 C CA . PHE A 1 538 ? -2.67000 53.76500 20.95000 1.000 24.63000 538 PHE A CA 1
ATOM 4411 C C . PHE A 1 538 ? -3.58800 53.79200 22.15600 1.000 26.10000 538 PHE A C 1
ATOM 4412 O O . PHE A 1 538 ? -3.55400 52.88700 23.00000 1.000 21.59000 538 PHE A O 1
ATOM 4420 N N . GLN A 1 539 ? -4.36600 54.86800 22.30200 1.000 27.12000 539 GLN A N 1
ATOM 4421 C CA . GLN A 1 539 ? -5.16500 55.00300 23.51900 1.000 28.55000 539 GLN A CA 1
ATOM 4422 C C . GLN A 1 539 ? -6.19500 53.89600 23.62300 1.000 25.17000 539 GLN A C 1
ATOM 4423 O O . GLN A 1 539 ? -6.50700 53.43600 24.72300 1.000 27.08000 539 GLN A O 1
ATOM 4429 N N . LYS A 1 540 ? -6.73400 53.46600 22.48400 1.000 23.90000 540 LYS A N 1
ATOM 4430 C CA . LYS A 1 540 ? -7.70100 52.37900 22.46100 1.000 27.69000 540 LYS A CA 1
ATOM 4431 C C . LYS A 1 540 ? -7.03300 51.04400 22.80200 1.000 27.20000 540 LYS A C 1
ATOM 4432 O O . LYS A 1 540 ? -7.68100 50.14200 23.34300 1.000 26.11000 540 LYS A O 1
ATOM 4438 N N . GLN A 1 541 ? -5.74000 50.91800 22.51600 1.000 24.66000 541 GLN A N 1
ATOM 4439 C CA . GLN A 1 541 ? -4.96200 49.70000 22.71200 1.000 21.26000 541 GLN A CA 1
ATOM 4440 C C . GLN A 1 541 ? -4.04100 49.82600 23.92600 1.000 23.64000 541 GLN A C 1
ATOM 4441 O O . GLN A 1 541 ? -2.90500 49.34800 23.93200 1.000 23.01000 541 GLN A O 1
ATOM 4447 N N . PHE A 1 542 ? -4.52700 50.48800 24.96900 1.000 22.06000 542 PHE A N 1
ATOM 4448 C CA . PHE A 1 542 ? -3.75100 50.65500 26.19200 1.000 25.34000 542 PHE A CA 1
ATOM 4449 C C . PHE A 1 542 ? -4.72100 50.87500 27.33900 1.000 25.07000 542 PHE A C 1
ATOM 4450 O O . PHE A 1 542 ? -5.64700 51.69600 27.21700 1.000 27.08000 542 PHE A O 1
ATOM 4458 N N . PRO A 1 543 ? -4.56800 50.14900 28.46100 1.000 26.69000 543 PRO A N 1
ATOM 4459 C CA . PRO A 1 543 ? -3.56800 49.09900 28.69200 1.000 24.58000 543 PRO A CA 1
ATOM 4460 C C . PRO A 1 543 ? -4.08900 47.77200 28.17000 1.000 20.36000 543 PRO A C 1
ATOM 4461 O O . PRO A 1 543 ? -5.24200 47.74200 27.71500 1.000 23.38000 543 PRO A O 1
ATOM 4465 N N . ALA A 1 544 ? -3.29800 46.69000 28.25200 1.000 20.68000 544 ALA A N 1
ATOM 4466 C CA . ALA A 1 544 ? -3.78500 45.38900 27.83100 1.000 18.65000 544 ALA A CA 1
ATOM 4467 C C . ALA A 1 544 ? -4.73800 44.81400 28.86900 1.000 25.54000 544 ALA A C 1
ATOM 4468 O O . ALA A 1 544 ? -4.49000 44.90000 30.07300 1.000 26.32000 544 ALA A O 1
ATOM 4470 N N . ASP A 1 545 ? -5.84100 44.22800 28.39100 1.000 24.28000 545 ASP A N 1
ATOM 4471 C CA . ASP A 1 545 ? -6.71200 43.44800 29.26700 1.000 22.10000 545 ASP A CA 1
ATOM 4472 C C . ASP A 1 545 ? -6.04600 42.16900 29.75800 1.000 24.82000 545 ASP A C 1
ATOM 4473 O O . ASP A 1 545 ? -6.35100 41.71200 30.86600 1.000 24.98000 545 ASP A O 1
ATOM 4478 N N . VAL A 1 546 ? -5.14200 41.57600 28.97700 1.000 21.80000 546 VAL A N 1
ATOM 4479 C CA . VAL A 1 546 ? -4.51700 40.31100 29.37200 1.000 20.93000 546 VAL A CA 1
ATOM 4480 C C . VAL A 1 546 ? -3.23300 40.14300 28.58200 1.000 21.56000 546 VAL A C 1
ATOM 4481 O O . VAL A 1 546 ? -3.12400 40.59600 27.44500 1.000 22.72000 546 VAL A O 1
ATOM 4485 N N . ILE A 1 547 ? -2.23200 39.55100 29.22100 1.000 21.61000 547 ILE A N 1
ATOM 4486 C CA . ILE A 1 547 ? -1.09700 38.97100 28.52100 1.000 21.70000 547 ILE A CA 1
ATOM 4487 C C . ILE A 1 547 ? -0.95500 37.53100 28.99900 1.000 22.12000 547 ILE A C 1
ATOM 4488 O O . ILE A 1 547 ? -1.43300 37.15800 30.07600 1.000 22.81000 547 ILE A O 1
ATOM 4493 N N . ALA A 1 548 ? -0.25500 36.72200 28.19100 1.000 18.93000 548 ALA A N 1
ATOM 4494 C CA . ALA A 1 548 ? -0.09800 35.29200 28.47600 1.000 20.31000 548 ALA A CA 1
ATOM 4495 C C . ALA A 1 548 ? 1.28400 34.86500 27.98300 1.000 24.17000 548 ALA A C 1
ATOM 4496 O O . ALA A 1 548 ? 1.48800 34.71100 26.77500 1.000 20.22000 548 ALA A O 1
ATOM 4498 N N . GLU A 1 549 ? 2.24100 34.70700 28.90900 1.000 21.73000 549 GLU A N 1
ATOM 4499 C CA . GLU A 1 549 ? 3.59900 34.28800 28.55800 1.000 17.80000 549 GLU A CA 1
ATOM 4500 C C . GLU A 1 549 ? 4.12200 33.39900 29.68000 1.000 22.22000 549 GLU A C 1
ATOM 4501 O O . GLU A 1 549 ? 3.45900 33.21600 30.69800 1.000 21.90000 549 GLU A O 1
ATOM 4507 N N . GLY A 1 550 ? 5.32000 32.84400 29.49100 1.000 20.76000 550 GLY A N 1
ATOM 4508 C CA . GLY A 1 550 ? 5.87700 31.94600 30.49100 1.000 23.78000 550 GLY A CA 1
ATOM 4509 C C . GLY A 1 550 ? 6.15400 32.65900 31.80000 1.000 23.13000 550 GLY A C 1
ATOM 4510 O O . GLY A 1 550 ? 6.37100 33.87100 31.85200 1.000 23.30000 550 GLY A O 1
ATOM 4511 N N . ILE A 1 551 ? 6.13000 31.88400 32.88500 1.000 22.66000 551 ILE A N 1
ATOM 4512 C CA . ILE A 1 551 ? 6.47900 32.42000 34.18900 1.000 25.14000 551 ILE A CA 1
ATOM 4513 C C . ILE A 1 551 ? 7.92900 32.85200 34.20100 1.000 23.33000 551 ILE A C 1
ATOM 4514 O O . ILE A 1 551 ? 8.34000 33.63500 35.06000 1.000 25.01000 551 ILE A O 1
ATOM 4519 N N . ASP A 1 552 ? 8.72800 32.38200 33.24000 1.000 22.87000 552 ASP A N 1
ATOM 4520 C CA . ASP A 1 552 ? 10.08500 32.89600 33.20800 1.000 22.72000 552 ASP A CA 1
ATOM 4521 C C . ASP A 1 552 ? 10.12400 34.37100 32.82800 1.000 26.00000 552 ASP A C 1
ATOM 4522 O O . ASP A 1 552 ? 11.19100 34.98900 32.91200 1.000 25.31000 552 ASP A O 1
ATOM 4527 N N . GLN A 1 553 ? 8.99500 34.95800 32.42600 1.000 18.88000 553 GLN A N 1
ATOM 4528 C CA . GLN A 1 553 ? 8.98400 36.39600 32.18000 1.000 23.00000 553 GLN A CA 1
ATOM 4529 C C . GLN A 1 553 ? 8.78000 37.23500 33.45600 1.000 24.84000 553 GLN A C 1
ATOM 4530 O O . GLN A 1 553 ? 8.65800 38.45300 33.34400 1.000 23.07000 553 GLN A O 1
ATOM 4536 N N A THR A 1 554 ? 8.76400 36.59500 34.62900 0.700 25.98000 554 THR A N 1
ATOM 4537 N N B THR A 1 554 ? 8.76300 36.63500 34.65400 0.300 26.05000 554 THR A N 1
ATOM 4538 C CA A THR A 1 554 ? 8.63100 37.30700 35.89900 0.700 27.53000 554 THR A CA 1
ATOM 4539 C CA B THR A 1 554 ? 8.58600 37.43700 35.86700 0.300 27.46000 554 THR A CA 1
ATOM 4540 C C A THR A 1 554 ? 9.65900 38.42000 36.00500 0.700 25.67000 554 THR A C 1
ATOM 4541 C C B THR A 1 554 ? 9.67900 38.48500 35.98900 0.300 25.16000 554 THR A C 1
ATOM 4542 O O A THR A 1 554 ? 9.31500 39.57100 36.28800 0.700 27.22000 554 THR A O 1
ATOM 4543 O O B THR A 1 554 ? 9.40000 39.65500 36.27500 0.300 27.34000 554 THR A O 1
ATOM 4550 N N . ARG A 1 555 ? 10.93000 38.09100 35.76900 1.000 26.21000 555 ARG A N 1
ATOM 4551 C CA . ARG A 1 555 ? 12.00900 39.06300 35.74200 1.000 31.14000 555 ARG A CA 1
ATOM 4552 C C . ARG A 1 555 ? 12.31900 39.52100 34.32600 1.000 31.80000 555 ARG A C 1
ATOM 4553 O O . ARG A 1 555 ? 13.19700 40.37600 34.13800 1.000 28.50000 555 ARG A O 1
ATOM 4561 N N . GLY A 1 556 ? 11.57900 39.01300 33.33400 1.000 24.00000 556 GLY A N 1
ATOM 4562 C CA . GLY A 1 556 ? 11.74900 39.45900 31.96000 1.000 23.49000 556 GLY A CA 1
ATOM 4563 C C . GLY A 1 556 ? 10.66300 40.40500 31.50100 1.000 23.40000 556 GLY A C 1
ATOM 4564 O O . GLY A 1 556 ? 10.52600 41.50900 32.04400 1.000 22.81000 556 GLY A O 1
ATOM 4565 N N . TRP A 1 557 ? 9.85900 39.97200 30.52000 1.000 22.63000 557 TRP A N 1
ATOM 4566 C CA . TRP A 1 557 ? 8.92800 40.89700 29.87300 1.000 21.40000 557 TRP A CA 1
ATOM 4567 C C . TRP A 1 557 ? 7.86100 41.39200 30.85100 1.000 20.06000 557 TRP A C 1
ATOM 4568 O O . TRP A 1 557 ? 7.44500 42.55500 30.78400 1.000 23.63000 557 TRP A O 1
ATOM 4579 N N . PHE A 1 558 ? 7.40700 40.54200 31.77500 1.000 20.67000 558 PHE A N 1
ATOM 4580 C CA . PHE A 1 558 ? 6.42500 41.02800 32.74800 1.000 25.42000 558 PHE A CA 1
ATOM 4581 C C . PHE A 1 558 ? 6.98200 42.23100 33.51000 1.000 24.30000 558 PHE A C 1
ATOM 4582 O O . PHE A 1 558 ? 6.28000 43.22500 33.73500 1.000 20.38000 558 PHE A O 1
ATOM 4590 N N . TYR A 1 559 ? 8.25800 42.16900 33.87100 1.000 23.58000 559 TYR A N 1
ATOM 4591 C CA . TYR A 1 559 ? 8.89100 43.27000 34.58400 1.000 23.29000 559 TYR A CA 1
ATOM 4592 C C . TYR A 1 559 ? 9.20800 44.44600 33.67300 1.000 24.42000 559 TYR A C 1
ATOM 4593 O O . TYR A 1 559 ? 8.96100 45.59400 34.04700 1.000 22.22000 559 TYR A O 1
ATOM 4602 N N . SER A 1 560 ? 9.76800 44.19900 32.48200 1.000 25.26000 560 SER A N 1
ATOM 4603 C CA . SER A 1 560 ? 10.13400 45.33500 31.64000 1.000 22.92000 560 SER A CA 1
ATOM 4604 C C . SER A 1 560 ? 8.89900 46.08500 31.14600 1.000 22.81000 560 SER A C 1
ATOM 4605 O O . SER A 1 560 ? 8.92100 47.31200 31.08500 1.000 24.68000 560 SER A O 1
ATOM 4608 N N . LEU A 1 561 ? 7.80300 45.38800 30.81800 1.000 23.61000 561 LEU A N 1
ATOM 4609 C CA . LEU A 1 561 ? 6.55400 46.10600 30.53300 1.000 19.04000 561 LEU A CA 1
ATOM 4610 C C . LEU A 1 561 ? 6.16400 47.01400 31.69500 1.000 25.28000 561 LEU A C 1
ATOM 4611 O O . LEU A 1 561 ? 5.89300 48.20600 31.50900 1.000 22.76000 561 LEU A O 1
ATOM 4616 N N . MET A 1 562 ? 6.08900 46.45100 32.90500 1.000 21.16000 562 MET A N 1
ATOM 4617 C CA . MET A 1 562 ? 5.68300 47.25600 34.05300 1.000 24.01000 562 MET A CA 1
ATOM 4618 C C . MET A 1 562 ? 6.64400 48.43200 34.28000 1.000 20.74000 562 MET A C 1
ATOM 4619 O O . MET A 1 562 ? 6.21300 49.55900 34.52900 1.000 24.82000 562 MET A O 1
ATOM 4624 N N . ALA A 1 563 ? 7.94400 48.19700 34.16000 1.000 23.61000 563 ALA A N 1
ATOM 4625 C CA . ALA A 1 563 ? 8.92000 49.25000 34.43800 1.000 23.12000 563 ALA A CA 1
ATOM 4626 C C . ALA A 1 563 ? 8.84700 50.37700 33.40400 1.000 26.67000 563 ALA A C 1
ATOM 4627 O O . ALA A 1 563 ? 8.78300 51.56600 33.76500 1.000 21.00000 563 ALA A O 1
ATOM 4629 N N . VAL A 1 564 ? 8.86900 50.04200 32.10800 1.000 21.04000 564 VAL A N 1
ATOM 4630 C CA . VAL A 1 564 ? 8.80200 51.10500 31.10800 1.000 17.73000 564 VAL A CA 1
ATOM 4631 C C . VAL A 1 564 ? 7.51600 51.91200 31.26800 1.000 21.56000 564 VAL A C 1
ATOM 4632 O O . VAL A 1 564 ? 7.52900 53.14800 31.18200 1.000 22.16000 564 VAL A O 1
ATOM 4636 N N . SER A 1 565 ? 6.37600 51.22800 31.43200 1.000 20.70000 565 SER A N 1
ATOM 4637 C CA . SER A 1 565 ? 5.11400 51.96000 31.52100 1.000 21.92000 565 SER A CA 1
ATOM 4638 C C . SER A 1 565 ? 5.02500 52.77900 32.80700 1.000 24.38000 565 SER A C 1
ATOM 4639 O O . SER A 1 565 ? 4.50900 53.90400 32.79500 1.000 23.30000 565 SER A O 1
ATOM 4642 N N . THR A 1 566 ? 5.54000 52.25200 33.91900 1.000 20.94000 566 THR A N 1
ATOM 4643 C CA . THR A 1 566 ? 5.52500 53.03200 35.15900 1.000 19.83000 566 THR A CA 1
ATOM 4644 C C . THR A 1 566 ? 6.39000 54.28800 35.02100 1.000 24.02000 566 THR A C 1
ATOM 4645 O O . THR A 1 566 ? 5.95200 55.39500 35.35200 1.000 26.53000 566 THR A O 1
ATOM 4649 N N . LEU A 1 567 ? 7.59900 54.13900 34.46900 1.000 24.82000 567 LEU A N 1
ATOM 4650 C CA . LEU A 1 567 ? 8.48200 55.27600 34.22600 1.000 24.67000 567 LEU A CA 1
ATOM 4651 C C . LEU A 1 567 ? 7.84500 56.32500 33.32100 1.000 30.63000 567 LEU A C 1
ATOM 4652 O O . LEU A 1 567 ? 7.95700 57.52700 33.58500 1.000 28.88000 567 LEU A O 1
ATOM 4657 N N . PHE A 1 568 ? 7.17700 55.89100 32.25100 1.000 23.29000 568 PHE A N 1
ATOM 4658 C CA . PHE A 1 568 ? 6.71500 56.76200 31.17800 1.000 24.07000 568 PHE A CA 1
ATOM 4659 C C . PHE A 1 568 ? 5.35300 57.36300 31.48600 1.000 29.02000 568 PHE A C 1
ATOM 4660 O O . PHE A 1 568 ? 5.16100 58.56800 31.31600 1.000 29.12000 568 PHE A O 1
ATOM 4668 N N . THR A 1 569 ? 4.40600 56.55500 31.95100 1.000 27.70000 569 THR A N 1
ATOM 4669 C CA . THR A 1 569 ? 3.04400 57.02500 32.17800 1.000 32.55000 569 THR A CA 1
ATOM 4670 C C . THR A 1 569 ? 2.60400 56.96000 33.62800 1.000 31.96000 569 THR A C 1
ATOM 4671 O O . THR A 1 569 ? 1.55600 57.52600 33.95600 1.000 30.88000 569 THR A O 1
ATOM 4675 N N . GLY A 1 570 ? 3.34600 56.27700 34.49600 1.000 30.56000 570 GLY A N 1
ATOM 4676 C CA . GLY A 1 570 ? 2.89200 56.02900 35.84600 1.000 29.43000 570 GLY A CA 1
ATOM 4677 C C . GLY A 1 570 ? 1.88600 54.90000 35.99400 1.000 29.65000 570 GLY A C 1
ATOM 4678 O O . GLY A 1 570 ? 1.54000 54.54800 37.12600 1.000 29.29000 570 GLY A O 1
ATOM 4679 N N . LYS A 1 571 ? 1.40900 54.31300 34.90100 1.000 30.21000 571 LYS A N 1
ATOM 4680 C CA . LYS A 1 571 ? 0.27300 53.40300 34.95000 1.000 34.15000 571 LYS A CA 1
ATOM 4681 C C . LYS A 1 571 ? 0.69300 51.97300 34.64500 1.000 33.86000 571 LYS A C 1
ATOM 4682 O O . LYS A 1 571 ? 1.70200 51.73300 33.96500 1.000 22.37000 571 LYS A O 1
ATOM 4688 N N . ALA A 1 572 ? -0.09500 51.02400 35.16200 1.000 22.89000 572 ALA A N 1
ATOM 4689 C CA . ALA A 1 572 ? 0.11900 49.61200 34.83000 1.000 30.12000 572 ALA A CA 1
ATOM 4690 C C . ALA A 1 572 ? -0.25400 49.38600 33.37300 1.000 24.06000 572 ALA A C 1
ATOM 4691 O O . ALA A 1 572 ? -1.28400 49.88500 32.91100 1.000 25.76000 572 ALA A O 1
ATOM 4693 N N . PRO A 1 573 ? 0.57800 48.68300 32.58800 1.000 26.65000 573 PRO A N 1
ATOM 4694 C CA . PRO A 1 573 ? 0.24700 48.45600 31.17900 1.000 19.46000 573 PRO A CA 1
ATOM 4695 C C . PRO A 1 573 ? -0.53000 47.16900 30.92100 1.000 23.53000 573 PRO A C 1
ATOM 4696 O O . PRO A 1 573 ? -0.82000 46.86500 29.75700 1.000 22.84000 573 PRO A O 1
ATOM 4700 N N . TYR A 1 574 ? -0.91100 46.42600 31.96100 1.000 22.98000 574 TYR A N 1
ATOM 4701 C CA . TYR A 1 574 ? -1.72900 45.23300 31.75500 1.000 26.45000 574 TYR A CA 1
ATOM 4702 C C . TYR A 1 574 ? -2.62100 45.01700 32.97100 1.000 24.54000 574 TYR A C 1
ATOM 4703 O O . TYR A 1 574 ? -2.27400 45.39900 34.08900 1.000 24.38000 574 TYR A O 1
ATOM 4712 N N . LYS A 1 575 ? -3.78700 44.42800 32.74000 1.000 22.27000 575 LYS A N 1
ATOM 4713 C CA . LYS A 1 575 ? -4.72800 44.20600 33.83300 1.000 29.40000 575 LYS A CA 1
ATOM 4714 C C . LYS A 1 575 ? -4.67900 42.80100 34.40300 1.000 29.41000 575 LYS A C 1
ATOM 4715 O O . LYS A 1 575 ? -5.06200 42.60400 35.56700 1.000 24.89000 575 LYS A O 1
ATOM 4721 N N . ARG A 1 576 ? -4.25600 41.81600 33.60300 1.000 23.75000 576 ARG A N 1
ATOM 4722 C CA . ARG A 1 576 ? -4.23300 40.41100 34.00300 1.000 24.28000 576 ARG A CA 1
ATOM 4723 C C . ARG A 1 576 ? -3.04500 39.74000 33.34100 1.000 24.16000 576 ARG A C 1
ATOM 4724 O O . ARG A 1 576 ? -2.68200 40.08400 32.21200 1.000 22.17000 576 ARG A O 1
ATOM 4732 N N . VAL A 1 577 ? -2.47200 38.75100 34.02900 1.000 21.95000 577 VAL A N 1
ATOM 4733 C CA . VAL A 1 577 ? -1.35700 37.96400 33.50700 1.000 22.16000 577 VAL A CA 1
ATOM 4734 C C . VAL A 1 577 ? -1.67900 36.48400 33.67500 1.000 24.21000 577 VAL A C 1
ATOM 4735 O O . VAL A 1 577 ? -1.93500 36.02200 34.79600 1.000 25.61000 577 VAL A O 1
ATOM 4739 N N . LEU A 1 578 ? -1.65500 35.74800 32.57200 1.000 22.22000 578 LEU A N 1
ATOM 4740 C CA . LEU A 1 578 ? -1.74900 34.29100 32.56600 1.000 23.54000 578 LEU A CA 1
ATOM 4741 C C . LEU A 1 578 ? -0.33900 33.74600 32.38600 1.000 27.28000 578 LEU A C 1
ATOM 4742 O O . LEU A 1 578 ? 0.22800 33.83000 31.29000 1.000 25.50000 578 LEU A O 1
ATOM 4747 N N . SER A 1 579 ? 0.21900 33.16500 33.44400 1.000 23.07000 579 SER A N 1
ATOM 4748 C CA . SER A 1 579 ? 1.57500 32.65700 33.38300 1.000 24.33000 579 SER A CA 1
ATOM 4749 C C . SER A 1 579 ? 1.57200 31.21000 32.86800 1.000 24.67000 579 SER A C 1
ATOM 4750 O O . SER A 1 579 ? 0.62700 30.44800 33.08100 1.000 21.58000 579 SER A O 1
ATOM 4753 N N . LEU A 1 580 ? 2.61400 30.85400 32.12600 1.000 17.52000 580 LEU A N 1
ATOM 4754 C CA . LEU A 1 580 ? 2.69300 29.55600 31.45200 1.000 19.67000 580 LEU A CA 1
ATOM 4755 C C . LEU A 1 580 ? 3.86600 28.74900 31.98600 1.000 20.46000 580 LEU A C 1
ATOM 4756 O O . LEU A 1 580 ? 4.95400 29.29400 32.19200 1.000 20.55000 580 LEU A O 1
ATOM 4761 N N . GLY A 1 581 ? 3.66600 27.44000 32.14300 1.000 23.55000 581 GLY A N 1
ATOM 4762 C CA . GLY A 1 581 ? 4.73500 26.56000 32.56100 1.000 21.15000 581 GLY A CA 1
ATOM 4763 C C . GLY A 1 581 ? 5.49900 26.02100 31.36000 1.000 18.80000 581 GLY A C 1
ATOM 4764 O O . GLY A 1 581 ? 4.90900 25.63600 30.35900 1.000 23.39000 581 GLY A O 1
ATOM 4765 N N . HIS A 1 582 ? 6.82300 25.97300 31.49100 1.000 20.58000 582 HIS A N 1
ATOM 4766 C CA . HIS A 1 582 ? 7.68400 25.42800 30.43400 1.000 25.76000 582 HIS A CA 1
ATOM 4767 C C . HIS A 1 582 ? 7.37400 23.94800 30.17600 1.000 25.54000 582 HIS A C 1
ATOM 4768 O O . HIS A 1 582 ? 7.30200 23.13900 31.10900 1.000 24.60000 582 HIS A O 1
ATOM 4775 N N . VAL A 1 583 ? 7.19000 23.58400 28.90000 1.000 22.84000 583 VAL A N 1
ATOM 4776 C CA . VAL A 1 583 ? 6.71100 22.24100 28.56900 1.000 24.24000 583 VAL A CA 1
ATOM 4777 C C . VAL A 1 583 ? 7.78600 21.19700 28.88100 1.000 22.29000 583 VAL A C 1
ATOM 4778 O O . VAL A 1 583 ? 8.98100 21.41600 28.64800 1.000 22.93000 583 VAL A O 1
ATOM 4782 N N . LEU A 1 584 ? 7.36100 20.06800 29.43000 1.000 20.26000 584 LEU A N 1
ATOM 4783 C CA . LEU A 1 584 ? 8.22900 18.94900 29.78300 1.000 23.73000 584 LEU A CA 1
ATOM 4784 C C . LEU A 1 584 ? 8.08800 17.82400 28.76600 1.000 19.47000 584 LEU A C 1
ATOM 4785 O O . LEU A 1 584 ? 7.09200 17.72500 28.05400 1.000 26.51000 584 LEU A O 1
ATOM 4790 N N . ASP A 1 585 ? 9.08400 16.93900 28.72800 1.000 23.92000 585 ASP A N 1
ATOM 4791 C CA . ASP A 1 585 ? 8.87000 15.70100 27.98900 1.000 23.42000 585 ASP A CA 1
ATOM 4792 C C . ASP A 1 585 ? 8.10700 14.69700 28.86500 1.000 28.93000 585 ASP A C 1
ATOM 4793 O O . ASP A 1 585 ? 7.67700 15.00000 29.98600 1.000 26.20000 585 ASP A O 1
ATOM 4798 N N . GLU A 1 586 ? 7.90000 13.48900 28.32400 1.000 23.25000 586 GLU A N 1
ATOM 4799 C CA . GLU A 1 586 ? 7.13100 12.43800 28.99600 1.000 26.86000 586 GLU A CA 1
ATOM 4800 C C . GLU A 1 586 ? 7.80000 11.95000 30.28100 1.000 30.11000 586 GLU A C 1
ATOM 4801 O O . GLU A 1 586 ? 7.13400 11.37700 31.14900 1.000 31.00000 586 GLU A O 1
ATOM 4807 N N . ASN A 1 587 ? 9.09000 12.19300 30.41900 1.000 23.59000 587 ASN A N 1
ATOM 4808 C CA . ASN A 1 587 ? 9.90600 11.90600 31.58400 1.000 24.38000 587 ASN A CA 1
ATOM 4809 C C . ASN A 1 587 ? 9.90600 13.04900 32.61100 1.000 30.08000 587 ASN A C 1
ATOM 4810 O O . ASN A 1 587 ? 10.56000 12.93700 33.65300 1.000 28.48000 587 ASN A O 1
ATOM 4815 N N . GLY A 1 588 ? 9.20400 14.15600 32.34300 1.000 24.79000 588 GLY A N 1
ATOM 4816 C CA . GLY A 1 588 ? 9.19400 15.26600 33.28900 1.000 26.28000 588 GLY A CA 1
ATOM 4817 C C . GLY A 1 588 ? 10.39700 16.18400 33.23500 1.000 22.91000 588 GLY A C 1
ATOM 4818 O O . GLY A 1 588 ? 10.53500 17.05300 34.10300 1.000 24.23000 588 GLY A O 1
ATOM 4819 N N . GLN A 1 589 ? 11.27100 16.02700 32.24100 1.000 23.62000 589 GLN A N 1
ATOM 4820 C CA . GLN A 1 589 ? 12.39200 16.93500 32.03000 1.000 22.58000 589 GLN A CA 1
ATOM 4821 C C . GLN A 1 589 ? 11.98200 18.09300 31.11700 1.000 25.49000 589 GLN A C 1
ATOM 4822 O O . GLN A 1 589 ? 11.27800 17.88800 30.12500 1.000 23.99000 589 GLN A O 1
ATOM 4828 N N . LYS A 1 590 ? 12.43900 19.30400 31.43500 1.000 24.52000 590 LYS A N 1
ATOM 4829 C CA . LYS A 1 590 ? 12.11100 20.44100 30.58200 1.000 24.01000 590 LYS A CA 1
ATOM 4830 C C . LYS A 1 590 ? 12.65900 20.22300 29.17400 1.000 27.47000 590 LYS A C 1
ATOM 4831 O O . LYS A 1 590 ? 13.79400 19.77000 28.99000 1.000 22.72000 590 LYS A O 1
ATOM 4837 N N . MET A 1 591 ? 11.83000 20.52500 28.17600 1.000 21.66000 591 MET A N 1
ATOM 4838 C CA . MET A 1 591 ? 12.27500 20.43000 26.79400 1.000 22.87000 591 MET A CA 1
ATOM 4839 C C . MET A 1 591 ? 13.36200 21.44300 26.53700 1.000 23.46000 591 MET A C 1
ATOM 4840 O O . MET A 1 591 ? 13.20900 22.62500 26.86700 1.000 26.23000 591 MET A O 1
ATOM 4845 N N . SER A 1 592 ? 14.46300 21.00400 25.92500 1.000 25.61000 592 SER A N 1
ATOM 4846 C CA . SER A 1 592 ? 15.52900 21.96200 25.66400 1.000 22.87000 592 SER A CA 1
ATOM 4847 C C . SER A 1 592 ? 16.25700 21.61400 24.37500 1.000 26.55000 592 SER A C 1
ATOM 4848 O O . SER A 1 592 ? 16.22900 20.47800 23.89700 1.000 27.31000 592 SER A O 1
ATOM 4851 N N . LYS A 1 593 ? 16.92300 22.62000 23.82100 1.000 25.62000 593 LYS A N 1
ATOM 4852 C CA . LYS A 1 593 ? 17.70400 22.39800 22.61300 1.000 29.01000 593 LYS A CA 1
ATOM 4853 C C . LYS A 1 593 ? 18.81900 21.39000 22.85600 1.000 26.79000 593 LYS A C 1
ATOM 4854 O O . LYS A 1 593 ? 19.01600 20.45800 22.06200 1.000 29.08000 593 LYS A O 1
ATOM 4860 N N . SER A 1 594 ? 19.56400 21.55500 23.95200 1.000 30.14000 594 SER A N 1
ATOM 4861 C CA . SER A 1 594 ? 20.74700 20.71400 24.14600 1.000 34.98000 594 SER A CA 1
ATOM 4862 C C . SER A 1 594 ? 20.38000 19.24300 24.31100 1.000 34.70000 594 SER A C 1
ATOM 4863 O O . SER A 1 594 ? 21.10800 18.36900 23.82200 1.000 34.53000 594 SER A O 1
ATOM 4866 N N . LYS A 1 595 ? 19.23900 18.94600 24.94000 1.000 27.37000 595 LYS A N 1
ATOM 4867 C CA . LYS A 1 595 ? 18.86700 17.55100 25.16900 1.000 30.03000 595 LYS A CA 1
ATOM 4868 C C . LYS A 1 595 ? 18.17600 16.89800 23.97700 1.000 26.79000 595 LYS A C 1
ATOM 4869 O O . LYS A 1 595 ? 18.08200 15.66400 23.92900 1.000 26.20000 595 LYS A O 1
ATOM 4875 N N . GLY A 1 596 ? 17.67900 17.67000 23.02100 1.000 28.68000 596 GLY A N 1
ATOM 4876 C CA . GLY A 1 596 ? 17.03900 17.02500 21.88400 1.000 27.44000 596 GLY A CA 1
ATOM 4877 C C . GLY A 1 596 ? 15.72100 16.35700 22.20200 1.000 30.41000 596 GLY A C 1
ATOM 4878 O O . GLY A 1 596 ? 15.30700 15.47200 21.45600 1.000 24.72000 596 GLY A O 1
ATOM 4879 N N . ASN A 1 597 ? 15.04800 16.75800 23.29700 1.000 22.33000 597 ASN A N 1
ATOM 4880 C CA . ASN A 1 597 ? 13.78600 16.16100 23.73000 1.000 24.95000 597 ASN A CA 1
ATOM 4881 C C . ASN A 1 597 ? 12.56500 17.03000 23.42400 1.000 25.08000 597 ASN A C 1
ATOM 4882 O O . ASN A 1 597 ? 11.46500 16.70900 23.89400 1.000 26.97000 597 ASN A O 1
ATOM 4887 N N . ALA A 1 598 ? 12.72400 18.11500 22.66300 1.000 25.54000 598 ALA A N 1
ATOM 4888 C CA . ALA A 1 598 ? 11.57700 18.92700 22.27100 1.000 23.37000 598 ALA A CA 1
ATOM 4889 C C . ALA A 1 598 ? 10.75200 18.22600 21.19900 1.000 24.93000 598 ALA A C 1
ATOM 4890 O O . ALA A 1 598 ? 11.28000 17.51400 20.35000 1.000 27.30000 598 ALA A O 1
ATOM 4892 N N . LEU A 1 599 ? 9.43900 18.45400 21.22800 1.000 24.39000 599 LEU A N 1
ATOM 4893 C CA . LEU A 1 599 ? 8.53500 18.03600 20.16100 1.000 22.15000 599 LEU A CA 1
ATOM 4894 C C . LEU A 1 599 ? 8.14300 19.26800 19.35000 1.000 26.34000 599 LEU A C 1
ATOM 4895 O O . LEU A 1 599 ? 7.66000 20.25200 19.90900 1.000 27.36000 599 LEU A O 1
ATOM 4900 N N . ASP A 1 600 ? 8.39200 19.22000 18.04500 1.000 25.67000 600 ASP A N 1
ATOM 4901 C CA . ASP A 1 600 ? 8.13700 20.35700 17.17300 1.000 22.22000 600 ASP A CA 1
ATOM 4902 C C . ASP A 1 600 ? 6.63900 20.52900 16.94700 1.000 22.99000 600 ASP A C 1
ATOM 4903 O O . ASP A 1 600 ? 5.96600 19.57100 16.53900 1.000 23.05000 600 ASP A O 1
ATOM 4908 N N . PRO A 1 601 ? 6.08800 21.73000 17.15200 1.000 24.31000 601 PRO A N 1
ATOM 4909 C CA . PRO A 1 601 ? 4.63100 21.87700 17.01900 1.000 25.99000 601 PRO A CA 1
ATOM 4910 C C . PRO A 1 601 ? 4.15700 21.75500 15.58400 1.000 22.54000 601 PRO A C 1
ATOM 4911 O O . PRO A 1 601 ? 3.02500 21.31700 15.35200 1.000 25.13000 601 PRO A O 1
ATOM 4915 N N . VAL A 1 602 ? 4.98400 22.12400 14.61100 1.000 23.83000 602 VAL A N 1
ATOM 4916 C CA . VAL A 1 602 ? 4.57100 21.94900 13.22100 1.000 27.66000 602 VAL A CA 1
ATOM 4917 C C . VAL A 1 602 ? 4.54400 20.45800 12.85500 1.000 26.68000 602 VAL A C 1
ATOM 4918 O O . VAL A 1 602 ? 3.64200 20.00100 12.13800 1.000 27.08000 602 VAL A O 1
ATOM 4922 N N . ASP A 1 603 ? 5.50100 19.66800 13.36000 1.000 26.75000 603 ASP A N 1
ATOM 4923 C CA . ASP A 1 603 ? 5.39300 18.20600 13.24900 1.000 27.09000 603 ASP A CA 1
ATOM 4924 C C . ASP A 1 603 ? 4.08100 17.69900 13.84500 1.000 28.85000 603 ASP A C 1
ATOM 4925 O O . ASP A 1 603 ? 3.37900 16.88400 13.23500 1.000 24.76000 603 ASP A O 1
ATOM 4930 N N . LEU A 1 604 ? 3.76600 18.12800 15.07100 1.000 23.09000 604 LEU A N 1
ATOM 4931 C CA . LEU A 1 604 ? 2.54400 17.66500 15.72000 1.000 26.19000 604 LEU A CA 1
ATOM 4932 C C . LEU A 1 604 ? 1.30600 18.07900 14.93900 1.000 27.59000 604 LEU A C 1
ATOM 4933 O O . LEU A 1 604 ? 0.32700 17.32100 14.86400 1.000 28.03000 604 LEU A O 1
ATOM 4938 N N . ILE A 1 605 ? 1.31100 19.29100 14.37700 1.000 21.73000 605 ILE A N 1
ATOM 4939 C CA . ILE A 1 605 ? 0.17300 19.71100 13.56600 1.000 25.51000 605 ILE A CA 1
ATOM 4940 C C . ILE A 1 605 ? 0.03500 18.80400 12.33800 1.000 32.82000 605 ILE A C 1
ATOM 4941 O O . ILE A 1 605 ? -1.07300 18.38900 11.98800 1.000 29.79000 605 ILE A O 1
ATOM 4946 N N A HIS A 1 606 ? 1.15700 18.45600 11.70600 0.550 29.01000 606 HIS A N 1
ATOM 4947 N N B HIS A 1 606 ? 1.15800 18.47400 11.68700 0.450 29.01000 606 HIS A N 1
ATOM 4948 C CA A HIS A 1 606 ? 1.08600 17.63600 10.49500 0.550 30.09000 606 HIS A CA 1
ATOM 4949 C CA B HIS A 1 606 ? 1.11300 17.61300 10.49700 0.450 30.10000 606 HIS A CA 1
ATOM 4950 C C A HIS A 1 606 ? 0.57600 16.22900 10.79500 0.550 31.50000 606 HIS A C 1
ATOM 4951 C C B HIS A 1 606 ? 0.54100 16.24100 10.81900 0.450 31.49000 606 HIS A C 1
ATOM 4952 O O A HIS A 1 606 ? -0.16600 15.64800 9.99400 0.550 32.79000 606 HIS A O 1
ATOM 4953 O O B HIS A 1 606 ? -0.26600 15.69700 10.05500 0.450 32.79000 606 HIS A O 1
ATOM 4966 N N . THR A 1 607 ? 0.95100 15.66600 11.94600 1.000 24.84000 607 THR A N 1
ATOM 4967 C CA . THR A 1 607 ? 0.54100 14.30900 12.29000 1.000 32.45000 607 THR A CA 1
ATOM 4968 C C . THR A 1 607 ? -0.90500 14.26400 12.77500 1.000 29.25000 607 THR A C 1
ATOM 4969 O O . THR A 1 607 ? -1.67700 13.38800 12.36900 1.000 31.26000 607 THR A O 1
ATOM 4973 N N . PHE A 1 608 ? -1.29000 15.19500 13.65400 1.000 25.29000 608 PHE A N 1
ATOM 4974 C CA . PHE A 1 608 ? -2.55600 15.10100 14.37400 1.000 26.68000 608 PHE A CA 1
ATOM 4975 C C . PHE A 1 608 ? -3.57500 16.17600 14.02800 1.000 25.01000 608 PHE A C 1
ATOM 4976 O O . PHE A 1 608 ? -4.76300 15.99400 14.32900 1.000 25.19000 608 PHE A O 1
ATOM 4984 N N . GLY A 1 609 ? -3.14900 17.28300 13.43300 1.000 24.90000 609 GLY A N 1
ATOM 4985 C CA . GLY A 1 609 ? -3.98600 18.45100 13.21200 1.000 23.18000 609 GLY A CA 1
ATOM 4986 C C . GLY A 1 609 ? -3.83200 19.48700 14.31300 1.000 26.58000 609 GLY A C 1
ATOM 4987 O O . GLY A 1 609 ? -3.54200 19.18100 15.46800 1.000 22.26000 609 GLY A O 1
ATOM 4988 N N . ALA A 1 610 ? -4.03700 20.75100 13.94100 1.000 25.67000 610 ALA A N 1
ATOM 4989 C CA . ALA A 1 610 ? -3.90100 21.82800 14.91800 1.000 22.79000 610 ALA A CA 1
ATOM 4990 C C . ALA A 1 610 ? -5.01600 21.80700 15.95400 1.000 23.47000 610 ALA A C 1
ATOM 4991 O O . ALA A 1 610 ? -4.77900 22.18000 17.10800 1.000 24.85000 610 ALA A O 1
ATOM 4993 N N . ASP A 1 611 ? -6.24400 21.43200 15.56700 1.000 22.85000 611 ASP A N 1
ATOM 4994 C CA . ASP A 1 611 ? -7.31400 21.32300 16.56400 1.000 24.42000 611 ASP A CA 1
ATOM 4995 C C . ASP A 1 611 ? -6.88200 20.41100 17.72300 1.000 25.00000 611 ASP A C 1
ATOM 4996 O O . ASP A 1 611 ? -7.05000 20.75500 18.90000 1.000 23.29000 611 ASP A O 1
ATOM 5001 N N . ALA A 1 612 ? -6.32500 19.22600 17.40000 1.000 21.13000 612 ALA A N 1
ATOM 5002 C CA . ALA A 1 612 ? -5.93300 18.29200 18.45700 1.000 21.16000 612 ALA A CA 1
ATOM 5003 C C . ALA A 1 612 ? -4.75200 18.81500 19.26500 1.000 24.82000 612 ALA A C 1
ATOM 5004 O O . ALA A 1 612 ? -4.71100 18.65100 20.49200 1.000 22.69000 612 ALA A O 1
ATOM 5006 N N . LEU A 1 613 ? -3.75400 19.40400 18.59900 1.000 22.03000 613 LEU A N 1
ATOM 5007 C CA . LEU A 1 613 ? -2.66200 20.01400 19.34700 1.000 22.36000 613 LEU A CA 1
ATOM 5008 C C . LEU A 1 613 ? -3.17400 21.10000 20.29300 1.000 22.49000 613 LEU A C 1
ATOM 5009 O O . LEU A 1 613 ? -2.78200 21.15200 21.46100 1.000 21.77000 613 LEU A O 1
ATOM 5014 N N . ARG A 1 614 ? -4.01000 22.00900 19.78600 1.000 20.36000 614 ARG A N 1
ATOM 5015 C CA . ARG A 1 614 ? -4.55700 23.06400 20.64000 1.000 23.69000 614 ARG A CA 1
ATOM 5016 C C . ARG A 1 614 ? -5.28700 22.47200 21.84300 1.000 24.23000 614 ARG A C 1
ATOM 5017 O O . ARG A 1 614 ? -5.08600 22.90900 22.97900 1.000 24.59000 614 ARG A O 1
ATOM 5025 N N . TRP A 1 615 ? -6.15000 21.48300 21.60600 1.000 18.22000 615 TRP A N 1
ATOM 5026 C CA . TRP A 1 615 ? -6.85400 20.84000 22.71300 1.000 21.57000 615 TRP A CA 1
ATOM 5027 C C . TRP A 1 615 ? -5.86800 20.27100 23.73300 1.000 22.31000 615 TRP A C 1
ATOM 5028 O O . TRP A 1 615 ? -6.02700 20.46300 24.94200 1.000 22.12000 615 TRP A O 1
ATOM 5039 N N . ALA A 1 616 ? -4.83100 19.57100 23.26000 1.000 25.46000 616 ALA A N 1
ATOM 5040 C CA . ALA A 1 616 ? -3.85400 18.99700 24.18400 1.000 26.67000 616 ALA A CA 1
ATOM 5041 C C . ALA A 1 616 ? -3.13300 20.07200 24.99100 1.000 24.21000 616 ALA A C 1
ATOM 5042 O O . ALA A 1 616 ? -2.73300 19.82700 26.13800 1.000 21.86000 616 ALA A O 1
ATOM 5044 N N . LEU A 1 617 ? -2.95500 21.27200 24.42300 1.000 20.39000 617 LEU A N 1
ATOM 5045 C CA . LEU A 1 617 ? -2.28400 22.35000 25.14000 1.000 17.57000 617 LEU A CA 1
ATOM 5046 C C . LEU A 1 617 ? -3.20000 23.06100 26.14300 1.000 19.23000 617 LEU A C 1
ATOM 5047 O O . LEU A 1 617 ? -2.68900 23.78900 26.99800 1.000 19.79000 617 LEU A O 1
ATOM 5052 N N . LEU A 1 618 ? -4.50900 22.78900 26.12000 1.000 22.49000 618 LEU A N 1
ATOM 5053 C CA . LEU A 1 618 ? -5.52100 23.42900 26.96200 1.000 21.33000 618 LEU A CA 1
ATOM 5054 C C . LEU A 1 618 ? -6.13400 22.51600 28.02700 1.000 28.18000 618 LEU A C 1
ATOM 5055 O O . LEU A 1 618 ? -6.62700 23.01100 29.04400 1.000 22.79000 618 LEU A O 1
ATOM 5060 N N . ALA A 1 619 ? -6.13900 21.20900 27.81900 1.000 25.21000 619 ALA A N 1
ATOM 5061 C CA . ALA A 1 619 ? -6.90900 20.29000 28.63900 1.000 24.31000 619 ALA A CA 1
ATOM 5062 C C . ALA A 1 619 ? -6.05600 19.69500 29.77600 1.000 24.96000 619 ALA A C 1
ATOM 5063 O O . ALA A 1 619 ? -4.82900 19.76000 29.76000 1.000 24.88000 619 ALA A O 1
ATOM 5065 N N A ASP A 1 620 ? -6.75000 19.21500 30.81500 0.660 28.07000 620 ASP A N 1
ATOM 5066 N N B ASP A 1 620 ? -6.74300 19.10100 30.75900 0.340 28.08000 620 ASP A N 1
ATOM 5067 C CA A ASP A 1 620 ? -6.22400 18.29200 31.82600 0.660 27.38000 620 ASP A CA 1
ATOM 5068 C CA B ASP A 1 620 ? -6.14600 18.25700 31.79900 0.340 27.30000 620 ASP A CA 1
ATOM 5069 C C A ASP A 1 620 ? -5.23900 18.90800 32.82600 0.660 27.27000 620 ASP A C 1
ATOM 5070 C C B ASP A 1 620 ? -5.47200 19.05600 32.91200 0.340 27.17000 620 ASP A C 1
ATOM 5071 O O A ASP A 1 620 ? -4.92800 18.28300 33.85100 0.660 27.61000 620 ASP A O 1
ATOM 5072 O O B ASP A 1 620 ? -5.59500 18.70000 34.09000 0.340 28.07000 620 ASP A O 1
ATOM 5081 N N . SER A 1 621 ? -4.75900 20.12800 32.57300 1.000 21.13000 621 SER A N 1
ATOM 5082 C CA . SER A 1 621 ? -4.06100 20.91300 33.59000 1.000 23.14000 621 SER A CA 1
ATOM 5083 C C . SER A 1 621 ? -4.07700 22.38700 33.19900 1.000 26.05000 621 SER A C 1
ATOM 5084 O O . SER A 1 621 ? -4.32200 22.73600 32.04900 1.000 23.54000 621 SER A O 1
ATOM 5087 N N . ALA A 1 622 ? -3.80000 23.25400 34.16600 1.000 26.29000 622 ALA A N 1
ATOM 5088 C CA . ALA A 1 622 ? -3.86700 24.69700 33.94700 1.000 23.25000 622 ALA A CA 1
ATOM 5089 C C . ALA A 1 622 ? -2.67600 25.17500 33.12600 1.000 25.04000 622 ALA A C 1
ATOM 5090 O O . ALA A 1 622 ? -1.63600 24.52200 33.09800 1.000 21.18000 622 ALA A O 1
ATOM 5092 N N . PRO A 1 623 ? -2.79200 26.34300 32.48200 1.000 24.70000 623 PRO A N 1
ATOM 5093 C CA . PRO A 1 623 ? -1.66300 26.85200 31.67200 1.000 23.11000 623 PRO A CA 1
ATOM 5094 C C . PRO A 1 623 ? -0.35100 26.92800 32.42600 1.000 24.00000 623 PRO A C 1
ATOM 5095 O O . PRO A 1 623 ? 0.71200 26.68300 31.83300 1.000 23.85000 623 PRO A O 1
ATOM 5099 N N . TRP A 1 624 ? -0.39300 27.22700 33.72900 1.000 21.14000 624 TRP A N 1
ATOM 5100 C CA . TRP A 1 624 ? 0.79800 27.35400 34.56300 1.000 23.42000 624 TRP A CA 1
ATOM 5101 C C . TRP A 1 624 ? 1.26500 26.04000 35.19900 1.000 23.01000 624 TRP A C 1
ATOM 5102 O O . TRP A 1 624 ? 2.28900 26.05100 35.90700 1.000 21.67000 624 TRP A O 1
ATOM 5113 N N . ASN A 1 625 ? 0.55400 24.91900 34.97800 1.000 20.97000 625 ASN A N 1
ATOM 5114 C CA . ASN A 1 625 ? 1.05100 23.59800 35.36300 1.000 24.84000 625 ASN A CA 1
ATOM 5115 C C . ASN A 1 625 ? 1.88200 23.02700 34.21400 1.000 20.57000 625 ASN A C 1
ATOM 5116 O O . ASN A 1 625 ? 1.30900 22.66600 33.18200 1.000 23.65000 625 ASN A O 1
ATOM 5121 N N . PRO A 1 626 ? 3.19100 22.86900 34.36600 1.000 18.41000 626 PRO A N 1
ATOM 5122 C CA . PRO A 1 626 ? 3.99000 22.30100 33.26500 1.000 24.30000 626 PRO A CA 1
ATOM 5123 C C . PRO A 1 626 ? 3.44700 20.95300 32.80500 1.000 26.36000 626 PRO A C 1
ATOM 5124 O O . PRO A 1 626 ? 3.11200 20.07900 33.61700 1.000 23.33000 626 PRO A O 1
ATOM 5128 N N . LYS A 1 627 ? 3.31700 20.79100 31.48400 1.000 21.57000 627 LYS A N 1
ATOM 5129 C CA . LYS A 1 627 ? 2.72200 19.59200 30.92000 1.000 25.30000 627 LYS A CA 1
ATOM 5130 C C . LYS A 1 627 ? 3.81100 18.60900 30.50500 1.000 25.73000 627 LYS A C 1
ATOM 5131 O O . LYS A 1 627 ? 4.81500 19.00500 29.90500 1.000 24.62000 627 LYS A O 1
ATOM 5137 N N . LYS A 1 628 ? 3.61700 17.33700 30.86100 1.000 21.41000 628 LYS A N 1
ATOM 5138 C CA . LYS A 1 628 ? 4.46200 16.23400 30.40000 1.000 26.53000 628 LYS A CA 1
ATOM 5139 C C . LYS A 1 628 ? 3.92200 15.84200 29.03100 1.000 23.27000 628 LYS A C 1
ATOM 5140 O O . LYS A 1 628 ? 2.97200 15.07600 28.91300 1.000 28.15000 628 LYS A O 1
ATOM 5146 N N . PHE A 1 629 ? 4.48400 16.45800 27.98400 1.000 20.94000 629 PHE A N 1
ATOM 5147 C CA . PHE A 1 629 ? 3.93700 16.36800 26.62600 1.000 24.89000 629 PHE A CA 1
ATOM 5148 C C . PHE A 1 629 ? 4.57700 15.22900 25.83800 1.000 26.30000 629 PHE A C 1
ATOM 5149 O O . PHE A 1 629 ? 5.75400 14.90600 26.01600 1.000 25.55000 629 PHE A O 1
ATOM 5157 N N . SER A 1 630 ? 3.77700 14.62900 24.95300 1.000 24.82000 630 SER A N 1
ATOM 5158 C CA . SER A 1 630 ? 4.17300 13.50400 24.11900 1.000 25.24000 630 SER A CA 1
ATOM 5159 C C . SER A 1 630 ? 3.20400 13.43500 22.95200 1.000 28.27000 630 SER A C 1
ATOM 5160 O O . SER A 1 630 ? 2.12000 14.01700 22.99600 1.000 25.16000 630 SER A O 1
ATOM 5163 N N . GLU A 1 631 ? 3.58000 12.68300 21.91600 1.000 25.15000 631 GLU A N 1
ATOM 5164 C CA . GLU A 1 631 ? 2.62300 12.45900 20.84200 1.000 26.00000 631 GLU A CA 1
ATOM 5165 C C . GLU A 1 631 ? 1.37100 11.74400 21.34600 1.000 32.57000 631 GLU A C 1
ATOM 5166 O O . GLU A 1 631 ? 0.25900 12.02700 20.87100 1.000 25.14000 631 GLU A O 1
ATOM 5172 N N . ARG A 1 632 ? 1.51800 10.83500 22.32200 1.000 26.66000 632 ARG A N 1
ATOM 5173 C CA . ARG A 1 632 ? 0.35300 10.10400 22.81000 1.000 29.27000 632 ARG A CA 1
ATOM 5174 C C . ARG A 1 632 ? -0.69300 11.05400 23.37400 1.000 23.18000 632 ARG A C 1
ATOM 5175 O O . ARG A 1 632 ? -1.89800 10.84200 23.18900 1.000 26.79000 632 ARG A O 1
ATOM 5183 N N . VAL A 1 633 ? -0.25600 12.12000 24.05500 1.000 25.35000 633 VAL A N 1
ATOM 5184 C CA . VAL A 1 633 ? -1.20900 13.08300 24.61700 1.000 23.79000 633 VAL A CA 1
ATOM 5185 C C . VAL A 1 633 ? -2.00300 13.78400 23.51400 1.000 22.97000 633 VAL A C 1
ATOM 5186 O O . VAL A 1 633 ? -3.20900 14.02500 23.64900 1.000 25.05000 633 VAL A O 1
ATOM 5190 N N . VAL A 1 634 ? -1.35300 14.11100 22.40100 1.000 21.95000 634 VAL A N 1
ATOM 5191 C CA . VAL A 1 634 ? -2.08700 14.71900 21.29500 1.000 20.50000 634 VAL A CA 1
ATOM 5192 C C . VAL A 1 634 ? -3.02300 13.70600 20.64300 1.000 23.49000 634 VAL A C 1
ATOM 5193 O O . VAL A 1 634 ? -4.16500 14.03700 20.28400 1.000 28.27000 634 VAL A O 1
ATOM 5197 N N . GLN A 1 635 ? -2.55600 12.46300 20.46700 1.000 23.38000 635 GLN A N 1
ATOM 5198 C CA . GLN A 1 635 ? -3.39300 11.41100 19.88200 1.000 24.66000 635 GLN A CA 1
ATOM 5199 C C . GLN A 1 635 ? -4.66300 11.19100 20.70400 1.000 23.28000 635 GLN A C 1
ATOM 5200 O O . GLN A 1 635 ? -5.75500 11.04500 20.14600 1.000 26.20000 635 GLN A O 1
ATOM 5206 N N . GLU A 1 636 ? -4.54200 11.17600 22.02900 1.000 24.85000 636 GLU A N 1
ATOM 5207 C CA . GLU A 1 636 ? -5.72300 11.04800 22.88500 1.000 28.53000 636 GLU A CA 1
ATOM 5208 C C . GLU A 1 636 ? -6.72000 12.20000 22.69000 1.000 32.11000 636 GLU A C 1
ATOM 5209 O O . GLU A 1 636 ? -7.94000 11.97200 22.66800 1.000 26.83000 636 GLU A O 1
ATOM 5215 N N . ALA A 1 637 ? -6.23400 13.44600 22.55900 1.000 25.05000 637 ALA A N 1
ATOM 5216 C CA . ALA A 1 637 ? -7.15500 14.54600 22.26900 1.000 25.76000 637 ALA A CA 1
ATOM 5217 C C . ALA A 1 637 ? -7.83100 14.35000 20.91800 1.000 28.09000 637 ALA A C 1
ATOM 5218 O O . ALA A 1 637 ? -9.04700 14.54900 20.78200 1.000 24.78000 637 ALA A O 1
ATOM 5220 N N . LYS A 1 638 ? -7.06200 13.94500 19.90800 1.000 25.17000 638 LYS A N 1
ATOM 5221 C CA . LYS A 1 638 ? -7.64100 13.72500 18.58200 1.000 29.77000 638 LYS A CA 1
ATOM 5222 C C . LYS A 1 638 ? -8.72900 12.64700 18.61000 1.000 28.47000 638 LYS A C 1
ATOM 5223 O O . LYS A 1 638 ? -9.80300 12.82000 18.01900 1.000 30.83000 638 LYS A O 1
ATOM 5229 N N . SER A 1 639 ? -8.45900 11.52000 19.27500 1.000 23.53000 639 SER A N 1
ATOM 5230 C CA . SER A 1 639 ? -9.42700 10.42100 19.32100 1.000 25.36000 639 SER A CA 1
ATOM 5231 C C . SER A 1 639 ? -10.66100 10.78000 20.13700 1.000 32.10000 639 SER A C 1
ATOM 5232 O O . SER A 1 639 ? -11.79300 10.60100 19.67200 1.000 29.27000 639 SER A O 1
ATOM 5235 N N . LYS A 1 640 ? -10.46000 11.27600 21.37100 1.000 30.40000 640 LYS A N 1
ATOM 5236 C CA . LYS A 1 640 ? -11.57400 11.50700 22.29900 1.000 36.00000 640 LYS A CA 1
ATOM 5237 C C . LYS A 1 640 ? -12.42900 12.70600 21.91000 1.000 35.06000 640 LYS A C 1
ATOM 5238 O O . LYS A 1 640 ? -13.64200 12.70100 22.15700 1.000 30.82000 640 LYS A O 1
ATOM 5244 N N . VAL A 1 641 ? -11.82800 13.75300 21.34300 1.000 28.53000 641 VAL A N 1
ATOM 5245 C CA . VAL A 1 641 ? -12.52400 15.00700 21.08900 1.000 26.77000 641 VAL A CA 1
ATOM 5246 C C . VAL A 1 641 ? -12.73700 15.23900 19.59700 1.000 28.15000 641 VAL A C 1
ATOM 5247 O O . VAL A 1 641 ? -13.87300 15.31100 19.13600 1.000 31.93000 641 VAL A O 1
ATOM 5251 N N . ILE A 1 642 ? -11.65100 15.33900 18.82300 1.000 22.54000 642 ILE A N 1
ATOM 5252 C CA . ILE A 1 642 ? -11.80800 15.71900 17.41600 1.000 26.07000 642 ILE A CA 1
ATOM 5253 C C . ILE A 1 642 ? -12.55500 14.62800 16.65300 1.000 31.54000 642 ILE A C 1
ATOM 5254 O O . ILE A 1 642 ? -13.59600 14.88300 16.03200 1.000 29.32000 642 ILE A O 1
ATOM 5259 N N . ASP A 1 643 ? -11.99200 13.41500 16.63400 1.000 27.06000 643 ASP A N 1
ATOM 5260 C CA . ASP A 1 643 ? -12.57600 12.33300 15.84000 1.000 33.25000 643 ASP A CA 1
ATOM 5261 C C . ASP A 1 643 ? -13.99500 12.00900 16.29300 1.000 29.62000 643 ASP A C 1
ATOM 5262 O O . ASP A 1 643 ? -14.87200 11.72900 15.46900 1.000 30.67000 643 ASP A O 1
ATOM 5267 N N . THR A 1 644 ? -14.23600 12.02200 17.59800 1.000 28.21000 644 THR A N 1
ATOM 5268 C CA . THR A 1 644 ? -15.57300 11.71200 18.09200 1.000 29.42000 644 THR A CA 1
ATOM 5269 C C . THR A 1 644 ? -16.60000 12.69600 17.54400 1.000 36.86000 644 THR A C 1
ATOM 5270 O O . THR A 1 644 ? -17.65200 12.29100 17.02200 1.000 32.34000 644 THR A O 1
ATOM 5274 N N . LEU A 1 645 ? -16.28800 13.99700 17.60900 1.000 32.67000 645 LEU A N 1
ATOM 5275 C CA . LEU A 1 645 ? -17.16200 15.01000 17.02000 1.000 29.64000 645 LEU A CA 1
ATOM 5276 C C . LEU A 1 645 ? -17.35700 14.78200 15.52200 1.000 29.46000 645 LEU A C 1
ATOM 5277 O O . LEU A 1 645 ? -18.49100 14.78700 15.02300 1.000 30.55000 645 LEU A O 1
ATOM 5282 N N . VAL A 1 646 ? -16.26100 14.60900 14.78200 1.000 24.77000 646 VAL A N 1
ATOM 5283 C CA . VAL A 1 646 ? -16.36300 14.38200 13.33400 1.000 26.79000 646 VAL A CA 1
ATOM 5284 C C . VAL A 1 646 ? -17.28800 13.19800 13.01900 1.000 34.37000 646 VAL A C 1
ATOM 5285 O O . VAL A 1 646 ? -18.10600 13.26300 12.09700 1.000 31.72000 646 VAL A O 1
ATOM 5289 N N . ASN A 1 647 ? -17.20500 12.11400 13.80600 1.000 29.80000 647 ASN A N 1
ATOM 5290 C CA . ASN A 1 647 ? -18.04400 10.94600 13.53300 1.000 35.23000 647 ASN A CA 1
ATOM 5291 C C . ASN A 1 647 ? -19.52900 11.21200 13.80500 1.000 37.82000 647 ASN A C 1
ATOM 5292 O O . ASN A 1 647 ? -20.39600 10.76100 13.04300 1.000 31.32000 647 ASN A O 1
ATOM 5297 N N . VAL A 1 648 ? -19.84700 11.92000 14.88600 1.000 30.35000 648 VAL A N 1
ATOM 5298 C CA . VAL A 1 648 ? -21.23100 12.32100 15.13700 1.000 32.29000 648 VAL A CA 1
ATOM 5299 C C . VAL A 1 648 ? -21.72800 13.23800 14.02600 1.000 33.69000 648 VAL A C 1
ATOM 5300 O O . VAL A 1 648 ? -22.84500 13.08100 13.51200 1.000 34.76000 648 VAL A O 1
ATOM 5304 N N . TYR A 1 649 ? -20.90400 14.22400 13.65600 1.000 31.15000 649 TYR A N 1
ATOM 5305 C CA . TYR A 1 649 ? -21.23400 15.14600 12.57800 1.000 27.79000 649 TYR A CA 1
ATOM 5306 C C . TYR A 1 649 ? -21.49000 14.41400 11.25700 1.000 38.80000 649 TYR A C 1
ATOM 5307 O O . TYR A 1 649 ? -22.49400 14.67100 10.57500 1.000 32.74000 649 TYR A O 1
ATOM 5316 N N . GLY A 1 650 ? -20.59000 13.50100 10.87300 1.000 33.66000 650 GLY A N 1
ATOM 5317 C CA . GLY A 1 650 ? -20.77100 12.78000 9.62000 1.000 33.32000 650 GLY A CA 1
ATOM 5318 C C . GLY A 1 650 ? -21.99800 11.87900 9.61500 1.000 32.55000 650 GLY A C 1
ATOM 5319 O O . GLY A 1 650 ? -22.66200 11.72600 8.58300 1.000 30.92000 650 GLY A O 1
ATOM 5320 N N . PHE A 1 651 ? -22.30900 11.27100 10.76200 1.000 31.89000 651 PHE A N 1
ATOM 5321 C CA . PHE A 1 651 ? -23.54100 10.49700 10.90400 1.000 38.29000 651 PHE A CA 1
ATOM 5322 C C . PHE A 1 651 ? -24.76600 11.36000 10.61000 1.000 41.39000 651 PHE A C 1
ATOM 5323 O O . PHE A 1 651 ? -25.62700 10.98400 9.80100 1.000 33.91000 651 PHE A O 1
ATOM 5331 N N . TYR A 1 652 ? -24.85600 12.53000 11.25500 1.000 35.44000 652 TYR A N 1
ATOM 5332 C CA . TYR A 1 652 ? -25.97200 13.44400 11.00000 1.000 34.26000 652 TYR A CA 1
ATOM 5333 C C . TYR A 1 652 ? -26.08700 13.78900 9.51500 1.000 36.40000 652 TYR A C 1
ATOM 5334 O O . TYR A 1 652 ? -27.16800 13.67900 8.91800 1.000 38.47000 652 TYR A O 1
ATOM 5343 N N . VAL A 1 653 ? -24.98900 14.22500 8.90100 1.000 32.12000 653 VAL A N 1
ATOM 5344 C CA . VAL A 1 653 ? -25.06500 14.66100 7.51200 1.000 34.89000 653 VAL A CA 1
ATOM 5345 C C . VAL A 1 653 ? -25.49100 13.50600 6.61400 1.000 41.86000 653 VAL A C 1
ATOM 5346 O O . VAL A 1 653 ? -26.29700 13.68700 5.69200 1.000 39.10000 653 VAL A O 1
ATOM 5350 N N . LEU A 1 654 ? -24.95400 12.30200 6.86400 1.000 40.73000 654 LEU A N 1
ATOM 5351 C CA . LEU A 1 654 ? -25.28400 11.15200 6.01900 1.000 36.51000 654 LEU A CA 1
ATOM 5352 C C . LEU A 1 654 ? -26.78500 10.88600 6.01400 1.000 37.01000 654 LEU A C 1
ATOM 5353 O O . LEU A 1 654 ? -27.40900 10.79300 4.95000 1.000 41.36000 654 LEU A O 1
ATOM 5358 N N . TYR A 1 655 ? -27.38700 10.79200 7.19900 1.000 34.59000 655 TYR A N 1
ATOM 5359 C CA . TYR A 1 655 ? -28.79000 10.41700 7.29500 1.000 34.75000 655 TYR A CA 1
ATOM 5360 C C . TYR A 1 655 ? -29.72700 11.58100 7.00300 1.000 42.49000 655 TYR A C 1
ATOM 5361 O O . TYR A 1 655 ? -30.78700 11.37800 6.40300 1.000 42.31000 655 TYR A O 1
ATOM 5370 N N . ALA A 1 656 ? -29.36900 12.80100 7.40900 1.000 39.86000 656 ALA A N 1
ATOM 5371 C CA . ALA A 1 656 ? -30.21700 13.94200 7.07400 1.000 41.26000 656 ALA A CA 1
ATOM 5372 C C . ALA A 1 656 ? -30.40300 14.06000 5.56600 1.000 38.26000 656 ALA A C 1
ATOM 5373 O O . ALA A 1 656 ? -31.49900 14.38100 5.09200 1.000 43.78000 656 ALA A O 1
ATOM 5375 N N . LYS A 1 657 ? -29.35300 13.77400 4.79500 1.000 38.09000 657 LYS A N 1
ATOM 5376 C CA . LYS A 1 657 ? -29.43900 13.86900 3.34100 1.000 43.92000 657 LYS A CA 1
ATOM 5377 C C . LYS A 1 657 ? -30.22100 12.70400 2.75000 1.000 50.52000 657 LYS A C 1
ATOM 5378 O O . LYS A 1 657 ? -30.98300 12.88600 1.79100 1.000 45.80000 657 LYS A O 1
ATOM 5384 N N . LEU A 1 658 ? -30.04000 11.50200 3.29900 1.000 48.90000 658 LEU A N 1
ATOM 5385 C CA . LEU A 1 658 ? -30.83500 10.36200 2.86000 1.000 43.78000 658 LEU A CA 1
ATOM 5386 C C . LEU A 1 658 ? -32.31600 10.60400 3.11100 1.000 47.62000 658 LEU A C 1
ATOM 5387 O O . LEU A 1 658 ? -33.15300 10.37800 2.23000 1.000 48.49000 658 LEU A O 1
ATOM 5392 N N . ASP A 1 659 ? -32.66000 11.06900 4.30600 1.000 41.15000 659 ASP A N 1
ATOM 5393 C CA . ASP A 1 659 ? -34.05500 11.30800 4.63500 1.000 42.58000 659 ASP A CA 1
ATOM 5394 C C . ASP A 1 659 ? -34.55600 12.67100 4.16600 1.000 49.50000 659 ASP A C 1
ATOM 5395 O O . ASP A 1 659 ? -35.72700 12.99100 4.40300 1.000 48.64000 659 ASP A O 1
ATOM 5400 N N . GLY A 1 660 ? -33.71600 13.46800 3.50600 1.000 45.98000 660 GLY A N 1
ATOM 5401 C CA . GLY A 1 660 ? -34.12700 14.79200 3.06500 1.000 48.61000 660 GLY A CA 1
ATOM 5402 C C . GLY A 1 660 ? -34.57800 15.70000 4.18600 1.000 54.86000 660 GLY A C 1
ATOM 5403 O O . GLY A 1 660 ? -35.49700 16.50700 3.99500 1.000 54.22000 660 GLY A O 1
ATOM 5404 N N . TYR A 1 661 ? -33.97200 15.57800 5.36300 1.000 47.12000 661 TYR A N 1
ATOM 5405 C CA . TYR A 1 661 ? -34.29600 16.47500 6.45900 1.000 48.73000 661 TYR A CA 1
ATOM 5406 C C . TYR A 1 661 ? -33.82900 17.89400 6.14100 1.000 52.39000 661 TYR A C 1
ATOM 5407 O O . TYR A 1 661 ? -32.75600 18.10100 5.56500 1.000 49.62000 661 TYR A O 1
ATOM 5416 N N . ASP A 1 662 ? -34.64600 18.87400 6.52100 1.000 46.95000 662 ASP A N 1
ATOM 5417 C CA . ASP A 1 662 ? -34.35800 20.28100 6.26200 1.000 54.53000 662 ASP A CA 1
ATOM 5418 C C . ASP A 1 662 ? -34.77800 21.11000 7.47000 1.000 50.77000 662 ASP A C 1
ATOM 5419 O O . ASP A 1 662 ? -35.97900 21.21100 7.74800 1.000 50.90000 662 ASP A O 1
ATOM 5424 N N . PRO A 1 663 ? -33.83800 21.72900 8.19600 1.000 46.40000 663 PRO A N 1
ATOM 5425 C CA . PRO A 1 663 ? -34.22500 22.50800 9.39000 1.000 54.22000 663 PRO A CA 1
ATOM 5426 C C . PRO A 1 663 ? -35.18800 23.65400 9.08700 1.000 56.88000 663 PRO A C 1
ATOM 5427 O O . PRO A 1 663 ? -35.86500 24.12400 10.01000 1.000 56.86000 663 PRO A O 1
ATOM 5431 N N . GLU A 1 664 ? -35.28600 24.09700 7.82600 1.000 50.54000 664 GLU A N 1
ATOM 5432 C CA . GLU A 1 664 ? -36.19100 25.19500 7.47900 1.000 68.40000 664 GLU A CA 1
ATOM 5433 C C . GLU A 1 664 ? -37.65800 24.77900 7.51700 1.000 65.00000 664 GLU A C 1
ATOM 5434 O O . GLU A 1 664 ? -38.52600 25.62500 7.76200 1.000 59.91000 664 GLU A O 1
ATOM 5440 N N . GLN A 1 665 ? -37.96100 23.50900 7.24500 1.000 59.28000 665 GLN A N 1
ATOM 5441 C CA . GLN A 1 665 ? -39.33600 23.03700 7.34200 1.000 56.20000 665 GLN A CA 1
ATOM 5442 C C . GLN A 1 665 ? -39.76100 22.92200 8.80100 1.000 58.23000 665 GLN A C 1
ATOM 5443 O O . GLN A 1 665 ? -38.93700 22.82600 9.71600 1.000 60.31000 665 GLN A O 1
ATOM 5449 N N . THR A 1 666 ? -41.07000 22.95000 9.01300 1.000 55.90000 666 THR A N 1
ATOM 5450 C CA . THR A 1 666 ? -41.64900 22.61000 10.30200 1.000 62.23000 666 THR A CA 1
ATOM 5451 C C . THR A 1 666 ? -42.15900 21.18100 10.22200 1.000 63.15000 666 THR A C 1
ATOM 5452 O O . THR A 1 666 ? -42.89100 20.83000 9.29000 1.000 57.35000 666 THR A O 1
ATOM 5456 N N . TYR A 1 667 ? -41.73600 20.35700 11.17200 1.000 57.61000 667 TYR A N 1
ATOM 5457 C CA . TYR A 1 667 ? -42.12700 18.96100 11.23500 1.000 55.25000 667 TYR A CA 1
ATOM 5458 C C . TYR A 1 667 ? -42.94300 18.73700 12.49600 1.000 50.82000 667 TYR A C 1
ATOM 5459 O O . TYR A 1 667 ? -42.82000 19.48000 13.47200 1.000 55.68000 667 TYR A O 1
ATOM 5468 N N . GLU A 1 668 ? -43.78500 17.71300 12.47200 1.000 52.04000 668 GLU A N 1
ATOM 5469 C CA . GLU A 1 668 ? -44.39500 17.25400 13.71000 1.000 57.93000 668 GLU A CA 1
ATOM 5470 C C . GLU A 1 668 ? -43.32500 16.56700 14.54800 1.000 59.61000 668 GLU A C 1
ATOM 5471 O O . GLU A 1 668 ? -42.59600 15.70100 14.05300 1.000 54.47000 668 GLU A O 1
ATOM 5477 N N . LEU A 1 669 ? -43.21600 16.98300 15.80900 1.000 51.10000 669 LEU A N 1
ATOM 5478 C CA . LEU A 1 669 ? -42.07900 16.67100 16.66600 1.000 54.54000 669 LEU A CA 1
ATOM 5479 C C . LEU A 1 669 ? -42.58400 15.99000 17.92700 1.000 56.28000 669 LEU A C 1
ATOM 5480 O O . LEU A 1 669 ? -43.25700 16.62200 18.74800 1.000 60.13000 669 LEU A O 1
ATOM 5485 N N . LYS A 1 670 ? -42.24900 14.71600 18.09300 1.000 54.53000 670 LYS A N 1
ATOM 5486 C CA . LYS A 1 670 ? -42.46600 14.01400 19.35200 1.000 52.12000 670 LYS A CA 1
ATOM 5487 C C . LYS A 1 670 ? -41.09000 13.73800 19.95300 1.000 51.85000 670 LYS A C 1
ATOM 5488 O O . LYS A 1 670 ? -40.42300 12.76300 19.58600 1.000 48.81000 670 LYS A O 1
ATOM 5494 N N . LYS A 1 671 ? -40.67300 14.61600 20.86500 1.000 46.59000 671 LYS A N 1
ATOM 5495 C CA . LYS A 1 671 ? -39.38500 14.49600 21.53500 1.000 47.73000 671 LYS A CA 1
ATOM 5496 C C . LYS A 1 671 ? -39.42900 13.42700 22.61900 1.000 54.38000 671 LYS A C 1
ATOM 5497 O O . LYS A 1 671 ? -40.38100 13.34600 23.40100 1.000 50.51000 671 LYS A O 1
ATOM 5503 N N . THR A 1 672 ? -38.38100 12.61600 22.66900 1.000 45.50000 672 THR A N 1
ATOM 5504 C CA . THR A 1 672 ? -38.24700 11.57700 23.67500 1.000 41.17000 672 THR A CA 1
ATOM 5505 C C . THR A 1 672 ? -37.45700 12.10000 24.87500 1.000 46.12000 672 THR A C 1
ATOM 5506 O O . THR A 1 672 ? -36.91200 13.20800 24.85400 1.000 44.76000 672 THR A O 1
ATOM 5510 N N . LYS A 1 673 ? -37.41800 11.29500 25.94400 1.000 41.25000 673 LYS A N 1
ATOM 5511 C CA . LYS A 1 673 ? -36.63000 11.66600 27.11700 1.000 42.31000 673 LYS A CA 1
ATOM 5512 C C . LYS A 1 673 ? -35.15800 11.82900 26.75900 1.000 43.50000 673 LYS A C 1
ATOM 5513 O O . LYS A 1 673 ? -34.47600 12.70900 27.29600 1.000 39.30000 673 LYS A O 1
ATOM 5519 N N . LEU A 1 674 ? -34.64300 10.95900 25.88500 1.000 43.18000 674 LEU A N 1
ATOM 5520 C CA . LEU A 1 674 ? -33.26800 11.09600 25.41700 1.000 40.84000 674 LEU A CA 1
ATOM 5521 C C . LEU A 1 674 ? -33.03800 12.46800 24.79800 1.000 41.29000 674 LEU A C 1
ATOM 5522 O O . LEU A 1 674 ? -32.05700 13.14400 25.12100 1.000 40.69000 674 LEU A O 1
ATOM 5527 N N . ASP A 1 675 ? -33.92500 12.87600 23.88300 1.000 41.74000 675 ASP A N 1
ATOM 5528 C CA . ASP A 1 675 ? -33.85700 14.20400 23.27800 1.000 38.02000 675 ASP A CA 1
ATOM 5529 C C . ASP A 1 675 ? -33.81200 15.28700 24.35200 1.000 42.09000 675 ASP A C 1
ATOM 5530 O O . ASP A 1 675 ? -32.94800 16.17300 24.33600 1.000 35.89000 675 ASP A O 1
ATOM 5535 N N . GLU A 1 676 ? -34.74400 15.22400 25.30100 1.000 39.32000 676 GLU A N 1
ATOM 5536 C CA . GLU A 1 676 ? -34.79100 16.22500 26.35200 1.000 39.96000 676 GLU A CA 1
ATOM 5537 C C . GLU A 1 676 ? -33.54500 16.18300 27.23000 1.000 42.56000 676 GLU A C 1
ATOM 5538 O O . GLU A 1 676 ? -33.09800 17.22600 27.72600 1.000 37.88000 676 GLU A O 1
ATOM 5544 N N . TRP A 1 677 ? -32.96500 14.99900 27.43000 1.000 37.15000 677 TRP A N 1
ATOM 5545 C CA . TRP A 1 677 ? -31.78300 14.88800 28.27800 1.000 34.17000 677 TRP A CA 1
ATOM 5546 C C . TRP A 1 677 ? -30.56200 15.52900 27.62300 1.000 30.57000 677 TRP A C 1
ATOM 5547 O O . TRP A 1 677 ? -29.82100 16.27900 28.27400 1.000 34.74000 677 TRP A O 1
ATOM 5558 N N . ILE A 1 678 ? -30.33500 15.25500 26.33800 1.000 32.55000 678 ILE A N 1
ATOM 5559 C CA . ILE A 1 678 ? -29.12200 15.78000 25.71100 1.000 38.70000 678 ILE A CA 1
ATOM 5560 C C . ILE A 1 678 ? -29.23600 17.29000 25.48700 1.000 37.35000 678 ILE A C 1
ATOM 5561 O O . ILE A 1 678 ? -28.23700 18.01700 25.58800 1.000 34.42000 678 ILE A O 1
ATOM 5566 N N . LEU A 1 679 ? -30.44200 17.78900 25.19300 1.000 37.96000 679 LEU A N 1
ATOM 5567 C CA . LEU A 1 679 ? -30.64200 19.23600 25.11700 1.000 38.83000 679 LEU A CA 1
ATOM 5568 C C . LEU A 1 679 ? -30.43000 19.89200 26.47900 1.000 36.23000 679 LEU A C 1
ATOM 5569 O O . LEU A 1 679 ? -29.89700 21.00800 26.56600 1.000 37.18000 679 LEU A O 1
ATOM 5574 N N . SER A 1 680 ? -30.82000 19.21300 27.55600 1.000 36.11000 680 SER A N 1
ATOM 5575 C CA . SER A 1 680 ? -30.55100 19.74600 28.88700 1.000 34.13000 680 SER A CA 1
ATOM 5576 C C . SER A 1 680 ? -29.05900 19.75000 29.18500 1.000 37.48000 680 SER A C 1
ATOM 5577 O O . SER A 1 680 ? -28.51800 20.74000 29.70300 1.000 37.03000 680 SER A O 1
ATOM 5580 N N . ARG A 1 681 ? -28.37600 18.64100 28.88200 1.000 34.79000 681 ARG A N 1
ATOM 5581 C CA . ARG A 1 681 ? -26.93900 18.57200 29.12100 1.000 30.86000 681 ARG A CA 1
ATOM 5582 C C . ARG A 1 681 ? -26.21600 19.62700 28.30000 1.000 28.15000 681 ARG A C 1
ATOM 5583 O O . ARG A 1 681 ? -25.21100 20.18600 28.74600 1.000 31.28000 681 ARG A O 1
ATOM 5591 N N . LEU A 1 682 ? -26.71100 19.89100 27.08200 1.000 29.57000 682 LEU A N 1
ATOM 5592 C CA . LEU A 1 682 ? -26.09500 20.87300 26.20000 1.000 30.87000 682 LEU A CA 1
ATOM 5593 C C . LEU A 1 682 ? -26.16700 22.26700 26.80800 1.000 35.14000 682 LEU A C 1
ATOM 5594 O O . LEU A 1 682 ? -25.16300 22.98300 26.87900 1.000 31.55000 682 LEU A O 1
ATOM 5599 N N . HIS A 1 683 ? -27.34900 22.66300 27.27500 1.000 30.40000 683 HIS A N 1
ATOM 5600 C CA . HIS A 1 683 ? -27.46300 23.99400 27.85400 1.000 40.19000 683 HIS A CA 1
ATOM 5601 C C . HIS A 1 683 ? -26.78200 24.09300 29.21400 1.000 34.72000 683 HIS A C 1
ATOM 5602 O O . HIS A 1 683 ? -26.24300 25.15600 29.55600 1.000 33.79000 683 HIS A O 1
ATOM 5609 N N . SER A 1 684 ? -26.75000 23.00500 29.98600 1.000 33.24000 684 SER A N 1
ATOM 5610 C CA . SER A 1 684 ? -25.94500 23.00600 31.20500 1.000 37.15000 684 SER A CA 1
ATOM 5611 C C . SER A 1 684 ? -24.46200 23.18300 30.88200 1.000 35.94000 684 SER A C 1
ATOM 5612 O O . SER A 1 684 ? -23.73200 23.85700 31.62400 1.000 33.83000 684 SER A O 1
ATOM 5615 N N . THR A 1 685 ? -24.00400 22.57200 29.78000 1.000 30.85000 685 THR A N 1
ATOM 5616 C CA . THR A 1 685 ? -22.61600 22.71200 29.34100 1.000 30.44000 685 THR A CA 1
ATOM 5617 C C . THR A 1 685 ? -22.33000 24.13300 28.86400 1.000 33.10000 685 THR A C 1
ATOM 5618 O O . THR A 1 685 ? -21.28600 24.70400 29.20200 1.000 30.00000 685 THR A O 1
ATOM 5622 N N . VAL A 1 686 ? -23.23700 24.71200 28.06300 1.000 30.69000 686 VAL A N 1
ATOM 5623 C CA . VAL A 1 686 ? -23.13200 26.12700 27.69600 1.000 31.77000 686 VAL A CA 1
ATOM 5624 C C . VAL A 1 686 ? -22.92100 26.97800 28.93600 1.000 33.25000 686 VAL A C 1
ATOM 5625 O O . VAL A 1 686 ? -22.01000 27.82000 28.99600 1.000 34.06000 686 VAL A O 1
ATOM 5629 N N . LYS A 1 687 ? -23.76900 26.77600 29.94100 1.000 34.20000 687 LYS A N 1
ATOM 5630 C CA . LYS A 1 687 ? -23.70300 27.60400 31.13900 1.000 35.54000 687 LYS A CA 1
ATOM 5631 C C . LYS A 1 687 ? -22.37100 27.42900 31.85200 1.000 34.64000 687 LYS A C 1
ATOM 5632 O O . LYS A 1 687 ? -21.72600 28.40800 32.22900 1.000 31.30000 687 LYS A O 1
ATOM 5638 N N . ARG A 1 688 ? -21.93800 26.18200 32.04800 1.000 31.51000 688 ARG A N 1
ATOM 5639 C CA . ARG A 1 688 ? -20.74200 25.97700 32.85600 1.000 32.52000 688 ARG A CA 1
ATOM 5640 C C . ARG A 1 688 ? -19.46500 26.33400 32.09500 1.000 30.27000 688 ARG A C 1
ATOM 5641 O O . ARG A 1 688 ? -18.53100 26.88300 32.68500 1.000 26.63000 688 ARG A O 1
ATOM 5649 N N . ALA A 1 689 ? -19.40500 26.06300 30.78900 1.000 30.40000 689 ALA A N 1
ATOM 5650 C CA . ALA A 1 689 ? -18.22600 26.47100 30.02300 1.000 29.19000 689 ALA A CA 1
ATOM 5651 C C . ALA A 1 689 ? -18.07900 27.99300 29.95700 1.000 32.14000 689 ALA A C 1
ATOM 5652 O O . ALA A 1 689 ? -16.94800 28.51000 29.94800 1.000 30.06000 689 ALA A O 1
ATOM 5654 N N . THR A 1 690 ? -19.20000 28.72300 29.90000 1.000 30.72000 690 THR A N 1
ATOM 5655 C CA . THR A 1 690 ? -19.15500 30.18700 29.85500 1.000 26.98000 690 THR A CA 1
ATOM 5656 C C . THR A 1 690 ? -18.61900 30.76600 31.15800 1.000 30.84000 690 THR A C 1
ATOM 5657 O O . THR A 1 690 ? -17.76200 31.65100 31.14500 1.000 28.12000 690 THR A O 1
ATOM 5661 N N . VAL A 1 691 ? -19.10900 30.27200 32.30100 1.000 31.07000 691 VAL A N 1
ATOM 5662 C CA . VAL A 1 691 ? -18.59400 30.73400 33.58600 1.000 26.70000 691 VAL A CA 1
ATOM 5663 C C . VAL A 1 691 ? -17.09100 30.50500 33.67000 1.000 32.64000 691 VAL A C 1
ATOM 5664 O O . VAL A 1 691 ? -16.33400 31.38800 34.09000 1.000 34.42000 691 VAL A O 1
ATOM 5668 N N . HIS A 1 692 ? -16.63100 29.31300 33.26400 1.000 26.97000 692 HIS A N 1
ATOM 5669 C CA . HIS A 1 692 ? -15.20000 29.01600 33.33300 1.000 26.10000 692 HIS A CA 1
ATOM 5670 C C . HIS A 1 692 ? -14.39000 29.94100 32.42300 1.000 30.48000 692 HIS A C 1
ATOM 5671 O O . HIS A 1 692 ? -13.32300 30.43300 32.81800 1.000 29.04000 692 HIS A O 1
ATOM 5678 N N . LEU A 1 693 ? -14.87800 30.17900 31.19700 1.000 27.38000 693 LEU A N 1
ATOM 5679 C CA . LEU A 1 693 ? -14.14600 31.00200 30.23400 1.000 29.74000 693 LEU A CA 1
ATOM 5680 C C . LEU A 1 693 ? -14.11100 32.46700 30.65900 1.000 30.79000 693 LEU A C 1
ATOM 5681 O O . LEU A 1 693 ? -13.11700 33.15900 30.41600 1.000 27.23000 693 LEU A O 1
ATOM 5686 N N . GLU A 1 694 ? -15.19500 32.96500 31.27100 1.000 28.41000 694 GLU A N 1
ATOM 5687 C CA . GLU A 1 694 ? -15.17900 34.31900 31.80200 1.000 28.98000 694 GLU A CA 1
ATOM 5688 C C . GLU A 1 694 ? -14.04500 34.50300 32.80100 1.000 28.48000 694 GLU A C 1
ATOM 5689 O O . GLU A 1 694 ? -13.45700 35.58500 32.87000 1.000 33.09000 694 GLU A O 1
ATOM 5695 N N . ASP A 1 695 ? -13.70300 33.45600 33.55300 1.000 31.81000 695 ASP A N 1
ATOM 5696 C CA . ASP A 1 695 ? -12.58300 33.49100 34.48900 1.000 26.35000 695 ASP A CA 1
ATOM 5697 C C . ASP A 1 695 ? -11.29100 32.91400 33.89600 1.000 29.03000 695 ASP A C 1
ATOM 5698 O O . ASP A 1 695 ? -10.37000 32.57500 34.64500 1.000 27.67000 695 ASP A O 1
ATOM 5703 N N . TYR A 1 696 ? -11.20100 32.80300 32.56900 1.000 28.66000 696 TYR A N 1
ATOM 5704 C CA . TYR A 1 696 ? -9.99800 32.30200 31.90000 1.000 35.29000 696 TYR A CA 1
ATOM 5705 C C . TYR A 1 696 ? -9.67300 30.85800 32.28900 1.000 36.34000 696 TYR A C 1
ATOM 5706 O O . TYR A 1 696 ? -8.51700 30.43200 32.19200 1.000 33.64000 696 TYR A O 1
ATOM 5715 N N . GLY A 1 697 ? -10.67300 30.09300 32.72700 1.000 34.35000 697 GLY A N 1
ATOM 5716 C CA . GLY A 1 697 ? -10.46000 28.70100 33.07600 1.000 35.13000 697 GLY A CA 1
ATOM 5717 C C . GLY A 1 697 ? -10.63000 27.77700 31.88500 1.000 32.58000 697 GLY A C 1
ATOM 5718 O O . GLY A 1 697 ? -11.65400 27.10000 31.76900 1.000 32.08000 697 GLY A O 1
ATOM 5719 N N . PHE A 1 698 ? -9.64500 27.73500 30.98300 1.000 34.27000 698 PHE A N 1
ATOM 5720 C CA . PHE A 1 698 ? -9.79500 26.91000 29.78200 1.000 35.23000 698 PHE A CA 1
ATOM 5721 C C . PHE A 1 698 ? -9.83100 25.43300 30.13700 1.000 26.60000 698 PHE A C 1
ATOM 5722 O O . PHE A 1 698 ? -10.53800 24.64600 29.49600 1.000 32.29000 698 PHE A O 1
ATOM 5730 N N . THR A 1 699 ? -9.07100 25.04600 31.15600 1.000 27.76000 699 THR A N 1
ATOM 5731 C CA . THR A 1 699 ? -8.99200 23.64700 31.54700 1.000 27.63000 699 THR A CA 1
ATOM 5732 C C . THR A 1 699 ? -10.36500 23.10000 31.93300 1.000 33.31000 699 THR A C 1
ATOM 5733 O O . THR A 1 699 ? -10.77300 22.03000 31.47200 1.000 26.65000 699 THR A O 1
ATOM 5737 N N . SER A 1 700 ? -11.09200 23.82900 32.78100 1.000 29.20000 700 SER A N 1
ATOM 5738 C CA . SER A 1 700 ? -12.38500 23.34900 33.25200 1.000 29.31000 700 SER A CA 1
ATOM 5739 C C . SER A 1 700 ? -13.44700 23.46400 32.17900 1.000 29.37000 700 SER A C 1
ATOM 5740 O O . SER A 1 700 ? -14.33400 22.60700 32.09200 1.000 26.08000 700 SER A O 1
ATOM 5743 N N . ALA A 1 701 ? -13.37700 24.51600 31.35900 1.000 25.39000 701 ALA A N 1
ATOM 5744 C CA . ALA A 1 701 ? -14.27000 24.60400 30.20900 1.000 26.13000 701 ALA A CA 1
ATOM 5745 C C . ALA A 1 701 ? -14.02900 23.44700 29.23500 1.000 30.94000 701 ALA A C 1
ATOM 5746 O O . ALA A 1 701 ? -14.98100 22.86600 28.70300 1.000 25.77000 701 ALA A O 1
ATOM 5748 N N . ALA A 1 702 ? -12.76300 23.10800 28.97900 1.000 29.40000 702 ALA A N 1
ATOM 5749 C CA . ALA A 1 702 ? -12.45600 21.96300 28.11900 1.000 22.88000 702 ALA A CA 1
ATOM 5750 C C . ALA A 1 702 ? -13.02900 20.69200 28.70600 1.000 25.57000 702 ALA A C 1
ATOM 5751 O O . ALA A 1 702 ? -13.62400 19.88200 27.99000 1.000 25.51000 702 ALA A O 1
ATOM 5753 N N . ARG A 1 703 ? -12.82800 20.49200 30.01600 1.000 24.01000 703 ARG A N 1
ATOM 5754 C CA . ARG A 1 703 ? -13.32700 19.29400 30.68700 1.000 26.79000 703 ARG A CA 1
ATOM 5755 C C . ARG A 1 703 ? -14.83900 19.17700 30.52900 1.000 29.45000 703 ARG A C 1
ATOM 5756 O O . ARG A 1 703 ? -15.35000 18.11800 30.15400 1.000 25.00000 703 ARG A O 1
ATOM 5764 N N . GLU A 1 704 ? -15.56800 20.27400 30.77500 1.000 25.74000 704 GLU A N 1
ATOM 5765 C CA . GLU A 1 704 ? -17.02200 20.24300 30.63600 1.000 28.17000 704 GLU A CA 1
ATOM 5766 C C . GLU A 1 704 ? -17.42200 19.86200 29.21900 1.000 28.85000 704 GLU A C 1
ATOM 5767 O O . GLU A 1 704 ? -18.32800 19.04600 29.01200 1.000 30.36000 704 GLU A O 1
ATOM 5773 N N . ILE A 1 705 ? -16.77300 20.46400 28.22200 1.000 28.36000 705 ILE A N 1
ATOM 5774 C CA . ILE A 1 705 ? -17.16700 20.18700 26.84700 1.000 22.27000 705 ILE A CA 1
ATOM 5775 C C . ILE A 1 705 ? -16.84000 18.73800 26.47200 1.000 27.19000 705 ILE A C 1
ATOM 5776 O O . ILE A 1 705 ? -17.61700 18.08500 25.76600 1.000 26.65000 705 ILE A O 1
ATOM 5781 N N . ALA A 1 706 ? -15.71100 18.20000 26.95800 1.000 23.89000 706 ALA A N 1
ATOM 5782 C CA . ALA A 1 706 ? -15.35000 16.81300 26.62200 1.000 28.48000 706 ALA A CA 1
ATOM 5783 C C . ALA A 1 706 ? -16.35100 15.80900 27.19900 1.000 30.66000 706 ALA A C 1
ATOM 5784 O O . ALA A 1 706 ? -16.70000 14.81700 26.54200 1.000 27.57000 706 ALA A O 1
ATOM 5786 N N . VAL A 1 707 ? -16.80000 16.03400 28.43300 1.000 27.49000 707 VAL A N 1
ATOM 5787 C CA . VAL A 1 707 ? -17.83400 15.18100 29.02200 1.000 27.62000 707 VAL A CA 1
ATOM 5788 C C . VAL A 1 707 ? -19.09300 15.19400 28.15700 1.000 32.25000 707 VAL A C 1
ATOM 5789 O O . VAL A 1 707 ? -19.67100 14.14300 27.84900 1.000 27.06000 707 VAL A O 1
ATOM 5793 N N . PHE A 1 708 ? -19.52600 16.37900 27.72800 1.000 27.58000 708 PHE A N 1
ATOM 5794 C CA . PHE A 1 708 ? -20.70000 16.45600 26.86000 1.000 25.60000 708 PHE A CA 1
ATOM 5795 C C . PHE A 1 708 ? -20.49800 15.67700 25.56200 1.000 30.09000 708 PHE A C 1
ATOM 5796 O O . PHE A 1 708 ? -21.39300 14.93800 25.12300 1.000 30.36000 708 PHE A O 1
ATOM 5804 N N . ILE A 1 709 ? -19.33500 15.83200 24.92400 1.000 25.11000 709 ILE A N 1
ATOM 5805 C CA . ILE A 1 709 ? -19.09800 15.15400 23.64600 1.000 28.98000 709 ILE A CA 1
ATOM 5806 C C . ILE A 1 709 ? -19.18900 13.64600 23.82400 1.000 28.82000 709 ILE A C 1
ATOM 5807 O O . ILE A 1 709 ? -19.72200 12.93500 22.96000 1.000 29.95000 709 ILE A O 1
ATOM 5812 N N . GLU A 1 710 ? -18.67400 13.14000 24.94900 1.000 31.64000 710 GLU A N 1
ATOM 5813 C CA . GLU A 1 710 ? -18.72700 11.70700 25.21600 1.000 34.04000 710 GLU A CA 1
ATOM 5814 C C . GLU A 1 710 ? -20.16200 11.24500 25.43300 1.000 36.84000 710 GLU A C 1
ATOM 5815 O O . GLU A 1 710 ? -20.57300 10.21900 24.88100 1.000 36.39000 710 GLU A O 1
ATOM 5821 N N . GLU A 1 711 ? -20.94000 11.99700 26.22100 1.000 27.77000 711 GLU A N 1
ATOM 5822 C CA . GLU A 1 711 ? -22.34700 11.65700 26.43100 1.000 30.59000 711 GLU A CA 1
ATOM 5823 C C . GLU A 1 711 ? -23.12200 11.70200 25.12900 1.000 34.49000 711 GLU A C 1
ATOM 5824 O O . GLU A 1 711 ? -23.98000 10.84500 24.87200 1.000 35.15000 711 GLU A O 1
ATOM 5830 N N . LEU A 1 712 ? -22.82600 12.69600 24.29600 1.000 25.30000 712 LEU A N 1
ATOM 5831 C CA . LEU A 1 712 ? -23.49700 12.84200 23.01400 1.000 26.48000 712 LEU A CA 1
ATOM 5832 C C . LEU A 1 712 ? -23.24600 11.63700 22.12500 1.000 33.89000 712 LEU A C 1
ATOM 5833 O O . LEU A 1 712 ? -24.18000 11.06700 21.55200 1.000 30.94000 712 LEU A O 1
ATOM 5838 N N . SER A 1 713 ? -21.98400 11.24500 21.98500 1.000 27.95000 713 SER A N 1
ATOM 5839 C CA . SER A 1 713 ? -21.64700 10.16800 21.07300 1.000 32.82000 713 SER A CA 1
ATOM 5840 C C . SER A 1 713 ? -21.99800 8.80600 21.67200 1.000 31.41000 713 SER A C 1
ATOM 5841 O O . SER A 1 713 ? -22.67500 7.98800 21.03600 1.000 33.24000 713 SER A O 1
ATOM 5844 N N . ASN A 1 714 ? -21.57800 8.56800 22.90600 1.000 28.17000 714 ASN A N 1
ATOM 5845 C CA . ASN A 1 714 ? -21.64400 7.24200 23.50600 1.000 30.45000 714 ASN A CA 1
ATOM 5846 C C . ASN A 1 714 ? -23.01400 6.90400 24.07800 1.000 36.17000 714 ASN A C 1
ATOM 5847 O O . ASN A 1 714 ? -23.30700 5.72200 24.30400 1.000 34.64000 714 ASN A O 1
ATOM 5852 N N . TRP A 1 715 ? -23.87100 7.89000 24.30600 1.000 31.00000 715 TRP A N 1
ATOM 5853 C CA . TRP A 1 715 ? -25.20200 7.58000 24.81000 1.000 28.59000 715 TRP A CA 1
ATOM 5854 C C . TRP A 1 715 ? -26.30400 8.11500 23.91200 1.000 35.92000 715 TRP A C 1
ATOM 5855 O O . TRP A 1 715 ? -27.16100 7.33800 23.47400 1.000 35.66000 715 TRP A O 1
ATOM 5866 N N . TYR A 1 716 ? -26.29600 9.41200 23.58600 1.000 27.99000 716 TYR A N 1
ATOM 5867 C CA . TYR A 1 716 ? -27.42300 9.96100 22.83700 1.000 32.47000 716 TYR A CA 1
ATOM 5868 C C . TYR A 1 716 ? -27.48000 9.39900 21.42500 1.000 36.82000 716 TYR A C 1
ATOM 5869 O O . TYR A 1 716 ? -28.54500 8.96700 20.96400 1.000 35.26000 716 TYR A O 1
ATOM 5878 N N . VAL A 1 717 ? -26.36600 9.45900 20.69300 1.000 34.42000 717 VAL A N 1
ATOM 5879 C CA . VAL A 1 717 ? -26.38100 8.95900 19.32200 1.000 31.47000 717 VAL A CA 1
ATOM 5880 C C . VAL A 1 717 ? -26.52900 7.44400 19.32300 1.000 37.51000 717 VAL A C 1
ATOM 5881 O O . VAL A 1 717 ? -27.32200 6.88400 18.55700 1.000 31.42000 717 VAL A O 1
ATOM 5885 N N . ARG A 1 718 ? -25.77300 6.75600 20.18400 1.000 32.17000 718 ARG A N 1
ATOM 5886 C CA . ARG A 1 718 ? -25.83600 5.29700 20.18300 1.000 37.35000 718 ARG A CA 1
ATOM 5887 C C . ARG A 1 718 ? -27.24600 4.80400 20.48700 1.000 39.60000 718 ARG A C 1
ATOM 5888 O O . ARG A 1 718 ? -27.73500 3.87900 19.83700 1.000 40.30000 718 ARG A O 1
ATOM 5896 N N . ARG A 1 719 ? -27.91900 5.40200 21.46600 1.000 32.14000 719 ARG A N 1
ATOM 5897 C CA . ARG A 1 719 ? -29.24500 4.91500 21.82300 1.000 32.70000 719 ARG A CA 1
ATOM 5898 C C . ARG A 1 719 ? -30.35600 5.53700 20.98000 1.000 44.24000 719 ARG A C 1
ATOM 5899 O O . ARG A 1 719 ? -31.53100 5.28600 21.25900 1.000 45.18000 719 ARG A O 1
ATOM 5907 N N . SER A 1 720 ? -30.01300 6.31500 19.94500 1.000 37.93000 720 SER A N 1
ATOM 5908 C CA . SER A 1 720 ? -31.00100 6.88200 19.03200 1.000 36.03000 720 SER A CA 1
ATOM 5909 C C . SER A 1 720 ? -30.83800 6.44300 17.58300 1.000 37.34000 720 SER A C 1
ATOM 5910 O O . SER A 1 720 ? -31.66200 6.83200 16.74900 1.000 36.80000 720 SER A O 1
ATOM 5913 N N . ARG A 1 721 ? -29.81300 5.63900 17.26000 1.000 36.10000 721 ARG A N 1
ATOM 5914 C CA . ARG A 1 721 ? -29.58200 5.20200 15.87900 1.000 46.98000 721 ARG A CA 1
ATOM 5915 C C . ARG A 1 721 ? -30.84200 4.63200 15.22600 1.000 46.59000 721 ARG A C 1
ATOM 5916 O O . ARG A 1 721 ? -31.05900 4.80600 14.02200 1.000 44.55000 721 ARG A O 1
ATOM 5924 N N . ASP A 1 722 ? -31.66600 3.92000 15.99800 1.000 50.70000 722 ASP A N 1
ATOM 5925 C CA . ASP A 1 722 ? -32.86200 3.31000 15.42800 1.000 49.69000 722 ASP A CA 1
ATOM 5926 C C . ASP A 1 722 ? -33.79500 4.36500 14.84600 1.000 54.51000 722 ASP A C 1
ATOM 5927 O O . ASP A 1 722 ? -34.40100 4.15400 13.78600 1.000 49.53000 722 ASP A O 1
ATOM 5932 N N . ARG A 1 723 ? -33.90600 5.52200 15.51400 1.000 50.54000 723 ARG A N 1
ATOM 5933 C CA . ARG A 1 723 ? -34.75600 6.58300 14.98900 1.000 44.08000 723 ARG A CA 1
ATOM 5934 C C . ARG A 1 723 ? -34.21200 7.15500 13.68900 1.000 47.43000 723 ARG A C 1
ATOM 5935 O O . ARG A 1 723 ? -34.98800 7.64000 12.86000 1.000 52.24000 723 ARG A O 1
ATOM 5943 N N . PHE A 1 724 ? -32.89800 7.10500 13.48000 1.000 44.09000 724 PHE A N 1
ATOM 5944 C CA . PHE A 1 724 ? -32.36000 7.61100 12.22300 1.000 43.91000 724 PHE A CA 1
ATOM 5945 C C . PHE A 1 724 ? -32.46800 6.57500 11.11200 1.000 46.92000 724 PHE A C 1
ATOM 5946 O O . PHE A 1 724 ? -32.71900 6.92700 9.95500 1.000 49.29000 724 PHE A O 1
ATOM 5954 N N . TRP A 1 725 ? -32.28300 5.29400 11.44000 1.000 55.09000 725 TRP A N 1
ATOM 5955 C CA . TRP A 1 725 ? -32.35900 4.25300 10.42300 1.000 55.06000 725 TRP A CA 1
ATOM 5956 C C . TRP A 1 725 ? -33.78300 4.02600 9.93800 1.000 53.95000 725 TRP A C 1
ATOM 5957 O O . TRP A 1 725 ? -33.96300 3.54800 8.81300 1.000 57.50000 725 TRP A O 1
ATOM 5968 N N . SER A 1 726 ? -34.78200 4.37800 10.75500 1.000 54.51000 726 SER A N 1
ATOM 5969 C CA . SER A 1 726 ? -36.20500 4.24300 10.44700 1.000 54.19000 726 SER A CA 1
ATOM 5970 C C . SER A 1 726 ? -36.57600 4.62500 9.02100 1.000 60.38000 726 SER A C 1
ATOM 5971 O O . SER A 1 726 ? -35.94400 5.49800 8.41600 1.000 56.02000 726 SER A O 1
ATOM 5974 N N . GLU A 1 727 ? -37.60700 3.97200 8.48700 1.000 60.61000 727 GLU A N 1
ATOM 5975 C CA . GLU A 1 727 ? -38.22800 4.38200 7.23500 1.000 66.12000 727 GLU A CA 1
ATOM 5976 C C . GLU A 1 727 ? -39.31100 5.41000 7.53100 1.000 66.08000 727 GLU A C 1
ATOM 5977 O O . GLU A 1 727 ? -39.99700 5.33400 8.55700 1.000 65.49000 727 GLU A O 1
ATOM 5983 N N . GLY A 1 728 ? -39.44600 6.38300 6.63800 1.000 55.99000 728 GLY A N 1
ATOM 5984 C CA . GLY A 1 728 ? -40.45500 7.40300 6.80900 1.000 60.23000 728 GLY A CA 1
ATOM 5985 C C . GLY A 1 728 ? -39.91500 8.64700 7.48000 1.000 62.65000 728 GLY A C 1
ATOM 5986 O O . GLY A 1 728 ? -38.73200 8.97100 7.34200 1.000 69.65000 728 GLY A O 1
ATOM 5987 N N . MET A 1 729 ? -40.78200 9.35800 8.19600 1.000 59.75000 729 MET A N 1
ATOM 5988 C CA . MET A 1 729 ? -40.39600 10.55800 8.92700 1.000 59.69000 729 MET A CA 1
ATOM 5989 C C . MET A 1 729 ? -41.46500 10.85300 9.96900 1.000 54.26000 729 MET A C 1
ATOM 5990 O O . MET A 1 729 ? -42.16200 11.86700 9.88800 1.000 64.32000 729 MET A O 1
ATOM 5995 N N . ASP A 1 730 ? -41.61500 9.96600 10.94500 1.000 61.49000 730 ASP A N 1
ATOM 5996 C CA . ASP A 1 730 ? -42.62100 10.16800 11.97800 1.000 62.37000 730 ASP A CA 1
ATOM 5997 C C . ASP A 1 730 ? -42.13600 11.24600 12.94700 1.000 59.83000 730 ASP A C 1
ATOM 5998 O O . ASP A 1 730 ? -41.12300 11.91300 12.72100 1.000 60.06000 730 ASP A O 1
ATOM 6003 N N . GLY A 1 731 ? -42.86200 11.42500 14.05100 1.000 59.32000 731 GLY A N 1
ATOM 6004 C CA . GLY A 1 731 ? -42.54400 12.50700 14.96500 1.000 62.64000 731 GLY A CA 1
ATOM 6005 C C . GLY A 1 731 ? -41.26900 12.28300 15.74900 1.000 61.86000 731 GLY A C 1
ATOM 6006 O O . GLY A 1 731 ? -40.56900 13.24600 16.08500 1.000 55.26000 731 GLY A O 1
ATOM 6007 N N . GLU A 1 732 ? -40.95000 11.02200 16.05500 1.000 55.24000 732 GLU A N 1
ATOM 6008 C CA . GLU A 1 732 ? -39.75200 10.72900 16.83800 1.000 60.97000 732 GLU A CA 1
ATOM 6009 C C . GLU A 1 732 ? -38.48500 10.82300 15.99200 1.000 53.50000 732 GLU A C 1
ATOM 6010 O O . GLU A 1 732 ? -37.41900 11.17200 16.51200 1.000 47.53000 732 GLU A O 1
ATOM 6016 N N . LYS A 1 733 ? -38.58900 10.51800 14.69900 1.000 46.68000 733 LYS A N 1
ATOM 6017 C CA . LYS A 1 733 ? -37.47700 10.71900 13.78300 1.000 46.29000 733 LYS A CA 1
ATOM 6018 C C . LYS A 1 733 ? -37.20400 12.20800 13.58500 1.000 53.52000 733 LYS A C 1
ATOM 6019 O O . LYS A 1 733 ? -36.05100 12.65700 13.63200 1.000 48.99000 733 LYS A O 1
ATOM 6025 N N . ALA A 1 734 ? -38.26300 12.99000 13.37000 1.000 48.40000 734 ALA A N 1
ATOM 6026 C CA . ALA A 1 734 ? -38.09700 14.42700 13.19900 1.000 49.72000 734 ALA A CA 1
ATOM 6027 C C . ALA A 1 734 ? -37.48100 15.05400 14.44400 1.000 45.97000 734 ALA A C 1
ATOM 6028 O O . ALA A 1 734 ? -36.54900 15.85800 14.34300 1.000 42.95000 734 ALA A O 1
ATOM 6030 N N . ALA A 1 735 ? -37.96800 14.67200 15.63000 1.000 42.96000 735 ALA A N 1
ATOM 6031 C CA . ALA A 1 735 ? -37.37500 15.15600 16.87000 1.000 43.31000 735 ALA A CA 1
ATOM 6032 C C . ALA A 1 735 ? -35.88200 14.82800 16.94500 1.000 50.26000 735 ALA A C 1
ATOM 6033 O O . ALA A 1 735 ? -35.08100 15.66200 17.38100 1.000 40.76000 735 ALA A O 1
ATOM 6035 N N . ALA A 1 736 ? -35.48900 13.61600 16.52800 1.000 44.07000 736 ALA A N 1
ATOM 6036 C CA . ALA A 1 736 ? -34.07500 13.25200 16.52200 1.000 43.23000 736 ALA A CA 1
ATOM 6037 C C . ALA A 1 736 ? -33.26500 14.20400 15.65300 1.000 43.09000 736 ALA A C 1
ATOM 6038 O O . ALA A 1 736 ? -32.21700 14.70600 16.07400 1.000 35.54000 736 ALA A O 1
ATOM 6040 N N . TYR A 1 737 ? -33.72300 14.44900 14.42600 1.000 40.16000 737 TYR A N 1
ATOM 6041 C CA . TYR A 1 737 ? -33.01700 15.39100 13.56600 1.000 37.75000 737 TYR A CA 1
ATOM 6042 C C . TYR A 1 737 ? -33.01200 16.79700 14.16700 1.000 43.50000 737 TYR A C 1
ATOM 6043 O O . TYR A 1 737 ? -31.97400 17.47000 14.19100 1.000 36.45000 737 TYR A O 1
ATOM 6052 N N . ASP A 1 738 ? -34.16000 17.24400 14.67500 1.000 41.08000 738 ASP A N 1
ATOM 6053 C CA . ASP A 1 738 ? -34.25800 18.56900 15.27300 1.000 45.76000 738 ASP A CA 1
ATOM 6054 C C . ASP A 1 738 ? -33.29400 18.71900 16.43900 1.000 47.04000 738 ASP A C 1
ATOM 6055 O O . ASP A 1 738 ? -32.65100 19.76400 16.60300 1.000 42.96000 738 ASP A O 1
ATOM 6060 N N . THR A 1 739 ? -33.20300 17.68400 17.26900 1.000 40.45000 739 THR A N 1
ATOM 6061 C CA . THR A 1 739 ? -32.37400 17.73300 18.46200 1.000 39.12000 739 THR A CA 1
ATOM 6062 C C . THR A 1 739 ? -30.89700 17.71200 18.10300 1.000 39.78000 739 THR A C 1
ATOM 6063 O O . THR A 1 739 ? -30.10200 18.48900 18.64400 1.000 36.22000 739 THR A O 1
ATOM 6067 N N . LEU A 1 740 ? -30.50600 16.81100 17.20300 1.000 35.55000 740 LEU A N 1
ATOM 6068 C CA . LEU A 1 740 ? -29.09300 16.68800 16.89200 1.000 39.11000 740 LEU A CA 1
ATOM 6069 C C . LEU A 1 740 ? -28.61500 17.87500 16.08100 1.000 35.03000 740 LEU A C 1
ATOM 6070 O O . LEU A 1 740 ? -27.45500 18.27400 16.20200 1.000 35.44000 740 LEU A O 1
ATOM 6075 N N . HIS A 1 741 ? -29.48600 18.42900 15.23400 1.000 34.89000 741 HIS A N 1
ATOM 6076 C CA . HIS A 1 741 ? -29.15800 19.66600 14.53800 1.000 34.66000 741 HIS A CA 1
ATOM 6077 C C . HIS A 1 741 ? -28.80600 20.77900 15.51900 1.000 35.36000 741 HIS A C 1
ATOM 6078 O O . HIS A 1 741 ? -27.75000 21.40400 15.39900 1.000 31.01000 741 HIS A O 1
ATOM 6085 N N . GLU A 1 742 ? -29.69900 21.06400 16.47700 1.000 34.60000 742 GLU A N 1
ATOM 6086 C CA . GLU A 1 742 ? -29.40700 22.10100 17.46200 1.000 34.67000 742 GLU A CA 1
ATOM 6087 C C . GLU A 1 742 ? -28.13000 21.79300 18.23300 1.000 40.07000 742 GLU A C 1
ATOM 6088 O O . GLU A 1 742 ? -27.30400 22.68600 18.47600 1.000 32.09000 742 GLU A O 1
ATOM 6094 N N . VAL A 1 743 ? -27.97000 20.54100 18.66600 1.000 37.18000 743 VAL A N 1
ATOM 6095 C CA . VAL A 1 743 ? -26.77300 20.17000 19.41300 1.000 32.16000 743 VAL A CA 1
ATOM 6096 C C . VAL A 1 743 ? -25.52800 20.51800 18.61000 1.000 28.02000 743 VAL A C 1
ATOM 6097 O O . VAL A 1 743 ? -24.57600 21.09300 19.14300 1.000 29.91000 743 VAL A O 1
ATOM 6101 N N . LEU A 1 744 ? -25.51400 20.19800 17.31600 1.000 28.91000 744 LEU A N 1
ATOM 6102 C CA . LEU A 1 744 ? -24.27500 20.38200 16.56800 1.000 27.58000 744 LEU A CA 1
ATOM 6103 C C . LEU A 1 744 ? -24.00000 21.86400 16.32000 1.000 33.21000 744 LEU A C 1
ATOM 6104 O O . LEU A 1 744 ? -22.84500 22.30800 16.38200 1.000 29.69000 744 LEU A O 1
ATOM 6109 N N . VAL A 1 745 ? -25.04000 22.64600 16.02800 1.000 32.00000 745 VAL A N 1
ATOM 6110 C CA . VAL A 1 745 ? -24.82000 24.07600 15.81400 1.000 31.84000 745 VAL A CA 1
ATOM 6111 C C . VAL A 1 745 ? -24.28100 24.72000 17.07900 1.000 27.50000 745 VAL A C 1
ATOM 6112 O O . VAL A 1 745 ? -23.26200 25.41700 17.05700 1.000 35.84000 745 VAL A O 1
ATOM 6116 N N . THR A 1 746 ? -24.94500 24.48100 18.20900 1.000 32.75000 746 THR A N 1
ATOM 6117 C CA . THR A 1 746 ? -24.51400 25.09400 19.46100 1.000 28.93000 746 THR A CA 1
ATOM 6118 C C . THR A 1 746 ? -23.14600 24.58000 19.89500 1.000 37.04000 746 THR A C 1
ATOM 6119 O O . THR A 1 746 ? -22.30200 25.36400 20.35200 1.000 28.82000 746 THR A O 1
ATOM 6123 N N . LEU A 1 747 ? -22.89500 23.26900 19.73800 1.000 30.48000 747 LEU A N 1
ATOM 6124 C CA . LEU A 1 747 ? -21.61300 22.71400 20.17000 1.000 27.61000 747 LEU A CA 1
ATOM 6125 C C . LEU A 1 747 ? -20.46200 23.23100 19.31800 1.000 28.90000 747 LEU A C 1
ATOM 6126 O O . LEU A 1 747 ? -19.36700 23.49000 19.84100 1.000 29.04000 747 LEU A O 1
ATOM 6131 N N . SER A 1 748 ? -20.67400 23.39500 18.00500 1.000 25.05000 748 SER A N 1
ATOM 6132 C CA . SER A 1 748 ? -19.59700 23.95100 17.18700 1.000 28.77000 748 SER A CA 1
ATOM 6133 C C . SER A 1 748 ? -19.29800 25.40300 17.56500 1.000 30.50000 748 SER A C 1
ATOM 6134 O O . SER A 1 748 ? -18.14600 25.85100 17.46900 1.000 30.90000 748 SER A O 1
ATOM 6137 N N . GLN A 1 749 ? -20.31100 26.15200 18.00900 1.000 30.11000 749 GLN A N 1
ATOM 6138 C CA . GLN A 1 749 ? -20.05500 27.50200 18.50100 1.000 30.24000 749 GLN A CA 1
ATOM 6139 C C . GLN A 1 749 ? -19.26300 27.46700 19.80300 1.000 27.87000 749 GLN A C 1
ATOM 6140 O O . GLN A 1 749 ? -18.31200 28.24000 19.98400 1.000 27.82000 749 GLN A O 1
ATOM 6146 N N . LEU A 1 750 ? -19.66500 26.59800 20.73400 1.000 28.28000 750 LEU A N 1
ATOM 6147 C CA . LEU A 1 750 ? -18.95800 26.45600 22.00400 1.000 23.97000 750 LEU A CA 1
ATOM 6148 C C . LEU A 1 750 ? -17.48200 26.14600 21.78700 1.000 28.27000 750 LEU A C 1
ATOM 6149 O O . LEU A 1 750 ? -16.61900 26.63700 22.52200 1.000 24.16000 750 LEU A O 1
ATOM 6154 N N . LEU A 1 751 ? -17.19000 25.29500 20.79900 1.000 26.55000 751 LEU A N 1
ATOM 6155 C CA . LEU A 1 751 ? -15.85300 24.80500 20.47900 1.000 27.68000 751 LEU A CA 1
ATOM 6156 C C . LEU A 1 751 ? -15.03000 25.79400 19.66900 1.000 24.90000 751 LEU A C 1
ATOM 6157 O O . LEU A 1 751 ? -13.80100 25.64100 19.59200 1.000 25.73000 751 LEU A O 1
ATOM 6162 N N . ALA A 1 752 ? -15.68000 26.77000 19.03300 1.000 22.00000 752 ALA A N 1
ATOM 6163 C CA . ALA A 1 752 ? -14.99300 27.64400 18.08100 1.000 25.09000 752 ALA A CA 1
ATOM 6164 C C . ALA A 1 752 ? -13.70100 28.25700 18.61100 1.000 24.40000 752 ALA A C 1
ATOM 6165 O O . ALA A 1 752 ? -12.71600 28.29700 17.85400 1.000 22.34000 752 ALA A O 1
ATOM 6167 N N . PRO A 1 753 ? -13.61200 28.73700 19.85300 1.000 21.66000 753 PRO A N 1
ATOM 6168 C CA . PRO A 1 753 ? -12.30800 29.27600 20.31700 1.000 26.24000 753 PRO A CA 1
ATOM 6169 C C . PRO A 1 753 ? -11.23100 28.20600 20.53000 1.000 25.50000 753 PRO A C 1
ATOM 6170 O O . PRO A 1 753 ? -10.03400 28.53200 20.47500 1.000 22.54000 753 PRO A O 1
ATOM 6174 N N . PHE A 1 754 ? -11.62800 26.95700 20.80800 1.000 26.55000 754 PHE A N 1
ATOM 6175 C CA . PHE A 1 754 ? -10.70500 25.86400 21.13900 1.000 25.81000 754 PHE A CA 1
ATOM 6176 C C . PHE A 1 754 ? -10.13400 25.21500 19.89300 1.000 23.73000 754 PHE A C 1
ATOM 6177 O O . PHE A 1 754 ? -8.91500 25.12500 19.71300 1.000 22.49000 754 PHE A O 1
ATOM 6185 N N . THR A 1 755 ? -11.02100 24.73600 19.04200 1.000 22.77000 755 THR A N 1
ATOM 6186 C CA . THR A 1 755 ? -10.69500 23.88700 17.90200 1.000 20.73000 755 THR A CA 1
ATOM 6187 C C . THR A 1 755 ? -11.32700 24.59900 16.71000 1.000 25.08000 755 THR A C 1
ATOM 6188 O O . THR A 1 755 ? -12.40400 24.20300 16.23300 1.000 26.83000 755 THR A O 1
ATOM 6192 N N . PRO A 1 756 ? -10.69400 25.66900 16.21800 1.000 24.17000 756 PRO A N 1
ATOM 6193 C CA . PRO A 1 756 ? -11.36500 26.54400 15.23800 1.000 23.76000 756 PRO A CA 1
ATOM 6194 C C . PRO A 1 756 ? -11.53700 25.92700 13.86100 1.000 29.09000 756 PRO A C 1
ATOM 6195 O O . PRO A 1 756 ? -12.36700 26.41900 13.09200 1.000 26.16000 756 PRO A O 1
ATOM 6199 N N . PHE A 1 757 ? -10.76900 24.90000 13.49700 1.000 23.37000 757 PHE A N 1
ATOM 6200 C CA . PHE A 1 757 ? -10.97800 24.31800 12.17800 1.000 26.34000 757 PHE A CA 1
ATOM 6201 C C . PHE A 1 757 ? -12.22500 23.43900 12.15200 1.000 26.71000 757 PHE A C 1
ATOM 6202 O O . PHE A 1 757 ? -13.15700 23.68900 11.37900 1.000 29.29000 757 PHE A O 1
ATOM 6210 N N . VAL A 1 758 ? -12.26400 22.40200 12.98200 1.000 27.29000 758 VAL A N 1
ATOM 6211 C CA . VAL A 1 758 ? -13.39500 21.48100 12.89900 1.000 31.13000 758 VAL A CA 1
ATOM 6212 C C . VAL A 1 758 ? -14.67700 22.18000 13.33100 1.000 26.86000 758 VAL A C 1
ATOM 6213 O O . VAL A 1 758 ? -15.76600 21.84700 12.84800 1.000 26.79000 758 VAL A O 1
ATOM 6217 N N . ALA A 1 759 ? -14.58000 23.16300 14.23100 1.000 20.45000 759 ALA A N 1
ATOM 6218 C CA . ALA A 1 759 ? -15.77300 23.88300 14.63800 1.000 20.82000 759 ALA A CA 1
ATOM 6219 C C . ALA A 1 759 ? -16.42400 24.56300 13.43200 1.000 27.08000 759 ALA A C 1
ATOM 6220 O O . ALA A 1 759 ? -17.65500 24.57800 13.30300 1.000 29.54000 759 ALA A O 1
ATOM 6222 N N . ASP A 1 760 ? -15.60700 25.11300 12.53100 1.000 27.63000 760 ASP A N 1
ATOM 6223 C CA . ASP A 1 760 ? -16.14700 25.83200 11.38400 1.000 26.28000 760 ASP A CA 1
ATOM 6224 C C . ASP A 1 760 ? -16.56000 24.87800 10.27400 1.000 28.09000 760 ASP A C 1
ATOM 6225 O O . ASP A 1 760 ? -17.49100 25.18000 9.51300 1.000 30.48000 760 ASP A O 1
ATOM 6230 N N . ASP A 1 761 ? -15.87700 23.74000 10.15100 1.000 31.06000 761 ASP A N 1
ATOM 6231 C CA . ASP A 1 761 ? -16.34300 22.68800 9.24800 1.000 31.90000 761 ASP A CA 1
ATOM 6232 C C . ASP A 1 761 ? -17.79100 22.32100 9.56300 1.000 36.81000 761 ASP A C 1
ATOM 6233 O O . ASP A 1 761 ? -18.66500 22.36700 8.68700 1.000 33.44000 761 ASP A O 1
ATOM 6238 N N . VAL A 1 762 ? -18.06800 21.98100 10.82600 1.000 28.22000 762 VAL A N 1
ATOM 6239 C CA . VAL A 1 762 ? -19.43500 21.63900 11.21800 1.000 33.32000 762 VAL A CA 1
ATOM 6240 C C . VAL A 1 762 ? -20.37700 22.81800 11.00000 1.000 35.36000 762 VAL A C 1
ATOM 6241 O O . VAL A 1 762 ? -21.42700 22.68200 10.35300 1.000 32.93000 762 VAL A O 1
ATOM 6245 N N . HIS A 1 763 ? -20.00800 23.99800 11.51900 1.000 30.29000 763 HIS A N 1
ATOM 6246 C CA . HIS A 1 763 ? -20.94400 25.11600 11.56200 1.000 32.50000 763 HIS A CA 1
ATOM 6247 C C . HIS A 1 763 ? -21.26300 25.63700 10.16600 1.000 29.07000 763 HIS A C 1
ATOM 6248 O O . HIS A 1 763 ? -22.42900 25.89200 9.84300 1.000 34.21000 763 HIS A O 1
ATOM 6255 N N . GLU A 1 764 ? -20.24100 25.81100 9.32900 1.000 29.00000 764 GLU A N 1
ATOM 6256 C CA . GLU A 1 764 ? -20.46700 26.33800 7.98500 1.000 34.16000 764 GLU A CA 1
ATOM 6257 C C . GLU A 1 764 ? -21.28400 25.37400 7.12700 1.000 40.87000 764 GLU A C 1
ATOM 6258 O O . GLU A 1 764 ? -22.10200 25.81000 6.30400 1.000 40.50000 764 GLU A O 1
ATOM 6264 N N . ASN A 1 765 ? -21.06600 24.06300 7.28300 1.000 36.57000 765 ASN A N 1
ATOM 6265 C CA . ASN A 1 765 ? -21.82000 23.10500 6.47900 1.000 34.01000 765 ASN A CA 1
ATOM 6266 C C . ASN A 1 765 ? -23.28700 23.06200 6.89400 1.000 36.18000 765 ASN A C 1
ATOM 6267 O O . ASN A 1 765 ? -24.17100 22.93300 6.04400 1.000 41.29000 765 ASN A O 1
ATOM 6272 N N . LEU A 1 766 ? -23.56500 23.17900 8.19000 1.000 32.39000 766 LEU A N 1
ATOM 6273 C CA . LEU A 1 766 ? -24.93900 23.15500 8.68600 1.000 32.86000 766 LEU A CA 1
ATOM 6274 C C . LEU A 1 766 ? -25.68300 24.47800 8.50300 1.000 42.75000 766 LEU A C 1
ATOM 6275 O O . LEU A 1 766 ? -26.91400 24.46700 8.37500 1.000 43.48000 766 LEU A O 1
ATOM 6280 N N . THR A 1 767 ? -24.98500 25.62600 8.53800 1.000 36.31000 767 THR A N 1
ATOM 6281 C CA . THR A 1 767 ? -25.66200 26.91800 8.55300 1.000 42.14000 767 THR A CA 1
ATOM 6282 C C . THR A 1 767 ? -25.31900 27.82700 7.38700 1.000 36.42000 767 THR A C 1
ATOM 6283 O O . THR A 1 767 ? -25.96300 28.86800 7.24500 1.000 39.66000 767 THR A O 1
ATOM 6287 N N . GLY A 1 768 ? -24.31300 27.50000 6.58100 1.000 40.87000 768 GLY A N 1
ATOM 6288 C CA . GLY A 1 768 ? -23.86400 28.40500 5.54900 1.000 36.74000 768 GLY A CA 1
ATOM 6289 C C . GLY A 1 768 ? -23.01600 29.56600 6.02400 1.000 44.25000 768 GLY A C 1
ATOM 6290 O O . GLY A 1 768 ? -22.57000 30.35700 5.18500 1.000 39.63000 768 GLY A O 1
ATOM 6291 N N . LYS A 1 769 ? -22.75000 29.68100 7.33100 1.000 34.17000 769 LYS A N 1
ATOM 6292 C CA . LYS A 1 769 ? -22.07200 30.84000 7.90900 1.000 39.08000 769 LYS A CA 1
ATOM 6293 C C . LYS A 1 769 ? -20.88300 30.40900 8.75300 1.000 39.30000 769 LYS A C 1
ATOM 6294 O O . LYS A 1 769 ? -20.93400 29.37700 9.43000 1.000 36.84000 769 LYS A O 1
ATOM 6300 N N . SER A 1 770 ? -19.82500 31.21600 8.73500 1.000 29.92000 770 SER A N 1
ATOM 6301 C CA . SER A 1 770 ? -18.64600 30.88900 9.52600 1.000 36.82000 770 SER A CA 1
ATOM 6302 C C . SER A 1 770 ? -18.97200 30.96600 11.00300 1.000 34.51000 770 SER A C 1
ATOM 6303 O O . SER A 1 770 ? -19.62700 31.90600 11.45800 1.000 31.77000 770 SER A O 1
ATOM 6306 N N . VAL A 1 771 ? -18.51100 29.96000 11.75700 1.000 36.98000 771 VAL A N 1
ATOM 6307 C CA . VAL A 1 771 ? -18.71500 29.97100 13.20900 1.000 28.79000 771 VAL A CA 1
ATOM 6308 C C . VAL A 1 771 ? -17.97000 31.13800 13.85500 1.000 27.28000 771 VAL A C 1
ATOM 6309 O O . VAL A 1 771 ? -18.35100 31.62000 14.93100 1.000 22.50000 771 VAL A O 1
ATOM 6313 N N . HIS A 1 772 ? -16.91300 31.61600 13.22100 1.000 26.22000 772 HIS A N 1
ATOM 6314 C CA . HIS A 1 772 ? -16.11000 32.63900 13.86500 1.000 29.32000 772 HIS A CA 1
ATOM 6315 C C . HIS A 1 772 ? -16.71800 34.01900 13.72400 1.000 34.32000 772 HIS A C 1
ATOM 6316 O O . HIS A 1 772 ? -16.21300 34.97200 14.33500 1.000 30.63000 772 HIS A O 1
ATOM 6323 N N . LEU A 1 773 ? -17.82500 34.12300 12.99100 1.000 29.65000 773 LEU A N 1
ATOM 6324 C CA . LEU A 1 773 ? -18.64600 35.32500 12.95700 1.000 35.23000 773 LEU A CA 1
ATOM 6325 C C . LEU A 1 773 ? -19.87100 35.21300 13.85000 1.000 36.72000 773 LEU A C 1
ATOM 6326 O O . LEU A 1 773 ? -20.64200 36.16500 13.92800 1.000 37.77000 773 LEU A O 1
ATOM 6331 N N . ALA A 1 774 ? -20.06600 34.07300 14.52600 1.000 32.77000 774 ALA A N 1
ATOM 6332 C CA . ALA A 1 774 ? -21.22100 33.84800 15.38900 1.000 33.80000 774 ALA A CA 1
ATOM 6333 C C . ALA A 1 774 ? -21.00200 34.48200 16.75200 1.000 33.87000 774 ALA A C 1
ATOM 6334 O O . ALA A 1 774 ? -19.87100 34.78100 17.14100 1.000 33.10000 774 ALA A O 1
ATOM 6336 N N . ASP A 1 775 ? -22.10500 34.67800 17.48400 1.000 32.82000 775 ASP A N 1
ATOM 6337 C CA . ASP A 1 775 ? -22.03300 34.98000 18.90700 1.000 33.88000 775 ASP A CA 1
ATOM 6338 C C . ASP A 1 775 ? -21.88500 33.68100 19.69600 1.000 34.62000 775 ASP A C 1
ATOM 6339 O O . ASP A 1 775 ? -22.39600 32.63500 19.29500 1.000 32.22000 775 ASP A O 1
ATOM 6344 N N . TYR A 1 776 ? -21.20900 33.76600 20.83700 1.000 29.55000 776 TYR A N 1
ATOM 6345 C CA . TYR A 1 776 ? -21.14400 32.62500 21.73000 1.000 28.71000 776 TYR A CA 1
ATOM 6346 C C . TYR A 1 776 ? -22.54900 32.28000 22.22300 1.000 33.46000 776 TYR A C 1
ATOM 6347 O O . TYR A 1 776 ? -23.35400 33.18200 22.48200 1.000 31.95000 776 TYR A O 1
ATOM 6356 N N . PRO A 1 777 ? -22.88900 30.99800 22.35800 1.000 34.91000 777 PRO A N 1
ATOM 6357 C CA . PRO A 1 777 ? -24.29400 30.63800 22.60300 1.000 30.08000 777 PRO A CA 1
ATOM 6358 C C . PRO A 1 777 ? -24.74400 30.97400 24.01100 1.000 29.70000 777 PRO A C 1
ATOM 6359 O O . PRO A 1 777 ? -23.96600 30.95500 24.96600 1.000 35.30000 777 PRO A O 1
ATOM 6363 N N . ALA A 1 778 ? -26.03300 31.26500 24.13700 1.000 32.98000 778 ALA A N 1
ATOM 6364 C CA . ALA A 1 778 ? -26.63600 31.54700 25.43300 1.000 33.57000 778 ALA A CA 1
ATOM 6365 C C . ALA A 1 778 ? -27.32000 30.30500 25.98700 1.000 28.97000 778 ALA A C 1
ATOM 6366 O O . ALA A 1 778 ? -27.94500 29.54000 25.24400 1.000 43.81000 778 ALA A O 1
ATOM 6368 N N . CYS A 1 779 ? -27.19700 30.10500 27.29400 1.000 34.68000 779 CYS A N 1
ATOM 6369 C CA . CYS A 1 779 ? -27.91400 29.02300 27.95200 1.000 33.78000 779 CYS A CA 1
ATOM 6370 C C . CYS A 1 779 ? -29.41300 29.30400 27.93000 1.000 43.77000 779 CYS A C 1
ATOM 6371 O O . CYS A 1 779 ? -29.86300 30.37200 28.35500 1.000 40.12000 779 CYS A O 1
ATOM 6374 N N . ASP A 1 780 ? -30.18600 28.35600 27.41100 1.000 42.53000 780 ASP A N 1
ATOM 6375 C CA . ASP A 1 780 ? -31.64200 28.45300 27.44200 1.000 45.20000 780 ASP A CA 1
ATOM 6376 C C . ASP A 1 780 ? -32.10800 27.71300 28.68700 1.000 46.31000 780 ASP A C 1
ATOM 6377 O O . ASP A 1 780 ? -32.20300 26.48000 28.70200 1.000 41.72000 780 ASP A O 1
ATOM 6382 N N . GLN A 1 781 ? -32.39300 28.47600 29.73700 1.000 37.84000 781 GLN A N 1
ATOM 6383 C CA . GLN A 1 781 ? -32.73900 27.88100 31.01600 1.000 45.63000 781 GLN A CA 1
ATOM 6384 C C . GLN A 1 781 ? -33.98700 27.00700 30.93700 1.000 49.15000 781 GLN A C 1
ATOM 6385 O O . GLN A 1 781 ? -34.13400 26.08900 31.75000 1.000 41.02000 781 GLN A O 1
ATOM 6391 N N . THR A 1 782 ? -34.87800 27.25700 29.97300 1.000 42.42000 782 THR A N 1
ATOM 6392 C CA . THR A 1 782 ? -36.10200 26.47100 29.89900 1.000 43.91000 782 THR A CA 1
ATOM 6393 C C . THR A 1 782 ? -35.84400 25.05500 29.40600 1.000 53.83000 782 THR A C 1
ATOM 6394 O O . THR A 1 782 ? -36.71000 24.18500 29.56600 1.000 48.55000 782 THR A O 1
ATOM 6398 N N . LYS A 1 783 ? -34.67800 24.80200 28.81000 1.000 51.67000 783 LYS A N 1
ATOM 6399 C CA . LYS A 1 783 ? -34.30800 23.46400 28.37600 1.000 40.69000 783 LYS A CA 1
ATOM 6400 C C . LYS A 1 783 ? -33.46000 22.73100 29.40100 1.000 37.48000 783 LYS A C 1
ATOM 6401 O O . LYS A 1 783 ? -33.15700 21.55400 29.19800 1.000 48.06000 783 LYS A O 1
ATOM 6407 N N . VAL A 1 784 ? -33.07200 23.39100 30.48800 1.000 36.35000 784 VAL A N 1
ATOM 6408 C CA . VAL A 1 784 ? -32.36900 22.74300 31.59100 1.000 38.83000 784 VAL A CA 1
ATOM 6409 C C . VAL A 1 784 ? -33.38100 22.00300 32.45100 1.000 47.42000 784 VAL A C 1
ATOM 6410 O O . VAL A 1 784 ? -34.39800 22.57500 32.85400 1.000 43.87000 784 VAL A O 1
ATOM 6414 N N . ASN A 1 785 ? -33.09300 20.73000 32.75300 1.000 43.78000 785 ASN A N 1
ATOM 6415 C CA . ASN A 1 785 ? -34.00300 19.84900 33.50300 1.000 37.93000 785 ASN A CA 1
ATOM 6416 C C . ASN A 1 785 ? -33.13600 19.01700 34.43900 1.000 37.03000 785 ASN A C 1
ATOM 6417 O O . ASN A 1 785 ? -32.75300 17.88800 34.11000 1.000 41.52000 785 ASN A O 1
ATOM 6422 N N . GLU A 1 786 ? -32.83500 19.58100 35.60900 1.000 37.27000 786 GLU A N 1
ATOM 6423 C CA . GLU A 1 786 ? -31.89600 18.94100 36.51900 1.000 43.56000 786 GLU A CA 1
ATOM 6424 C C . GLU A 1 786 ? -32.41700 17.59700 37.00200 1.000 50.16000 786 GLU A C 1
ATOM 6425 O O . GLU A 1 786 ? -31.62300 16.70400 37.33000 1.000 42.30000 786 GLU A O 1
ATOM 6431 N N . LYS A 1 787 ? -33.74300 17.44800 37.06300 1.000 46.34000 787 LYS A N 1
ATOM 6432 C CA . LYS A 1 787 ? -34.34500 16.17800 37.45000 1.000 42.93000 787 LYS A CA 1
ATOM 6433 C C . LYS A 1 787 ? -34.05100 15.09800 36.41400 1.000 41.09000 787 LYS A C 1
ATOM 6434 O O . LYS A 1 787 ? -33.68100 13.97100 36.75800 1.000 41.80000 787 LYS A O 1
ATOM 6440 N N . LEU A 1 788 ? -34.21700 15.42700 35.13500 1.000 35.75000 788 LEU A N 1
ATOM 6441 C CA . LEU A 1 788 ? -33.91000 14.47100 34.08300 1.000 36.03000 788 LEU A CA 1
ATOM 6442 C C . LEU A 1 788 ? -32.41900 14.15700 34.04900 1.000 43.25000 788 LEU A C 1
ATOM 6443 O O . LEU A 1 788 ? -32.02500 13.00900 33.81000 1.000 40.74000 788 LEU A O 1
ATOM 6448 N N . GLU A 1 789 ? -31.57100 15.16000 34.29200 1.000 40.42000 789 GLU A N 1
ATOM 6449 C CA . GLU A 1 789 ? -30.13500 14.90300 34.30500 1.000 37.26000 789 GLU A CA 1
ATOM 6450 C C . GLU A 1 789 ? -29.77000 13.94200 35.43000 1.000 43.37000 789 GLU A C 1
ATOM 6451 O O . GLU A 1 789 ? -28.97700 13.01500 35.23300 1.000 34.76000 789 GLU A O 1
ATOM 6457 N N . LYS A 1 790 ? -30.35800 14.13400 36.61200 1.000 39.20000 790 LYS A N 1
ATOM 6458 C CA . LYS A 1 790 ? -30.07200 13.25300 37.73800 1.000 39.35000 790 LYS A CA 1
ATOM 6459 C C . LYS A 1 790 ? -30.62400 11.85200 37.49300 1.000 37.99000 790 LYS A C 1
ATOM 6460 O O . LYS A 1 790 ? -29.98200 10.85200 37.83900 1.000 40.63000 790 LYS A O 1
ATOM 6466 N N . GLU A 1 791 ? -31.79100 11.75600 36.85200 1.000 44.42000 791 GLU A N 1
ATOM 6467 C CA . GLU A 1 791 ? -32.34700 10.44900 36.50700 1.000 45.62000 791 GLU A CA 1
ATOM 6468 C C . GLU A 1 791 ? -31.45900 9.70700 35.51400 1.000 43.46000 791 GLU A C 1
ATOM 6469 O O . GLU A 1 791 ? -31.08400 8.54800 35.73800 1.000 38.58000 791 GLU A O 1
ATOM 6475 N N . MET A 1 792 ? -31.12700 10.35400 34.39800 1.000 36.75000 792 MET A N 1
ATOM 6476 C CA . MET A 1 792 ? -30.34700 9.68200 33.36900 1.000 37.52000 792 MET A CA 1
ATOM 6477 C C . MET A 1 792 ? -28.99200 9.23800 33.90400 1.000 40.13000 792 MET A C 1
ATOM 6478 O O . MET A 1 792 ? -28.48000 8.18300 33.49900 1.000 36.62000 792 MET A O 1
ATOM 6483 N N . ALA A 1 793 ? -28.41800 10.00100 34.84000 1.000 35.50000 793 ALA A N 1
ATOM 6484 C CA . ALA A 1 793 ? -27.14300 9.61700 35.43800 1.000 34.07000 793 ALA A CA 1
ATOM 6485 C C . ALA A 1 793 ? -27.26700 8.35500 36.28200 1.000 47.56000 793 ALA A C 1
ATOM 6486 O O . ALA A 1 793 ? -26.29600 7.59100 36.40300 1.000 38.57000 793 ALA A O 1
ATOM 6488 N N . ALA A 1 794 ? -28.42200 8.14700 36.91900 1.000 36.20000 794 ALA A N 1
ATOM 6489 C CA . ALA A 1 794 ? -28.62700 6.89400 37.63800 1.000 46.31000 794 ALA A CA 1
ATOM 6490 C C . ALA A 1 794 ? -28.77700 5.73500 36.65600 1.000 43.16000 794 ALA A C 1
ATOM 6491 O O . ALA A 1 794 ? -28.17900 4.67100 36.84400 1.000 42.44000 794 ALA A O 1
ATOM 6493 N N . VAL A 1 795 ? -29.54800 5.94500 35.58500 1.000 35.22000 795 VAL A N 1
ATOM 6494 C CA . VAL A 1 795 ? -29.60200 4.99900 34.47900 1.000 37.53000 795 VAL A CA 1
ATOM 6495 C C . VAL A 1 795 ? -28.19900 4.63900 34.00000 1.000 46.25000 795 VAL A C 1
ATOM 6496 O O . VAL A 1 795 ? -27.89400 3.46700 33.75300 1.000 42.52000 795 VAL A O 1
ATOM 6500 N N . LEU A 1 796 ? -27.31300 5.62700 33.87500 1.000 40.30000 796 LEU A N 1
ATOM 6501 C CA . LEU A 1 796 ? -25.96900 5.30400 33.40300 1.000 41.43000 796 LEU A CA 1
ATOM 6502 C C . LEU A 1 796 ? -25.19900 4.48100 34.42900 1.000 42.64000 796 LEU A C 1
ATOM 6503 O O . LEU A 1 796 ? -24.38100 3.63700 34.04800 1.000 39.55000 796 LEU A O 1
ATOM 6508 N N . GLN A 1 797 ? -25.47800 4.66400 35.72500 1.000 39.74000 797 GLN A N 1
ATOM 6509 C CA . GLN A 1 797 ? -24.83000 3.83000 36.73200 1.000 45.39000 797 GLN A CA 1
ATOM 6510 C C . GLN A 1 797 ? -25.24100 2.37100 36.58100 1.000 45.53000 797 GLN A C 1
ATOM 6511 O O . GLN A 1 797 ? -24.41800 1.46300 36.75400 1.000 42.79000 797 GLN A O 1
ATOM 6517 N N . VAL A 1 798 ? -26.51900 2.13200 36.27800 1.000 44.04000 798 VAL A N 1
ATOM 6518 C CA . VAL A 1 798 ? -27.02700 0.77200 36.14500 1.000 45.77000 798 VAL A CA 1
ATOM 6519 C C . VAL A 1 798 ? -26.47700 0.11900 34.88700 1.000 41.79000 798 VAL A C 1
ATOM 6520 O O . VAL A 1 798 ? -26.09800 -1.05700 34.90000 1.000 41.83000 798 VAL A O 1
ATOM 6524 N N . VAL A 1 799 ? -26.44800 0.86500 33.77900 1.000 34.52000 799 VAL A N 1
ATOM 6525 C CA . VAL A 1 799 ? -25.80500 0.39400 32.55800 1.000 39.14000 799 VAL A CA 1
ATOM 6526 C C . VAL A 1 799 ? -24.35000 0.01600 32.82400 1.000 42.53000 799 VAL A C 1
ATOM 6527 O O . VAL A 1 799 ? -23.86800 -1.02200 32.35500 1.000 39.49000 799 VAL A O 1
ATOM 6531 N N . GLU A 1 800 ? -23.63300 0.83300 33.59800 1.000 40.04000 800 GLU A N 1
ATOM 6532 C CA . GLU A 1 800 ? -22.24400 0.50000 33.90900 1.000 43.20000 800 GLU A CA 1
ATOM 6533 C C . GLU A 1 800 ? -22.14700 -0.76000 34.75800 1.000 39.70000 800 GLU A C 1
ATOM 6534 O O . GLU A 1 800 ? -21.23400 -1.56600 34.57100 1.000 40.16000 800 GLU A O 1
ATOM 6540 N N . LEU A 1 801 ? -23.07600 -0.95300 35.69400 1.000 46.55000 801 LEU A N 1
ATOM 6541 C CA . LEU A 1 801 ? -23.04100 -2.15900 36.51100 1.000 44.80000 801 LEU A CA 1
ATOM 6542 C C . LEU A 1 801 ? -23.31300 -3.40100 35.67100 1.000 46.38000 801 LEU A C 1
ATOM 6543 O O . LEU A 1 801 ? -22.65400 -4.43700 35.84700 1.000 40.05000 801 LEU A O 1
ATOM 6548 N N . GLY A 1 802 ? -24.30600 -3.32500 34.78200 1.000 36.16000 802 GLY A N 1
ATOM 6549 C CA . GLY A 1 802 ? -24.60300 -4.45600 33.92600 1.000 37.02000 802 GLY A CA 1
ATOM 6550 C C . GLY A 1 802 ? -23.43900 -4.79700 33.02400 1.000 37.28000 802 GLY A C 1
ATOM 6551 O O . GLY A 1 802 ? -23.10500 -5.97000 32.84000 1.000 41.23000 802 GLY A O 1
ATOM 6552 N N . ARG A 1 803 ? -22.80000 -3.77900 32.45800 1.000 35.13000 803 ARG A N 1
ATOM 6553 C CA . ARG A 1 803 ? -21.66600 -4.01500 31.57400 1.000 37.10000 803 ARG A CA 1
ATOM 6554 C C . ARG A 1 803 ? -20.50200 -4.63700 32.32700 1.000 41.01000 803 ARG A C 1
ATOM 6555 O O . ARG A 1 803 ? -19.78500 -5.48600 31.78200 1.000 42.93000 803 ARG A O 1
ATOM 6563 N N . SER A 1 804 ? -20.29700 -4.24400 33.58300 1.000 41.17000 804 SER A N 1
ATOM 6564 C CA . SER A 1 804 ? -19.17000 -4.80800 34.31300 1.000 39.12000 804 SER A CA 1
ATOM 6565 C C . SER A 1 804 ? -19.41100 -6.27300 34.67600 1.000 35.69000 804 SER A C 1
ATOM 6566 O O . SER A 1 804 ? -18.45200 -7.04300 34.78200 1.000 36.45000 804 SER A O 1
ATOM 6569 N N . ILE A 1 805 ? -20.66600 -6.68200 34.85700 1.000 33.35000 805 ILE A N 1
ATOM 6570 C CA . ILE A 1 805 ? -20.95200 -8.09000 35.10400 1.000 36.50000 805 ILE A CA 1
ATOM 6571 C C . ILE A 1 805 ? -20.68400 -8.90800 33.84200 1.000 34.46000 805 ILE A C 1
ATOM 6572 O O . ILE A 1 805 ? -20.03900 -9.96100 33.88700 1.000 33.05000 805 ILE A O 1
ATOM 6577 N N . ARG A 1 806 ? -21.14800 -8.41600 32.69600 1.000 28.74000 806 ARG A N 1
ATOM 6578 C CA . ARG A 1 806 ? -20.85600 -9.07600 31.42700 1.000 33.92000 806 ARG A CA 1
ATOM 6579 C C . ARG A 1 806 ? -19.35100 -9.21900 31.21700 1.000 34.52000 806 ARG A C 1
ATOM 6580 O O . ARG A 1 806 ? -18.85600 -10.31700 30.92000 1.000 34.90000 806 ARG A O 1
ATOM 6588 N N . ASN A 1 807 ? -18.60500 -8.12200 31.39700 1.000 30.12000 807 ASN A N 1
ATOM 6589 C CA . ASN A 1 807 ? -17.16000 -8.13600 31.17300 1.000 36.78000 807 ASN A CA 1
ATOM 6590 C C . ASN A 1 807 ? -16.45000 -9.09400 32.12600 1.000 38.29000 807 ASN A C 1
ATOM 6591 O O . ASN A 1 807 ? -15.50200 -9.78000 31.72800 1.000 39.71000 807 ASN A O 1
ATOM 6596 N N . THR A 1 808 ? -16.90800 -9.16100 33.38300 1.000 33.26000 808 THR A N 1
ATOM 6597 C CA . THR A 1 808 ? -16.32500 -10.04600 34.38800 1.000 34.88000 808 THR A CA 1
ATOM 6598 C C . THR A 1 808 ? -16.42500 -11.51300 33.97400 1.000 37.62000 808 THR A C 1
ATOM 6599 O O . THR A 1 808 ? -15.50500 -12.29900 34.22800 1.000 42.05000 808 THR A O 1
ATOM 6603 N N . HIS A 1 809 ? -17.50200 -11.88000 33.28400 1.000 34.83000 809 HIS A N 1
ATOM 6604 C CA . HIS A 1 809 ? -17.75500 -13.24300 32.85000 1.000 33.22000 809 HIS A CA 1
ATOM 6605 C C . HIS A 1 809 ? -17.51500 -13.46900 31.35700 1.000 35.20000 809 HIS A C 1
ATOM 6606 O O . HIS A 1 809 ? -17.89200 -14.52400 30.83400 1.000 36.76000 809 HIS A O 1
ATOM 6613 N N . SER A 1 810 ? -16.88600 -12.51800 30.67200 1.000 29.00000 810 SER A N 1
ATOM 6614 C CA . SER A 1 810 ? -16.57600 -12.63400 29.24100 1.000 32.22000 810 SER A CA 1
ATOM 6615 C C . SER A 1 810 ? -17.82000 -12.94300 28.41100 1.000 37.56000 810 SER A C 1
ATOM 6616 O O . SER A 1 810 ? -17.79800 -13.77200 27.48900 1.000 32.02000 810 SER A O 1
ATOM 6619 N N . LEU A 1 811 ? -18.91600 -12.25400 28.71900 1.000 31.99000 811 LEU A N 1
ATOM 6620 C CA . LEU A 1 811 ? -20.16100 -12.39100 27.96800 1.000 29.92000 811 LEU A CA 1
ATOM 6621 C C . LEU A 1 811 ? -20.26600 -11.19700 27.02300 1.000 36.87000 811 LEU A C 1
ATOM 6622 O O . LEU A 1 811 ? -20.53000 -10.07100 27.45800 1.000 34.88000 811 LEU A O 1
ATOM 6627 N N . LYS A 1 812 ? -20.05800 -11.44600 25.73100 1.000 35.56000 812 LYS A N 1
ATOM 6628 C CA . LYS A 1 812 ? -20.11700 -10.38400 24.73000 1.000 36.19000 812 LYS A CA 1
ATOM 6629 C C . LYS A 1 812 ? -21.49400 -9.72900 24.72900 1.000 38.49000 812 LYS A C 1
ATOM 6630 O O . LYS A 1 812 ? -22.50200 -10.35900 25.03800 1.000 32.84000 812 LYS A O 1
ATOM 6636 N N . VAL A 1 813 ? -21.53200 -8.44800 24.35200 1.000 42.29000 813 VAL A N 1
ATOM 6637 C CA . VAL A 1 813 ? -22.78800 -7.69900 24.39500 1.000 40.29000 813 VAL A CA 1
ATOM 6638 C C . VAL A 1 813 ? -23.78800 -8.22900 23.36900 1.000 39.15000 813 VAL A C 1
ATOM 6639 O O . VAL A 1 813 ? -24.99900 -8.22200 23.61900 1.000 44.02000 813 VAL A O 1
ATOM 6643 N N . LYS A 1 814 ? -23.30700 -8.75200 22.23400 1.000 37.91000 814 LYS A N 1
ATOM 6644 C CA . LYS A 1 814 ? -24.19300 -9.31800 21.21400 1.000 39.98000 814 LYS A CA 1
ATOM 6645 C C . LYS A 1 814 ? -24.95100 -10.55000 21.69100 1.000 42.83000 814 LYS A C 1
ATOM 6646 O O . LYS A 1 814 ? -25.95500 -10.92100 21.07000 1.000 37.70000 814 LYS A O 1
ATOM 6652 N N . GLN A 1 815 ? -24.48100 -11.20500 22.74500 1.000 35.96000 815 GLN A N 1
ATOM 6653 C CA . GLN A 1 815 ? -25.12400 -12.38200 23.31600 1.000 36.40000 815 GLN A CA 1
ATOM 6654 C C . GLN A 1 815 ? -26.25300 -11.98600 24.27000 1.000 31.21000 815 GLN A C 1
ATOM 6655 O O . GLN A 1 815 ? -25.98100 -11.50500 25.37700 1.000 33.68000 815 GLN A O 1
ATOM 6661 N N . PRO A 1 816 ? -27.52200 -12.15800 23.88400 1.000 31.11000 816 PRO A N 1
ATOM 6662 C CA . PRO A 1 816 ? -28.62500 -11.80000 24.78800 1.000 36.03000 816 PRO A CA 1
ATOM 6663 C C . PRO A 1 816 ? -28.64500 -12.66400 26.04100 1.000 35.24000 816 PRO A C 1
ATOM 6664 O O . PRO A 1 816 ? -28.29900 -13.84700 26.01400 1.000 35.50000 816 PRO A O 1
ATOM 6668 N N . LEU A 1 817 ? -29.07000 -12.05700 27.14300 1.000 31.10000 817 LEU A N 1
ATOM 6669 C CA . LEU A 1 817 ? -29.26700 -12.73100 28.42000 1.000 37.75000 817 LEU A CA 1
ATOM 6670 C C . LEU A 1 817 ? -30.71600 -12.55700 28.86700 1.000 42.56000 817 LEU A C 1
ATOM 6671 O O . LEU A 1 817 ? -31.41700 -11.63800 28.43000 1.000 38.66000 817 LEU A O 1
ATOM 6676 N N . GLN A 1 818 ? -31.17000 -13.46100 29.74000 1.000 43.97000 818 GLN A N 1
ATOM 6677 C CA . GLN A 1 818 ? -32.59400 -13.50100 30.06500 1.000 39.82000 818 GLN A CA 1
ATOM 6678 C C . GLN A 1 818 ? -33.03000 -12.25300 30.83400 1.000 46.11000 818 GLN A C 1
ATOM 6679 O O . GLN A 1 818 ? -34.07600 -11.66400 30.52600 1.000 40.85000 818 GLN A O 1
ATOM 6685 N N . SER A 1 819 ? -32.24400 -11.81300 31.81800 1.000 41.07000 819 SER A N 1
ATOM 6686 C CA . SER A 1 819 ? -32.73100 -10.70000 32.61200 1.000 38.06000 819 SER A CA 1
ATOM 6687 C C . SER A 1 819 ? -31.61100 -9.98900 33.35900 1.000 42.60000 819 SER A C 1
ATOM 6688 O O . SER A 1 819 ? -30.57900 -10.57300 33.69700 1.000 41.26000 819 SER A O 1
ATOM 6691 N N . LEU A 1 820 ? -31.85700 -8.71000 33.62000 1.000 42.45000 820 LEU A N 1
ATOM 6692 C CA . LEU A 1 820 ? -31.16400 -7.94200 34.63900 1.000 44.15000 820 LEU A CA 1
ATOM 6693 C C . LEU A 1 820 ? -32.20300 -7.50700 35.65900 1.000 47.26000 820 LEU A C 1
ATOM 6694 O O . LEU A 1 820 ? -33.30900 -7.09400 35.29300 1.000 45.61000 820 LEU A O 1
ATOM 6699 N N . SER A 1 821 ? -31.85700 -7.61200 36.93300 1.000 44.42000 821 SER A N 1
ATOM 6700 C CA . SER A 1 821 ? -32.76900 -7.23700 38.00000 1.000 52.28000 821 SER A CA 1
ATOM 6701 C C . SER A 1 821 ? -32.05800 -6.24000 38.89700 1.000 48.69000 821 SER A C 1
ATOM 6702 O O . SER A 1 821 ? -30.91200 -6.46900 39.29700 1.000 50.16000 821 SER A O 1
ATOM 6705 N N . LEU A 1 822 ? -32.72700 -5.12800 39.19100 1.000 53.71000 822 LEU A N 1
ATOM 6706 C CA . LEU A 1 822 ? -32.17900 -4.06900 40.02800 1.000 52.67000 822 LEU A CA 1
ATOM 6707 C C . LEU A 1 822 ? -32.98200 -3.96700 41.31900 1.000 63.58000 822 LEU A C 1
ATOM 6708 O O . LEU A 1 822 ? -34.21700 -3.92100 41.28200 1.000 60.08000 822 LEU A O 1
ATOM 6713 N N . VAL A 1 823 ? -32.28600 -3.92500 42.45500 1.000 65.17000 823 VAL A N 1
ATOM 6714 C CA . VAL A 1 823 ? -32.92700 -3.74200 43.75500 1.000 73.81000 823 VAL A CA 1
ATOM 6715 C C . VAL A 1 823 ? -32.58500 -2.34900 44.27100 1.000 73.45000 823 VAL A C 1
ATOM 6716 O O . VAL A 1 823 ? -31.40700 -1.99700 44.42500 1.000 72.13000 823 VAL A O 1
ATOM 6720 N N . VAL A 1 824 ? -33.62200 -1.55500 44.52200 1.000 80.53000 824 VAL A N 1
ATOM 6721 C CA . VAL A 1 824 ? -33.48800 -0.17700 44.97900 1.000 86.57000 824 VAL A CA 1
ATOM 6722 C C . VAL A 1 824 ? -34.20500 -0.02700 46.31300 1.000 86.30000 824 VAL A C 1
ATOM 6723 O O . VAL A 1 824 ? -35.25700 -0.63700 46.53900 1.000 83.32000 824 VAL A O 1
ATOM 6727 N N . THR A 1 825 ? -33.62600 0.78300 47.19800 1.000 89.48000 825 THR A N 1
ATOM 6728 C CA . THR A 1 825 ? -34.33300 1.17500 48.41100 1.000 89.55000 825 THR A CA 1
ATOM 6729 C C . THR A 1 825 ? -35.33300 2.28600 48.11700 1.000 87.81000 825 THR A C 1
ATOM 6730 O O . THR A 1 825 ? -36.52600 2.15600 48.41700 1.000 90.23000 825 THR A O 1
ATOM 6734 N N . GLU A 1 826 ? -34.86500 3.37400 47.51100 1.000 83.13000 826 GLU A N 1
ATOM 6735 C CA . GLU A 1 826 ? -35.69800 4.54300 47.28200 1.000 81.85000 826 GLU A CA 1
ATOM 6736 C C . GLU A 1 826 ? -36.50500 4.39900 45.99900 1.000 85.62000 826 GLU A C 1
ATOM 6737 O O . GLU A 1 826 ? -36.03300 3.82700 45.01100 1.000 85.78000 826 GLU A O 1
ATOM 6743 N N . GLU A 1 827 ? -37.73600 4.91700 46.02400 1.000 84.88000 827 GLU A N 1
ATOM 6744 C CA . GLU A 1 827 ? -38.52000 5.10600 44.80400 1.000 84.20000 827 GLU A CA 1
ATOM 6745 C C . GLU A 1 827 ? -38.12100 6.43800 44.16800 1.000 79.45000 827 GLU A C 1
ATOM 6746 O O . GLU A 1 827 ? -38.90500 7.37500 44.01700 1.000 79.24000 827 GLU A O 1
ATOM 6752 N N . ASP A 1 828 ? -36.84500 6.49100 43.80000 1.000 76.28000 828 ASP A N 1
ATOM 6753 C CA . ASP A 1 828 ? -36.19000 7.73600 43.44100 1.000 71.81000 828 ASP A CA 1
ATOM 6754 C C . ASP A 1 828 ? -36.37900 8.07000 41.96500 1.000 69.29000 828 ASP A C 1
ATOM 6755 O O . ASP A 1 828 ? -36.66400 9.22200 41.61600 1.000 72.08000 828 ASP A O 1
ATOM 6760 N N . VAL A 1 829 ? -36.26300 7.06300 41.09900 1.000 60.34000 829 VAL A N 1
ATOM 6761 C CA . VAL A 1 829 ? -36.16900 7.22400 39.65400 1.000 54.39000 829 VAL A CA 1
ATOM 6762 C C . VAL A 1 829 ? -37.34400 6.51700 38.99200 1.000 53.77000 829 VAL A C 1
ATOM 6763 O O . VAL A 1 829 ? -37.69900 5.39600 39.37400 1.000 52.31000 829 VAL A O 1
ATOM 6767 N N . GLU A 1 830 ? -37.92800 7.15500 37.97500 1.000 47.55000 830 GLU A N 1
ATOM 6768 C CA . GLU A 1 830 ? -39.02900 6.55500 37.21600 1.000 57.87000 830 GLU A CA 1
ATOM 6769 C C . GLU A 1 830 ? -38.46300 5.53100 36.22800 1.000 52.50000 830 GLU A C 1
ATOM 6770 O O . GLU A 1 830 ? -38.29100 5.78600 35.03200 1.000 49.00000 830 GLU A O 1
ATOM 6776 N N . TRP A 1 831 ? -38.20800 4.32600 36.74400 1.000 51.77000 831 TRP A N 1
ATOM 6777 C CA . TRP A 1 831 ? -37.47600 3.32200 35.97200 1.000 48.54000 831 TRP A CA 1
ATOM 6778 C C . TRP A 1 831 ? -38.20500 2.91000 34.70300 1.000 52.62000 831 TRP A C 1
ATOM 6779 O O . TRP A 1 831 ? -37.56000 2.58900 33.69700 1.000 51.41000 831 TRP A O 1
ATOM 6790 N N . LYS A 1 832 ? -39.53700 2.94900 34.70700 1.000 49.38000 832 LYS A N 1
ATOM 6791 C CA . LYS A 1 832 ? -40.28600 2.52100 33.53300 1.000 48.78000 832 LYS A CA 1
ATOM 6792 C C . LYS A 1 832 ? -40.06100 3.42300 32.32500 1.000 56.07000 832 LYS A C 1
ATOM 6793 O O . LYS A 1 832 ? -40.31100 2.98900 31.19400 1.000 56.25000 832 LYS A O 1
ATOM 6799 N N . ALA A 1 833 ? -39.61500 4.66900 32.53600 1.000 50.40000 833 ALA A N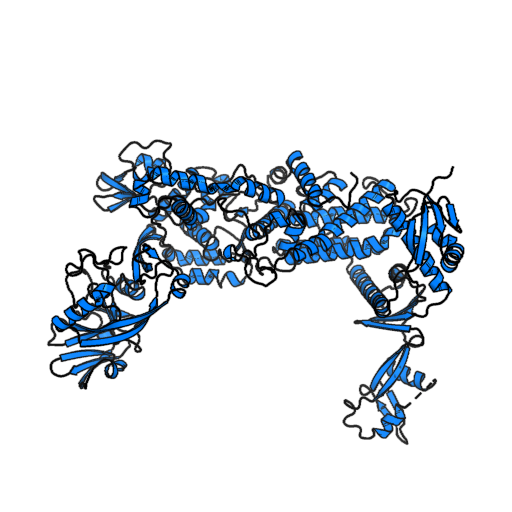 1
ATOM 6800 C CA . ALA A 1 833 ? -39.33700 5.56200 31.41700 1.000 51.19000 833 ALA A CA 1
ATOM 6801 C C . ALA A 1 833 ? -38.05100 5.19800 30.68000 1.000 51.54000 833 ALA A C 1
ATOM 6802 O O . ALA A 1 833 ? -37.84800 5.66200 29.55200 1.000 51.66000 833 ALA A O 1
ATOM 6804 N N . TYR A 1 834 ? -37.18300 4.38000 31.28400 1.000 56.92000 834 TYR A N 1
ATOM 6805 C CA . TYR A 1 834 ? -35.89500 4.03100 30.68900 1.000 51.18000 834 TYR A CA 1
ATOM 6806 C C . TYR A 1 834 ? -35.70900 2.52300 30.52800 1.000 52.74000 834 TYR A C 1
ATOM 6807 O O . TYR A 1 834 ? -34.59900 2.07100 30.21200 1.000 47.56000 834 TYR A O 1
ATOM 6816 N N . ARG A 1 835 ? -36.76600 1.73600 30.73200 1.000 54.97000 835 ARG A N 1
ATOM 6817 C CA . ARG A 1 835 ? -36.65300 0.28700 30.61200 1.000 53.84000 835 ARG A CA 1
ATOM 6818 C C . ARG A 1 835 ? -36.15300 -0.11500 29.23000 1.000 54.29000 835 ARG A C 1
ATOM 6819 O O . ARG A 1 835 ? -35.22600 -0.92400 29.10300 1.000 51.57000 835 ARG A O 1
ATOM 6827 N N . ASP A 1 836 ? -36.75300 0.45000 28.18000 1.000 52.60000 836 ASP A N 1
ATOM 6828 C CA . ASP A 1 836 ? -36.39700 0.04600 26.82300 1.000 52.86000 836 ASP A CA 1
ATOM 6829 C C . ASP A 1 836 ? -34.95300 0.41100 26.49500 1.000 51.79000 836 ASP A C 1
ATOM 6830 O O . ASP A 1 836 ? -34.25100 -0.34800 25.81900 1.000 50.81000 836 ASP A O 1
ATOM 6835 N N . VAL A 1 837 ? -34.48500 1.55600 26.98200 1.000 48.62000 837 VAL A N 1
ATOM 6836 C CA . VAL A 1 837 ? -33.10600 1.93900 26.72300 1.000 49.70000 837 VAL A CA 1
ATOM 6837 C C . VAL A 1 837 ? -32.14300 1.03700 27.49600 1.000 49.33000 837 VAL A C 1
ATOM 6838 O O . VAL A 1 837 ? -31.05800 0.69600 27.00200 1.000 42.97000 837 VAL A O 1
ATOM 6842 N N . ILE A 1 838 ? -32.52800 0.61900 28.70600 1.000 48.28000 838 ILE A N 1
ATOM 6843 C CA . ILE A 1 838 ? -31.67000 -0.26600 29.48900 1.000 43.42000 838 ILE A CA 1
ATOM 6844 C C . ILE A 1 838 ? -31.60400 -1.65100 28.85700 1.000 44.18000 838 ILE A C 1
ATOM 6845 O O . ILE A 1 838 ? -30.52400 -2.24200 28.74200 1.000 46.33000 838 ILE A O 1
ATOM 6850 N N . LYS A 1 839 ? -32.75000 -2.18800 28.43100 1.000 41.05000 839 LYS A N 1
ATOM 6851 C CA . LYS A 1 839 ? -32.76200 -3.50000 27.79000 1.000 44.35000 839 LYS A CA 1
ATOM 6852 C C . LYS A 1 839 ? -31.99400 -3.48600 26.47400 1.000 42.72000 839 LYS A C 1
ATOM 6853 O O . LYS A 1 839 ? -31.30500 -4.45500 26.14300 1.000 42.67000 839 LYS A O 1
ATOM 6859 N N . ASP A 1 840 ? -32.11400 -2.40300 25.70300 1.000 38.70000 840 ASP A N 1
ATOM 6860 C CA . ASP A 1 840 ? -31.37100 -2.28400 24.45100 1.000 44.42000 840 ASP A CA 1
ATOM 6861 C C . ASP A 1 840 ? -29.87300 -2.23500 24.69900 1.000 41.26000 840 ASP A C 1
ATOM 6862 O O . ASP A 1 840 ? -29.09300 -2.88500 23.99700 1.000 39.81000 840 ASP A O 1
ATOM 6867 N N . GLU A 1 841 ? -29.44900 -1.42500 25.66700 1.000 41.65000 841 GLU A N 1
ATOM 6868 C CA . GLU A 1 841 ? -28.02500 -1.25500 25.90600 1.000 39.32000 841 GLU A CA 1
ATOM 6869 C C . GLU A 1 841 ? -27.39300 -2.56700 26.36400 1.000 40.39000 841 GLU A C 1
ATOM 6870 O O . GLU A 1 841 ? -26.38600 -3.01100 25.80000 1.000 36.45000 841 GLU A O 1
ATOM 6876 N N . LEU A 1 842 ? -27.99400 -3.21100 27.37100 1.000 31.05000 842 LEU A N 1
ATOM 6877 C CA . LEU A 1 842 ? -27.45400 -4.39700 28.02700 1.000 33.46000 842 LEU A CA 1
ATOM 6878 C C . LEU A 1 842 ? -27.88200 -5.70800 27.36900 1.000 36.48000 842 LEU A C 1
ATOM 6879 O O . LEU A 1 842 ? -27.42000 -6.77300 27.79600 1.000 35.03000 842 LEU A O 1
ATOM 6884 N N . ASN A 1 843 ? -28.75400 -5.65500 26.36100 1.000 34.02000 843 ASN A N 1
ATOM 6885 C CA . ASN A 1 843 ? -29.17200 -6.83000 25.59000 1.000 37.40000 843 ASN A CA 1
ATOM 6886 C C . ASN A 1 843 ? -29.72800 -7.93000 26.50000 1.000 36.84000 843 ASN A C 1
ATOM 6887 O O . ASN A 1 843 ? -29.33900 -9.10400 26.42300 1.000 35.68000 843 ASN A O 1
ATOM 6892 N N . VAL A 1 844 ? -30.65400 -7.53800 27.37500 1.000 35.18000 844 VAL A N 1
ATOM 6893 C CA . VAL A 1 844 ? -31.38000 -8.48400 28.22100 1.000 32.89000 844 VAL A CA 1
ATOM 6894 C C . VAL A 1 844 ? -32.84300 -8.47600 27.80800 1.000 40.83000 844 VAL A C 1
ATOM 6895 O O . VAL A 1 844 ? -33.36400 -7.47200 27.31100 1.000 41.51000 844 VAL A O 1
ATOM 6899 N N . LYS A 1 845 ? -33.51200 -9.61000 28.01900 1.000 39.75000 845 LYS A N 1
ATOM 6900 C CA . LYS A 1 845 ? -34.90600 -9.74200 27.61000 1.000 41.48000 845 LYS A CA 1
ATOM 6901 C C . LYS A 1 845 ? -35.86000 -9.09700 28.60600 1.000 48.01000 845 LYS A C 1
ATOM 6902 O O . LYS A 1 845 ? -36.92400 -8.60700 28.20700 1.000 44.97000 845 LYS A O 1
ATOM 6908 N N . ASN A 1 846 ? -35.49900 -9.09000 29.89100 1.000 33.31000 846 ASN A N 1
ATOM 6909 C CA . ASN A 1 846 ? -36.31600 -8.50200 30.94700 1.000 51.53000 846 ASN A CA 1
ATOM 6910 C C . ASN A 1 846 ? -35.47900 -7.59500 31.83400 1.000 46.21000 846 ASN A C 1
ATOM 6911 O O . ASN A 1 846 ? -34.36600 -7.95700 32.23200 1.000 45.61000 846 ASN A O 1
ATOM 6916 N N . PHE A 1 847 ? -36.02500 -6.42400 32.16700 1.000 48.43000 847 PHE A N 1
ATOM 6917 C CA . PHE A 1 847 ? -35.45900 -5.54800 33.19100 1.000 48.59000 847 PHE A CA 1
ATOM 6918 C C . PHE A 1 847 ? -36.44300 -5.48500 34.35500 1.000 55.83000 847 PHE A C 1
ATOM 6919 O O . PHE A 1 847 ? -37.54500 -4.94300 34.21200 1.000 53.47000 847 PHE A O 1
ATOM 6927 N N . ASN A 1 848 ? -36.03900 -6.02400 35.50200 1.000 52.41000 848 ASN A N 1
ATOM 6928 C CA . ASN A 1 848 ? -36.89300 -6.13300 36.67800 1.000 55.66000 848 ASN A CA 1
ATOM 6929 C C . ASN A 1 848 ? -36.40700 -5.18100 37.75900 1.000 54.80000 848 ASN A C 1
ATOM 6930 O O . ASN A 1 848 ? -35.23300 -5.21900 38.15000 1.000 52.49000 848 ASN A O 1
ATOM 6935 N N . VAL A 1 849 ? -37.30800 -4.33300 38.24100 1.000 60.66000 849 VAL A N 1
ATOM 6936 C CA . VAL A 1 849 ? -37.02800 -3.46200 39.37200 1.000 66.05000 849 VAL A CA 1
ATOM 6937 C C . VAL A 1 849 ? -37.61000 -4.12400 40.60900 1.000 69.18000 849 VAL A C 1
ATOM 6938 O O . VAL A 1 849 ? -38.82100 -4.36200 40.68900 1.000 68.59000 849 VAL A O 1
ATOM 6942 N N . GLU A 1 850 ? -36.74400 -4.44200 41.56300 1.000 68.96000 850 GLU A N 1
ATOM 6943 C CA . GLU A 1 850 ? -37.12600 -5.19900 42.74000 1.000 79.56000 850 GLU A CA 1
ATOM 6944 C C . GLU A 1 850 ? -36.95200 -4.33800 43.97600 1.000 82.06000 850 GLU A C 1
ATOM 6945 O O . GLU A 1 850 ? -36.02400 -3.52400 44.05800 1.000 78.04000 850 GLU A O 1
ATOM 6951 N N . GLN A 1 851 ? -37.86600 -4.51300 44.92300 1.000 85.00000 851 GLN A N 1
ATOM 6952 C CA . GLN A 1 851 ? -37.69600 -3.95700 46.25100 1.000 86.78000 851 GLN A CA 1
ATOM 6953 C C . GLN A 1 851 ? -36.99900 -4.93700 47.18300 1.000 83.04000 851 GLN A C 1
ATOM 6954 O O . GLN A 1 851 ? -36.46500 -4.51900 48.21700 1.000 80.71000 851 GLN A O 1
ATOM 6960 N N . ASP A 1 852 ? -36.94900 -6.21500 46.80800 1.000 83.07000 852 ASP A N 1
ATOM 6961 C CA . ASP A 1 852 ? -36.46600 -7.28600 47.66800 1.000 86.92000 852 ASP A CA 1
ATOM 6962 C C . ASP A 1 852 ? -35.36600 -8.08400 46.97100 1.000 83.75000 852 ASP A C 1
ATOM 6963 O O . ASP A 1 852 ? -35.05700 -7.87700 45.79500 1.000 85.84000 852 ASP A O 1
ATOM 6968 N N . ASP A 1 853 ? -34.77400 -9.01100 47.72700 1.000 84.74000 853 ASP A N 1
ATOM 6969 C CA . ASP A 1 853 ? -33.73100 -9.91200 47.25600 1.000 79.91000 853 ASP A CA 1
ATOM 6970 C C . ASP A 1 853 ? -34.21400 -11.33800 47.01900 1.000 81.60000 853 ASP A C 1
ATOM 6971 O O . ASP A 1 853 ? -33.46100 -12.13900 46.45000 1.000 76.62000 853 ASP A O 1
ATOM 6976 N N . ASP A 1 854 ? -35.44700 -11.65900 47.42500 1.000 83.44000 854 ASP A N 1
ATOM 6977 C CA . ASP A 1 854 ? -35.82000 -13.04100 47.72300 1.000 79.71000 854 ASP A CA 1
ATOM 6978 C C . ASP A 1 854 ? -35.59000 -13.96200 46.53600 1.000 77.34000 854 ASP A C 1
ATOM 6979 O O . ASP A 1 854 ? -34.91400 -14.99100 46.65600 1.000 79.96000 854 ASP A O 1
ATOM 6984 N N . LYS A 1 855 ? -36.16100 -13.62100 45.38200 1.000 79.90000 855 LYS A N 1
ATOM 6985 C CA . LYS A 1 855 ? -36.06900 -14.50000 44.22300 1.000 79.24000 855 LYS A CA 1
ATOM 6986 C C . LYS A 1 855 ? -34.67600 -14.52400 43.61300 1.000 74.18000 855 LYS A C 1
ATOM 6987 O O . LYS A 1 855 ? -34.42300 -15.33300 42.71400 1.000 74.91000 855 LYS A O 1
ATOM 6993 N N . VAL A 1 856 ? -33.76300 -13.68800 44.10500 1.000 75.15000 856 VAL A N 1
ATOM 6994 C CA . VAL A 1 856 ? -32.51100 -13.40200 43.42600 1.000 73.72000 856 VAL A CA 1
ATOM 6995 C C . VAL A 1 856 ? -31.30200 -13.85400 44.23700 1.000 73.86000 856 VAL A C 1
ATOM 6996 O O . VAL A 1 856 ? -30.34400 -14.40500 43.67800 1.000 67.49000 856 VAL A O 1
ATOM 7000 N N . LEU A 1 857 ? -31.32300 -13.64700 45.55300 1.000 77.02000 857 LEU A N 1
ATOM 7001 C CA . LEU A 1 857 ? -30.19300 -13.96600 46.41400 1.000 73.26000 857 LEU A CA 1
ATOM 7002 C C . LEU A 1 857 ? -30.66000 -14.77300 47.61500 1.000 71.52000 857 LEU A C 1
ATOM 7003 O O . LEU A 1 857 ? -31.80700 -14.65800 48.05400 1.000 74.58000 857 LEU A O 1
ATOM 7008 N N . SER A 1 858 ? -29.75500 -15.59200 48.14000 1.000 70.38000 858 SER A N 1
ATOM 7009 C CA . SER A 1 858 ? -29.89400 -16.16100 49.47100 1.000 77.15000 858 SER A CA 1
ATOM 7010 C C . SER A 1 858 ? -28.82600 -15.55800 50.38200 1.000 81.26000 858 SER A C 1
ATOM 7011 O O . SER A 1 858 ? -27.75300 -15.14900 49.92200 1.000 77.08000 858 SER A O 1
ATOM 7014 N N . TYR A 1 859 ? -29.13100 -15.48200 51.67700 1.000 81.86000 859 TYR A N 1
ATOM 7015 C CA . TYR A 1 859 ? -28.25100 -14.85700 52.65900 1.000 79.60000 859 TYR A CA 1
ATOM 7016 C C . TYR A 1 859 ? -27.63300 -15.92300 53.55600 1.000 83.63000 859 TYR A C 1
ATOM 7017 O O . TYR A 1 859 ? -28.34700 -16.77300 54.10200 1.000 81.94000 859 TYR A O 1
ATOM 7026 N N . VAL A 1 860 ? -26.30900 -15.87800 53.69600 1.000 85.27000 860 VAL A N 1
ATOM 7027 C CA . VAL A 1 860 ? -25.56500 -16.73100 54.61800 1.000 83.51000 860 VAL A CA 1
ATOM 7028 C C . VAL A 1 860 ? -25.00100 -15.84400 55.72100 1.000 78.99000 860 VAL A C 1
ATOM 7029 O O . VAL A 1 860 ? -24.39800 -14.80000 55.43800 1.000 78.73000 860 VAL A O 1
ATOM 7033 N N . LEU A 1 861 ? -25.20400 -16.24900 56.97300 1.000 78.21000 861 LEU A N 1
ATOM 7034 C CA . LEU A 1 861 ? -24.89100 -15.41000 58.12400 1.000 81.89000 861 LEU A CA 1
ATOM 7035 C C . LEU A 1 861 ? -23.84200 -16.08100 59.00100 1.000 84.14000 861 LEU A C 1
ATOM 7036 O O . LEU A 1 861 ? -24.03400 -17.21500 59.45400 1.000 80.69000 861 LEU A O 1
ATOM 7041 N N . LYS A 1 862 ? -22.73600 -15.37500 59.22700 1.000 86.30000 862 LYS A N 1
ATOM 7042 C CA . LYS A 1 862 ? -21.72100 -15.72700 60.20700 1.000 81.17000 862 LYS A CA 1
ATOM 7043 C C . LYS A 1 862 ? -21.76100 -14.72300 61.35100 1.000 80.60000 862 LYS A C 1
ATOM 7044 O O . LYS A 1 862 ? -22.17200 -13.57100 61.17300 1.000 82.79000 862 LYS A O 1
ATOM 7050 N N . LEU A 1 863 ? -21.31900 -15.16200 62.52500 1.000 81.92000 863 LEU A N 1
ATOM 7051 C CA . LEU A 1 863 ? -21.02200 -14.23100 63.60100 1.000 79.47000 863 LEU A CA 1
ATOM 7052 C C . LEU A 1 863 ? -19.68500 -13.54800 63.32600 1.000 78.01000 863 LEU A C 1
ATOM 7053 O O . LEU A 1 863 ? -18.77500 -14.13900 62.74000 1.000 78.82000 863 LEU A O 1
ATOM 7058 N N . ASP A 1 864 ? -19.57800 -12.28300 63.72700 1.000 76.08000 864 ASP A N 1
ATOM 7059 C CA . ASP A 1 864 ? -18.31700 -11.54800 63.62800 1.000 75.68000 864 ASP A CA 1
ATOM 7060 C C . ASP A 1 864 ? -17.58400 -11.71700 64.95600 1.000 78.00000 864 ASP A C 1
ATOM 7061 O O . ASP A 1 864 ? -17.89200 -11.03700 65.93700 1.000 83.23000 864 ASP A O 1
ATOM 7066 N N . PHE A 1 865 ? -16.60700 -12.63200 64.98900 1.000 76.79000 865 PHE A N 1
ATOM 7067 C CA . PHE A 1 865 ? -15.84800 -12.87400 66.21500 1.000 73.49000 865 PHE A CA 1
ATOM 7068 C C . PHE A 1 865 ? -15.07200 -11.64100 66.66800 1.000 75.69000 865 PHE A C 1
ATOM 7069 O O . PHE A 1 865 ? -14.71200 -11.54600 67.84600 1.000 79.35000 865 PHE A O 1
ATOM 7077 N N . LYS A 1 866 ? -14.80800 -10.69800 65.75900 1.000 78.65000 866 LYS A N 1
ATOM 7078 C CA . LYS A 1 866 ? -14.06800 -9.49000 66.10600 1.000 74.57000 866 LYS A CA 1
ATOM 7079 C C . LYS A 1 866 ? -14.93400 -8.50400 66.88200 1.000 80.37000 866 LYS A C 1
ATOM 7080 O O . LYS A 1 866 ? -14.47400 -7.91900 67.87000 1.000 84.52000 866 LYS A O 1
ATOM 7086 N N . GLN A 1 867 ? -16.18600 -8.30900 66.45200 1.000 83.10000 867 GLN A N 1
ATOM 7087 C CA . GLN A 1 867 ? -17.07100 -7.35300 67.11800 1.000 84.32000 867 GLN A CA 1
ATOM 7088 C C . GLN A 1 867 ? -17.74500 -7.95500 68.34600 1.000 86.77000 867 GLN A C 1
ATOM 7089 O O . GLN A 1 867 ? -17.97500 -7.25000 69.33600 1.000 88.96000 867 GLN A O 1
ATOM 7095 N N . ALA A 1 868 ? -18.06800 -9.25000 68.30400 1.000 87.64000 868 ALA A N 1
ATOM 7096 C CA . ALA A 1 868 ? -18.67600 -9.94600 69.44000 1.000 87.62000 868 ALA A CA 1
ATOM 7097 C C . ALA A 1 868 ? -17.60500 -10.31600 70.47100 1.000 94.56000 868 ALA A C 1
ATOM 7098 O O . ALA A 1 868 ? -17.44400 -11.46900 70.87700 1.000 95.24000 868 ALA A O 1
ATOM 7100 N N . GLY A 1 869 ? -16.87900 -9.27900 70.90600 1.000 95.79000 869 GLY A N 1
ATOM 7101 C CA . GLY A 1 869 ? -15.78200 -9.45500 71.85700 1.000 90.38000 869 GLY A CA 1
ATOM 7102 C C . GLY A 1 869 ? -16.29400 -9.86100 73.23600 1.000 92.75000 869 GLY A C 1
ATOM 7103 O O . GLY A 1 869 ? -15.74800 -10.77400 73.87100 1.000 96.83000 869 GLY A O 1
ATOM 7104 N N . PRO A 1 870 ? -17.35000 -9.19700 73.71100 1.000 89.92000 870 PRO A N 1
ATOM 7105 C CA . PRO A 1 870 ? -17.84600 -9.44500 75.06200 1.000 90.91000 870 PRO A CA 1
ATOM 7106 C C . PRO A 1 870 ? -18.48000 -10.83100 75.18300 1.000 100.44000 870 PRO A C 1
ATOM 7107 O O . PRO A 1 870 ? -18.10300 -11.62000 76.06100 1.000 100.25000 870 PRO A O 1
ATOM 7109 N N . LYS A 1 871 ? -19.44500 -11.14300 74.31100 1.000 97.09000 871 LYS A N 1
ATOM 7110 C CA . LYS A 1 871 ? -20.22400 -12.37800 74.40200 1.000 94.41000 871 LYS A CA 1
ATOM 7111 C C . LYS A 1 871 ? -19.33300 -13.61000 74.51700 1.000 99.45000 871 LYS A C 1
ATOM 7112 O O . LYS A 1 871 ? -18.65000 -13.98600 73.55800 1.000 103.12000 871 LYS A O 1
ATOM 7114 N N . PHE A 1 872 ? -19.32800 -14.23600 75.69400 1.000 98.45000 872 PHE A N 1
ATOM 7115 C CA . PHE A 1 872 ? -18.53800 -15.43400 75.95200 1.000 97.27000 872 PHE A CA 1
ATOM 7116 C C . PHE A 1 872 ? -19.24500 -16.71600 75.53100 1.000 99.18000 872 PHE A C 1
ATOM 7117 O O . PHE A 1 872 ? -18.67600 -17.80000 75.69200 1.000 97.11000 872 PHE A O 1
ATOM 7119 N N . GLY A 1 873 ? -20.46500 -16.62100 75.00500 1.000 99.52000 873 GLY A N 1
ATOM 7120 C CA . GLY A 1 873 ? -21.18700 -17.78800 74.50000 1.000 96.93000 873 GLY A CA 1
ATOM 7121 C C . GLY A 1 873 ? -21.04100 -17.86300 72.98000 1.000 102.24000 873 GLY A C 1
ATOM 7122 O O . GLY A 1 873 ? -21.98000 -17.65100 72.21400 1.000 102.76000 873 GLY A O 1
ATOM 7123 N N . LYS A 1 874 ? -19.80900 -18.16000 72.55800 1.000 104.89000 874 LYS A N 1
ATOM 7124 C CA . LYS A 1 874 ? -19.51800 -18.38600 71.14800 1.000 102.30000 874 LYS A CA 1
ATOM 7125 C C . LYS A 1 874 ? -19.98100 -19.76100 70.67800 1.000 105.00000 874 LYS A C 1
ATOM 7126 O O . LYS A 1 874 ? -20.11600 -19.97800 69.46700 1.000 106.29000 874 LYS A O 1
ATOM 7128 N N . GLN A 1 875 ? -20.21700 -20.70000 71.60200 1.000 104.20000 875 GLN A N 1
ATOM 7129 C CA . GLN A 1 875 ? -20.84100 -21.96000 71.21400 1.000 106.18000 875 GLN A CA 1
ATOM 7130 C C . GLN A 1 875 ? -22.33600 -21.77700 70.98000 1.000 106.65000 875 GLN A C 1
ATOM 7131 O O . GLN A 1 875 ? -22.94000 -22.53100 70.20700 1.000 107.88000 875 GLN A O 1
ATOM 7133 N N . VAL A 1 876 ? -22.94000 -20.77600 71.63200 1.000 104.76000 876 VAL A N 1
ATOM 7134 C CA . VAL A 1 876 ? -24.35500 -20.47000 71.43900 1.000 104.58000 876 VAL A CA 1
ATOM 7135 C C . VAL A 1 876 ? -24.59300 -19.73000 70.12500 1.000 104.61000 876 VAL A C 1
ATOM 7136 O O . VAL A 1 876 ? -25.51300 -20.07700 69.37300 1.000 101.26000 876 VAL A O 1
ATOM 7138 N N . ASN A 1 877 ? -23.78300 -18.70500 69.83300 1.000 102.57000 877 ASN A N 1
ATOM 7139 C CA . ASN A 1 877 ? -23.89900 -18.00000 68.56100 1.000 99.50000 877 ASN A CA 1
ATOM 7140 C C . ASN A 1 877 ? -23.43300 -18.85800 67.38800 1.000 100.82000 877 ASN A C 1
ATOM 7141 O O . ASN A 1 877 ? -23.78900 -18.56800 66.24000 1.000 94.55000 877 ASN A O 1
ATOM 7143 N N . GLU A 1 878 ? -22.64100 -19.90200 67.65000 1.000 102.21000 878 GLU A N 1
ATOM 7144 C CA . GLU A 1 878 ? -22.30400 -20.85700 66.60100 1.000 101.76000 878 GLU A CA 1
ATOM 7145 C C . GLU A 1 878 ? -23.51900 -21.69500 66.22400 1.000 100.25000 878 GLU A C 1
ATOM 7146 O O . GLU A 1 878 ? -23.83700 -21.84600 65.04000 1.000 99.05000 878 GLU A O 1
ATOM 7148 N N . VAL A 1 879 ? -24.21400 -22.24500 67.22600 1.000 101.49000 879 VAL A N 1
ATOM 7149 C CA . VAL A 1 879 ? -25.39300 -23.06500 66.95900 1.000 96.83000 879 VAL A CA 1
ATOM 7150 C C . VAL A 1 879 ? -26.56400 -22.21600 66.47800 1.000 101.12000 879 VAL A C 1
ATOM 7151 O O . VAL A 1 879 ? -27.35500 -22.66100 65.63500 1.000 97.06000 879 VAL A O 1
ATOM 7153 N N . ASN A 1 880 ? -26.69100 -20.99000 67.00100 1.000 99.14000 880 ASN A N 1
ATOM 7154 C CA . ASN A 1 880 ? -27.80000 -20.12400 66.60800 1.000 97.48000 880 ASN A CA 1
ATOM 7155 C C . ASN A 1 880 ? -27.66600 -19.67400 65.15700 1.000 97.06000 880 ASN A C 1
ATOM 7156 O O . ASN A 1 880 ? -28.67200 -19.51900 64.45400 1.000 93.44000 880 ASN A O 1
ATOM 7158 N N . GLN A 1 881 ? -26.43500 -19.45700 64.69000 1.000 99.09000 881 GLN A N 1
ATOM 7159 C CA . GLN A 1 881 ? -26.17400 -19.09800 63.30100 1.000 97.68000 881 GLN A CA 1
ATOM 7160 C C . GLN A 1 881 ? -25.94400 -20.31300 62.40700 1.000 100.64000 881 GLN A C 1
ATOM 7161 O O . GLN A 1 881 ? -25.69700 -20.14300 61.20700 1.000 92.05000 881 GLN A O 1
ATOM 7163 N N . ALA A 1 882 ? -26.01500 -21.52500 62.96100 1.000 96.40000 882 ALA A N 1
ATOM 7164 C CA . ALA A 1 882 ? -25.89900 -22.75300 62.17800 1.000 93.73000 882 ALA A CA 1
ATOM 7165 C C . ALA A 1 882 ? -27.17800 -23.57700 62.28400 1.000 93.82000 882 ALA A C 1
ATOM 7166 O O . ALA A 1 882 ? -28.01000 -23.56800 61.37600 1.000 93.32000 882 ALA A O 1
ATOM 7168 N N . SER A 1 887 ? -35.05600 -22.73200 53.07000 1.000 98.82000 887 SER A N 1
ATOM 7169 C CA . SER A 1 887 ? -36.05600 -23.16500 54.04100 1.000 101.08000 887 SER A CA 1
ATOM 7170 C C . SER A 1 887 ? -36.04400 -22.25600 55.27300 1.000 102.90000 887 SER A C 1
ATOM 7171 O O . SER A 1 887 ? -36.20600 -21.04000 55.14900 1.000 104.26000 887 SER A O 1
ATOM 7173 N N . GLU A 1 888 ? -35.85200 -22.85200 56.45700 1.000 101.47000 888 GLU A N 1
ATOM 7174 C CA . GLU A 1 888 ? -35.83800 -22.07200 57.69500 1.000 101.58000 888 GLU A CA 1
ATOM 7175 C C . GLU A 1 888 ? -34.60100 -21.18100 57.77800 1.000 101.56000 888 GLU A C 1
ATOM 7176 O O . GLU A 1 888 ? -34.65900 -20.07300 58.33000 1.000 96.78000 888 GLU A O 1
ATOM 7178 N N . GLU A 1 889 ? -33.47100 -21.65300 57.24100 1.000 100.72000 889 GLU A N 1
ATOM 7179 C CA . GLU A 1 889 ? -32.27100 -20.82500 57.19000 1.000 100.14000 889 GLU A CA 1
ATOM 7180 C C . GLU A 1 889 ? -32.48400 -19.61200 56.29100 1.000 105.06000 889 GLU A C 1
ATOM 7181 O O . GLU A 1 889 ? -32.07700 -18.49400 56.63500 1.000 106.11000 889 GLU A O 1
ATOM 7183 N N . LYS A 1 890 ? -33.13100 -19.81500 55.13700 1.000 104.72000 890 LYS A N 1
ATOM 7184 C CA . LYS A 1 890 ? -33.41900 -18.70500 54.23200 1.000 97.91000 890 LYS A CA 1
ATOM 7185 C C . LYS A 1 890 ? -34.39600 -17.71800 54.86100 1.000 103.56000 890 LYS A C 1
ATOM 7186 O O . LYS A 1 890 ? -34.23700 -16.49800 54.72100 1.000 102.36000 890 LYS A O 1
ATOM 7188 N N . GLY A 1 891 ? -35.41000 -18.22900 55.56600 1.000 105.07000 891 GLY A N 1
ATOM 7189 C CA . GLY A 1 891 ? -36.40800 -17.35800 56.17800 1.000 102.46000 891 GLY A CA 1
ATOM 7190 C C . GLY A 1 891 ? -35.79800 -16.52200 57.29800 1.000 101.30000 891 GLY A C 1
ATOM 7191 O O . GLY A 1 891 ? -36.04800 -15.31300 57.39000 1.000 100.72000 891 GLY A O 1
ATOM 7192 N N . LYS A 1 892 ? -34.99200 -17.15300 58.15800 1.000 99.56000 892 LYS A N 1
ATOM 7193 C CA . LYS A 1 892 ? -34.41500 -16.43900 59.29300 1.000 97.51000 892 LYS A CA 1
ATOM 7194 C C . LYS A 1 892 ? -33.44000 -15.36100 58.83200 1.000 98.58000 892 LYS A C 1
ATOM 7195 O O . LYS A 1 892 ? -33.35100 -14.29100 59.44700 1.000 99.83000 892 LYS A O 1
ATOM 7197 N N . GLU A 1 893 ? -32.71900 -15.61400 57.73300 1.000 100.11000 893 GLU A N 1
ATOM 7198 C CA . GLU A 1 893 ? -31.69800 -14.68000 57.26300 1.000 95.58000 893 GLU A CA 1
ATOM 7199 C C . GLU A 1 893 ? -32.31200 -13.46500 56.57000 1.000 99.34000 893 GLU A C 1
ATOM 7200 O O . GLU A 1 893 ? -31.88200 -12.32800 56.80900 1.000 93.22000 893 GLU A O 1
ATOM 7202 N N . PHE A 1 894 ? -33.30300 -13.68100 55.69500 1.000 99.37000 894 PHE A N 1
ATOM 7203 C CA . PHE A 1 894 ? -34.00700 -12.55300 55.09200 1.000 96.04000 894 PHE A CA 1
ATOM 7204 C C . PHE A 1 894 ? -34.70300 -11.70700 56.15400 1.000 100.84000 894 PHE A C 1
ATOM 7205 O O . PHE A 1 894 ? -34.83100 -10.48600 55.99100 1.000 99.61000 894 PHE A O 1
ATOM 7207 N N . VAL A 1 895 ? -35.14300 -12.33700 57.25000 1.000 101.12000 895 VAL A N 1
ATOM 7208 C CA . VAL A 1 895 ? -35.81700 -11.61300 58.32300 1.000 96.17000 895 VAL A CA 1
ATOM 7209 C C . VAL A 1 895 ? -34.86800 -10.63300 59.00400 1.000 97.69000 895 VAL A C 1
ATOM 7210 O O . VAL A 1 895 ? -35.22000 -9.46800 59.23700 1.000 96.20000 895 VAL A O 1
ATOM 7212 N N . GLU A 1 896 ? -33.65100 -11.09000 59.32300 1.000 97.83000 896 GLU A N 1
ATOM 7213 C CA . GLU A 1 896 ? -32.67100 -10.25000 60.00500 1.000 96.48000 896 GLU A CA 1
ATOM 7214 C C . GLU A 1 896 ? -32.07800 -9.18500 59.09100 1.000 96.57000 896 GLU A C 1
ATOM 7215 O O . GLU A 1 896 ? -31.54600 -8.18700 59.59100 1.000 96.20000 896 GLU A O 1
ATOM 7217 N N . GLN A 1 897 ? -32.14800 -9.37100 57.77000 1.000 93.47000 897 GLN A N 1
ATOM 7218 C CA . GLN A 1 897 ? -31.58400 -8.37900 56.86100 1.000 95.40000 897 GLN A CA 1
ATOM 7219 C C . GLN A 1 897 ? -32.44400 -7.12100 56.82700 1.000 97.18000 897 GLN A C 1
ATOM 7220 O O . GLN A 1 897 ? -31.93700 -6.00500 57.00400 1.000 94.02000 897 GLN A O 1
ATOM 7222 N N . GLY A 1 898 ? -33.75400 -7.28500 56.61200 1.000 99.27000 898 GLY A N 1
ATOM 7223 C CA . GLY A 1 898 ? -34.64200 -6.13100 56.50000 1.000 94.36000 898 GLY A CA 1
ATOM 7224 C C . GLY A 1 898 ? -34.82200 -5.43900 57.84500 1.000 99.35000 898 GLY A C 1
ATOM 7225 O O . GLY A 1 898 ? -34.75000 -4.20700 57.93400 1.000 97.74000 898 GLY A O 1
ATOM 7226 N N . LYS A 1 899 ? -35.05000 -6.21800 58.90900 1.000 101.45000 899 LYS A N 1
ATOM 7227 C CA . LYS A 1 899 ? -35.33600 -5.64300 60.22100 1.000 99.19000 899 LYS A CA 1
ATOM 7228 C C . LYS A 1 899 ? -34.11000 -5.00600 60.87000 1.000 98.60000 899 LYS A C 1
ATOM 7229 O O . LYS A 1 899 ? -34.26900 -4.22600 61.81500 1.000 99.24000 899 LYS A O 1
ATOM 7231 N N . LEU A 1 900 ? -32.90400 -5.32300 60.39100 1.000 99.34000 900 LEU A N 1
ATOM 7232 C CA . LEU A 1 900 ? -31.61100 -4.84200 60.88400 1.000 96.69000 900 LEU A CA 1
ATOM 7233 C C . LEU A 1 900 ? -31.28100 -5.33400 62.29400 1.000 95.99000 900 LEU A C 1
ATOM 7234 O O . LEU A 1 900 ? -30.23600 -4.94600 62.83900 1.000 95.11000 900 LEU A O 1
ATOM 7236 N N . SER A 1 901 ? -32.12200 -6.17300 62.90000 1.000 94.01000 901 SER A N 1
ATOM 7237 C CA . SER A 1 901 ? -31.84800 -6.81400 64.18200 1.000 88.60000 901 SER A CA 1
ATOM 7238 C C . SER A 1 901 ? -32.19700 -8.29800 64.06900 1.000 93.26000 901 SER A C 1
ATOM 7239 O O . SER A 1 901 ? -32.63200 -8.77500 63.01400 1.000 93.70000 901 SER A O 1
ATOM 7241 N N . VAL A 1 902 ? -32.00300 -9.03900 65.16100 1.000 89.42000 902 VAL A N 1
ATOM 7242 C CA . VAL A 1 902 ? -32.26500 -10.47300 65.15400 1.000 86.58000 902 VAL A CA 1
ATOM 7243 C C . VAL A 1 902 ? -32.42300 -10.97500 66.58600 1.000 96.61000 902 VAL A C 1
ATOM 7244 O O . VAL A 1 902 ? -31.74200 -10.49300 67.49700 1.000 95.15000 902 VAL A O 1
ATOM 7246 N N . THR A 1 903 ? -33.31400 -11.95400 66.77200 1.000 96.12000 903 THR A N 1
ATOM 7247 C CA . THR A 1 903 ? -33.59700 -12.54000 68.08500 1.000 91.37000 903 THR A CA 1
ATOM 7248 C C . THR A 1 903 ? -33.55000 -14.06300 67.97200 1.000 93.75000 903 THR A C 1
ATOM 7249 O O . THR A 1 903 ? -34.51700 -14.68700 67.52400 1.000 95.40000 903 THR A O 1
ATOM 7251 N N . LEU A 1 904 ? -32.43500 -14.66100 68.39200 1.000 90.90000 904 LEU A N 1
ATOM 7252 C CA . LEU A 1 904 ? -32.25800 -16.10700 68.37800 1.000 92.90000 904 LEU A CA 1
ATOM 7253 C C . LEU A 1 904 ? -32.34600 -16.66400 69.79400 1.000 94.63000 904 LEU A C 1
ATOM 7254 O O . LEU A 1 904 ? -31.98500 -15.99500 70.76700 1.000 93.49000 904 LEU A O 1
ATOM 7256 N N . ALA A 1 905 ? -32.82700 -17.90100 69.89800 1.000 93.75000 905 ALA A N 1
ATOM 7257 C CA . ALA A 1 905 ? -32.98500 -18.59000 71.17400 1.000 90.59000 905 ALA A CA 1
ATOM 7258 C C . ALA A 1 905 ? -31.87300 -19.62100 71.32000 1.000 91.46000 905 ALA A C 1
ATOM 7259 O O . ALA A 1 905 ? -31.71500 -20.49300 70.45800 1.000 89.05000 905 ALA A O 1
ATOM 7261 N N . SER A 1 906 ? -31.10800 -19.51600 72.41100 1.000 92.65000 906 SER A N 1
ATOM 7262 C CA . SER A 1 906 ? -29.99500 -20.41700 72.69500 1.000 90.71000 906 SER A CA 1
ATOM 7263 C C . SER A 1 906 ? -30.48300 -21.80400 73.10700 1.000 92.36000 906 SER A C 1
ATOM 7264 O O . SER A 1 906 ? -31.38100 -22.37500 72.47400 1.000 92.43000 906 SER A O 1
ATOM 7266 N N . GLY A 1 907 ? -29.87300 -22.36900 74.15200 1.000 91.06000 907 GLY A N 1
ATOM 7267 C CA . GLY A 1 907 ? -30.32800 -23.63200 74.72100 1.000 85.90000 907 GLY A CA 1
ATOM 7268 C C . GLY A 1 907 ? -31.41000 -23.43600 75.77100 1.000 84.07000 907 GLY A C 1
ATOM 7269 O O . GLY A 1 907 ? -32.10600 -24.40200 76.11400 1.000 90.03000 907 GLY A O 1
ATOM 7270 N N . GLU A 1 908 ? -31.56900 -22.21400 76.28300 1.000 87.49000 908 GLU A N 1
ATOM 7271 C CA . GLU A 1 908 ? -32.61800 -21.93300 77.25200 1.000 83.38000 908 GLU A CA 1
ATOM 7272 C C . GLU A 1 908 ? -33.10100 -20.48800 77.16100 1.000 84.89000 908 GLU A C 1
ATOM 7273 O O . GLU A 1 908 ? -34.27300 -20.20600 77.43600 1.000 78.50000 908 GLU A O 1
ATOM 7275 N N . ASN A 1 909 ? -32.20700 -19.56900 76.79100 1.000 87.33000 909 ASN A N 1
ATOM 7276 C CA . ASN A 1 909 ? -32.48700 -18.13800 76.76200 1.000 85.24000 909 ASN A CA 1
ATOM 7277 C C . ASN A 1 909 ? -32.49900 -17.62900 75.32300 1.000 91.71000 909 ASN A C 1
ATOM 7278 O O . ASN A 1 909 ? -32.24500 -18.37100 74.37000 1.000 92.74000 909 ASN A O 1
ATOM 7280 N N . LEU A 1 910 ? -32.80400 -16.33800 75.17600 1.000 98.11000 910 LEU A N 1
ATOM 7281 C CA . LEU A 1 910 ? -32.88200 -15.67300 73.88100 1.000 93.94000 910 LEU A CA 1
ATOM 7282 C C . LEU A 1 910 ? -32.04800 -14.40000 73.91500 1.000 94.08000 910 LEU A C 1
ATOM 7283 O O . LEU A 1 910 ? -32.11300 -13.63300 74.88100 1.000 93.04000 910 LEU A O 1
ATOM 7285 N N . THR A 1 911 ? -31.27000 -14.17800 72.85500 1.000 91.94000 911 THR A N 1
ATOM 7286 C CA . THR A 1 911 ? -30.36800 -13.04000 72.74200 1.000 92.81000 911 THR A CA 1
ATOM 7287 C C . THR A 1 911 ? -30.77100 -12.16100 71.55900 1.000 95.48000 911 THR A C 1
ATOM 7288 O O . THR A 1 911 ? -31.41500 -12.61900 70.61100 1.000 97.65000 911 THR A O 1
ATOM 7290 N N . LEU A 1 912 ? -30.38000 -10.88200 71.62400 1.000 91.58000 912 LEU A N 1
ATOM 7291 C CA . LEU A 1 912 ? -30.73000 -9.88000 70.61500 1.000 93.32000 912 LEU A CA 1
ATOM 7292 C C . LEU A 1 912 ? -29.46900 -9.46900 69.86000 1.000 94.21000 912 LEU A C 1
ATOM 7293 O O . LEU A 1 912 ? -28.63200 -8.73000 70.39200 1.000 91.98000 912 LEU A O 1
ATOM 7295 N N . GLU A 1 913 ? -29.34100 -9.93700 68.61900 1.000 95.72000 913 GLU A N 1
ATOM 7296 C CA . GLU A 1 913 ? -28.20700 -9.59800 67.77000 1.000 92.29000 913 GLU A CA 1
ATOM 7297 C C . GLU A 1 913 ? -28.50100 -8.33800 66.95600 1.000 90.21000 913 GLU A C 1
ATOM 7298 O O . GLU A 1 913 ? -29.65600 -7.95800 66.74200 1.000 91.68000 913 GLU A O 1
ATOM 7300 N N . THR A 1 914 ? -27.43000 -7.68200 66.50600 1.000 86.38000 914 THR A N 1
ATOM 7301 C CA . THR A 1 914 ? -27.56700 -6.47500 65.69800 1.000 89.75000 914 THR A CA 1
ATOM 7302 C C . THR A 1 914 ? -26.42700 -6.35800 64.68800 1.000 91.17000 914 THR A C 1
ATOM 7303 O O . THR A 1 914 ? -26.44300 -7.02600 63.64700 1.000 83.37000 914 THR A O 1
ATOM 7305 N N . GLU A 1 915 ? -25.43500 -5.51400 64.98900 1.000 96.47000 915 GLU A N 1
ATOM 7306 C CA . GLU A 1 915 ? -24.28000 -5.28500 64.12800 1.000 93.66000 915 GLU A CA 1
ATOM 7307 C C . GLU A 1 915 ? -23.14300 -6.28200 64.37600 1.000 91.29000 915 GLU A C 1
ATOM 7308 O O . GLU A 1 915 ? -21.99200 -6.00200 64.01500 1.000 91.98000 915 GLU A O 1
ATOM 7310 N N . ASP A 1 916 ? -23.44100 -7.43500 64.98100 1.000 92.86000 916 ASP A N 1
ATOM 7311 C CA . ASP A 1 916 ? -22.45800 -8.48000 65.24800 1.000 90.37000 916 ASP A CA 1
ATOM 7312 C C . ASP A 1 916 ? -22.56000 -9.63300 64.25900 1.000 87.35000 916 ASP A C 1
ATOM 7313 O O . ASP A 1 916 ? -22.09000 -10.73900 64.55400 1.000 80.12000 916 ASP A O 1
ATOM 7318 N N . VAL A 1 917 ? -23.18200 -9.40200 63.10500 1.000 86.65000 917 VAL A N 1
ATOM 7319 C CA . VAL A 1 917 ? -23.45300 -10.44400 62.12200 1.000 84.68000 917 VAL A CA 1
ATOM 7320 C C . VAL A 1 917 ? -22.78200 -10.05500 60.81300 1.000 84.02000 917 VAL A C 1
ATOM 7321 O O . VAL A 1 917 ? -22.96000 -8.93000 60.32800 1.000 79.18000 917 VAL A O 1
ATOM 7325 N N . LEU A 1 918 ? -22.00300 -10.97900 60.25300 1.000 81.03000 918 LEU A N 1
ATOM 7326 C CA . LEU A 1 918 ? -21.44400 -10.81900 58.91800 1.000 81.35000 918 LEU A CA 1
ATOM 7327 C C . LEU A 1 918 ? -22.37000 -11.49200 57.91100 1.000 81.45000 918 LEU A C 1
ATOM 7328 O O . LEU A 1 918 ? -22.76500 -12.64800 58.09800 1.000 78.38000 918 LEU A O 1
ATOM 7333 N N . VAL A 1 919 ? -22.72100 -10.76000 56.85300 1.000 82.14000 919 VAL A N 1
ATOM 7334 C CA . VAL A 1 919 ? -23.73100 -11.18000 55.88700 1.000 81.90000 919 VAL A CA 1
ATOM 7335 C C . VAL A 1 919 ? -23.05700 -11.49600 54.55700 1.000 80.71000 919 VAL A C 1
ATOM 7336 O O . VAL A 1 919 ? -22.14100 -10.78400 54.12500 1.000 79.57000 919 VAL A O 1
ATOM 7340 N N . GLU A 1 920 ? -23.51900 -12.56400 53.90400 1.000 80.75000 920 GLU A N 1
ATOM 7341 C CA . GLU A 1 920 ? -23.03200 -12.96100 52.58500 1.000 80.29000 920 GLU A CA 1
ATOM 7342 C C . GLU A 1 920 ? -24.22500 -13.18300 51.66300 1.000 80.77000 920 GLU A C 1
ATOM 7343 O O . GLU A 1 920 ? -25.01800 -14.10600 51.88200 1.000 75.09000 920 GLU A O 1
ATOM 7349 N N . LYS A 1 921 ? -24.35300 -12.34000 50.63700 1.000 79.22000 921 LYS A N 1
ATOM 7350 C CA . LYS A 1 921 ? -25.34900 -12.55500 49.59100 1.000 79.43000 921 LYS A CA 1
ATOM 7351 C C . LYS A 1 921 ? -24.78400 -13.56600 48.59500 1.000 75.53000 921 LYS A C 1
ATOM 7352 O O . LYS A 1 921 ? -23.78700 -13.29500 47.91600 1.000 71.30000 921 LYS A O 1
ATOM 7358 N N . VAL A 1 922 ? -25.39300 -14.74000 48.52900 1.000 69.10000 922 VAL A N 1
ATOM 7359 C CA . VAL A 1 922 ? -24.97500 -15.79800 47.61100 1.000 69.76000 922 VAL A CA 1
ATOM 7360 C C . VAL A 1 922 ? -25.93700 -15.80300 46.43800 1.000 70.28000 922 VAL A C 1
ATOM 7361 O O . VAL A 1 922 ? -27.14600 -16.02000 46.64000 1.000 67.25000 922 VAL A O 1
ATOM 7365 N N . PRO A 1 923 ? -25.47800 -15.56600 45.21100 1.000 64.23000 923 PRO A N 1
ATOM 7366 C CA . PRO A 1 923 ? -26.40200 -15.54700 44.07900 1.000 62.25000 923 PRO A CA 1
ATOM 7367 C C . PRO A 1 923 ? -26.97300 -16.93400 43.84800 1.000 55.66000 923 PRO A C 1
ATOM 7368 O O . PRO A 1 923 ? -26.26500 -17.93900 43.95200 1.000 57.97000 923 PRO A O 1
ATOM 7372 N N . LYS A 1 924 ? -28.27100 -16.98400 43.55600 1.000 53.54000 924 LYS A N 1
ATOM 7373 C CA . LYS A 1 924 ? -28.88600 -18.24300 43.17200 1.000 54.37000 924 LYS A CA 1
ATOM 7374 C C . LYS A 1 924 ? -28.20100 -18.79900 41.92400 1.000 61.76000 924 LYS A C 1
ATOM 7375 O O . LYS A 1 924 ? -27.44900 -18.10700 41.23100 1.000 54.97000 924 LYS A O 1
ATOM 7381 N N . GLU A 1 925 ? -28.46700 -20.07500 41.65000 1.000 57.90000 925 GLU A N 1
ATOM 7382 C CA . GLU A 1 925 ? -27.87400 -20.74600 40.50100 1.000 61.21000 925 GLU A CA 1
ATOM 7383 C C . GLU A 1 925 ? -28.07700 -19.93300 39.22500 1.000 52.60000 925 GLU A C 1
ATOM 7384 O O . GLU A 1 925 ? -29.21200 -19.61600 38.84800 1.000 52.89000 925 GLU A O 1
ATOM 7390 N N . GLY A 1 926 ? -26.96700 -19.56500 38.58800 1.000 51.41000 926 GLY A N 1
ATOM 7391 C CA . GLY A 1 926 ? -26.99700 -18.88600 37.30800 1.000 54.74000 926 GLY A CA 1
ATOM 7392 C C . GLY A 1 926 ? -27.05800 -17.37400 37.35200 1.000 52.46000 926 GLY A C 1
ATOM 7393 O O . GLY A 1 926 ? -27.20600 -16.75000 36.29100 1.000 55.74000 926 GLY A O 1
ATOM 7394 N N . PHE A 1 927 ? -26.96200 -16.75900 38.52800 1.000 52.88000 927 PHE A N 1
ATOM 7395 C CA . PHE A 1 927 ? -26.99100 -15.30900 38.63700 1.000 46.71000 927 PHE A CA 1
ATOM 7396 C C . PHE A 1 927 ? -25.62600 -14.78200 39.05700 1.000 53.64000 927 PHE A C 1
ATOM 7397 O O . PHE A 1 927 ? -24.87100 -15.45200 39.76900 1.000 50.44000 927 PHE A O 1
ATOM 7405 N N . ALA A 1 928 ? -25.31700 -13.57200 38.59200 1.000 41.68000 928 ALA A N 1
ATOM 7406 C CA . ALA A 1 928 ? -24.08400 -12.87700 38.91500 1.000 40.74000 928 ALA A CA 1
ATOM 7407 C C . ALA A 1 928 ? -24.44000 -11.46000 39.33200 1.000 47.57000 928 ALA A C 1
ATOM 7408 O O . ALA A 1 928 ? -25.36800 -10.85500 38.78100 1.000 47.04000 928 ALA A O 1
ATOM 7410 N N . VAL A 1 929 ? -23.70400 -10.93600 40.30700 1.000 48.52000 929 VAL A N 1
ATOM 7411 C CA . VAL A 1 929 ? -24.11800 -9.74100 41.03000 1.000 51.45000 929 VAL A CA 1
ATOM 7412 C C . VAL A 1 929 ? -23.00200 -8.70300 41.01000 1.000 53.18000 929 VAL A C 1
ATOM 7413 O O . VAL A 1 929 ?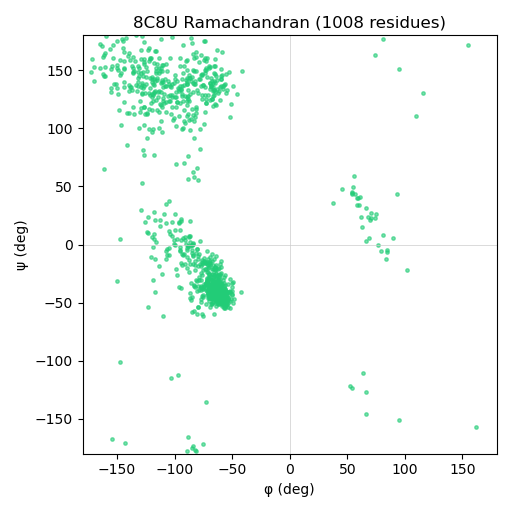 -21.81200 -9.03500 40.99700 1.000 54.83000 929 VAL A O 1
ATOM 7417 N N . ALA A 1 930 ? -23.39700 -7.43100 41.00800 1.000 47.31000 930 ALA A N 1
ATOM 7418 C CA . ALA A 1 930 ? -22.46500 -6.33500 41.21100 1.000 48.90000 930 ALA A CA 1
ATOM 7419 C C . ALA A 1 930 ? -23.24100 -5.14300 41.75500 1.000 56.71000 930 ALA A C 1
ATOM 7420 O O . ALA A 1 930 ? -24.43300 -4.97900 41.47400 1.000 53.75000 930 ALA A O 1
ATOM 7422 N N . SER A 1 931 ? -22.55700 -4.31300 42.53900 1.000 61.23000 931 SER A N 1
ATOM 7423 C CA . SER A 1 931 ? -23.19600 -3.18400 43.19800 1.000 62.65000 931 SER A CA 1
ATOM 7424 C C . SER A 1 931 ? -22.24600 -1.99700 43.24700 1.000 63.76000 931 SER A C 1
ATOM 7425 O O . SER A 1 931 ? -21.02400 -2.16200 43.26700 1.000 63.49000 931 SER A O 1
ATOM 7428 N N . ASN A 1 932 ? -22.82600 -0.79600 43.25800 1.000 64.46000 932 ASN A N 1
ATOM 7429 C CA . ASN A 1 932 ? -22.09200 0.41500 43.61300 1.000 73.11000 932 ASN A CA 1
ATOM 7430 C C . ASN A 1 932 ? -23.07800 1.45200 44.13400 1.000 77.27000 932 ASN A C 1
ATOM 7431 O O . ASN A 1 932 ? -24.14300 1.66600 43.53900 1.000 62.40000 932 ASN A O 1
ATOM 7436 N N . GLY A 1 933 ? -22.71000 2.09000 45.24600 1.000 76.69000 933 GLY A N 1
ATOM 7437 C CA . GLY A 1 933 ? -23.53500 3.11600 45.84800 1.000 72.15000 933 GLY A CA 1
ATOM 7438 C C . GLY A 1 933 ? -24.86500 2.58400 46.33100 1.000 73.73000 933 GLY A C 1
ATOM 7439 O O . GLY A 1 933 ? -24.92600 1.81500 47.29500 1.000 73.13000 933 GLY A O 1
ATOM 7440 N N . MET A 1 934 ? -25.94000 2.98100 45.65400 1.000 72.56000 934 MET A N 1
ATOM 7441 C CA . MET A 1 934 ? -27.28300 2.60000 46.06500 1.000 70.16000 934 MET A CA 1
ATOM 7442 C C . MET A 1 934 ? -27.79400 1.34700 45.37600 1.000 70.31000 934 MET A C 1
ATOM 7443 O O . MET A 1 934 ? -28.76800 0.75400 45.85300 1.000 71.80000 934 MET A O 1
ATOM 7448 N N . TYR A 1 935 ? -27.17900 0.93800 44.27100 1.000 72.98000 935 TYR A N 1
ATOM 7449 C CA . TYR A 1 935 ? -27.77500 -0.03600 43.37000 1.000 64.87000 935 TYR A CA 1
ATOM 7450 C C . TYR A 1 935 ? -27.03800 -1.36600 43.40600 1.000 58.74000 935 TYR A C 1
ATOM 7451 O O . TYR A 1 935 ? -25.80600 -1.40800 43.44800 1.000 54.30000 935 TYR A O 1
ATOM 7460 N N . THR A 1 936 ? -27.81100 -2.44500 43.37500 1.000 63.86000 936 THR A N 1
ATOM 7461 C CA . THR A 1 936 ? -27.30400 -3.79100 43.16200 1.000 53.42000 936 THR A CA 1
ATOM 7462 C C . THR A 1 936 ? -27.95300 -4.34900 41.90700 1.000 58.13000 936 THR A C 1
ATOM 7463 O O . THR A 1 936 ? -29.18500 -4.33700 41.77900 1.000 56.98000 936 THR A O 1
ATOM 7467 N N . ALA A 1 937 ? -27.12800 -4.82000 40.97900 1.000 56.03000 937 ALA A N 1
ATOM 7468 C CA . ALA A 1 937 ? -27.59800 -5.43000 39.74800 1.000 53.84000 937 ALA A CA 1
ATOM 7469 C C . ALA A 1 937 ? -27.26300 -6.91400 39.77500 1.000 48.24000 937 ALA A C 1
ATOM 7470 O O . ALA A 1 937 ? -26.18100 -7.30200 40.22500 1.000 47.74000 937 ALA A O 1
ATOM 7472 N N . VAL A 1 938 ? -28.19900 -7.74200 39.31500 1.000 51.60000 938 VAL A N 1
ATOM 7473 C CA . VAL A 1 938 ? -28.00100 -9.18800 39.25600 1.000 51.79000 938 VAL A CA 1
ATOM 7474 C C . VAL A 1 938 ? -28.34300 -9.67100 37.85000 1.000 47.29000 938 VAL A C 1
ATOM 7475 O O . VAL A 1 938 ? -29.49200 -9.56100 37.40000 1.000 42.30000 938 VAL A O 1
ATOM 7479 N N . LEU A 1 939 ? -27.35000 -10.22000 37.16700 1.000 48.67000 939 LEU A N 1
ATOM 7480 C CA . LEU A 1 939 ? -27.50300 -10.66700 35.79000 1.000 50.13000 939 LEU A CA 1
ATOM 7481 C C . LEU A 1 939 ? -27.74800 -12.17300 35.76500 1.000 43.73000 939 LEU A C 1
ATOM 7482 O O . LEU A 1 939 ? -27.02600 -12.93400 36.41900 1.000 43.55000 939 LEU A O 1
ATOM 7487 N N . ASP A 1 940 ? -28.77400 -12.59500 35.03000 1.000 37.06000 940 ASP A N 1
ATOM 7488 C CA . ASP A 1 940 ? -28.99000 -14.01200 34.73900 1.000 42.05000 940 ASP A CA 1
ATOM 7489 C C . ASP A 1 940 ? -28.01800 -14.42100 33.63600 1.000 42.55000 940 ASP A C 1
ATOM 7490 O O . ASP A 1 940 ? -28.27000 -14.18000 32.45200 1.000 44.29000 940 ASP A O 1
ATOM 7495 N N . THR A 1 941 ? -26.90500 -15.05500 34.01800 1.000 45.58000 941 THR A N 1
ATOM 7496 C CA . THR A 1 941 ? -25.89300 -15.49300 33.06100 1.000 42.04000 941 THR A CA 1
ATOM 7497 C C . THR A 1 941 ? -26.15800 -16.88900 32.48700 1.000 45.89000 941 THR A C 1
ATOM 7498 O O . THR A 1 941 ? -25.31200 -17.41200 31.74900 1.000 42.24000 941 THR A O 1
ATOM 7502 N N . ALA A 1 942 ? -27.31200 -17.48800 32.77800 1.000 45.04000 942 ALA A N 1
ATOM 7503 C CA . ALA A 1 942 ? -27.62600 -18.82100 32.27500 1.000 50.43000 942 ALA A CA 1
ATOM 7504 C C . ALA A 1 942 ? -27.94300 -18.75200 30.78700 1.000 50.31000 942 ALA A C 1
ATOM 7505 O O . ALA A 1 942 ? -28.96500 -18.18200 30.39500 1.000 56.57000 942 ALA A O 1
ATOM 7507 N N . LEU A 1 943 ? -27.08200 -19.36000 29.96500 1.000 51.81000 943 LEU A N 1
ATOM 7508 C CA . LEU A 1 943 ? -27.28600 -19.45100 28.52300 1.000 46.65000 943 LEU A CA 1
ATOM 7509 C C . LEU A 1 943 ? -28.15100 -20.65300 28.17500 1.000 53.54000 943 LEU A C 1
ATOM 7510 O O . LEU A 1 943 ? -28.02800 -21.72400 28.77900 1.000 59.51000 943 LEU A O 1
ATOM 7515 N N . THR A 1 944 ? -29.03300 -20.47200 27.20200 1.000 45.16000 944 THR A N 1
ATOM 7516 C CA . THR A 1 944 ? -29.82800 -21.56000 26.66200 1.000 52.37000 944 THR A CA 1
ATOM 7517 C C . THR A 1 944 ? -29.56500 -21.67600 25.16900 1.000 53.22000 944 THR A C 1
ATOM 7518 O O . THR A 1 944 ? -29.07800 -20.73500 24.52900 1.000 47.71000 944 THR A O 1
ATOM 7522 N N . GLU A 1 945 ? -29.90100 -22.84800 24.62200 1.000 51.44000 945 GLU A N 1
ATOM 7523 C CA . GLU A 1 945 ? -29.72200 -23.08300 23.19100 1.000 55.78000 945 GLU A CA 1
ATOM 7524 C C . GLU A 1 945 ? -30.33300 -21.95600 22.36900 1.000 48.86000 945 GLU A C 1
ATOM 7525 O O . GLU A 1 945 ? -29.75400 -21.51400 21.37000 1.000 46.43000 945 GLU A O 1
ATOM 7531 N N . GLU A 1 946 ? -31.49400 -21.46400 22.79200 1.000 47.11000 946 GLU A N 1
ATOM 7532 C CA . GLU A 1 946 ? -32.19200 -20.44900 22.02100 1.000 49.82000 946 GLU A CA 1
ATOM 7533 C C . GLU A 1 946 ? -31.55400 -19.07100 22.19300 1.000 48.37000 946 GLU A C 1
ATOM 7534 O O . GLU A 1 946 ? -31.51800 -18.27600 21.24300 1.000 41.13000 946 GLU A O 1
ATOM 7540 N N . LEU A 1 947 ? -31.07400 -18.76300 23.40000 1.000 41.34000 947 LEU A N 1
ATOM 7541 C CA . LEU A 1 947 ? -30.29900 -17.54300 23.59500 1.000 38.51000 947 LEU A CA 1
ATOM 7542 C C . LEU A 1 947 ? -29.01900 -17.58100 22.77400 1.000 41.29000 947 LEU A C 1
ATOM 7543 O O . LEU A 1 947 ? -28.66400 -16.59500 22.12000 1.000 38.59000 947 LEU A O 1
ATOM 7548 N N . VAL A 1 948 ? -28.31400 -18.71600 22.79000 1.000 38.03000 948 VAL A N 1
ATOM 7549 C CA . VAL A 1 948 ? -27.08500 -18.82600 22.01200 1.000 39.02000 948 VAL A CA 1
ATOM 7550 C C . VAL A 1 948 ? -27.38100 -18.67400 20.52300 1.000 40.02000 948 VAL A C 1
ATOM 7551 O O . VAL A 1 948 ? -26.63600 -18.01000 19.79100 1.000 42.64000 948 VAL A O 1
ATOM 7555 N N . GLN A 1 949 ? -28.49300 -19.24700 20.05700 1.000 36.76000 949 GLN A N 1
ATOM 7556 C CA . GLN A 1 949 ? -28.86900 -19.09800 18.65200 1.000 43.47000 949 GLN A CA 1
ATOM 7557 C C . GLN A 1 949 ? -29.11100 -17.63800 18.28800 1.000 39.95000 949 GLN A C 1
ATOM 7558 O O . GLN A 1 949 ? -28.67100 -17.16400 17.22900 1.000 40.87000 949 GLN A O 1
ATOM 7564 N N . GLU A 1 950 ? -29.84500 -16.91800 19.13500 1.000 40.83000 950 GLU A N 1
ATOM 7565 C CA . GLU A 1 950 ? -30.13900 -15.52400 18.82900 1.000 35.59000 950 GLU A CA 1
ATOM 7566 C C . GLU A 1 950 ? -28.86300 -14.69500 18.78000 1.000 38.49000 950 GLU A C 1
ATOM 7567 O O . GLU A 1 950 ? -28.71800 -13.81800 17.92200 1.000 36.59000 950 GLU A O 1
ATOM 7573 N N . GLY A 1 951 ? -27.91700 -14.96700 19.68100 1.000 35.29000 951 GLY A N 1
ATOM 7574 C CA . GLY A 1 951 ? -26.63400 -14.28300 19.60800 1.000 35.73000 951 GLY A CA 1
ATOM 7575 C C . GLY A 1 951 ? -25.93300 -14.52300 18.28400 1.000 33.41000 951 GLY A C 1
ATOM 7576 O O . GLY A 1 951 ? -25.36100 -13.60300 17.69900 1.000 34.73000 951 GLY A O 1
ATOM 7577 N N . VAL A 1 952 ? -25.98300 -15.76600 17.78700 1.000 36.76000 952 VAL A N 1
ATOM 7578 C CA . VAL A 1 952 ? -25.41300 -16.07000 16.47400 1.000 38.87000 952 VAL A CA 1
ATOM 7579 C C . VAL A 1 952 ? -26.09800 -15.24600 15.38700 1.000 33.76000 952 VAL A C 1
ATOM 7580 O O . VAL A 1 952 ? -25.44100 -14.72400 14.47800 1.000 35.25000 952 VAL A O 1
ATOM 7584 N N . ALA A 1 953 ? -27.42400 -15.10800 15.46900 1.000 30.40000 953 ALA A N 1
ATOM 7585 C CA . ALA A 1 953 ? -28.14700 -14.31900 14.47700 1.000 32.45000 953 ALA A CA 1
ATOM 7586 C C . ALA A 1 953 ? -27.78300 -12.84200 14.57300 1.000 32.35000 953 ALA A C 1
ATOM 7587 O O . ALA A 1 953 ? -27.65200 -12.16000 13.55100 1.000 37.58000 953 ALA A O 1
ATOM 7589 N N . ARG A 1 954 ? -27.61100 -12.32700 15.79000 1.000 32.80000 954 ARG A N 1
ATOM 7590 C CA . ARG A 1 954 ? -27.14200 -10.95100 15.93700 1.000 35.66000 954 ARG A CA 1
ATOM 7591 C C . ARG A 1 954 ? -25.73100 -10.77400 15.38100 1.000 34.74000 954 ARG A C 1
ATOM 7592 O O . ARG A 1 954 ? -25.40700 -9.70500 14.85000 1.000 33.47000 954 ARG A O 1
ATOM 7600 N N . GLU A 1 955 ? -24.88800 -11.81300 15.46800 1.000 33.29000 955 GLU A N 1
ATOM 7601 C CA . GLU A 1 955 ? -23.55500 -11.72200 14.88600 1.000 33.32000 955 GLU A CA 1
ATOM 7602 C C . GLU A 1 955 ? -23.58300 -11.82300 13.36200 1.000 30.47000 955 GLU A C 1
ATOM 7603 O O . GLU A 1 955 ? -22.77400 -11.17000 12.69000 1.000 29.94000 955 GLU A O 1
ATOM 7609 N N . VAL A 1 956 ? -24.49800 -12.61500 12.79800 1.000 30.16000 956 VAL A N 1
ATOM 7610 C CA . VAL A 1 956 ? -24.68300 -12.59600 11.34400 1.000 29.29000 956 VAL A CA 1
ATOM 7611 C C . VAL A 1 956 ? -25.06100 -11.19000 10.87500 1.000 29.63000 956 VAL A C 1
ATOM 7612 O O . VAL A 1 956 ? -24.44100 -10.63900 9.96000 1.000 27.68000 956 VAL A O 1
ATOM 7616 N N . ILE A 1 957 ? -26.08000 -10.59000 11.50300 1.000 28.20000 957 ILE A N 1
ATOM 7617 C CA . ILE A 1 957 ? -26.49800 -9.23300 11.13900 1.000 35.16000 957 ILE A CA 1
ATOM 7618 C C . ILE A 1 957 ? -25.30000 -8.29100 11.12700 1.000 33.01000 957 ILE A C 1
ATOM 7619 O O . ILE A 1 957 ? -25.08500 -7.54200 10.17000 1.000 30.75000 957 ILE A O 1
ATOM 7624 N N . ARG A 1 958 ? -24.47600 -8.35200 12.17000 1.000 33.96000 958 ARG A N 1
ATOM 7625 C CA . ARG A 1 958 ? -23.36600 -7.41300 12.27800 1.000 33.37000 958 ARG A CA 1
ATOM 7626 C C . ARG A 1 958 ? -22.28500 -7.71200 11.25000 1.000 33.02000 958 ARG A C 1
ATOM 7627 O O . ARG A 1 958 ? -21.66500 -6.78600 10.70900 1.000 34.37000 958 ARG A O 1
ATOM 7635 N N . ALA A 1 959 ? -22.04000 -8.99600 10.97100 1.000 30.99000 959 ALA A N 1
ATOM 7636 C CA . ALA A 1 959 ? -21.09900 -9.36300 9.91800 1.000 24.58000 959 ALA A CA 1
ATOM 7637 C C . ALA A 1 959 ? -21.56600 -8.85400 8.55500 1.000 30.45000 959 ALA A C 1
ATOM 7638 O O . ALA A 1 959 ? -20.74800 -8.44600 7.72600 1.000 29.42000 959 ALA A O 1
ATOM 7640 N N . VAL A 1 960 ? -22.87600 -8.90300 8.28900 1.000 29.29000 960 VAL A N 1
ATOM 7641 C CA . VAL A 1 960 ? -23.38300 -8.37800 7.01800 1.000 33.30000 960 VAL A CA 1
ATOM 7642 C C . VAL A 1 960 ? -23.22300 -6.85900 6.96500 1.000 30.12000 960 VAL A C 1
ATOM 7643 O O . VAL A 1 960 ? -22.76200 -6.29800 5.95800 1.000 34.04000 960 VAL A O 1
ATOM 7647 N N . GLN A 1 961 ? -23.55100 -6.16600 8.05800 1.000 31.76000 961 GLN A N 1
ATOM 7648 C CA . GLN A 1 961 ? -23.38900 -4.71200 8.05900 1.000 33.65000 961 GLN A CA 1
ATOM 7649 C C . GLN A 1 961 ? -21.94000 -4.31600 7.81200 1.000 29.33000 961 GLN A C 1
ATOM 7650 O O . GLN A 1 961 ? -21.66600 -3.40100 7.02500 1.000 27.82000 961 GLN A O 1
ATOM 7656 N N . ASP A 1 962 ? -21.00200 -5.01600 8.45500 1.000 33.17000 962 ASP A N 1
ATOM 7657 C CA . ASP A 1 962 ? -19.58000 -4.74900 8.26000 1.000 34.26000 962 ASP A CA 1
ATOM 7658 C C . ASP A 1 962 ? -19.13200 -5.03000 6.83000 1.000 37.34000 962 ASP A C 1
ATOM 7659 O O . ASP A 1 962 ? -18.30400 -4.29000 6.27200 1.000 33.07000 962 ASP A O 1
ATOM 7664 N N . TYR A 1 963 ? -19.60900 -6.13500 6.24500 1.000 29.17000 963 TYR A N 1
ATOM 7665 C CA . TYR A 1 963 ? -19.19900 -6.48800 4.88900 1.000 28.22000 963 TYR A CA 1
ATOM 7666 C C . TYR A 1 963 ? -19.74000 -5.47200 3.88100 1.000 29.47000 963 TYR A C 1
ATOM 7667 O O . TYR A 1 963 ? -19.01500 -5.03500 2.97500 1.000 32.99000 963 TYR A O 1
ATOM 7676 N N . ARG A 1 964 ? -21.00000 -5.05300 4.04500 1.000 26.38000 964 ARG A N 1
ATOM 7677 C CA . ARG A 1 964 ? -21.53400 -3.96700 3.22900 1.000 30.13000 964 ARG A CA 1
ATOM 7678 C C . ARG A 1 964 ? -20.65400 -2.72400 3.32300 1.000 35.20000 964 ARG A C 1
ATOM 7679 O O . ARG A 1 964 ? -20.42800 -2.03700 2.32000 1.000 33.07000 964 ARG A O 1
ATOM 7687 N N . LYS A 1 965 ? -20.15800 -2.41000 4.52500 1.000 35.26000 965 LYS A N 1
ATOM 7688 C CA . LYS A 1 965 ? -19.31100 -1.22600 4.66800 1.000 41.56000 965 LYS A CA 1
ATOM 7689 C C . LYS A 1 965 ? -17.98300 -1.41000 3.94200 1.000 45.64000 965 LYS A C 1
ATOM 7690 O O . LYS A 1 965 ? -17.51600 -0.49900 3.23900 1.000 38.60000 965 LYS A O 1
ATOM 7696 N N . LYS A 1 966 ? -17.37600 -2.59500 4.08200 1.000 37.98000 966 LYS A N 1
ATOM 7697 C CA . LYS A 1 966 ? -16.12900 -2.90700 3.38500 1.000 42.01000 966 LYS A CA 1
ATOM 7698 C C . LYS A 1 966 ? -16.30200 -2.90300 1.86800 1.000 42.92000 966 LYS A C 1
ATOM 7699 O O . LYS A 1 966 ? -15.33300 -2.67500 1.13400 1.000 42.15000 966 LYS A O 1
ATOM 7705 N N . LEU A 1 967 ? -17.50900 -3.17500 1.37700 1.000 37.03000 967 LEU A N 1
ATOM 7706 C CA . LEU A 1 967 ? -17.80400 -3.05300 -0.04700 1.000 37.62000 967 LEU A CA 1
ATOM 7707 C C . LEU A 1 967 ? -18.22000 -1.63800 -0.42100 1.000 43.05000 967 LEU A C 1
ATOM 7708 O O . LEU A 1 967 ? -18.48700 -1.37600 -1.59700 1.000 44.19000 967 LEU A O 1
ATOM 7713 N N . ASP A 1 968 ? -18.29200 -0.73800 0.56600 1.000 42.94000 968 ASP A N 1
ATOM 7714 C CA . ASP A 1 968 ? -18.68100 0.66100 0.37200 1.000 46.01000 968 ASP A CA 1
ATOM 7715 C C . ASP A 1 968 ? -20.04900 0.76300 -0.29100 1.000 44.00000 968 ASP A C 1
ATOM 7716 O O . ASP A 1 968 ? -20.25900 1.55400 -1.20700 1.000 40.01000 968 ASP A O 1
ATOM 7721 N N . LEU A 1 969 ? -20.98400 -0.05100 0.17600 1.000 39.93000 969 LEU A N 1
ATOM 7722 C CA . LEU A 1 969 ? -22.35400 0.03300 -0.28800 1.000 34.43000 969 LEU A CA 1
ATOM 7723 C C . LEU A 1 969 ? -23.09800 1.11700 0.48600 1.000 38.61000 969 LEU A C 1
ATOM 7724 O O . LEU A 1 969 ? -22.93600 1.22300 1.70600 1.000 39.23000 969 LEU A O 1
ATOM 7729 N N . PRO A 1 970 ? -23.91700 1.93100 -0.19200 1.000 38.51000 970 PRO A N 1
ATOM 7730 C CA . PRO A 1 970 ? -24.74400 2.90300 0.53300 1.000 36.99000 970 PRO A CA 1
ATOM 7731 C C . PRO A 1 970 ? -25.64700 2.18200 1.51700 1.000 40.28000 970 PRO A C 1
ATOM 7732 O O . PRO A 1 970 ? -26.10100 1.06100 1.26300 1.000 33.05000 970 PRO A O 1
ATOM 7736 N N . VAL A 1 971 ? -25.90200 2.83300 2.65700 1.000 29.79000 971 VAL A N 1
ATOM 7737 C CA . VAL A 1 971 ? -26.61900 2.16000 3.73300 1.000 36.06000 971 VAL A CA 1
ATOM 7738 C C . VAL A 1 971 ? -28.08900 1.97700 3.40200 1.000 34.65000 971 VAL A C 1
ATOM 7739 O O . VAL A 1 971 ? -28.77000 1.18400 4.05400 1.000 33.35000 971 VAL A O 1
ATOM 7743 N N . ASN A 1 972 ? -28.59700 2.67700 2.39500 1.000 33.66000 972 ASN A N 1
ATOM 7744 C CA . ASN A 1 972 ? -30.00400 2.58600 2.04000 1.000 37.46000 972 ASN A CA 1
ATOM 7745 C C . ASN A 1 972 ? -30.29700 1.53400 0.96600 1.000 38.27000 972 ASN A C 1
ATOM 7746 O O . ASN A 1 972 ? -31.47200 1.26400 0.69100 1.000 38.77000 972 ASN A O 1
ATOM 7751 N N . SER A 1 973 ? -29.28100 0.94900 0.33600 1.000 31.90000 973 SER A N 1
ATOM 7752 C CA . SER A 1 973 ? -29.54700 0.00300 -0.73900 1.000 38.54000 973 SER A CA 1
ATOM 7753 C C . SER A 1 973 ? -29.99700 -1.33900 -0.17400 1.000 35.72000 973 SER A C 1
ATOM 7754 O O . SER A 1 973 ? -29.58100 -1.74700 0.91200 1.000 31.65000 973 SER A O 1
ATOM 7757 N N . ARG A 1 974 ? -30.88000 -2.00800 -0.91500 1.000 30.48000 974 ARG A N 1
ATOM 7758 C CA . ARG A 1 974 ? -31.22500 -3.40600 -0.68000 1.000 33.77000 974 ARG A CA 1
ATOM 7759 C C . ARG A 1 974 ? -30.29400 -4.29000 -1.49100 1.000 36.16000 974 ARG A C 1
ATOM 7760 O O . ARG A 1 974 ? -29.94800 -3.95000 -2.62700 1.000 31.62000 974 ARG A O 1
ATOM 7768 N N . ILE A 1 975 ? -29.88700 -5.43000 -0.90800 1.000 31.92000 975 ILE A N 1
ATOM 7769 C CA . ILE A 1 975 ? -28.95400 -6.32400 -1.58700 1.000 30.14000 975 ILE A CA 1
ATOM 7770 C C . ILE A 1 975 ? -29.51800 -7.73300 -1.68700 1.000 30.53000 975 ILE A C 1
ATOM 7771 O O . ILE A 1 975 ? -30.33200 -8.16900 -0.86600 1.000 30.69000 975 ILE A O 1
ATOM 7776 N N . ASN A 1 976 ? -29.06800 -8.44300 -2.71500 1.000 27.34000 976 ASN A N 1
ATOM 7777 C CA . ASN A 1 976 ? -29.19400 -9.88800 -2.78200 1.000 31.78000 976 ASN A CA 1
ATOM 7778 C C . ASN A 1 976 ? -27.98000 -10.49800 -2.08800 1.000 31.52000 976 ASN A C 1
ATOM 7779 O O . ASN A 1 976 ? -26.84300 -10.20200 -2.46200 1.000 32.19000 976 ASN A O 1
ATOM 7784 N N . LEU A 1 977 ? -28.21600 -11.33900 -1.08300 1.000 29.88000 977 LEU A N 1
ATOM 7785 C CA . LEU A 1 977 ? -27.14000 -11.85800 -0.24000 1.000 31.34000 977 LEU A CA 1
ATOM 7786 C C . LEU A 1 977 ? -27.11600 -13.38800 -0.27800 1.000 32.16000 977 LEU A C 1
ATOM 7787 O O . LEU A 1 977 ? -28.16000 -14.03300 -0.13300 1.000 33.38000 977 LEU A O 1
ATOM 7792 N N . GLU A 1 978 ? -25.93100 -13.95800 -0.51300 1.000 30.42000 978 GLU A N 1
ATOM 7793 C CA . GLU A 1 978 ? -25.69100 -15.38800 -0.33500 1.000 31.46000 978 GLU A CA 1
ATOM 7794 C C . GLU A 1 978 ? -24.81600 -15.58100 0.89600 1.000 33.93000 978 GLU A C 1
ATOM 7795 O O . GLU A 1 978 ? -23.92400 -14.76700 1.16400 1.000 30.08000 978 GLU A O 1
ATOM 7801 N N . LEU A 1 979 ? -25.09100 -16.64500 1.65400 1.000 36.91000 979 LEU A N 1
ATOM 7802 C CA . LEU A 1 979 ? -24.38200 -16.93500 2.89100 1.000 26.51000 979 LEU A CA 1
ATOM 7803 C C . LEU A 1 979 ? -24.11900 -18.43300 2.96300 1.000 32.52000 979 LEU A C 1
ATOM 7804 O O . LEU A 1 979 ? -25.01600 -19.23200 2.68000 1.000 33.33000 979 LEU A O 1
ATOM 7809 N N . SER A 1 980 ? -22.89900 -18.81000 3.35000 1.000 27.81000 980 SER A N 1
ATOM 7810 C CA . SER A 1 980 ? -22.53000 -20.21200 3.55400 1.000 31.89000 980 SER A CA 1
ATOM 7811 C C . SER A 1 980 ? -21.88900 -20.38300 4.92700 1.000 28.85000 980 SER A C 1
ATOM 7812 O O . SER A 1 980 ? -20.94700 -19.66000 5.26000 1.000 33.34000 980 SER A O 1
ATOM 7815 N N . GLY A 1 981 ? -22.37100 -21.35800 5.70500 1.000 32.27000 981 GLY A N 1
ATOM 7816 C CA . GLY A 1 981 ? -21.86400 -21.56000 7.05200 1.000 32.54000 981 GLY A CA 1
ATOM 7817 C C . GLY A 1 981 ? -22.16000 -22.96200 7.54300 1.000 36.41000 981 GLY A C 1
ATOM 7818 O O . GLY A 1 981 ? -22.76900 -23.77200 6.83700 1.000 34.10000 981 GLY A O 1
ATOM 7819 N N . ASP A 1 982 ? -21.71700 -23.24200 8.77500 1.000 34.56000 982 ASP A N 1
ATOM 7820 C CA . ASP A 1 982 ? -21.93500 -24.54700 9.38800 1.000 36.66000 982 ASP A CA 1
ATOM 7821 C C . ASP A 1 982 ? -23.40200 -24.68400 9.80700 1.000 42.42000 982 ASP A C 1
ATOM 7822 O O . ASP A 1 982 ? -24.19300 -23.73500 9.72200 1.000 36.07000 982 ASP A O 1
ATOM 7827 N N . GLU A 1 983 ? -23.76100 -25.88200 10.28600 1.000 35.97000 983 GLU A N 1
ATOM 7828 C CA . GLU A 1 983 ? -25.16300 -26.20300 10.54900 1.000 38.43000 983 GLU A CA 1
ATOM 7829 C C . GLU A 1 983 ? -25.76500 -25.33300 11.65100 1.000 36.54000 983 GLU A C 1
ATOM 7830 O O . GLU A 1 983 ? -26.96600 -25.03900 11.62200 1.000 36.98000 983 GLU A O 1
ATOM 7836 N N . GLU A 1 984 ? -24.96200 -24.92100 12.63200 1.000 33.75000 984 GLU A N 1
ATOM 7837 C CA . GLU A 1 984 ? -25.46300 -23.98900 13.63900 1.000 39.94000 984 GLU A CA 1
ATOM 7838 C C . GLU A 1 984 ? -25.76800 -22.61900 13.03500 1.000 36.32000 984 GLU A C 1
ATOM 7839 O O . GLU A 1 984 ? -26.78500 -21.99500 13.36900 1.000 37.78000 984 GLU A O 1
ATOM 7845 N N . VAL A 1 985 ? -24.903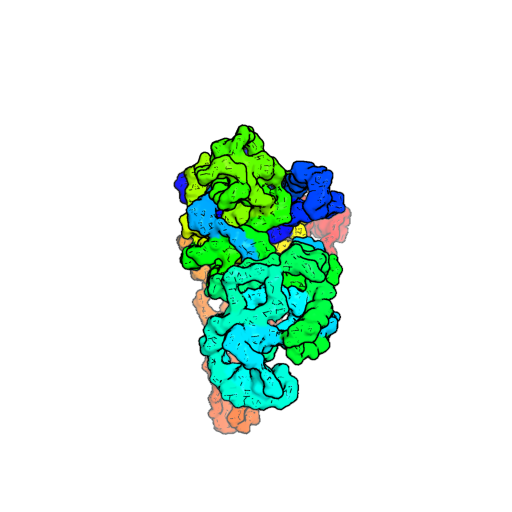00 -22.12900 12.15200 1.000 30.76000 985 VAL A N 1
ATOM 7846 C CA . VAL A 1 985 ? -25.18600 -20.85200 11.48700 1.000 37.02000 985 VAL A CA 1
ATOM 7847 C C . VAL A 1 985 ? -26.43400 -20.98200 10.61700 1.000 39.90000 985 VAL A C 1
ATOM 7848 O O . VAL A 1 985 ? -27.36500 -20.17600 10.71300 1.000 37.45000 985 VAL A O 1
ATOM 7852 N N . GLN A 1 986 ? -26.49600 -22.04300 9.79800 1.000 35.79000 986 GLN A N 1
ATOM 7853 C CA . GLN A 1 986 ? -27.66500 -22.26600 8.95200 1.000 36.50000 986 GLN A CA 1
ATOM 7854 C C . GLN A 1 986 ? -28.95200 -22.25800 9.76500 1.000 38.71000 986 GLN A C 1
ATOM 7855 O O . GLN A 1 986 ? -29.94600 -21.63600 9.36600 1.000 39.97000 986 GLN A O 1
ATOM 7861 N N . LYS A 1 987 ? -28.94400 -22.92000 10.92200 1.000 36.88000 987 LYS A N 1
ATOM 7862 C CA . LYS A 1 987 ? -30.16900 -23.08200 11.69300 1.000 44.05000 987 LYS A CA 1
ATOM 7863 C C . LYS A 1 987 ? -30.53100 -21.81700 12.44300 1.000 41.00000 987 LYS A C 1
ATOM 7864 O O . LYS A 1 987 ? -31.71600 -21.47400 12.54800 1.000 40.79000 987 LYS A O 1
ATOM 7870 N N . ALA A 1 988 ? -29.53100 -21.10500 12.96600 1.000 41.12000 988 ALA A N 1
ATOM 7871 C CA . ALA A 1 988 ? -29.81300 -19.80600 13.56800 1.000 34.31000 988 ALA A CA 1
ATOM 7872 C C . ALA A 1 988 ? -30.38700 -18.82900 12.54100 1.000 36.34000 988 ALA A C 1
ATOM 7873 O O . ALA A 1 988 ? -31.28600 -18.04400 12.86100 1.000 35.47000 988 ALA A O 1
ATOM 7875 N N . VAL A 1 989 ? -29.89300 -18.87000 11.30100 1.000 37.84000 989 VAL A N 1
ATOM 7876 C CA . VAL A 1 989 ? -30.35700 -17.92400 10.28400 1.000 40.20000 989 VAL A CA 1
ATOM 7877 C C . VAL A 1 989 ? -31.79600 -18.22500 9.88400 1.000 42.61000 989 VAL A C 1
ATOM 7878 O O . VAL A 1 989 ? -32.62000 -17.31400 9.72800 1.000 43.10000 989 VAL A O 1
ATOM 7882 N N . ALA A 1 990 ? -32.12100 -19.50500 9.71600 1.000 44.88000 990 ALA A N 1
ATOM 7883 C CA . ALA A 1 990 ? -33.49100 -19.88100 9.39000 1.000 44.64000 990 ALA A CA 1
ATOM 7884 C C . ALA A 1 990 ? -34.43700 -19.56900 10.54400 1.000 39.40000 990 ALA A C 1
ATOM 7885 O O . ALA A 1 990 ? -35.54400 -19.06900 10.33100 1.000 46.90000 990 ALA A O 1
ATOM 7887 N N . LYS A 1 991 ? -34.01400 -19.83900 11.77800 1.000 47.91000 991 LYS A N 1
ATOM 7888 C CA . LYS A 1 991 ? -34.91800 -19.64200 12.90500 1.000 41.29000 991 LYS A CA 1
ATOM 7889 C C . LYS A 1 991 ? -35.20000 -18.16900 13.14600 1.000 48.02000 991 LYS A C 1
ATOM 7890 O O . LYS A 1 991 ? -36.31000 -17.80300 13.54300 1.000 49.55000 991 LYS A O 1
ATOM 7896 N N . PHE A 1 992 ? -34.20400 -17.31000 12.94200 1.000 42.58000 992 PHE A N 1
ATOM 7897 C CA . PHE A 1 992 ? -34.34300 -15.88400 13.19900 1.000 44.72000 992 PHE A CA 1
ATOM 7898 C C . PHE A 1 992 ? -34.42000 -15.09100 11.90100 1.000 47.28000 992 PHE A C 1
ATOM 7899 O O . PHE A 1 992 ? -33.93400 -13.95800 11.81400 1.000 43.01000 992 PHE A O 1
ATOM 7907 N N . GLU A 1 993 ? -35.04300 -15.69300 10.88900 1.000 45.91000 993 GLU A N 1
ATOM 7908 C CA . GLU A 1 993 ? -35.16500 -15.05400 9.58900 1.000 48.04000 993 GLU A CA 1
ATOM 7909 C C . GLU A 1 993 ? -35.82400 -13.68800 9.70000 1.000 48.65000 993 GLU A C 1
ATOM 7910 O O . GLU A 1 993 ? -35.36600 -12.72300 9.08100 1.000 48.64000 993 GLU A O 1
ATOM 7916 N N . THR A 1 994 ? -36.88300 -13.57000 10.50300 1.000 51.42000 994 THR A N 1
ATOM 7917 C CA . THR A 1 994 ? -37.57000 -12.28600 10.55600 1.000 52.47000 994 THR A CA 1
ATOM 7918 C C . THR A 1 994 ? -36.75800 -11.24100 11.31300 1.000 46.43000 994 THR A C 1
ATOM 7919 O O . THR A 1 994 ? -36.81600 -10.05600 10.97100 1.000 52.02000 994 THR A O 1
ATOM 7923 N N . LEU A 1 995 ? -35.98900 -11.64600 12.33000 1.000 48.26000 995 LEU A N 1
ATOM 7924 C CA . LEU A 1 995 ? -35.05500 -10.70600 12.94600 1.000 46.80000 995 LEU A CA 1
ATOM 7925 C C . LEU A 1 995 ? -34.04500 -10.20000 11.92300 1.000 47.78000 995 LEU A C 1
ATOM 7926 O O . LEU A 1 995 ? -33.69300 -9.01400 11.91700 1.000 49.13000 995 LEU A O 1
ATOM 7931 N N . LEU A 1 996 ? -33.58000 -11.08100 11.03700 1.000 44.02000 996 LEU A N 1
ATOM 7932 C CA . LEU A 1 996 ? -32.69000 -10.63200 9.97700 1.000 45.59000 996 LEU A CA 1
ATOM 7933 C C . LEU A 1 996 ? -33.42700 -9.74600 8.98000 1.000 47.22000 996 LEU A C 1
ATOM 7934 O O . LEU A 1 996 ? -32.89900 -8.70900 8.56800 1.000 45.15000 996 LEU A O 1
ATOM 7939 N N . GLN A 1 997 ? -34.64200 -10.13700 8.57400 1.000 51.54000 997 GLN A N 1
ATOM 7940 C CA . GLN A 1 997 ? -35.38800 -9.31700 7.61800 1.000 51.78000 997 GLN A CA 1
ATOM 7941 C C . GLN A 1 997 ? -35.57900 -7.90300 8.14600 1.000 48.76000 997 GLN A C 1
ATOM 7942 O O . GLN A 1 997 ? -35.42400 -6.92900 7.39900 1.000 49.72000 997 GLN A O 1
ATOM 7948 N N . GLU A 1 998 ? -35.86800 -7.76700 9.44100 1.000 51.33000 998 GLU A N 1
ATOM 7949 C CA . GLU A 1 998 ? -36.13500 -6.46100 10.03300 1.000 47.97000 998 GLU A CA 1
ATOM 7950 C C . GLU A 1 998 ? -34.88200 -5.63900 10.28500 1.000 50.39000 998 GLU A C 1
ATOM 7951 O O . GLU A 1 998 ? -34.96700 -4.40700 10.34300 1.000 54.31000 998 GLU A O 1
ATOM 7957 N N . ASN A 1 999 ? -33.72600 -6.26900 10.43400 1.000 42.80000 999 ASN A N 1
ATOM 7958 C CA . ASN A 1 999 ? -32.51300 -5.52900 10.75100 1.000 42.52000 999 ASN A CA 1
ATOM 7959 C C . ASN A 1 999 ? -31.56200 -5.37300 9.56600 1.000 39.24000 999 ASN A C 1
ATOM 7960 O O . ASN A 1 999 ? -30.51900 -4.73100 9.71100 1.000 47.40000 999 ASN A O 1
ATOM 7965 N N . LEU A 1 1000 ? -31.88500 -5.95300 8.41300 1.000 41.54000 1000 LEU A N 1
ATOM 7966 C CA . LEU A 1 1000 ? -31.06500 -5.86900 7.21000 1.000 37.79000 1000 LEU A CA 1
ATOM 7967 C C . LEU A 1 1000 ? -31.93900 -5.46500 6.03100 1.000 41.35000 1000 LEU A C 1
ATOM 7968 O O . LEU A 1 1000 ? -33.09400 -5.89100 5.93300 1.000 41.87000 1000 LEU A O 1
ATOM 7973 N N . LEU A 1 1001 ? -31.36400 -4.67800 5.11200 1.000 39.84000 1001 LEU A N 1
ATOM 7974 C CA . LEU A 1 1001 ? -32.03800 -4.26700 3.87900 1.000 34.58000 1001 LEU A CA 1
ATOM 7975 C C . LEU A 1 1001 ? -31.70600 -5.27100 2.78000 1.000 36.48000 1001 LEU A C 1
ATOM 7976 O O . LEU A 1 1001 ? -30.59500 -5.26000 2.23300 1.000 35.96000 1001 LEU A O 1
ATOM 7981 N N . LEU A 1 1002 ? -32.68100 -6.11300 2.42300 1.000 40.48000 1002 LEU A N 1
ATOM 7982 C CA . LEU A 1 1002 ? -32.42700 -7.31200 1.62900 1.000 36.68000 1002 LEU A CA 1
ATOM 7983 C C . LEU A 1 1002 ? -33.41100 -7.45000 0.47400 1.000 43.40000 1002 LEU A C 1
ATOM 7984 O O . LEU A 1 1002 ? -34.62300 -7.32600 0.66900 1.000 46.50000 1002 LEU A O 1
ATOM 7989 N N . HIS A 1 1003 ? -32.88800 -7.72200 -0.72500 1.000 33.44000 1003 HIS A N 1
ATOM 7990 C CA . HIS A 1 1003 ? -33.74200 -8.22000 -1.79900 1.000 35.30000 1003 HIS A CA 1
ATOM 7991 C C . HIS A 1 1003 ? -34.00400 -9.70100 -1.61200 1.000 41.64000 1003 HIS A C 1
ATOM 7992 O O . HIS A 1 1003 ? -35.11400 -10.18200 -1.86200 1.000 39.47000 1003 HIS A O 1
ATOM 7999 N N . SER A 1 1004 ? -32.98000 -10.43500 -1.18800 1.000 33.27000 1004 SER A N 1
ATOM 8000 C CA . SER A 1 1004 ? -33.11700 -11.86100 -0.94300 1.000 37.90000 1004 SER A CA 1
ATOM 8001 C C . SER A 1 1004 ? -31.94900 -12.30300 -0.07800 1.000 38.33000 1004 SER A C 1
ATOM 8002 O O . SER A 1 1004 ? -30.92700 -11.61100 0.02900 1.000 32.44000 1004 SER A O 1
ATOM 8005 N N . LEU A 1 1005 ? -32.12300 -13.46800 0.54200 1.000 38.65000 1005 LEU A N 1
ATOM 8006 C CA . LEU A 1 1005 ? -31.09600 -14.09600 1.36700 1.000 40.57000 1005 LEU A CA 1
ATOM 8007 C C . LEU A 1 1005 ? -31.12000 -15.59500 1.09000 1.000 39.57000 1005 LEU A C 1
ATOM 8008 O O . LEU A 1 1005 ? -32.09600 -16.27000 1.42500 1.000 46.70000 1005 LEU A O 1
ATOM 8013 N N . SER A 1 1006 ? -30.05600 -16.11400 0.47900 1.000 39.30000 1006 SER A N 1
ATOM 8014 C CA . SER A 1 1006 ? -29.96800 -17.52100 0.11400 1.000 42.73000 1006 SER A CA 1
ATOM 8015 C C . SER A 1 1006 ? -28.84400 -18.18100 0.90300 1.000 40.94000 1006 SER A C 1
ATOM 8016 O O . SER A 1 1006 ? -27.67200 -17.82900 0.72000 1.000 32.95000 1006 SER A O 1
ATOM 8019 N N . VAL A 1 1007 ? -29.20100 -19.13300 1.76700 1.000 35.60000 1007 VAL A N 1
ATOM 8020 C CA . VAL A 1 1007 ? -28.21500 -19.97600 2.43900 1.000 35.43000 1007 VAL A CA 1
ATOM 8021 C C . VAL A 1 1007 ? -27.81600 -21.09100 1.47900 1.000 34.09000 1007 VAL A C 1
ATOM 8022 O O . VAL A 1 1007 ? -28.65500 -21.91200 1.09500 1.000 33.99000 1007 VAL A O 1
ATOM 8026 N N . LYS A 1 1008 ? -26.54000 -21.11700 1.08500 1.000 38.11000 1008 LYS A N 1
ATOM 8027 C CA . LYS A 1 1008 ? -26.01800 -22.05000 0.09200 1.000 33.55000 1008 LYS A CA 1
ATOM 8028 C C . LYS A 1 1008 ? -24.97500 -22.97400 0.70900 1.000 42.83000 1008 LYS A C 1
ATOM 8029 O O . LYS A 1 1008 ? -24.27200 -22.59400 1.65000 1.000 35.23000 1008 LYS A O 1
ATOM 8035 N N . GLU A 1 1009 ? -24.85500 -24.18600 0.14500 1.000 35.61000 1009 GLU A N 1
ATOM 8036 C CA . GLU A 1 1009 ? -23.87300 -25.14900 0.63600 1.000 34.78000 1009 GLU A CA 1
ATOM 8037 C C . GLU A 1 1009 ? -22.45400 -24.67400 0.36800 1.000 38.36000 1009 GLU A C 1
ATOM 8038 O O . GLU A 1 1009 ? -21.58600 -24.74600 1.24500 1.000 42.88000 1009 GLU A O 1
ATOM 8044 N N . THR A 1 1010 ? -22.19400 -24.21200 -0.84800 1.000 38.72000 1010 THR A N 1
ATOM 8045 C CA . THR A 1 1010 ? -20.91200 -23.63600 -1.22500 1.000 43.67000 1010 THR A CA 1
ATOM 8046 C C . THR A 1 1010 ? -21.16900 -22.39400 -2.06500 1.000 51.35000 1010 THR A C 1
ATOM 8047 O O . THR A 1 1010 ? -22.19800 -22.28700 -2.73800 1.000 49.95000 1010 THR A O 1
ATOM 8051 N N . ILE A 1 1011 ? -20.21800 -21.46100 -2.04000 1.000 40.75000 1011 ILE A N 1
ATOM 8052 C CA . ILE A 1 1011 ? -20.36100 -20.19400 -2.74300 1.000 45.17000 1011 ILE A CA 1
ATOM 8053 C C . ILE A 1 1011 ? -19.14700 -19.98600 -3.63800 1.000 45.15000 1011 ILE A C 1
ATOM 8054 O O . ILE A 1 1011 ? -18.00800 -20.23900 -3.22800 1.000 52.45000 1011 ILE A O 1
ATOM 8059 N N . LYS A 1 1012 ? -19.39200 -19.53300 -4.86500 1.000 50.13000 1012 LYS A N 1
ATOM 8060 C CA . LYS A 1 1012 ? -18.32000 -19.19800 -5.79400 1.000 55.15000 1012 LYS A CA 1
ATOM 8061 C C . LYS A 1 1012 ? -17.92000 -17.73800 -5.60700 1.000 57.08000 1012 LYS A C 1
ATOM 8062 O O . LYS A 1 1012 ? -18.76200 -16.84000 -5.70800 1.000 61.07000 1012 LYS A O 1
ATOM 8068 N N . ASN A 1 1013 ? -16.63700 -17.50700 -5.33100 1.000 52.88000 1013 ASN A N 1
ATOM 8069 C CA . ASN A 1 1013 ? -16.08000 -16.16000 -5.27300 1.000 60.41000 1013 ASN A CA 1
ATOM 8070 C C . ASN A 1 1013 ? -16.75300 -15.31800 -4.19000 1.000 50.79000 1013 ASN A C 1
ATOM 8071 O O . ASN A 1 1013 ? -17.03800 -14.13500 -4.38800 1.000 50.72000 1013 ASN A O 1
ATOM 8076 N N . GLY A 1 1014 ? -17.01900 -15.93200 -3.03900 1.000 48.48000 1014 GLY A N 1
ATOM 8077 C CA . GLY A 1 1014 ? -17.44900 -15.20500 -1.86600 1.000 47.92000 1014 GLY A CA 1
ATOM 8078 C C . GLY A 1 1014 ? -16.26400 -14.66600 -1.08800 1.000 44.03000 1014 GLY A C 1
ATOM 8079 O O . GLY A 1 1014 ? -15.10700 -14.75900 -1.50400 1.000 48.66000 1014 GLY A O 1
ATOM 8080 N N . GLU A 1 1015 ? -16.56500 -14.08100 0.06200 1.000 42.32000 1015 GLU A N 1
ATOM 8081 C CA . GLU A 1 1015 ? -15.54500 -13.58800 0.97300 1.000 38.92000 1015 GLU A CA 1
ATOM 8082 C C . GLU A 1 1015 ? -15.79300 -14.17500 2.35700 1.000 38.00000 1015 GLU A C 1
ATOM 8083 O O . GLU A 1 1015 ? -16.93700 -14.22300 2.82100 1.000 35.86000 1015 GLU A O 1
ATOM 8089 N N . THR A 1 1016 ? -14.72700 -14.65000 3.00200 1.000 38.82000 1016 THR A N 1
ATOM 8090 C CA . THR A 1 1016 ? -14.83500 -15.30400 4.30400 1.000 39.05000 1016 THR A CA 1
ATOM 8091 C C . THR A 1 1016 ? -14.74700 -14.26600 5.42100 1.000 33.49000 1016 THR A C 1
ATOM 8092 O O . THR A 1 1016 ? -13.79100 -13.48800 5.47900 1.000 40.82000 1016 THR A O 1
ATOM 8096 N N . VAL A 1 1017 ? -15.75000 -14.24700 6.30100 1.000 35.51000 1017 VAL A N 1
ATOM 8097 C CA . VAL A 1 1017 ? -15.82800 -13.29100 7.39600 1.000 33.61000 1017 VAL A CA 1
ATOM 8098 C C . VAL A 1 1017 ? -16.06900 -14.06000 8.68700 1.000 35.16000 1017 VAL A C 1
ATOM 8099 O O . VAL A 1 1017 ? -16.41900 -15.23800 8.67600 1.000 36.05000 1017 VAL A O 1
ATOM 8103 N N . LYS A 1 1018 ? -15.90000 -13.36300 9.81300 1.000 28.46000 1018 LYS A N 1
ATOM 8104 C CA . LYS A 1 1018 ? -16.10400 -13.96300 11.12000 1.000 35.79000 1018 LYS A CA 1
ATOM 8105 C C . LYS A 1 1018 ? -17.52500 -13.69100 11.58500 1.000 33.04000 1018 LYS A C 1
ATOM 8106 O O . LYS A 1 1018 ? -18.01400 -12.56300 11.48200 1.000 34.70000 1018 LYS A O 1
ATOM 8112 N N . VAL A 1 1019 ? -18.18300 -14.72500 12.08500 1.000 29.91000 1019 VAL A N 1
ATOM 8113 C CA . VAL A 1 1019 ? -19.43700 -14.58900 12.81700 1.000 32.03000 1019 VAL A CA 1
ATOM 8114 C C . VAL A 1 1019 ? -19.13500 -15.16700 14.19400 1.000 35.84000 1019 VAL A C 1
ATOM 8115 O O . VAL A 1 1019 ? -19.15000 -16.38800 14.37900 1.000 30.03000 1019 VAL A O 1
ATOM 8119 N N . GLY A 1 1020 ? -18.81300 -14.30100 15.15500 1.000 33.74000 1020 GLY A N 1
ATOM 8120 C CA . GLY A 1 1020 ? -18.22800 -14.80100 16.39400 1.000 32.05000 1020 GLY A CA 1
ATOM 8121 C C . GLY A 1 1020 ? -16.86800 -15.38800 16.07300 1.000 27.09000 1020 GLY A C 1
ATOM 8122 O O . GLY A 1 1020 ? -16.03500 -14.74700 15.42300 1.000 27.83000 1020 GLY A O 1
ATOM 8123 N N . THR A 1 1021 ? -16.64400 -16.63800 16.48600 1.000 28.49000 1021 THR A N 1
ATOM 8124 C CA . THR A 1 1021 ? -15.44200 -17.37000 16.10200 1.000 29.83000 1021 THR A CA 1
ATOM 8125 C C . THR A 1 1021 ? -15.66700 -18.24800 14.88800 1.000 24.78000 1021 THR A C 1
ATOM 8126 O O . THR A 1 1021 ? -14.73700 -18.92100 14.44600 1.000 35.18000 1021 THR A O 1
ATOM 8130 N N . LYS A 1 1022 ? -16.88200 -18.28400 14.36000 1.000 29.27000 1022 LYS A N 1
ATOM 8131 C CA . LYS A 1 1022 ? -17.18100 -19.09300 13.18700 1.000 28.13000 1022 LYS A CA 1
ATOM 8132 C C . LYS A 1 1022 ? -16.76000 -18.37100 11.91500 1.000 32.59000 1022 LYS A C 1
ATOM 8133 O O . LYS A 1 1022 ? -16.76000 -17.13500 11.84300 1.000 33.48000 1022 LYS A O 1
ATOM 8139 N N . GLN A 1 1023 ? -16.38800 -19.15800 10.91000 1.000 29.83000 1023 GLN A N 1
ATOM 8140 C CA . GLN A 1 1023 ? -16.06400 -18.65200 9.58600 1.000 35.48000 1023 GLN A CA 1
ATOM 8141 C C . GLN A 1 1023 ? -17.27200 -18.83400 8.67400 1.000 34.64000 1023 GLN A C 1
ATOM 8142 O O . GLN A 1 1023 ? -17.82200 -19.93600 8.58400 1.000 34.17000 1023 GLN A O 1
ATOM 8148 N N . VAL A 1 1024 ? -17.69600 -17.74500 8.02700 1.000 35.97000 1024 VAL A N 1
ATOM 8149 C CA . VAL A 1 1024 ? -18.88100 -17.72300 7.17300 1.000 33.06000 1024 VAL A CA 1
ATOM 8150 C C . VAL A 1 1024 ? -18.51100 -17.01900 5.87300 1.000 34.83000 1024 VAL A C 1
ATOM 8151 O O . VAL A 1 1024 ? -17.79100 -16.01200 5.88900 1.000 34.02000 1024 VAL A O 1
ATOM 8155 N N . VAL A 1 1025 ? -18.96000 -17.57200 4.74200 1.000 31.25000 1025 VAL A N 1
ATOM 8156 C CA . VAL A 1 1025 ? -18.71700 -16.97600 3.42500 1.000 32.31000 1025 VAL A CA 1
ATOM 8157 C C . VAL A 1 1025 ? -19.93700 -16.14700 3.05600 1.000 30.74000 1025 VAL A C 1
ATOM 8158 O O . VAL A 1 1025 ? -21.07600 -16.61800 3.17700 1.000 31.57000 1025 VAL A O 1
ATOM 8162 N N . LEU A 1 1026 ? -19.70300 -14.91500 2.61200 1.000 32.97000 1026 LEU A N 1
ATOM 8163 C CA . LEU A 1 1026 ? -20.75300 -14.00900 2.16300 1.000 28.91000 1026 LEU A CA 1
ATOM 8164 C C . LEU A 1 1026 ? -20.50800 -13.63800 0.71000 1.000 31.90000 1026 LEU A C 1
ATOM 8165 O O . LEU A 1 1026 ? -19.35800 -13.47600 0.28400 1.000 30.78000 1026 LEU A O 1
ATOM 8170 N N . ARG A 1 1027 ? -21.59600 -13.49000 -0.04600 1.000 36.28000 1027 ARG A N 1
ATOM 8171 C CA . ARG A 1 1027 ? -21.51600 -12.93100 -1.38900 1.000 33.39000 1027 ARG A CA 1
ATOM 8172 C C . ARG A 1 1027 ? -22.66500 -11.95300 -1.60200 1.000 27.53000 1027 ARG A C 1
ATOM 8173 O O . ARG A 1 1027 ? -23.81200 -12.26800 -1.27300 1.000 35.11000 1027 ARG A O 1
ATOM 8181 N N . VAL A 1 1028 ? -22.34700 -10.76900 -2.13900 1.000 33.54000 1028 VAL A N 1
ATOM 8182 C CA . VAL A 1 1028 ? -23.34300 -9.81200 -2.61900 1.000 30.35000 1028 VAL A CA 1
ATOM 8183 C C . VAL A 1 1028 ? -23.35500 -9.89300 -4.13900 1.000 38.18000 1028 VAL A C 1
ATOM 8184 O O . VAL A 1 1028 ? -22.30200 -9.80400 -4.78300 1.000 33.55000 1028 VAL A O 1
ATOM 8188 N N . LEU A 1 1029 ? -24.53100 -10.06800 -4.72600 1.000 32.93000 1029 LEU A N 1
ATOM 8189 C CA . LEU A 1 1029 ? -24.57200 -10.24000 -6.16700 1.000 30.89000 1029 LEU A CA 1
ATOM 8190 C C . LEU A 1 1029 ? -25.80800 -9.58300 -6.75700 1.000 26.87000 1029 LEU A C 1
ATOM 8191 O O . LEU A 1 1029 ? -26.77200 -9.26000 -6.06500 1.000 33.08000 1029 LEU A O 1
ATOM 8196 N N . ASN A 1 1030 ? -25.76700 -9.42700 -8.06700 1.000 30.90000 1030 ASN A N 1
ATOM 8197 C CA . ASN A 1 1030 ? -26.87800 -8.88600 -8.82600 1.000 32.08000 1030 ASN A CA 1
ATOM 8198 C C . ASN A 1 1030 ? -27.82800 -9.99200 -9.25800 1.000 38.41000 1030 ASN A C 1
ATOM 8199 O O . ASN A 1 1030 ? -27.39800 -11.10100 -9.56500 1.000 31.89000 1030 ASN A O 1
ATOM 8204 N N . GLN A 1 1031 ? -29.12500 -9.68200 -9.25900 1.000 38.12000 1031 GLN A N 1
ATOM 8205 C CA . GLN A 1 1031 ? -30.15900 -10.57400 -9.77100 1.000 37.29000 1031 GLN A CA 1
ATOM 8206 C C . GLN A 1 1031 ? -31.30300 -9.73200 -10.32600 1.000 39.22000 1031 GLN A C 1
ATOM 8207 O O . GLN A 1 1031 ? -31.79200 -8.82500 -9.64300 1.000 35.86000 1031 GLN A O 1
ATOM 8213 N N . SER A 1 1032 ? -31.72500 -10.02000 -11.55600 1.000 38.60000 1032 SER A N 1
ATOM 8214 C CA . SER A 1 1032 ? -32.83800 -9.27700 -12.16900 1.000 46.67000 1032 SER A CA 1
ATOM 8215 C C . SER A 1 1032 ? -34.16200 -9.46900 -11.42600 1.000 50.40000 1032 SER A C 1
ATOM 8216 O O . SER A 1 1032 ? -35.09500 -8.66600 -11.59600 1.000 49.24000 1032 SER A O 1
#

Nearest PDB structures (foldseek):
  8c8u-assembly1_A  TM=1.001E+00  e=0.000E+00  Priestia megaterium
  8c9d-assembly1_A  TM=8.646E-01  e=0.000E+00  Priestia megaterium
  1jzs-assembly1_A  TM=8.588E-01  e=2.637E-93  Thermus thermophilus
  8wnd-assembly1_A  TM=8.308E-01  e=2.504E-93  Saccharomyces cerevisiae
  6ldk-assembly1_A  TM=7.819E-01  e=1.400E-76  Candida albicans SC5314

Radius of gyration: 41.99 Å; Cα contacts (8 Å, |Δi|>4): 1843; chains: 1; bounding box: 103×102×90 Å